Protein AF-J1GTR3-F1 (afdb_monomer_lite)

Sequence (765 aa):
MKLNNRDLVLRGLLGVLPPHLERYLRATLGNRCTPERLRLLLGGNGSGSASDLPDLADLSTQIRILTARGADGRYLVTLPRGLGSKLHEVRHVRNEAVHGGDFDADRTLAALVAVNEVLRLIGADSGRAEIRELIAAIDSGRGAGGDPLDAVGIEVECVPVISYAHAVAGAAPMVSVRLSLAKGPGPRDAGSNSPVLAADDQQRQTLAVGARVSQATPPGALEVTLTLIEDNGGRQIAEPWHLTWDTSHPVLSATCDMTLDRASLLQVDQPGAAHVRIDLRTADTADGATAVRRLPGLTVLPPRQWRLGGGGRWAGAALATFVQPDQAAIGALAAEALRLVRRDENAENADPDGSPGPDALAVAACAALRDRRVMIKAVSDPWQAGSHPIRTASGLLEACTGSVLDIAVLLAGVLERLGVVPVLLLAPKAVFLGYRRPQGDQGDQEDADGEPHVSAQDAADLIQRGVMGMIDPDLAVGASIAVLHELPDTVRSVALETLPDLTLAVPLDVARADGAEPQPMLDRDEHDVVIELAASTRPGSPDDASVLAPDAPDAPEADRSSAEDEPDSGPDSDSGSDAGSDSGSEPASAAAEALPAPPAVAEWKRNLLDLSRRNPLINRPMHDSIELMVEPDLLGRLESLINAGDLVVLRSMYDAVDDASADAGDQGALLTEQRTVCIDLPAEECARRLQTMAASARTTLVETGANNLYLTLGSLVWCIDGYWVRSPLILIPVNLEQEGDTYGIVLDEAEASTPNHSLLARFKV

Organism: NCBI:txid1125718

InterPro domains:
  IPR025103 Uncharacterized ATP-dependent helicase MG140, N-terminal domain [PF13195] (607-761)

Structure (mmCIF, N/CA/C/O backbone):
data_AF-J1GTR3-F1
#
_entry.id   AF-J1GTR3-F1
#
loop_
_atom_site.group_PDB
_atom_site.id
_atom_site.type_symbol
_atom_site.label_atom_id
_atom_site.label_alt_id
_atom_site.label_comp_id
_atom_site.label_asym_id
_atom_site.label_entity_id
_atom_site.label_seq_id
_atom_site.pdbx_PDB_ins_code
_atom_site.Cartn_x
_atom_site.Cartn_y
_atom_site.Cartn_z
_atom_site.occupancy
_atom_site.B_iso_or_equiv
_atom_site.auth_seq_id
_atom_site.auth_comp_id
_atom_site.auth_asym_id
_atom_site.auth_atom_id
_atom_site.pdbx_PDB_model_num
ATOM 1 N N . MET A 1 1 ? -14.394 3.241 18.356 1.00 36.38 1 MET A N 1
ATOM 2 C CA . MET A 1 1 ? -15.100 4.540 18.264 1.00 36.38 1 MET A CA 1
ATOM 3 C C . MET A 1 1 ? -15.277 5.137 19.663 1.00 36.38 1 MET A C 1
ATOM 5 O O . MET A 1 1 ? -15.736 4.425 20.551 1.00 36.38 1 MET A O 1
ATOM 9 N N . LYS A 1 2 ? -14.874 6.392 19.914 1.00 44.31 2 LYS A N 1
ATOM 10 C CA . LYS A 1 2 ? -15.247 7.112 21.151 1.00 44.31 2 LYS A CA 1
ATOM 11 C C . LYS A 1 2 ? -16.617 7.755 20.899 1.00 44.31 2 LYS A C 1
ATOM 13 O O . LYS A 1 2 ? -16.704 8.608 20.029 1.00 44.31 2 LYS A O 1
ATOM 18 N N . LEU A 1 3 ? -17.655 7.307 21.611 1.00 54.44 3 LEU A N 1
ATOM 19 C CA . LEU A 1 3 ? -19.010 7.876 21.543 1.00 54.44 3 LEU A CA 1
ATOM 20 C C . LEU A 1 3 ? -18.966 9.346 21.982 1.00 54.44 3 LEU A C 1
ATOM 22 O O . LEU A 1 3 ? -18.462 9.638 23.068 1.00 54.44 3 LEU A O 1
ATOM 26 N N . ASN A 1 4 ? -19.464 10.253 21.145 1.00 74.00 4 ASN A N 1
ATOM 27 C CA . ASN A 1 4 ? -19.663 11.654 21.498 1.00 74.00 4 ASN A CA 1
ATOM 28 C C . ASN A 1 4 ? -20.860 11.780 22.467 1.00 74.00 4 ASN A C 1
ATOM 30 O O . ASN A 1 4 ? -21.725 10.907 22.525 1.00 74.00 4 ASN A O 1
ATOM 34 N N . ASN A 1 5 ? -20.949 12.882 23.209 1.00 77.56 5 ASN A N 1
ATOM 35 C CA . ASN A 1 5 ? -22.066 13.208 24.101 1.00 77.56 5 ASN A CA 1
ATOM 36 C C . ASN A 1 5 ? -23.429 13.092 23.399 1.00 77.56 5 ASN A C 1
ATOM 38 O O . ASN A 1 5 ? -24.376 12.521 23.939 1.00 77.56 5 ASN A O 1
ATOM 42 N N . ARG A 1 6 ? -23.508 13.550 22.146 1.00 80.81 6 ARG A N 1
ATOM 43 C CA . ARG A 1 6 ? -24.700 13.390 21.304 1.00 80.81 6 ARG A CA 1
ATOM 44 C C . ARG A 1 6 ? -25.043 11.918 21.050 1.00 80.81 6 ARG A C 1
ATOM 46 O O . ARG A 1 6 ? -26.216 11.560 21.104 1.00 80.81 6 ARG A O 1
ATOM 53 N N . ASP A 1 7 ? -24.047 11.061 20.845 1.00 80.88 7 ASP A N 1
ATOM 54 C CA . ASP A 1 7 ? -24.253 9.627 20.605 1.00 80.88 7 ASP A CA 1
ATOM 55 C C . ASP A 1 7 ? -24.761 8.921 21.864 1.00 80.88 7 ASP A C 1
ATOM 57 O O . ASP A 1 7 ? -25.611 8.039 21.777 1.00 80.88 7 ASP A O 1
ATOM 61 N N . LEU A 1 8 ? -24.301 9.340 23.050 1.00 82.31 8 LEU A N 1
ATOM 62 C CA . LEU A 1 8 ? -24.824 8.847 24.329 1.00 82.31 8 LEU A CA 1
ATOM 63 C C . LEU A 1 8 ? -26.304 9.211 24.501 1.00 82.31 8 LEU A C 1
ATOM 65 O O . LEU A 1 8 ? -27.113 8.361 24.882 1.00 82.31 8 LEU A O 1
ATOM 69 N N . VAL A 1 9 ? -26.675 10.450 24.163 1.00 84.69 9 VAL A N 1
ATOM 70 C CA . VAL A 1 9 ? -28.070 10.915 24.191 1.00 84.69 9 VAL A CA 1
ATOM 71 C C . VAL A 1 9 ? -28.928 10.148 23.182 1.00 84.69 9 VAL A C 1
ATOM 73 O O . VAL A 1 9 ? -30.005 9.670 23.541 1.00 84.69 9 VAL A O 1
ATOM 76 N N . LEU A 1 10 ? -28.455 9.968 21.945 1.00 85.12 10 LEU A N 1
ATOM 77 C CA . LEU A 1 10 ? -29.167 9.205 20.916 1.00 85.12 10 LEU A CA 1
ATOM 78 C C . LEU A 1 10 ? -29.313 7.730 21.299 1.00 85.12 10 LEU A C 1
ATOM 80 O O . LEU A 1 10 ? -30.391 7.167 21.125 1.00 85.12 10 LEU A O 1
ATOM 84 N N . ARG A 1 11 ? -28.291 7.119 21.904 1.00 84.75 11 ARG A N 1
ATOM 85 C CA . ARG A 1 11 ? -28.352 5.736 22.394 1.00 84.75 11 ARG A CA 1
ATOM 86 C C . ARG A 1 11 ? -29.367 5.571 23.523 1.00 84.75 11 ARG A C 1
ATOM 88 O O . ARG A 1 11 ? -30.141 4.617 23.507 1.00 84.75 11 ARG A O 1
ATOM 95 N N . GLY A 1 12 ? -29.433 6.521 24.458 1.00 84.19 12 GLY A N 1
ATOM 96 C CA . GLY A 1 12 ? -30.456 6.524 25.506 1.00 84.19 12 GLY A CA 1
ATOM 97 C C . GLY A 1 12 ? -31.876 6.731 24.962 1.00 84.19 12 GLY A C 1
ATOM 98 O O . GLY A 1 12 ? -32.808 6.046 25.384 1.00 84.19 12 GLY A O 1
ATOM 99 N N . LEU A 1 13 ? -32.050 7.650 24.007 1.00 87.50 13 LEU A N 1
ATOM 100 C CA . LEU A 1 13 ? -33.361 8.024 23.469 1.00 87.50 13 LEU A CA 1
ATOM 101 C C . LEU A 1 13 ? -33.908 7.039 22.436 1.00 87.50 13 LEU A C 1
ATOM 103 O O . LEU A 1 13 ? -35.096 6.752 22.466 1.00 87.50 13 LEU A O 1
ATOM 107 N N . LEU A 1 14 ? -33.080 6.559 21.513 1.00 84.00 14 LEU A N 1
ATOM 108 C CA . LEU A 1 14 ? -33.510 5.747 20.370 1.00 84.00 14 LEU A CA 1
ATOM 109 C C . LEU A 1 14 ? -33.143 4.268 20.521 1.00 84.00 14 LEU A C 1
ATOM 111 O O . LEU A 1 14 ? -33.765 3.433 19.879 1.00 84.00 14 LEU A O 1
ATOM 115 N N . GLY A 1 15 ? -32.173 3.939 21.377 1.00 84.00 15 GLY A N 1
ATOM 116 C CA . GLY A 1 15 ? -31.795 2.554 21.664 1.00 84.00 15 GLY A CA 1
ATOM 117 C C . GLY A 1 15 ? -32.528 1.988 22.877 1.00 84.00 15 GLY A C 1
ATOM 118 O O . GLY A 1 15 ? -33.265 1.015 22.765 1.00 84.00 15 GLY A O 1
ATOM 119 N N . VAL A 1 16 ? -32.344 2.612 24.044 1.00 86.38 16 VAL A N 1
ATOM 120 C CA . VAL A 1 16 ? -32.786 2.033 25.329 1.00 86.38 16 VAL A CA 1
ATOM 121 C C . VAL A 1 16 ? -34.268 2.292 25.612 1.00 86.38 16 VAL A C 1
ATOM 123 O O . VAL A 1 16 ? -34.999 1.403 26.043 1.00 86.38 16 VAL A O 1
ATOM 126 N N . LEU A 1 17 ? -34.747 3.521 25.400 1.00 89.44 17 LEU A N 1
ATOM 127 C CA . LEU A 1 17 ? -36.114 3.897 25.768 1.00 89.44 17 LEU A CA 1
ATOM 128 C C . LEU A 1 17 ? -37.225 3.197 24.948 1.00 89.44 17 LEU A C 1
ATOM 130 O O . LEU A 1 17 ? -38.189 2.741 25.575 1.00 89.44 17 LEU A O 1
ATOM 134 N N . PRO A 1 18 ? -37.151 3.098 23.602 1.00 89.12 18 PRO A N 1
ATOM 135 C CA . PRO A 1 18 ? -38.292 2.662 22.791 1.00 89.12 18 PRO A CA 1
ATOM 136 C C . PRO A 1 18 ? -38.772 1.227 23.068 1.00 89.12 18 PRO A C 1
ATOM 138 O O . PRO A 1 18 ? -39.977 1.066 23.269 1.00 89.12 18 PRO A O 1
ATOM 141 N N . PRO A 1 19 ? -37.903 0.202 23.206 1.00 84.94 19 PRO A N 1
ATOM 142 C CA . PRO A 1 19 ? -38.345 -1.170 23.490 1.00 84.94 19 PRO A CA 1
ATOM 143 C C . PRO A 1 19 ? -39.121 -1.295 24.810 1.00 84.94 19 PRO A C 1
ATOM 145 O O . PRO A 1 19 ? -40.104 -2.035 24.928 1.00 84.94 19 PRO A O 1
ATOM 148 N N . HIS A 1 20 ? -38.704 -0.543 25.834 1.00 88.19 20 HIS A N 1
ATOM 149 C CA . HIS A 1 20 ? -39.363 -0.546 27.139 1.00 88.19 20 HIS A CA 1
ATOM 150 C C . HIS A 1 20 ? -40.696 0.200 27.119 1.00 88.19 20 HIS A C 1
ATOM 152 O O . HIS A 1 20 ? -41.674 -0.253 27.725 1.00 88.19 20 HIS A O 1
ATOM 158 N N . LEU A 1 21 ? -40.752 1.325 26.408 1.00 85.00 21 LEU A N 1
ATOM 159 C CA . LEU A 1 21 ? -41.969 2.114 26.273 1.00 85.00 21 LEU A CA 1
ATOM 160 C C . LEU A 1 21 ? -43.026 1.379 25.445 1.00 85.00 21 LEU A C 1
ATOM 162 O O . LEU A 1 21 ? -44.205 1.420 25.785 1.00 85.00 21 LEU A O 1
ATOM 166 N N . GLU A 1 22 ? -42.607 0.663 24.406 1.00 83.12 22 GLU A N 1
ATOM 167 C CA . GLU A 1 22 ? -43.454 -0.178 23.565 1.00 83.12 22 GLU A CA 1
ATOM 168 C C . GLU A 1 22 ? -44.091 -1.319 24.364 1.00 83.12 22 GLU A C 1
ATOM 170 O O . GLU A 1 22 ? -45.304 -1.537 24.301 1.00 83.12 22 GLU A O 1
ATOM 175 N N . ARG A 1 23 ? -43.301 -2.013 25.194 1.00 83.31 23 ARG A N 1
ATOM 176 C CA . ARG A 1 23 ? -43.808 -3.055 26.098 1.00 83.31 23 ARG A CA 1
ATOM 177 C C . ARG A 1 23 ? -44.822 -2.494 27.094 1.00 83.31 23 ARG A C 1
ATOM 179 O O . ARG A 1 23 ? -45.873 -3.100 27.308 1.00 83.31 23 ARG A O 1
ATOM 186 N N . TYR A 1 24 ? -44.536 -1.328 27.672 1.00 83.94 24 TYR A N 1
ATOM 187 C CA . TYR A 1 24 ? -45.456 -0.632 28.571 1.00 83.94 24 TYR A CA 1
ATOM 188 C C . TYR A 1 24 ? -46.744 -0.198 27.857 1.00 83.94 24 TYR A C 1
ATOM 190 O O . TYR A 1 24 ? -47.843 -0.380 28.387 1.00 83.94 24 TYR A O 1
ATOM 198 N N . LEU A 1 25 ? -46.626 0.327 26.637 1.00 82.06 25 LEU A N 1
ATOM 199 C CA . LEU A 1 25 ? -47.744 0.737 25.795 1.00 82.06 25 LEU A CA 1
ATOM 200 C C . LEU A 1 25 ? -48.650 -0.456 25.469 1.00 82.06 25 LEU A C 1
ATOM 202 O O . LEU A 1 25 ? -49.858 -0.387 25.677 1.00 82.06 25 LEU A O 1
ATOM 206 N N . ARG A 1 26 ? -48.084 -1.591 25.046 1.00 78.19 26 ARG A N 1
ATOM 207 C CA . ARG A 1 26 ? -48.854 -2.819 24.789 1.00 78.19 26 ARG A CA 1
ATOM 208 C C . ARG A 1 26 ? -49.563 -3.332 26.042 1.00 78.19 26 ARG A C 1
ATOM 210 O O . ARG A 1 26 ? -50.734 -3.700 25.973 1.00 78.19 26 ARG A O 1
ATOM 217 N N . ALA A 1 27 ? -48.896 -3.300 27.196 1.00 79.44 27 ALA A N 1
ATOM 218 C CA . ALA A 1 27 ? -49.487 -3.720 28.465 1.00 79.44 27 ALA A CA 1
ATOM 219 C C . ALA A 1 27 ? -50.622 -2.790 28.939 1.00 79.44 27 ALA A C 1
ATOM 221 O O . ALA A 1 27 ? -51.627 -3.262 29.470 1.00 79.44 27 ALA A O 1
ATOM 222 N N . THR A 1 28 ? -50.486 -1.476 28.737 1.00 75.12 28 THR A N 1
ATOM 223 C CA . THR A 1 28 ? -51.493 -0.481 29.148 1.00 75.12 28 THR A CA 1
ATOM 224 C C . THR A 1 28 ? -52.688 -0.407 28.205 1.00 75.12 28 THR A C 1
ATOM 226 O O . THR A 1 28 ? -53.813 -0.200 28.664 1.00 75.12 28 THR A O 1
ATOM 229 N N . LEU A 1 29 ? -52.476 -0.606 26.905 1.00 72.69 29 LEU A N 1
ATOM 230 C CA . LEU A 1 29 ? -53.555 -0.674 25.921 1.00 72.69 29 LEU A CA 1
ATOM 231 C C . LEU A 1 29 ? -54.315 -2.015 25.993 1.00 72.69 29 LEU A C 1
ATOM 233 O O . LEU A 1 29 ? -55.536 -2.039 25.798 1.00 72.69 29 LEU A O 1
ATOM 237 N N . GLY A 1 30 ? -53.628 -3.113 26.343 1.00 65.00 30 GLY A N 1
ATOM 238 C CA . GLY A 1 30 ? -54.199 -4.457 26.502 1.00 65.00 30 GLY A CA 1
ATOM 239 C C . GLY A 1 30 ? -55.024 -4.926 25.291 1.00 65.00 30 GLY A C 1
ATOM 240 O O . GLY A 1 30 ? -54.897 -4.401 24.188 1.00 65.00 30 GLY A O 1
ATOM 241 N N . ASN A 1 31 ? -55.965 -5.856 25.501 1.00 52.81 31 ASN A N 1
ATOM 242 C CA . ASN A 1 31 ? -56.900 -6.334 24.461 1.00 52.81 31 ASN A CA 1
ATOM 243 C C . ASN A 1 31 ? -57.977 -5.296 24.057 1.00 52.81 31 ASN A C 1
ATOM 245 O O . ASN A 1 31 ? -58.947 -5.641 23.386 1.00 52.81 31 ASN A O 1
ATOM 249 N N . ARG A 1 32 ? -57.874 -4.033 24.505 1.00 49.56 32 ARG A N 1
ATOM 250 C CA . ARG A 1 32 ? -58.897 -2.990 24.278 1.00 49.56 32 ARG A CA 1
ATOM 251 C C . ARG A 1 32 ? -58.572 -2.044 23.119 1.00 49.56 32 ARG A C 1
ATOM 253 O O . ARG A 1 32 ? -59.379 -1.160 22.821 1.00 49.56 32 ARG A O 1
ATOM 260 N N . CYS A 1 33 ? -57.422 -2.214 22.470 1.00 55.03 33 CYS A N 1
ATOM 261 C CA . CYS A 1 33 ? -57.003 -1.400 21.335 1.00 55.03 33 CYS A CA 1
ATOM 262 C C . CYS A 1 33 ? -57.264 -2.124 20.014 1.00 55.03 33 CYS A C 1
ATOM 264 O O . CYS A 1 33 ? -56.412 -2.846 19.508 1.00 55.03 33 CYS A O 1
ATOM 266 N N . THR A 1 34 ? -58.445 -1.906 19.432 1.00 59.41 34 THR A N 1
ATOM 267 C CA . THR A 1 34 ? -58.668 -2.237 18.022 1.00 59.41 34 THR A CA 1
ATOM 268 C C . THR A 1 34 ? -57.842 -1.292 17.130 1.00 59.41 34 THR A C 1
ATOM 270 O O . THR A 1 34 ? -57.658 -0.121 17.492 1.00 59.41 34 THR A O 1
ATOM 273 N N . PRO A 1 35 ? -57.363 -1.743 15.953 1.00 58.47 35 PRO A N 1
ATOM 274 C CA . PRO A 1 35 ? -56.611 -0.911 15.000 1.00 58.47 35 PRO A CA 1
ATOM 275 C C . PRO A 1 35 ? -57.330 0.401 14.642 1.00 58.47 35 PRO A C 1
ATOM 277 O O . PRO A 1 35 ? -56.712 1.447 14.462 1.00 58.47 35 PRO A O 1
ATOM 280 N N . GLU A 1 36 ? -58.662 0.370 14.621 1.00 57.69 36 GLU A N 1
ATOM 281 C CA . GLU A 1 36 ? -59.543 1.518 14.378 1.00 57.69 36 GLU A CA 1
ATOM 282 C C . GLU A 1 36 ? -59.436 2.597 15.467 1.00 57.69 36 GLU A C 1
ATOM 284 O O . GLU A 1 36 ? -59.454 3.793 15.175 1.00 57.69 36 GLU A O 1
ATOM 289 N N . ARG A 1 37 ? -59.263 2.194 16.731 1.00 60.84 37 ARG A N 1
ATOM 290 C CA . ARG A 1 37 ? -59.116 3.119 17.861 1.00 60.84 37 ARG A CA 1
ATOM 291 C C . ARG A 1 37 ? -57.736 3.776 17.878 1.00 60.84 37 ARG A C 1
ATOM 293 O O . ARG A 1 37 ? -57.639 4.954 18.206 1.00 60.84 37 ARG A O 1
ATOM 300 N N . LEU A 1 38 ? -56.691 3.052 17.468 1.00 62.75 38 LEU A N 1
ATOM 301 C CA . LEU A 1 38 ? -55.347 3.607 17.247 1.00 62.75 38 LEU A CA 1
ATOM 302 C C . LEU A 1 38 ? -55.333 4.614 16.085 1.00 62.75 38 LEU A C 1
ATOM 304 O O . LEU A 1 38 ? -54.735 5.680 16.213 1.00 62.75 38 LEU A O 1
ATOM 308 N N . ARG A 1 39 ? -56.064 4.339 14.998 1.00 60.56 39 ARG A N 1
ATOM 309 C CA . ARG A 1 39 ? -56.233 5.277 13.870 1.00 60.56 39 ARG A CA 1
ATOM 310 C C . ARG A 1 39 ? -56.942 6.574 14.277 1.00 60.56 39 ARG A C 1
ATOM 312 O O . ARG A 1 39 ? -56.500 7.655 13.895 1.00 60.56 39 ARG A O 1
ATOM 319 N N . LEU A 1 40 ? -57.984 6.483 15.109 1.00 60.25 40 LEU A N 1
ATOM 320 C CA . LEU A 1 40 ? -58.682 7.647 15.679 1.00 60.25 40 LEU A CA 1
ATOM 321 C C . LEU A 1 40 ? -57.789 8.490 16.609 1.00 60.25 40 LEU A C 1
ATOM 323 O O . LEU A 1 40 ? -57.888 9.714 16.604 1.00 60.25 40 LEU A O 1
ATOM 327 N N . LEU A 1 41 ? -56.898 7.855 17.379 1.00 59.06 41 LEU A N 1
ATOM 328 C CA . LEU A 1 41 ? -55.964 8.526 18.297 1.00 59.06 41 LEU A CA 1
ATOM 329 C C . LEU A 1 41 ? -54.841 9.296 17.583 1.00 59.06 41 LEU A C 1
ATOM 331 O O . LEU A 1 41 ? -54.336 10.279 18.122 1.00 59.06 41 LEU A O 1
ATOM 335 N N . LEU A 1 42 ? -54.443 8.856 16.386 1.00 60.59 42 LEU A N 1
ATOM 336 C CA . LEU A 1 42 ? -53.325 9.427 15.625 1.00 60.59 42 LEU A CA 1
ATOM 337 C C . LEU A 1 42 ? -53.750 10.521 14.629 1.00 60.59 42 LEU A C 1
ATOM 339 O O . LEU A 1 42 ? -52.883 11.104 13.976 1.00 60.59 42 LEU A O 1
ATOM 343 N N . GLY A 1 43 ? -55.049 10.848 14.561 1.00 53.69 43 GLY A N 1
ATOM 344 C CA . GLY A 1 43 ? -55.571 11.998 13.816 1.00 53.69 43 GLY A CA 1
ATOM 345 C C . GLY A 1 43 ? -55.512 11.846 12.294 1.00 53.69 43 GLY A C 1
ATOM 346 O O . GLY A 1 43 ? -55.025 12.740 11.606 1.00 53.69 43 GLY A O 1
ATOM 347 N N . GLY A 1 44 ? -56.003 10.729 11.752 1.00 43.34 44 GLY A N 1
ATOM 348 C CA . GLY A 1 44 ? -56.129 10.542 10.306 1.00 43.34 44 GLY A CA 1
ATOM 349 C C . GLY A 1 44 ? -57.252 11.385 9.689 1.00 43.34 44 GLY A C 1
ATOM 350 O O . GLY A 1 44 ? -58.351 10.883 9.506 1.00 43.34 44 GLY A O 1
ATOM 351 N N . ASN A 1 45 ? -56.961 12.638 9.330 1.00 40.09 45 ASN A N 1
ATOM 352 C CA . ASN A 1 45 ? -57.687 13.376 8.279 1.00 40.09 45 ASN A CA 1
ATOM 353 C C . ASN A 1 45 ? -56.825 13.555 7.007 1.00 40.09 45 ASN A C 1
ATOM 355 O O . ASN A 1 45 ? -57.139 14.379 6.153 1.00 40.09 45 ASN A O 1
ATOM 359 N N . GLY A 1 46 ? -55.732 12.796 6.872 1.00 39.00 46 GLY A N 1
ATOM 360 C CA . GLY A 1 46 ? -54.863 12.780 5.692 1.00 39.00 46 GLY A CA 1
ATOM 361 C C . GLY A 1 46 ? -54.992 11.464 4.925 1.00 39.00 46 GLY A C 1
ATOM 362 O O . GLY A 1 46 ? -55.025 10.394 5.523 1.00 39.00 46 GLY A O 1
ATOM 363 N N . SER A 1 47 ? -55.079 11.568 3.605 1.00 39.94 47 SER A N 1
ATOM 364 C CA . SER A 1 47 ? -55.429 10.561 2.595 1.00 39.94 47 SER A CA 1
ATOM 365 C C . SER A 1 47 ? -54.413 9.416 2.379 1.00 39.94 47 SER A C 1
ATOM 367 O O . SER A 1 47 ? -53.987 9.189 1.248 1.00 39.94 47 SER A O 1
ATOM 369 N N . GLY A 1 48 ? -54.006 8.698 3.429 1.00 37.75 48 GLY A N 1
ATOM 370 C CA . GLY A 1 48 ? -53.142 7.509 3.325 1.00 37.75 48 GLY A CA 1
ATOM 371 C C . GLY A 1 48 ? -53.933 6.194 3.315 1.00 37.75 48 GLY A C 1
ATOM 372 O O . GLY A 1 48 ? -54.837 6.015 4.130 1.00 37.75 48 GLY A O 1
ATOM 373 N N . SER A 1 49 ? -53.604 5.288 2.388 1.00 35.69 49 SER A N 1
ATOM 374 C CA . SER A 1 49 ? -54.245 3.976 2.186 1.00 35.69 49 SER A CA 1
ATOM 375 C C . SER A 1 49 ? -54.271 3.078 3.433 1.00 35.69 49 SER A C 1
ATOM 377 O O . SER A 1 49 ? -53.411 3.138 4.306 1.00 35.69 49 SER A O 1
ATOM 379 N N . ALA A 1 50 ? -55.271 2.196 3.485 1.00 39.72 50 ALA A N 1
ATOM 380 C CA . ALA A 1 50 ? -55.716 1.422 4.647 1.00 39.72 50 ALA A CA 1
ATOM 381 C C . ALA A 1 50 ? -54.765 0.323 5.193 1.00 39.72 50 ALA A C 1
ATOM 383 O O . ALA A 1 50 ? -55.197 -0.441 6.065 1.00 39.72 50 ALA A O 1
ATOM 384 N N . SER A 1 51 ? -53.506 0.244 4.744 1.00 40.75 51 SER A N 1
ATOM 385 C CA . SER A 1 51 ? -52.606 -0.893 5.020 1.00 40.75 51 SER A CA 1
ATOM 386 C C . SER A 1 51 ? -51.479 -0.630 6.029 1.00 40.75 51 SER A C 1
ATOM 388 O O . SER A 1 51 ? -51.013 -1.593 6.628 1.00 40.75 51 SER A O 1
ATOM 390 N N . ASP A 1 52 ? -51.095 0.620 6.311 1.00 47.91 52 ASP A N 1
ATOM 391 C CA . ASP A 1 52 ? -50.008 0.889 7.269 1.00 47.91 52 ASP A CA 1
ATOM 392 C C . ASP A 1 52 ? -50.526 0.955 8.710 1.00 47.91 52 ASP A C 1
ATOM 394 O O . ASP A 1 52 ? -51.221 1.889 9.131 1.00 47.91 52 ASP A O 1
ATOM 398 N N . LEU A 1 53 ? -50.205 -0.078 9.489 1.00 54.97 53 LEU A N 1
ATOM 399 C CA . LEU A 1 53 ? -50.268 -0.013 10.944 1.00 54.97 53 LEU A CA 1
ATOM 400 C C . LEU A 1 53 ? -49.143 0.916 11.435 1.00 54.97 53 LEU A C 1
ATOM 402 O O . LEU A 1 53 ? -48.019 0.809 10.956 1.00 54.97 53 LEU A O 1
ATOM 406 N N . PRO A 1 54 ? -49.418 1.832 12.379 1.00 62.53 54 PRO A N 1
ATOM 407 C CA . PRO A 1 54 ? -48.393 2.719 12.913 1.00 62.53 54 PRO A CA 1
ATOM 408 C C . PRO A 1 54 ? -47.288 1.898 13.583 1.00 62.53 54 PRO A C 1
ATOM 410 O O . PRO A 1 54 ? -47.591 1.063 14.438 1.00 62.53 54 PRO A O 1
ATOM 413 N N . ASP A 1 55 ? -46.032 2.159 13.212 1.00 69.81 55 ASP A N 1
ATOM 414 C CA . ASP A 1 55 ? -44.879 1.505 13.823 1.00 69.81 55 ASP A CA 1
ATOM 415 C C . ASP A 1 55 ? -44.836 1.823 15.324 1.00 69.81 55 ASP A C 1
ATOM 417 O O . ASP A 1 55 ? -44.649 2.966 15.753 1.00 69.81 55 ASP A O 1
ATOM 421 N N . LEU A 1 56 ? -45.076 0.793 16.134 1.00 69.62 56 LEU A N 1
ATOM 422 C CA . LEU A 1 56 ? -45.060 0.899 17.586 1.00 69.62 56 LEU A CA 1
ATOM 423 C C . LEU A 1 56 ? -43.635 0.905 18.143 1.00 69.62 56 LEU A C 1
ATOM 425 O O . LEU A 1 56 ? -43.507 1.184 19.332 1.00 69.62 56 LEU A O 1
ATOM 429 N N . ALA A 1 57 ? -42.604 0.651 17.329 1.00 71.94 57 ALA A N 1
ATOM 430 C CA . ALA A 1 57 ? -41.196 0.786 17.694 1.00 71.94 57 ALA A CA 1
ATOM 431 C C . ALA A 1 57 ?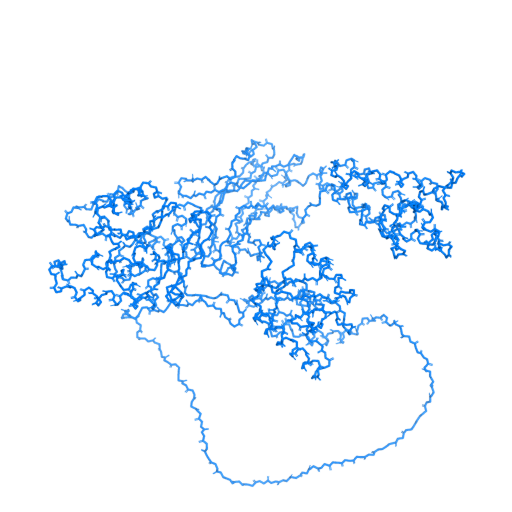 -40.694 2.243 17.593 1.00 71.94 57 ALA A C 1
ATOM 433 O O . ALA A 1 57 ? -39.737 2.615 18.274 1.00 71.94 57 ALA A O 1
ATOM 434 N N . ASP A 1 58 ? -41.370 3.113 16.828 1.00 80.94 58 ASP A N 1
ATOM 435 C CA . ASP A 1 58 ? -41.022 4.536 16.740 1.00 80.94 58 ASP A CA 1
ATOM 436 C C . ASP A 1 58 ? -41.402 5.305 18.018 1.00 80.94 58 ASP A C 1
ATOM 438 O O . ASP A 1 58 ? -42.576 5.478 18.375 1.00 80.94 58 ASP A O 1
ATOM 442 N N . LEU A 1 59 ? -40.390 5.886 18.668 1.00 83.19 59 LEU A N 1
ATOM 443 C CA . LEU A 1 59 ? -40.549 6.694 19.875 1.00 83.19 59 LEU A CA 1
ATOM 444 C C . LEU A 1 59 ? -41.527 7.872 19.686 1.00 83.19 59 LEU A C 1
ATOM 446 O O . LEU A 1 59 ? -42.216 8.263 20.631 1.00 83.19 59 LEU A O 1
ATOM 450 N N . SER A 1 60 ? -41.614 8.473 18.491 1.00 82.88 60 SER A N 1
ATOM 451 C CA . SER A 1 60 ? -42.550 9.588 18.236 1.00 82.88 60 SER A CA 1
ATOM 452 C C . SER A 1 60 ? -43.995 9.145 18.306 1.00 82.88 60 SER A C 1
ATOM 454 O O . SER A 1 60 ? -44.830 9.817 18.923 1.00 82.88 60 SER A O 1
ATOM 456 N N . THR A 1 61 ? -44.272 8.003 17.700 1.00 80.56 61 THR A N 1
ATOM 457 C CA . THR A 1 61 ? -45.573 7.358 17.691 1.00 80.56 61 THR A CA 1
ATOM 458 C C . THR A 1 61 ? -45.949 6.903 19.095 1.00 80.56 61 THR A C 1
ATOM 460 O O . THR A 1 61 ? -47.038 7.241 19.566 1.00 80.56 61 THR A O 1
ATOM 463 N N . GLN A 1 62 ? -45.024 6.282 19.827 1.00 83.00 62 GLN A N 1
ATOM 464 C CA . GLN A 1 62 ? -45.232 5.878 21.219 1.00 83.00 62 GLN A CA 1
ATOM 465 C C . GLN A 1 62 ? -45.570 7.066 22.145 1.00 83.00 62 GLN A C 1
ATOM 467 O O . GLN A 1 62 ? -46.579 7.035 22.859 1.00 83.00 62 GLN A O 1
ATOM 472 N N . ILE A 1 63 ? -44.780 8.152 22.107 1.00 83.38 63 ILE A N 1
ATOM 473 C CA . ILE A 1 63 ? -45.026 9.359 22.920 1.00 83.38 63 ILE A CA 1
ATOM 474 C C . ILE A 1 63 ? -46.372 9.990 22.551 1.00 83.38 63 ILE A C 1
ATOM 476 O O . ILE A 1 63 ? -47.122 10.408 23.438 1.00 83.38 63 ILE A O 1
ATOM 480 N N . ARG A 1 64 ? -46.707 10.054 21.257 1.00 80.12 64 ARG A N 1
ATOM 481 C CA . ARG A 1 64 ? -47.970 10.626 20.771 1.00 80.12 64 ARG A CA 1
ATOM 482 C C . ARG A 1 64 ? -49.183 9.851 21.286 1.00 80.12 64 ARG A C 1
ATOM 484 O O . ARG A 1 64 ? -50.143 10.485 21.712 1.00 80.12 64 ARG A O 1
ATOM 491 N N . ILE A 1 65 ? -49.130 8.519 21.309 1.00 78.00 65 ILE A N 1
ATOM 492 C CA . ILE A 1 65 ? -50.232 7.686 21.817 1.00 78.00 65 ILE A CA 1
ATOM 493 C C . ILE A 1 65 ? -50.399 7.867 23.330 1.00 78.00 65 ILE A C 1
ATOM 495 O O . ILE A 1 65 ? -51.512 8.097 23.801 1.00 78.00 65 ILE A O 1
ATOM 499 N N . LEU A 1 66 ? -49.304 7.820 24.096 1.00 79.50 66 LEU A N 1
ATOM 500 C CA . LEU A 1 66 ? -49.361 7.953 25.557 1.00 79.50 66 LEU A CA 1
ATOM 501 C C . LEU A 1 66 ? -49.806 9.350 26.003 1.00 79.50 66 LEU A C 1
ATOM 503 O O . LEU A 1 66 ? -50.490 9.481 27.013 1.00 79.50 66 LEU A O 1
ATOM 507 N N . THR A 1 67 ? -49.451 10.394 25.254 1.00 79.81 67 THR A N 1
ATOM 508 C CA . THR A 1 67 ? -49.800 11.786 25.588 1.00 79.81 67 THR A CA 1
ATOM 509 C C . THR A 1 67 ? -51.101 12.276 24.944 1.00 79.81 67 THR A C 1
ATOM 511 O O . THR A 1 67 ? -51.492 13.422 25.176 1.00 79.81 67 THR A O 1
ATOM 514 N N . ALA A 1 68 ? -51.810 11.425 24.193 1.00 77.31 68 ALA A N 1
ATOM 515 C CA . ALA A 1 68 ? -53.084 11.771 23.570 1.00 77.31 68 ALA A CA 1
ATOM 516 C C . ALA A 1 68 ? -54.150 12.118 24.625 1.00 77.31 68 ALA A C 1
ATOM 518 O O . ALA A 1 68 ? -54.298 11.426 25.639 1.00 77.31 68 ALA A O 1
ATOM 519 N N . ARG A 1 69 ? -54.904 13.199 24.390 1.00 76.38 69 ARG A N 1
ATOM 520 C CA . ARG A 1 69 ? -55.924 13.714 25.317 1.00 76.38 69 ARG A CA 1
ATOM 521 C C . ARG A 1 69 ? -57.318 13.678 24.706 1.00 76.38 69 ARG A C 1
ATOM 523 O O . ARG A 1 69 ? -57.482 13.941 23.518 1.00 76.38 69 ARG A O 1
ATOM 530 N N . GLY A 1 70 ? -58.311 13.361 25.533 1.00 69.75 70 GLY A N 1
ATOM 531 C CA . GLY A 1 70 ? -59.722 13.434 25.169 1.00 69.75 70 GLY A CA 1
ATOM 532 C C . GLY A 1 70 ? -60.240 14.873 25.140 1.00 69.75 70 GLY A C 1
ATOM 533 O O . GLY A 1 70 ? -59.553 15.811 25.547 1.00 69.75 70 GLY A O 1
ATOM 534 N N . ALA A 1 71 ? -61.487 15.049 24.695 1.00 66.38 71 ALA A N 1
ATOM 535 C CA . ALA A 1 71 ? -62.167 16.350 24.680 1.00 66.38 71 ALA A CA 1
ATOM 536 C C . ALA A 1 71 ? -62.332 16.974 26.085 1.00 66.38 71 ALA A C 1
ATOM 538 O O . ALA A 1 71 ? -62.554 18.173 26.217 1.00 66.38 71 ALA A O 1
ATOM 539 N N . ASP A 1 72 ? -62.193 16.165 27.135 1.00 64.81 72 ASP A N 1
ATOM 540 C CA . ASP A 1 72 ? -62.200 16.544 28.549 1.00 64.81 72 ASP A CA 1
ATOM 541 C C . ASP A 1 72 ? -60.812 16.959 29.084 1.00 64.81 72 ASP A C 1
ATOM 543 O O . ASP A 1 72 ? -60.662 17.247 30.273 1.00 64.81 72 ASP A O 1
ATOM 547 N N . GLY A 1 73 ? -59.784 16.977 28.226 1.00 65.50 73 GLY A N 1
ATOM 548 C CA . GLY A 1 73 ? -58.416 17.376 28.561 1.00 65.50 73 GLY A CA 1
ATOM 549 C C . GLY A 1 73 ? -57.619 16.336 29.355 1.00 65.50 73 GLY A C 1
ATOM 550 O O . GLY A 1 73 ? -56.473 16.608 29.724 1.00 65.50 73 GLY A O 1
ATOM 551 N N . ARG A 1 74 ? -58.180 15.148 29.616 1.00 72.75 74 ARG A N 1
ATOM 552 C CA . ARG A 1 74 ? -57.495 14.055 30.326 1.00 72.75 74 ARG A CA 1
ATOM 553 C C . ARG A 1 74 ? -56.772 13.137 29.344 1.00 72.75 74 ARG A C 1
ATOM 555 O O . ARG A 1 74 ? -57.178 13.015 28.192 1.00 72.75 74 ARG A O 1
ATOM 562 N N . TYR A 1 75 ? -55.699 12.488 29.801 1.00 75.44 75 TYR A N 1
ATOM 563 C CA . TYR A 1 75 ? -54.999 11.479 29.002 1.00 75.44 75 TYR A CA 1
ATOM 564 C C . TYR A 1 75 ? -55.918 10.291 28.706 1.00 75.44 75 TYR A C 1
ATOM 566 O O . TYR A 1 75 ? -56.641 9.823 29.586 1.00 75.44 75 TYR A O 1
ATOM 574 N N . LEU A 1 76 ? -55.876 9.811 27.463 1.00 67.44 76 LEU A N 1
ATOM 575 C CA . LEU A 1 76 ? -56.702 8.697 26.988 1.00 67.44 76 LEU A CA 1
ATOM 576 C C . LEU A 1 76 ? -56.220 7.343 27.527 1.00 67.44 76 LEU A C 1
ATOM 578 O O . LEU A 1 76 ? -57.008 6.403 27.621 1.00 67.44 76 LEU A O 1
ATOM 582 N N . VAL A 1 77 ? -54.950 7.269 27.930 1.00 71.00 77 VAL A N 1
ATOM 583 C CA . VAL A 1 77 ? -54.358 6.155 28.675 1.00 71.00 77 VAL A CA 1
ATOM 584 C C . VAL A 1 77 ? -54.175 6.585 30.131 1.00 71.00 77 VAL A C 1
ATOM 586 O O . VAL A 1 77 ? -53.736 7.701 30.412 1.00 71.00 77 VAL A O 1
ATOM 589 N N . THR A 1 78 ? -54.504 5.713 31.084 1.00 74.06 78 THR A N 1
ATOM 590 C CA . THR A 1 78 ? -54.217 5.949 32.506 1.00 74.06 78 THR A CA 1
ATOM 591 C C . THR A 1 78 ? -52.712 5.907 32.751 1.00 74.06 78 THR A C 1
ATOM 593 O O . THR A 1 78 ? -52.127 4.830 32.826 1.00 74.06 78 THR A O 1
ATOM 596 N N . LEU A 1 79 ? -52.096 7.083 32.885 1.00 79.00 79 LEU A N 1
ATOM 597 C CA . LEU A 1 79 ? -50.665 7.226 33.147 1.00 79.00 79 LEU A CA 1
ATOM 598 C C . LEU A 1 79 ? -50.365 7.409 34.649 1.00 79.00 79 LEU A C 1
ATOM 600 O O . LEU A 1 79 ? -51.110 8.104 35.350 1.00 79.00 79 LEU A O 1
ATOM 604 N N . PRO A 1 80 ? -49.227 6.887 35.135 1.00 82.31 80 PRO A N 1
ATOM 605 C CA . PRO A 1 80 ? -48.611 7.287 36.391 1.00 82.31 80 PRO A CA 1
ATOM 606 C C . PRO A 1 80 ? -48.437 8.807 36.492 1.00 82.31 80 PRO A C 1
ATOM 608 O O . PRO A 1 80 ? -48.159 9.500 35.506 1.00 82.31 80 PRO A O 1
ATOM 611 N N . ARG A 1 81 ? -48.578 9.342 37.710 1.00 79.88 81 ARG A N 1
ATOM 612 C CA . ARG A 1 81 ? -48.383 10.776 37.972 1.00 79.88 81 ARG A CA 1
ATOM 613 C C . ARG A 1 81 ? -46.971 11.194 37.545 1.00 79.88 81 ARG A C 1
ATOM 615 O O . ARG A 1 81 ? -46.000 10.571 37.952 1.00 79.88 81 ARG A O 1
ATOM 622 N N . GLY A 1 82 ? -46.870 12.252 36.739 1.00 80.12 82 GLY A N 1
ATOM 623 C CA . GLY A 1 82 ? -45.595 12.798 36.251 1.00 80.12 82 GLY A CA 1
ATOM 624 C C . GLY A 1 82 ? -45.109 12.238 34.908 1.00 80.12 82 GLY A C 1
ATOM 625 O O . GLY A 1 82 ? -44.347 12.924 34.227 1.00 80.12 82 GLY A O 1
ATOM 626 N N . LEU A 1 83 ? -45.611 11.078 34.458 1.00 85.19 83 LEU A N 1
ATOM 627 C CA . LEU A 1 83 ? -45.128 10.427 33.230 1.00 85.19 83 LEU A CA 1
ATOM 628 C C . LEU A 1 83 ? -45.366 11.287 31.982 1.00 85.19 83 LEU A C 1
ATOM 630 O O . LEU A 1 83 ? -44.450 11.497 31.197 1.00 85.19 83 LEU A O 1
ATOM 634 N N . GLY A 1 84 ? -46.558 11.873 31.835 1.00 81.38 84 GLY A N 1
ATOM 635 C CA . GLY A 1 84 ? -46.863 12.736 30.686 1.00 81.38 84 GLY A CA 1
ATOM 636 C C . GLY A 1 84 ? -45.946 13.964 30.573 1.00 81.38 84 GLY A C 1
ATOM 637 O O . GLY A 1 84 ? -45.565 14.342 29.471 1.00 81.38 84 GLY A O 1
ATOM 638 N N . SER A 1 85 ? -45.539 14.558 31.701 1.00 84.06 85 SER A N 1
ATOM 639 C CA . SER A 1 85 ? -44.615 15.703 31.699 1.00 84.06 85 SER A CA 1
ATOM 640 C C . SER A 1 85 ? -43.216 15.291 31.246 1.00 84.06 85 SER A C 1
ATOM 642 O O . SER A 1 85 ? -42.604 15.983 30.438 1.00 84.06 85 SER A O 1
ATOM 644 N N . LYS A 1 86 ? -42.727 14.144 31.728 1.00 86.88 86 LYS A N 1
ATOM 645 C CA . LYS A 1 86 ? -41.406 13.626 31.361 1.00 86.88 86 LYS A CA 1
ATOM 646 C C . LYS A 1 86 ? -41.348 13.134 29.913 1.00 86.88 86 LYS A C 1
ATOM 648 O O . LYS A 1 86 ? -40.351 13.361 29.241 1.00 86.88 86 LYS A O 1
ATOM 653 N N . LEU A 1 87 ? -42.438 12.577 29.382 1.00 88.12 87 LEU A N 1
ATOM 654 C CA . LEU A 1 87 ? -42.544 12.240 27.955 1.00 88.12 87 LEU A CA 1
ATOM 655 C C . LEU A 1 87 ? -42.488 13.483 27.048 1.00 88.12 87 LEU A C 1
ATOM 657 O O . LEU A 1 87 ? -41.924 13.419 25.956 1.00 88.12 87 LEU A O 1
ATOM 661 N N . HIS A 1 88 ? -43.028 14.625 27.488 1.00 83.62 88 HIS A N 1
ATOM 662 C CA . HIS A 1 88 ? -42.886 15.890 26.757 1.00 83.62 88 HIS A CA 1
ATOM 663 C C . HIS A 1 88 ? -41.445 16.419 26.764 1.00 83.62 88 HIS A C 1
ATOM 665 O O . HIS A 1 88 ? -40.974 16.896 25.734 1.00 83.62 88 HIS A O 1
ATOM 671 N N . GLU A 1 89 ? -40.743 16.296 27.889 1.00 86.81 89 GLU A N 1
ATOM 672 C CA . GLU A 1 89 ? -39.326 16.654 28.020 1.00 86.81 89 GLU A CA 1
ATOM 673 C C . GLU A 1 89 ? -38.447 15.785 27.105 1.00 86.81 89 GLU A C 1
ATOM 675 O O . GLU A 1 89 ? -37.698 16.312 26.286 1.00 86.81 89 GLU A O 1
ATOM 680 N N . VAL A 1 90 ? -38.643 14.462 27.128 1.00 89.31 90 VAL A N 1
ATOM 681 C CA . VAL A 1 90 ? -37.970 13.509 26.226 1.00 89.31 90 VAL A CA 1
ATOM 682 C C . VAL A 1 90 ? -38.238 13.831 24.752 1.00 89.31 90 VAL A C 1
ATOM 684 O O . VAL A 1 90 ? -37.319 13.790 23.936 1.00 89.31 90 VAL A O 1
ATOM 687 N N . ARG A 1 91 ? -39.473 14.207 24.389 1.00 88.19 91 ARG A N 1
ATOM 688 C CA . ARG A 1 91 ? -39.806 14.624 23.016 1.00 88.19 91 ARG A CA 1
ATOM 689 C C . ARG A 1 91 ? -39.018 15.861 22.582 1.00 88.19 91 ARG A C 1
ATOM 691 O O . ARG A 1 91 ? -38.567 15.905 21.439 1.00 88.19 91 ARG A O 1
ATOM 698 N N . HIS A 1 92 ? -38.874 16.854 23.461 1.00 85.25 92 HIS A N 1
ATOM 699 C CA . HIS A 1 92 ? -38.112 18.068 23.167 1.00 85.25 92 HIS A CA 1
ATOM 700 C C . HIS A 1 92 ? -36.633 17.744 22.943 1.00 85.25 92 HIS A C 1
ATOM 702 O O . HIS A 1 92 ? -36.076 18.108 21.910 1.00 85.25 92 HIS A O 1
ATOM 708 N N . VAL A 1 93 ? -36.024 17.009 23.876 1.00 86.25 93 VAL A N 1
ATOM 709 C CA . VAL A 1 93 ? -34.606 16.623 23.817 1.00 86.25 93 VAL A CA 1
ATOM 710 C C . VAL A 1 93 ? -34.313 15.778 22.577 1.00 86.25 93 VAL A C 1
ATOM 712 O O . VAL A 1 93 ? -33.327 16.008 21.886 1.00 86.25 93 VAL A O 1
ATOM 715 N N . ARG A 1 94 ? -35.193 14.834 22.235 1.00 87.56 94 ARG A N 1
ATOM 716 C CA . ARG A 1 94 ? -35.049 14.016 21.028 1.00 87.56 94 ARG A CA 1
ATOM 717 C C . ARG A 1 94 ? -35.142 14.837 19.750 1.00 87.56 94 ARG A C 1
ATOM 719 O O . ARG A 1 94 ? -34.342 14.628 18.847 1.00 87.56 94 ARG A O 1
ATOM 726 N N . ASN A 1 95 ? -36.114 15.743 19.650 1.00 84.69 95 ASN A N 1
ATOM 727 C CA . ASN A 1 95 ? -36.215 16.609 18.477 1.00 84.69 95 ASN A CA 1
ATOM 728 C C . ASN A 1 95 ? -34.929 17.422 18.306 1.00 84.69 95 ASN A C 1
ATOM 730 O O . ASN A 1 95 ? -34.403 17.490 17.205 1.00 84.69 95 ASN A O 1
ATOM 734 N N . GLU A 1 96 ? -34.381 17.954 19.391 1.00 81.06 96 GLU A N 1
ATOM 735 C CA . GLU A 1 96 ? -33.106 18.661 19.353 1.00 81.06 96 GLU A CA 1
ATOM 736 C C . GLU A 1 96 ? -31.928 17.756 18.939 1.00 81.06 96 GLU A C 1
ATOM 738 O O . GLU A 1 96 ? -31.160 18.120 18.051 1.00 81.06 96 GLU A O 1
ATOM 743 N N . ALA A 1 97 ? -31.820 16.544 19.495 1.00 82.75 97 ALA A N 1
ATOM 744 C CA . ALA A 1 97 ? -30.748 15.595 19.174 1.00 82.75 97 ALA A CA 1
ATOM 745 C C . ALA A 1 97 ? -30.775 15.095 17.719 1.00 82.75 97 ALA A C 1
ATOM 747 O O . ALA A 1 97 ? -29.721 14.935 17.094 1.00 82.75 97 ALA A O 1
ATOM 748 N N . VAL A 1 98 ? -31.968 14.874 17.162 1.00 79.56 98 VAL A N 1
ATOM 749 C CA . VAL A 1 98 ? -32.148 14.437 15.768 1.00 79.56 98 VAL A CA 1
ATOM 750 C C . VAL A 1 98 ? -31.834 15.571 14.785 1.00 79.56 98 VAL A C 1
ATOM 752 O O . VAL A 1 98 ? -31.226 15.316 13.753 1.00 79.56 98 VAL A O 1
ATOM 755 N N . HIS A 1 99 ? -32.145 16.827 15.125 1.00 77.38 99 HIS A N 1
ATOM 756 C CA . HIS A 1 99 ? -31.907 17.991 14.255 1.00 77.38 99 HIS A CA 1
ATOM 757 C C . HIS A 1 99 ? -30.516 1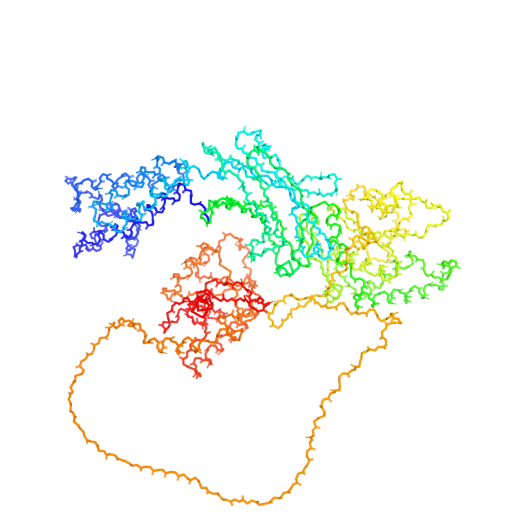8.630 14.432 1.00 77.38 99 HIS A C 1
ATOM 759 O O . HIS A 1 99 ? -30.302 19.756 13.993 1.00 77.38 99 HIS A O 1
ATOM 765 N N . GLY A 1 100 ? -29.565 17.930 15.058 1.00 70.00 100 GLY A N 1
ATOM 766 C CA . GLY A 1 100 ? -28.175 18.390 15.129 1.00 70.00 100 GLY A CA 1
ATOM 767 C C . GLY A 1 100 ? -27.844 19.350 16.269 1.00 70.00 100 GLY A C 1
ATOM 768 O O . GLY A 1 100 ? -26.851 20.055 16.162 1.00 70.00 100 GLY A O 1
ATOM 769 N N . GLY A 1 101 ? -28.639 19.397 17.341 1.00 73.81 101 GLY A N 1
ATOM 770 C CA . GLY A 1 101 ? -28.331 20.239 18.499 1.00 73.81 101 GLY A CA 1
ATOM 771 C C . GLY A 1 101 ? -27.040 19.833 19.221 1.00 73.81 101 GLY A C 1
ATOM 772 O O . GLY A 1 101 ? -26.722 18.645 19.321 1.00 73.81 101 GLY A O 1
ATOM 773 N N . ASP A 1 102 ? -26.323 20.823 19.757 1.00 71.12 102 ASP A N 1
ATOM 774 C CA . ASP A 1 102 ? -25.090 20.625 20.524 1.00 71.12 102 ASP A CA 1
ATOM 775 C C . ASP A 1 102 ? -25.383 20.203 21.976 1.00 71.12 102 ASP A C 1
ATOM 777 O O . ASP A 1 102 ? -26.142 20.864 22.695 1.00 71.12 102 ASP A O 1
ATOM 781 N N . PHE A 1 103 ? -24.750 19.117 22.432 1.00 78.12 103 PHE A N 1
ATOM 782 C CA . PHE A 1 103 ? -24.893 18.580 23.791 1.00 78.12 103 PHE A CA 1
ATOM 783 C C . PHE A 1 103 ? -23.564 18.643 24.555 1.00 78.12 103 PHE A C 1
ATOM 785 O O . PHE A 1 103 ? -22.646 17.856 24.311 1.00 78.12 103 PHE A O 1
ATOM 792 N N . ASP A 1 104 ? -23.474 19.557 25.523 1.00 78.06 104 ASP A N 1
ATOM 793 C CA . ASP A 1 104 ? -22.434 19.523 26.555 1.00 78.06 104 ASP A CA 1
ATOM 794 C C . ASP A 1 104 ? -22.731 18.433 27.612 1.00 78.06 104 ASP A C 1
ATOM 796 O O . ASP A 1 104 ? -23.751 17.736 27.546 1.00 78.06 104 ASP A O 1
ATOM 800 N N . ALA A 1 105 ? -21.824 18.238 28.574 1.00 74.81 105 ALA A N 1
ATOM 801 C CA . ALA A 1 105 ? -21.957 17.195 29.595 1.00 74.81 105 ALA A CA 1
ATOM 802 C C . ALA A 1 105 ? -23.201 17.384 30.485 1.00 74.81 105 ALA A C 1
ATOM 804 O O . ALA A 1 105 ? -23.905 16.413 30.765 1.00 74.81 105 ALA A O 1
ATOM 805 N N . ASP A 1 106 ? -23.527 18.624 30.857 1.00 74.94 106 ASP A N 1
ATOM 806 C CA . ASP A 1 106 ? -24.669 18.940 31.721 1.00 74.94 106 ASP A CA 1
ATOM 807 C C . ASP A 1 106 ? -25.999 18.691 30.997 1.00 74.94 106 ASP A C 1
ATOM 809 O O . ASP A 1 106 ? -26.934 18.109 31.556 1.00 74.94 106 ASP A O 1
ATOM 813 N N . ARG A 1 107 ? -26.077 19.060 29.714 1.00 81.38 107 ARG A N 1
ATOM 814 C CA . ARG A 1 107 ? -27.232 18.794 28.848 1.00 81.38 107 ARG A CA 1
ATOM 815 C C . ARG A 1 107 ? -27.394 17.305 28.557 1.00 81.38 107 ARG A C 1
ATOM 817 O O . ARG A 1 107 ? -28.523 16.814 28.525 1.00 81.38 107 ARG A O 1
ATOM 824 N N . THR A 1 108 ? -26.290 16.582 28.381 1.00 84.31 108 THR A N 1
ATOM 825 C CA . THR A 1 108 ? -26.273 15.120 28.190 1.00 84.31 108 THR A CA 1
ATOM 826 C C . THR A 1 108 ? -26.780 14.408 29.440 1.00 84.31 108 THR A C 1
ATOM 828 O O . THR A 1 108 ? -27.660 13.549 29.355 1.00 84.31 108 THR A O 1
ATOM 831 N N . LEU A 1 109 ? -26.297 14.813 30.617 1.00 83.50 109 LEU A N 1
ATOM 832 C CA . LEU A 1 109 ? -26.759 14.284 31.893 1.00 83.50 109 LEU A CA 1
ATOM 833 C C . LEU A 1 109 ? -28.250 14.575 32.101 1.00 83.50 109 LEU A C 1
ATOM 835 O O . LEU A 1 109 ? -29.011 13.663 32.418 1.00 83.50 109 LEU A O 1
ATOM 839 N N . ALA A 1 110 ? -28.698 15.810 31.857 1.00 85.75 110 ALA A N 1
ATOM 840 C CA . ALA A 1 110 ? -30.109 16.180 31.968 1.00 85.75 110 ALA A CA 1
ATOM 841 C C . ALA A 1 110 ? -31.007 15.338 31.042 1.00 85.75 110 ALA A C 1
ATOM 843 O O . ALA A 1 110 ? -32.058 14.851 31.469 1.00 85.75 110 ALA A O 1
ATOM 844 N N . ALA A 1 111 ? -30.567 15.102 29.802 1.00 89.25 111 ALA A N 1
ATOM 845 C CA . ALA A 1 111 ? -31.256 14.251 28.837 1.00 89.25 111 ALA A CA 1
ATOM 846 C C . ALA A 1 111 ? -31.391 12.801 29.330 1.00 89.25 111 ALA A C 1
ATOM 848 O O . ALA A 1 111 ? -32.496 12.252 29.351 1.00 89.25 111 ALA A O 1
ATOM 849 N N . LEU A 1 112 ? -30.295 12.183 29.777 1.00 90.00 112 LEU A N 1
ATOM 850 C CA . LEU A 1 112 ? -30.312 10.804 30.271 1.00 90.00 112 LEU A CA 1
ATOM 851 C C . LEU A 1 112 ? -31.077 10.662 31.591 1.00 90.00 112 LEU A C 1
ATOM 853 O O . LEU A 1 112 ? -31.772 9.667 31.792 1.00 90.00 112 LEU A O 1
ATOM 857 N N . VAL A 1 113 ? -31.033 11.665 32.470 1.00 90.75 113 VAL A N 1
ATOM 858 C CA . VAL A 1 113 ? -31.846 11.701 33.695 1.00 90.75 113 VAL A CA 1
ATOM 859 C C . VAL A 1 113 ? -33.338 11.760 33.359 1.00 90.75 113 VAL A C 1
ATOM 861 O O . VAL A 1 113 ? -34.130 11.063 33.998 1.00 90.75 113 VAL A O 1
ATOM 864 N N . ALA A 1 114 ? -33.739 12.521 32.336 1.00 90.25 114 ALA A N 1
ATOM 865 C CA . ALA A 1 114 ? -35.125 12.541 31.871 1.00 90.25 114 ALA A CA 1
ATOM 866 C C . ALA A 1 114 ? -35.576 11.161 31.357 1.00 90.25 114 ALA A C 1
ATOM 868 O O . ALA A 1 114 ? -36.668 10.709 31.708 1.00 90.25 114 ALA A O 1
ATOM 869 N N . VAL A 1 115 ? -34.721 10.460 30.602 1.00 92.31 115 VAL A N 1
ATOM 870 C CA . VAL A 1 115 ? -34.980 9.085 30.132 1.00 92.31 115 VAL A CA 1
ATOM 871 C C . VAL A 1 115 ? -35.063 8.097 31.302 1.00 92.31 115 VAL A C 1
ATOM 873 O O . VAL A 1 115 ? -36.015 7.320 31.390 1.00 92.31 115 VAL A O 1
ATOM 876 N N . ASN A 1 116 ? -34.121 8.160 32.245 1.00 90.81 116 ASN A N 1
ATOM 877 C CA . ASN A 1 116 ? -34.102 7.317 33.443 1.00 90.81 116 ASN A CA 1
ATOM 878 C C . ASN A 1 116 ? -35.372 7.491 34.290 1.00 90.81 116 ASN A C 1
ATOM 880 O O . ASN A 1 116 ? -35.903 6.520 34.831 1.00 90.81 116 ASN A O 1
ATOM 884 N N . GLU A 1 117 ? -35.889 8.717 34.386 1.00 90.88 117 GLU A N 1
ATOM 885 C CA . GLU A 1 117 ? -37.114 9.004 35.130 1.00 90.88 117 GLU A CA 1
ATOM 886 C C . GLU A 1 117 ? -38.361 8.443 34.434 1.00 90.88 117 GLU A C 1
ATOM 888 O O . GLU A 1 117 ? -39.247 7.909 35.105 1.00 90.88 117 GLU A O 1
ATOM 893 N N . VAL A 1 118 ? -38.423 8.476 33.097 1.00 91.56 118 VAL A N 1
ATOM 894 C CA . VAL A 1 118 ? -39.488 7.790 32.344 1.00 91.56 118 VAL A CA 1
ATOM 895 C C . VAL A 1 118 ? -39.450 6.287 32.619 1.00 91.56 118 VAL A C 1
ATOM 897 O O . VAL A 1 118 ? -40.479 5.715 32.980 1.00 91.56 118 VAL A O 1
ATOM 900 N N . LEU A 1 119 ? -38.270 5.662 32.537 1.00 89.38 119 LEU A N 1
ATOM 901 C CA . LEU A 1 119 ? -38.085 4.231 32.806 1.00 89.38 119 LEU A CA 1
ATOM 902 C C . LEU A 1 119 ? -38.454 3.857 34.253 1.00 89.38 119 LEU A C 1
ATOM 904 O O . LEU A 1 119 ? -39.070 2.817 34.490 1.00 89.38 119 LEU A O 1
ATOM 908 N N . ARG A 1 120 ? -38.160 4.734 35.223 1.00 91.12 120 ARG A N 1
ATOM 909 C CA . ARG A 1 120 ? -38.579 4.585 36.627 1.00 91.12 120 ARG A CA 1
ATOM 910 C C . ARG A 1 120 ? -40.095 4.607 36.786 1.00 91.12 120 ARG A C 1
ATOM 912 O O . ARG A 1 120 ? -40.635 3.803 37.541 1.00 91.12 120 ARG A O 1
ATOM 919 N N . LEU A 1 121 ? -40.786 5.508 36.089 1.00 89.12 121 LEU A N 1
ATOM 920 C CA . LEU A 1 121 ? -42.241 5.650 36.179 1.00 89.12 121 LEU A CA 1
ATOM 921 C C . LEU A 1 121 ? -43.005 4.486 35.531 1.00 89.12 121 LEU A C 1
ATOM 923 O O . LEU A 1 121 ? -44.124 4.204 35.959 1.00 89.12 121 LEU A O 1
ATOM 927 N N . ILE A 1 122 ? -42.413 3.802 34.545 1.00 87.19 122 ILE A N 1
ATOM 928 C CA . ILE A 1 122 ? -42.997 2.604 33.913 1.00 87.19 122 ILE A CA 1
ATOM 929 C C . ILE A 1 122 ? -42.533 1.278 34.544 1.00 87.19 122 ILE A C 1
ATOM 931 O O . ILE A 1 122 ? -43.014 0.223 34.138 1.00 87.19 122 ILE A O 1
ATOM 935 N N . GLY A 1 123 ? -41.629 1.315 35.532 1.00 85.50 123 GLY A N 1
ATOM 936 C CA . GLY A 1 123 ? -41.121 0.124 36.229 1.00 85.50 123 GLY A CA 1
ATOM 937 C C . GLY A 1 123 ? -40.126 -0.721 35.420 1.00 85.50 123 GLY A C 1
ATOM 938 O O . GLY A 1 123 ? -40.044 -1.928 35.625 1.00 85.50 123 GLY A O 1
ATOM 939 N N . ALA A 1 124 ? -39.391 -0.117 34.482 1.00 87.69 124 ALA A N 1
ATOM 940 C CA . ALA A 1 124 ? -38.434 -0.810 33.616 1.00 87.69 124 ALA A CA 1
ATOM 941 C C . ALA A 1 124 ? -37.017 -0.807 34.219 1.00 87.69 124 ALA A C 1
ATOM 943 O O . ALA A 1 124 ? -36.156 -0.028 33.811 1.00 87.69 124 ALA A O 1
ATOM 944 N N . ASP A 1 125 ? -36.762 -1.667 35.209 1.00 76.31 125 ASP A N 1
ATOM 945 C CA . ASP A 1 125 ? -35.484 -1.670 35.941 1.00 76.31 125 ASP A CA 1
ATOM 946 C C . ASP A 1 125 ? -34.267 -2.091 35.099 1.00 76.31 125 ASP A C 1
ATOM 948 O O . ASP A 1 125 ? -33.164 -1.612 35.374 1.00 76.31 125 ASP A O 1
ATOM 952 N N . SER A 1 126 ? -34.464 -2.900 34.050 1.00 74.75 126 SER A N 1
ATOM 953 C CA . SER A 1 126 ? -33.403 -3.278 33.102 1.00 74.75 126 SER A CA 1
ATOM 954 C C . SER A 1 126 ? -32.904 -2.069 32.305 1.00 74.75 126 SER A C 1
ATOM 956 O O . SER A 1 126 ? -31.726 -1.738 32.377 1.00 74.75 126 SER A O 1
ATOM 958 N N . GLY A 1 127 ? -33.807 -1.305 31.681 1.00 75.50 127 GLY A N 1
ATOM 959 C CA . GLY A 1 127 ? -33.435 -0.089 30.953 1.00 75.50 127 GLY A CA 1
ATOM 960 C C . GLY A 1 127 ? -32.824 0.971 31.868 1.00 75.50 127 GLY A C 1
ATOM 961 O O . GLY A 1 127 ? -31.942 1.722 31.467 1.00 75.50 127 GLY A O 1
ATOM 962 N N . ARG A 1 128 ? -33.238 1.029 33.142 1.00 84.94 128 ARG A N 1
ATOM 963 C CA . ARG A 1 128 ? -32.607 1.923 34.128 1.00 84.94 128 ARG A CA 1
ATOM 964 C C . ARG A 1 128 ? -31.168 1.535 34.439 1.00 84.94 128 ARG A C 1
ATOM 966 O O . ARG A 1 128 ? -30.417 2.409 34.861 1.00 84.94 128 ARG A O 1
ATOM 973 N N . ALA A 1 129 ? -30.803 0.257 34.341 1.00 72.62 129 ALA A N 1
ATOM 974 C CA . ALA A 1 129 ? -29.419 -0.177 34.506 1.00 72.62 129 ALA A CA 1
ATOM 975 C C . ALA A 1 129 ? -28.573 0.307 33.326 1.00 72.62 129 ALA A C 1
ATOM 977 O O . ALA A 1 129 ? -27.565 0.966 33.551 1.00 72.62 129 ALA A O 1
ATOM 978 N N . GLU A 1 130 ? -29.071 0.139 32.102 1.00 76.38 130 GLU A N 1
ATOM 979 C CA . GLU A 1 130 ? -28.410 0.611 30.880 1.00 76.38 130 GLU A CA 1
ATOM 980 C C . GLU A 1 130 ? -28.249 2.142 30.854 1.00 76.38 130 GLU A C 1
ATOM 982 O O . GLU A 1 130 ? -27.174 2.655 30.557 1.00 76.38 130 GLU A O 1
ATOM 987 N N . ILE A 1 131 ? -29.270 2.912 31.255 1.00 84.75 131 ILE A N 1
ATOM 988 C CA . ILE A 1 131 ? -29.126 4.375 31.372 1.00 84.75 131 ILE A CA 1
ATOM 989 C C . ILE A 1 131 ? -28.158 4.765 32.497 1.00 84.75 131 ILE A C 1
ATOM 991 O O . ILE A 1 131 ? -27.430 5.745 32.357 1.00 84.75 131 ILE A O 1
ATOM 995 N N . ARG A 1 132 ? -28.106 4.014 33.606 1.00 79.50 132 ARG A N 1
ATOM 996 C CA . ARG A 1 132 ? -27.112 4.245 34.667 1.00 79.50 132 ARG A CA 1
ATOM 997 C C . ARG A 1 132 ? -25.694 3.961 34.191 1.00 79.50 132 ARG A C 1
ATOM 999 O O . ARG A 1 132 ? -24.798 4.664 34.628 1.00 79.50 132 ARG A O 1
ATOM 1006 N N . GLU A 1 133 ? -25.493 3.009 33.288 1.00 74.31 133 GLU A N 1
ATOM 1007 C CA . GLU A 1 133 ? -24.200 2.786 32.635 1.00 74.31 133 GLU A CA 1
ATOM 1008 C C . GLU A 1 133 ? -23.836 3.934 31.687 1.00 74.31 133 GLU A C 1
ATOM 1010 O O . GLU A 1 133 ? -22.694 4.383 31.692 1.00 74.31 133 GLU A O 1
ATOM 1015 N N . LEU A 1 134 ? -24.801 4.482 30.938 1.00 78.62 134 LEU A N 1
ATOM 1016 C CA . LEU A 1 134 ? -24.571 5.670 30.105 1.00 78.62 134 LEU A CA 1
ATOM 1017 C C . LEU A 1 134 ? -24.274 6.924 30.944 1.00 78.62 134 LEU A C 1
ATOM 1019 O O . LEU A 1 134 ? -23.415 7.713 30.568 1.00 78.62 134 LEU A O 1
ATOM 1023 N N . ILE A 1 135 ? -24.936 7.098 32.091 1.00 79.31 135 ILE A N 1
ATOM 1024 C CA . ILE A 1 135 ? -24.646 8.179 33.048 1.00 79.31 135 ILE A CA 1
ATOM 1025 C C . ILE A 1 135 ? -23.299 7.938 33.735 1.00 79.31 135 ILE A C 1
ATOM 1027 O O . ILE A 1 135 ? -22.497 8.856 33.842 1.00 79.31 135 ILE A O 1
ATOM 1031 N N . ALA A 1 136 ? -22.984 6.700 34.115 1.00 67.19 136 ALA A N 1
ATOM 1032 C CA . ALA A 1 136 ? -21.669 6.349 34.634 1.00 67.19 136 ALA A CA 1
ATOM 1033 C C . ALA A 1 136 ? -20.575 6.581 33.584 1.00 67.19 136 ALA A C 1
ATOM 1035 O O . ALA A 1 136 ? -19.468 6.950 33.949 1.00 67.19 136 ALA A O 1
ATOM 1036 N N . ALA A 1 137 ? -20.860 6.448 32.285 1.00 63.72 137 ALA A N 1
ATOM 1037 C CA . ALA A 1 137 ? -19.934 6.825 31.216 1.00 63.72 137 ALA A CA 1
ATOM 1038 C C . ALA A 1 137 ? -19.692 8.350 31.134 1.00 63.72 137 ALA A C 1
ATOM 1040 O O . ALA A 1 137 ? -18.646 8.761 30.629 1.00 63.72 137 ALA A O 1
ATOM 1041 N N . ILE A 1 138 ? -20.614 9.168 31.663 1.00 64.00 138 ILE A N 1
ATOM 1042 C CA . ILE A 1 138 ? -20.452 10.619 31.865 1.00 64.00 138 ILE A CA 1
ATOM 1043 C C . ILE A 1 138 ? -19.648 10.886 33.154 1.00 64.00 138 ILE A C 1
ATOM 1045 O O . ILE A 1 138 ? -18.658 11.611 33.104 1.00 64.00 138 ILE A O 1
ATOM 1049 N N . ASP A 1 139 ? -20.010 10.247 34.276 1.00 47.47 139 ASP A N 1
ATOM 1050 C CA . ASP A 1 139 ? -19.411 10.466 35.610 1.00 47.47 139 ASP A CA 1
ATOM 1051 C C . ASP A 1 139 ? -18.014 9.826 35.795 1.00 47.47 139 ASP A C 1
ATOM 1053 O O . ASP A 1 139 ? -17.215 10.291 36.604 1.00 47.47 139 ASP A O 1
ATOM 1057 N N . SER A 1 140 ? -17.681 8.773 35.038 1.00 42.16 140 SER A N 1
ATOM 1058 C CA . SER A 1 140 ? -16.373 8.081 35.063 1.00 42.16 140 SER A CA 1
ATOM 1059 C C . SER A 1 140 ? -15.251 8.831 34.348 1.00 42.16 140 SER A C 1
ATOM 1061 O O . SER A 1 140 ? -14.133 8.327 34.260 1.00 42.16 140 SER A O 1
ATOM 1063 N N . GLY A 1 141 ? -15.501 10.031 33.827 1.00 44.81 141 GLY A N 1
ATOM 1064 C CA . GLY A 1 141 ? -14.402 10.861 33.364 1.00 44.81 141 GLY A CA 1
ATOM 1065 C C . GLY A 1 141 ? -13.722 10.381 32.077 1.00 44.81 141 GLY A C 1
ATOM 1066 O O . GLY A 1 141 ? -12.558 10.707 31.862 1.00 44.81 141 GLY A O 1
ATOM 1067 N N . ARG A 1 142 ? -14.465 9.791 31.121 1.00 47.44 142 ARG A N 1
ATOM 1068 C CA . ARG A 1 142 ? -14.157 10.048 29.691 1.00 47.44 142 ARG A CA 1
ATOM 1069 C C . ARG A 1 142 ? -14.269 11.547 29.331 1.00 47.44 142 ARG A C 1
ATOM 1071 O O . ARG A 1 142 ? -13.864 11.932 28.235 1.00 47.44 142 ARG A O 1
ATOM 1078 N N . GLY A 1 143 ? -14.700 12.396 30.273 1.00 40.16 143 GLY A N 1
ATOM 1079 C CA . GLY A 1 143 ? -14.272 13.788 30.417 1.00 40.16 143 GLY A CA 1
ATOM 1080 C C . GLY A 1 143 ? -14.202 14.233 31.891 1.00 40.16 143 GLY A C 1
ATOM 1081 O O . GLY A 1 143 ? -15.190 14.142 32.603 1.00 40.16 143 GLY A O 1
ATOM 1082 N N . ALA A 1 144 ? -13.035 14.753 32.298 1.00 36.78 144 ALA A N 1
ATOM 1083 C CA . ALA A 1 144 ? -12.734 15.519 33.524 1.00 36.78 144 ALA A CA 1
ATOM 1084 C C . ALA A 1 144 ? -12.624 14.787 34.884 1.00 36.78 144 ALA A C 1
ATOM 1086 O O . ALA A 1 144 ? -13.028 15.296 35.924 1.00 36.78 144 ALA A O 1
ATOM 1087 N N . GLY A 1 145 ? -11.901 13.670 34.872 1.00 39.62 145 GLY A N 1
ATOM 1088 C CA . GLY A 1 145 ? -10.992 13.234 35.938 1.00 39.62 145 GLY A CA 1
ATOM 1089 C C . GLY A 1 145 ? -9.818 12.546 35.248 1.00 39.62 145 GLY A C 1
ATOM 1090 O O . GLY A 1 145 ? -9.748 11.327 35.254 1.00 39.62 145 GLY A O 1
ATOM 1091 N N . GLY A 1 146 ? -9.037 13.324 34.485 1.00 46.84 146 GLY A N 1
ATOM 1092 C CA . GLY A 1 146 ? -8.190 12.812 33.403 1.00 46.84 146 GLY A CA 1
ATOM 1093 C C . GLY A 1 146 ? -7.251 11.699 33.850 1.00 46.84 146 GLY A C 1
ATOM 1094 O O . GLY A 1 146 ? -6.627 11.812 34.907 1.00 46.84 146 GLY A O 1
ATOM 1095 N N . ASP A 1 147 ? -7.125 10.667 33.010 1.00 54.03 147 ASP A N 1
ATOM 1096 C CA . ASP A 1 147 ? -5.994 9.750 33.097 1.00 54.03 147 ASP A CA 1
ATOM 1097 C C . ASP A 1 147 ? -4.727 10.624 33.202 1.00 54.03 147 ASP A C 1
ATOM 1099 O O . ASP A 1 147 ? -4.591 11.574 32.418 1.00 54.03 147 ASP A O 1
ATOM 1103 N N . PRO A 1 148 ? -3.824 10.411 34.175 1.00 59.28 148 PRO A N 1
ATOM 1104 C CA . PRO A 1 148 ? -2.536 11.105 34.212 1.00 59.28 148 PRO A CA 1
ATOM 1105 C C . PRO A 1 148 ? -1.842 11.154 32.837 1.00 59.28 148 PRO A C 1
ATOM 1107 O O . PRO A 1 148 ? -1.167 12.132 32.511 1.00 59.28 148 PRO A O 1
ATOM 1110 N N . LEU A 1 149 ? -2.056 10.131 32.004 1.00 66.25 149 LEU A N 1
ATOM 1111 C CA . LEU A 1 149 ? -1.509 10.008 30.654 1.00 66.25 149 LEU A CA 1
ATOM 1112 C C . LEU A 1 149 ? -2.221 10.888 29.602 1.00 66.25 149 LEU A C 1
ATOM 1114 O O . LEU A 1 149 ? -1.708 11.073 28.500 1.00 66.25 149 LEU A O 1
ATOM 1118 N N . ASP A 1 150 ? -3.375 11.488 29.911 1.00 64.50 150 ASP A N 1
ATOM 1119 C CA . ASP A 1 150 ? -4.037 12.494 29.061 1.00 64.50 150 ASP A CA 1
ATOM 1120 C C . ASP A 1 150 ? -3.327 13.860 29.101 1.00 64.50 150 ASP A C 1
ATOM 1122 O O . ASP A 1 150 ? -3.505 14.674 28.190 1.00 64.50 150 ASP A O 1
ATOM 1126 N N . ALA A 1 151 ? -2.491 14.101 30.120 1.00 66.31 151 ALA A N 1
ATOM 1127 C CA . ALA A 1 151 ? -1.635 15.286 30.221 1.00 66.31 151 ALA A CA 1
ATOM 1128 C C . ALA A 1 151 ? -0.428 15.247 29.265 1.00 66.31 151 ALA A C 1
ATOM 1130 O O . ALA A 1 151 ? 0.302 16.239 29.168 1.00 66.31 151 ALA A O 1
ATOM 1131 N N . VAL A 1 152 ? -0.199 14.108 28.601 1.00 76.56 152 VAL A N 1
ATOM 1132 C CA . VAL A 1 152 ? 0.903 13.890 27.663 1.00 76.56 152 VAL A CA 1
ATOM 1133 C C . VAL A 1 152 ? 0.462 14.298 26.258 1.00 76.56 152 VAL A C 1
ATOM 1135 O O . VAL A 1 152 ? -0.394 13.659 25.646 1.00 76.56 152 VAL A O 1
ATOM 1138 N N . GLY A 1 153 ? 1.053 15.373 25.745 1.00 78.25 153 GLY A N 1
ATOM 1139 C CA . GLY A 1 153 ? 1.003 15.739 24.336 1.00 78.25 153 GLY A CA 1
ATOM 1140 C C . GLY A 1 153 ? 2.052 14.955 23.560 1.00 78.25 153 GLY A C 1
ATOM 1141 O O . GLY A 1 153 ? 3.181 14.804 24.032 1.00 78.25 153 GLY A O 1
ATOM 1142 N N . ILE A 1 154 ? 1.675 14.466 22.384 1.00 82.62 154 ILE A N 1
ATOM 1143 C CA . ILE A 1 154 ? 2.534 13.640 21.539 1.00 82.62 154 ILE A CA 1
ATOM 1144 C C . ILE A 1 154 ? 2.609 14.250 20.150 1.00 82.62 154 ILE A C 1
ATOM 1146 O O . ILE A 1 154 ? 1.586 14.564 19.551 1.00 82.62 154 ILE A O 1
ATOM 1150 N N . GLU A 1 155 ? 3.819 14.385 19.642 1.00 85.06 155 GLU A N 1
ATOM 1151 C CA . GLU A 1 155 ? 4.136 14.810 18.288 1.00 85.06 155 GLU A CA 1
ATOM 1152 C C . GLU A 1 155 ? 5.053 13.738 17.687 1.00 85.06 155 GLU A C 1
ATOM 1154 O O . GLU A 1 155 ? 6.027 13.328 18.316 1.00 85.06 155 GLU A O 1
ATOM 1159 N N . VAL A 1 156 ? 4.699 13.226 16.514 1.00 86.56 156 VAL A N 1
ATOM 1160 C CA . VAL A 1 156 ? 5.456 12.214 15.775 1.00 86.56 156 VAL A CA 1
ATOM 1161 C C . VAL A 1 156 ? 5.739 12.760 14.391 1.00 86.56 156 VAL A C 1
ATOM 1163 O O . VAL A 1 156 ? 4.810 13.128 13.686 1.00 86.56 156 VAL A O 1
ATOM 1166 N N . GLU A 1 157 ? 6.991 12.773 13.972 1.00 88.44 157 GLU A N 1
ATOM 1167 C CA . GLU A 1 157 ? 7.367 13.038 12.588 1.00 88.44 157 GLU A CA 1
ATOM 1168 C C . GLU A 1 157 ? 7.774 11.720 11.938 1.00 88.44 157 GLU A C 1
ATOM 1170 O O . GLU A 1 157 ? 8.648 11.016 12.444 1.00 88.44 157 GLU A O 1
ATOM 1175 N N . CYS A 1 158 ? 7.122 11.370 10.833 1.00 88.50 158 CYS A N 1
ATOM 1176 C CA . CYS A 1 158 ? 7.368 10.131 10.100 1.00 88.50 158 CYS A CA 1
ATOM 1177 C C . CYS A 1 158 ? 7.191 10.372 8.595 1.00 88.50 158 CYS A C 1
ATOM 1179 O O . CYS A 1 158 ? 6.524 11.325 8.184 1.00 88.50 158 CYS A O 1
ATOM 1181 N N . VAL A 1 159 ? 7.793 9.527 7.760 1.00 90.31 159 VAL A N 1
ATOM 1182 C CA . VAL A 1 159 ? 7.569 9.554 6.309 1.00 90.31 159 VAL A CA 1
ATOM 1183 C C . VAL A 1 159 ? 6.102 9.221 5.987 1.00 90.31 159 VAL A C 1
ATOM 1185 O O . VAL A 1 159 ? 5.548 8.291 6.566 1.00 90.31 159 VAL A O 1
ATOM 1188 N N . PRO A 1 160 ? 5.447 9.943 5.062 1.00 89.25 160 PRO A N 1
ATOM 1189 C CA . PRO A 1 160 ? 4.014 9.797 4.803 1.00 89.25 160 PRO A CA 1
ATOM 1190 C C . PRO A 1 160 ? 3.649 8.525 4.024 1.00 89.25 160 PRO A C 1
ATOM 1192 O O . PRO A 1 160 ? 2.477 8.155 3.982 1.00 89.25 160 PRO A O 1
ATOM 1195 N N . VAL A 1 161 ? 4.617 7.873 3.369 1.00 92.94 161 VAL A N 1
ATOM 1196 C CA . VAL A 1 161 ? 4.391 6.699 2.514 1.00 92.94 161 VAL A CA 1
ATOM 1197 C C . VAL A 1 161 ? 5.386 5.600 2.862 1.00 92.94 161 VAL A C 1
ATOM 1199 O O . VAL A 1 161 ? 6.594 5.822 2.825 1.00 92.94 161 VAL A O 1
ATOM 1202 N N . ILE A 1 162 ? 4.875 4.405 3.150 1.00 95.06 162 ILE A N 1
ATOM 1203 C CA . ILE A 1 162 ? 5.655 3.195 3.425 1.00 95.06 162 ILE A CA 1
ATOM 1204 C C . ILE A 1 162 ? 5.178 2.095 2.476 1.00 95.06 162 ILE A C 1
ATOM 1206 O O . ILE A 1 162 ? 4.007 2.029 2.109 1.00 95.06 162 ILE A O 1
ATOM 1210 N N . SER A 1 163 ? 6.076 1.228 2.027 1.00 95.44 163 SER A N 1
ATOM 1211 C CA . SER A 1 163 ? 5.702 0.108 1.165 1.00 95.44 163 SER A CA 1
ATOM 1212 C C . SER A 1 163 ? 6.702 -1.025 1.276 1.00 95.44 163 SER A C 1
ATOM 1214 O O . SER A 1 163 ? 7.828 -0.830 1.736 1.00 95.44 163 SER A O 1
ATOM 1216 N N . TYR A 1 164 ? 6.311 -2.193 0.779 1.00 95.69 164 TYR A N 1
ATOM 1217 C CA . TYR A 1 164 ? 7.213 -3.328 0.614 1.00 95.69 164 TYR A CA 1
ATOM 1218 C C . TYR A 1 164 ? 8.476 -2.970 -0.189 1.00 95.69 164 TYR A C 1
ATOM 1220 O O . TYR A 1 164 ? 9.562 -3.405 0.172 1.00 95.69 164 TYR A O 1
ATOM 1228 N N . ALA A 1 165 ? 8.374 -2.110 -1.209 1.00 95.56 165 ALA A N 1
ATOM 1229 C CA . ALA A 1 165 ? 9.533 -1.654 -1.981 1.00 95.56 165 ALA A CA 1
ATOM 1230 C C . ALA A 1 165 ? 10.579 -0.922 -1.116 1.00 95.56 165 ALA A C 1
ATOM 1232 O O . ALA A 1 165 ? 11.774 -1.102 -1.326 1.00 95.56 165 ALA A O 1
ATOM 1233 N N . HIS A 1 166 ? 10.152 -0.151 -0.107 1.00 95.62 166 HIS A N 1
ATOM 1234 C CA . HIS A 1 166 ? 11.077 0.476 0.848 1.00 95.62 166 HIS A CA 1
ATOM 1235 C C . HIS A 1 166 ? 11.774 -0.577 1.723 1.00 95.62 166 HIS A C 1
ATOM 1237 O O . HIS A 1 166 ? 12.974 -0.480 1.957 1.00 95.62 166 HIS A O 1
ATOM 1243 N N . ALA A 1 167 ? 11.046 -1.614 2.153 1.00 95.06 167 ALA A N 1
ATOM 1244 C CA . ALA A 1 167 ? 11.616 -2.712 2.935 1.00 95.06 167 ALA A CA 1
ATOM 1245 C C . ALA A 1 167 ? 12.612 -3.556 2.119 1.00 95.06 167 ALA A C 1
ATOM 1247 O O . ALA A 1 167 ? 13.644 -3.969 2.642 1.00 95.06 167 ALA A O 1
ATOM 1248 N N . VAL A 1 168 ? 12.334 -3.791 0.830 1.00 94.50 168 VAL A N 1
ATOM 1249 C CA . VAL A 1 168 ? 13.283 -4.434 -0.096 1.00 94.50 168 VAL A CA 1
ATOM 1250 C C . VAL A 1 168 ? 14.532 -3.583 -0.272 1.00 94.50 168 VAL A C 1
ATOM 1252 O O . VAL A 1 168 ? 15.625 -4.137 -0.296 1.00 94.50 168 VAL A O 1
ATOM 1255 N N . ALA A 1 169 ? 14.377 -2.258 -0.334 1.00 93.19 169 ALA A N 1
ATOM 1256 C CA . ALA A 1 169 ? 15.498 -1.340 -0.475 1.00 93.19 169 ALA A CA 1
ATOM 1257 C C . ALA A 1 169 ? 16.380 -1.215 0.780 1.00 93.19 169 ALA A C 1
ATOM 1259 O O . ALA A 1 169 ? 17.267 -0.370 0.810 1.00 93.19 169 ALA A O 1
ATOM 1260 N N . GLY A 1 170 ? 16.089 -1.970 1.847 1.00 90.69 170 GLY A N 1
ATOM 1261 C CA . GLY A 1 170 ? 16.771 -1.836 3.134 1.00 90.69 170 GLY A CA 1
ATOM 1262 C C . GLY A 1 170 ? 16.519 -0.492 3.825 1.00 90.69 170 GLY A C 1
ATOM 1263 O O . GLY A 1 170 ? 17.214 -0.154 4.780 1.00 90.69 170 GLY A O 1
ATOM 1264 N N . ALA A 1 171 ? 15.534 0.284 3.363 1.00 89.44 171 ALA A N 1
ATOM 1265 C CA . ALA A 1 171 ? 15.270 1.614 3.878 1.00 89.44 171 ALA A CA 1
ATOM 1266 C C . ALA A 1 171 ? 14.560 1.537 5.238 1.00 89.44 171 ALA A C 1
ATOM 1268 O O . ALA A 1 171 ? 13.568 0.824 5.406 1.00 89.44 171 ALA A O 1
ATOM 1269 N N . ALA A 1 172 ? 15.037 2.325 6.198 1.00 90.31 172 ALA A N 1
ATOM 1270 C CA . ALA A 1 172 ? 14.435 2.454 7.519 1.00 90.31 172 ALA A CA 1
ATOM 1271 C C . ALA A 1 172 ? 13.811 3.853 7.660 1.00 90.31 172 ALA A C 1
ATOM 1273 O O . ALA A 1 172 ? 14.528 4.848 7.508 1.00 90.31 172 ALA A O 1
ATOM 1274 N N . PRO A 1 173 ? 12.489 3.988 7.898 1.00 89.19 173 PRO A N 1
ATOM 1275 C CA . PRO A 1 173 ? 11.909 5.297 8.146 1.00 89.19 173 PRO A CA 1
ATOM 1276 C C . PRO A 1 173 ? 12.453 5.861 9.456 1.00 89.19 173 PRO A C 1
ATOM 1278 O O . PRO A 1 173 ? 12.280 5.270 10.525 1.00 89.19 173 PRO A O 1
ATOM 1281 N N . MET A 1 174 ? 13.054 7.042 9.379 1.00 88.88 174 MET A N 1
ATOM 1282 C CA . MET A 1 174 ? 13.423 7.796 10.566 1.00 88.88 174 MET A CA 1
ATOM 1283 C C . MET A 1 174 ? 12.160 8.386 11.194 1.00 88.88 174 MET A C 1
ATOM 1285 O O . MET A 1 174 ? 11.452 9.195 10.582 1.00 88.88 174 MET A O 1
ATOM 1289 N N . VAL A 1 175 ? 11.877 7.977 12.426 1.00 90.12 175 VAL A N 1
ATOM 1290 C CA . VAL A 1 175 ? 10.734 8.431 13.212 1.00 90.12 175 VAL A CA 1
ATOM 1291 C C . VAL A 1 175 ? 11.231 9.269 14.376 1.00 90.12 175 VAL A C 1
ATOM 1293 O O . VAL A 1 175 ? 11.969 8.789 15.237 1.00 90.12 175 VAL A O 1
ATOM 1296 N N . SER A 1 176 ? 10.798 10.527 14.427 1.00 89.44 176 SER A N 1
ATOM 1297 C CA . SER A 1 176 ? 11.050 11.409 15.566 1.00 89.44 176 SER A CA 1
ATOM 1298 C C . SER A 1 176 ? 9.804 11.493 16.428 1.00 89.44 176 SER A C 1
ATOM 1300 O O . SER A 1 176 ? 8.725 11.806 15.938 1.00 89.44 176 SER A O 1
ATOM 1302 N N . VAL A 1 177 ? 9.946 11.247 17.725 1.00 90.44 177 VAL A N 1
ATOM 1303 C CA . VAL A 1 177 ? 8.891 11.439 18.715 1.00 90.44 177 VAL A CA 1
ATOM 1304 C C . VAL A 1 177 ? 9.258 12.582 19.640 1.00 90.44 177 VAL A C 1
ATOM 1306 O O . VAL A 1 177 ? 10.376 12.666 20.151 1.00 90.44 177 VAL A O 1
ATOM 1309 N N . ARG A 1 178 ? 8.279 13.437 19.915 1.00 87.69 178 ARG A N 1
ATOM 1310 C CA . ARG A 1 178 ? 8.336 14.443 20.961 1.00 87.69 178 ARG A CA 1
ATOM 1311 C C . ARG A 1 178 ? 7.146 14.280 21.897 1.00 87.69 178 ARG A C 1
ATOM 1313 O O . ARG A 1 178 ? 5.992 14.430 21.504 1.00 87.69 178 ARG A O 1
ATOM 1320 N N . LEU A 1 179 ? 7.440 13.986 23.157 1.00 86.75 179 LEU A N 1
ATOM 1321 C CA . LEU A 1 179 ? 6.469 13.889 24.243 1.00 86.75 179 LEU A CA 1
ATOM 1322 C C . LEU A 1 179 ? 6.579 15.140 25.110 1.00 86.75 179 LEU A C 1
ATOM 1324 O O . LEU A 1 179 ? 7.683 15.610 25.389 1.00 86.75 179 LEU A O 1
ATOM 1328 N N . SER A 1 180 ? 5.450 15.698 25.535 1.00 83.44 180 SER A N 1
ATOM 1329 C CA . SER A 1 180 ? 5.414 16.918 26.346 1.00 83.44 180 SER A CA 1
ATOM 1330 C C . SER A 1 180 ? 4.313 16.864 27.399 1.00 83.44 180 SER A C 1
ATOM 1332 O O . SER A 1 180 ? 3.234 16.337 27.149 1.00 83.44 180 SER A O 1
ATOM 1334 N N . LEU A 1 181 ? 4.564 17.416 28.586 1.00 77.62 181 LEU A N 1
ATOM 1335 C CA . LEU A 1 181 ? 3.530 17.591 29.612 1.00 77.62 181 LEU A CA 1
ATOM 1336 C C . LEU A 1 181 ? 2.785 18.920 29.412 1.00 77.62 181 LEU A C 1
ATOM 1338 O O . LEU A 1 181 ? 3.402 19.933 29.089 1.00 77.62 181 LEU A O 1
ATOM 1342 N N . ALA A 1 182 ? 1.480 18.949 29.706 1.00 59.12 182 ALA A N 1
ATOM 1343 C CA . ALA A 1 182 ? 0.584 20.110 29.547 1.00 59.12 182 ALA A CA 1
ATOM 1344 C C . ALA A 1 182 ? 1.037 21.434 30.220 1.00 59.12 182 ALA A C 1
ATOM 1346 O O . ALA A 1 182 ? 0.462 22.487 29.953 1.00 59.12 182 ALA A O 1
ATOM 1347 N N . LYS A 1 183 ? 2.051 21.406 31.100 1.00 48.59 183 LYS A N 1
ATOM 1348 C CA . LYS A 1 183 ? 2.654 22.586 31.757 1.00 48.59 183 LYS A CA 1
ATOM 1349 C C . LYS A 1 183 ? 3.909 23.140 31.053 1.00 48.59 183 LYS A C 1
ATOM 1351 O O . LYS A 1 183 ? 4.457 24.136 31.523 1.00 48.59 183 LYS A O 1
ATOM 1356 N N . GLY A 1 184 ? 4.387 22.500 29.984 1.00 43.91 184 GLY A N 1
ATOM 1357 C CA . GLY A 1 184 ? 5.512 22.957 29.157 1.00 43.91 184 GLY A CA 1
ATOM 1358 C C . GLY A 1 184 ? 5.079 23.875 28.002 1.00 43.91 184 GLY A C 1
ATOM 1359 O O . GLY A 1 184 ? 3.880 24.076 27.807 1.00 43.91 184 GLY A O 1
ATOM 1360 N N . PRO A 1 185 ? 6.024 24.449 27.224 1.00 38.12 185 PRO A N 1
ATOM 1361 C CA . PRO A 1 185 ? 5.673 25.111 25.968 1.00 38.12 185 PRO A CA 1
ATOM 1362 C C . PRO A 1 185 ? 4.907 24.097 25.114 1.00 38.12 185 PRO A C 1
ATOM 1364 O O . PRO A 1 185 ? 5.420 23.004 24.869 1.00 38.12 185 PRO A O 1
ATOM 1367 N N . GLY A 1 186 ? 3.662 24.430 24.761 1.00 41.72 186 GLY A N 1
ATOM 1368 C CA . GLY A 1 186 ? 2.744 23.505 24.100 1.00 41.72 186 GLY A CA 1
ATOM 1369 C C . GLY A 1 186 ? 3.331 22.900 22.818 1.00 41.72 186 GLY A C 1
ATOM 1370 O O . GLY A 1 186 ? 4.302 23.443 22.271 1.00 41.72 186 GLY A O 1
ATOM 1371 N N . PRO A 1 187 ? 2.760 21.784 22.322 1.00 44.66 187 PRO A N 1
ATOM 1372 C CA . PRO A 1 187 ? 3.048 21.332 20.964 1.00 44.66 187 PRO A CA 1
ATOM 1373 C C . PRO A 1 187 ? 2.888 22.529 20.022 1.00 44.66 187 PRO A C 1
ATOM 1375 O O . PRO A 1 187 ? 2.021 23.379 20.253 1.00 44.66 187 PRO A O 1
ATOM 1378 N N . ARG A 1 188 ? 3.767 22.646 19.018 1.00 44.50 188 ARG A N 1
ATOM 1379 C CA . ARG A 1 188 ? 3.620 23.697 18.003 1.00 44.50 188 ARG A CA 1
ATOM 1380 C C . ARG A 1 188 ? 2.179 23.619 17.491 1.00 44.50 188 ARG A C 1
ATOM 1382 O O . ARG A 1 188 ? 1.686 22.505 17.302 1.00 44.50 188 ARG A O 1
ATOM 1389 N N . ASP A 1 189 ? 1.500 24.768 17.354 1.00 39.50 189 ASP A N 1
ATOM 1390 C CA . ASP A 1 189 ? 0.187 24.837 16.692 1.00 39.50 189 ASP A CA 1
ATOM 1391 C C . ASP A 1 189 ? 0.226 23.894 15.497 1.00 39.50 189 ASP A C 1
ATOM 1393 O O . ASP A 1 189 ? 1.244 23.920 14.804 1.00 39.50 189 ASP A O 1
ATOM 1397 N N . ALA A 1 190 ? -0.807 23.055 15.320 1.00 38.94 190 ALA A N 1
ATOM 1398 C CA . ALA A 1 190 ? -0.933 22.078 14.237 1.00 38.94 190 ALA A CA 1
ATOM 1399 C C . ALA A 1 190 ? -0.728 22.784 12.888 1.00 38.94 190 ALA A C 1
ATOM 1401 O O . ALA A 1 190 ? -1.656 23.266 12.239 1.00 38.94 190 ALA A O 1
ATOM 1402 N N . GLY A 1 191 ? 0.536 22.963 12.547 1.00 36.75 191 GLY A N 1
ATOM 1403 C CA . GLY A 1 191 ? 1.003 23.871 11.535 1.00 36.75 191 GLY A CA 1
ATOM 1404 C C . GLY A 1 191 ? 1.151 23.025 10.312 1.00 36.75 191 GLY A C 1
ATOM 1405 O O . GLY A 1 191 ? 2.072 22.232 10.264 1.00 36.75 191 GLY A O 1
ATOM 1406 N N . SER A 1 192 ? 0.226 23.199 9.367 1.00 42.81 192 SER A N 1
ATOM 1407 C CA . SER A 1 192 ? 0.225 22.542 8.064 1.00 42.81 192 SER A CA 1
ATOM 1408 C C . SER A 1 192 ? 0.411 21.019 8.145 1.00 42.81 192 SER A C 1
ATOM 1410 O O . SER A 1 192 ? 1.523 20.522 8.248 1.00 42.81 192 SER A O 1
ATOM 1412 N N . ASN A 1 193 ? -0.661 20.247 7.938 1.00 51.12 193 ASN A N 1
ATOM 1413 C CA . ASN A 1 193 ? -0.579 18.793 7.692 1.00 51.12 193 ASN A CA 1
ATOM 1414 C C . ASN A 1 193 ? 0.235 18.423 6.423 1.00 51.12 193 ASN A C 1
ATOM 1416 O O . ASN A 1 193 ? 0.166 17.287 5.959 1.00 51.12 193 ASN A O 1
ATOM 1420 N N . SER A 1 194 ? 0.960 19.371 5.823 1.00 55.59 194 SER A N 1
ATOM 1421 C CA . SER A 1 194 ? 1.788 19.152 4.645 1.00 55.59 194 SER A CA 1
ATOM 1422 C C . SER A 1 194 ? 3.148 18.602 5.075 1.00 55.59 194 SER A C 1
ATOM 1424 O O . SER A 1 194 ? 3.773 19.182 5.965 1.00 55.59 194 SER A O 1
ATOM 1426 N N . PRO A 1 195 ? 3.644 17.532 4.440 1.00 64.56 195 PRO A N 1
ATOM 1427 C CA . PRO A 1 195 ? 4.940 16.980 4.789 1.00 64.56 195 PRO A CA 1
ATOM 1428 C C . PRO A 1 195 ? 6.069 17.968 4.436 1.00 64.56 195 PRO A C 1
ATOM 1430 O O . PRO A 1 195 ? 6.050 18.581 3.366 1.00 64.56 195 PRO A O 1
ATOM 1433 N N . VAL A 1 196 ? 7.050 18.119 5.326 1.00 72.06 196 VAL A N 1
ATOM 1434 C CA . VAL A 1 196 ? 8.176 19.063 5.228 1.00 72.06 196 VAL A CA 1
ATOM 1435 C C . VAL A 1 196 ? 9.458 18.302 4.901 1.00 72.06 196 VAL A C 1
ATOM 1437 O O . VAL A 1 196 ? 9.706 17.242 5.470 1.00 72.06 196 VAL A O 1
ATOM 1440 N N . LEU A 1 197 ? 10.273 18.833 3.987 1.00 67.31 197 LEU A N 1
ATOM 1441 C CA . LEU A 1 197 ? 11.583 18.267 3.662 1.00 67.31 197 LEU A CA 1
ATOM 1442 C C . LEU A 1 197 ? 12.567 18.514 4.820 1.00 67.31 197 LEU A C 1
ATOM 1444 O O . LEU A 1 197 ? 12.780 19.661 5.217 1.00 67.31 197 LEU A O 1
ATOM 1448 N N . ALA A 1 198 ? 13.133 17.444 5.371 1.00 67.38 198 ALA A N 1
ATOM 1449 C CA . ALA A 1 198 ? 14.160 17.481 6.403 1.00 67.38 198 ALA A CA 1
ATOM 1450 C C . ALA A 1 198 ? 15.568 17.609 5.790 1.00 67.38 198 ALA A C 1
ATOM 1452 O O . ALA A 1 198 ? 15.748 17.527 4.577 1.00 67.38 198 ALA A O 1
ATOM 1453 N N . ALA A 1 199 ? 16.575 17.838 6.640 1.00 62.94 199 ALA A N 1
ATOM 1454 C CA . ALA A 1 199 ? 17.965 18.057 6.220 1.00 62.94 199 ALA A CA 1
ATOM 1455 C C . ALA A 1 199 ? 18.639 16.822 5.586 1.00 62.94 199 ALA A C 1
ATOM 1457 O O . ALA A 1 199 ? 19.709 16.949 5.006 1.00 62.94 199 ALA A O 1
ATOM 1458 N N . ASP A 1 200 ? 18.023 15.648 5.711 1.00 63.12 200 ASP A N 1
ATOM 1459 C CA . ASP A 1 200 ? 18.450 14.372 5.129 1.00 63.12 200 ASP A CA 1
ATOM 1460 C C . ASP A 1 200 ? 17.669 14.014 3.848 1.00 63.12 200 ASP A C 1
ATOM 1462 O O . ASP A 1 200 ? 17.596 12.849 3.457 1.00 63.12 200 ASP A O 1
ATOM 1466 N N . ASP A 1 201 ? 17.058 15.015 3.205 1.00 69.06 201 ASP A N 1
ATOM 1467 C CA . ASP A 1 201 ? 16.208 14.898 2.012 1.00 69.06 201 ASP A CA 1
ATOM 1468 C C . ASP A 1 201 ? 14.969 13.998 2.175 1.00 69.06 201 ASP A C 1
ATOM 1470 O O . ASP A 1 201 ? 14.307 13.665 1.183 1.00 69.06 201 ASP A O 1
ATOM 1474 N N . GLN A 1 202 ? 14.601 13.620 3.406 1.00 75.88 202 GLN A N 1
ATOM 1475 C CA . GLN A 1 202 ? 13.338 12.936 3.667 1.00 75.88 202 GLN A CA 1
ATOM 1476 C C . GLN A 1 202 ? 12.215 13.936 3.930 1.00 75.88 202 GLN A C 1
ATOM 1478 O O . GLN A 1 202 ? 12.318 14.837 4.758 1.00 75.88 202 GLN A O 1
ATOM 1483 N N . GLN A 1 203 ? 11.087 13.754 3.254 1.00 79.88 203 GLN A N 1
ATOM 1484 C CA . GLN A 1 203 ? 9.879 14.530 3.500 1.00 79.88 203 GLN A CA 1
ATOM 1485 C C . GLN A 1 203 ? 9.069 13.867 4.619 1.00 79.88 203 GLN A C 1
ATOM 1487 O O . GLN A 1 203 ? 8.561 12.760 4.447 1.00 79.88 203 GLN A O 1
ATOM 1492 N N . ARG A 1 204 ? 8.931 14.529 5.767 1.00 81.44 204 ARG A N 1
ATOM 1493 C CA . ARG A 1 204 ? 8.241 13.983 6.945 1.00 81.44 204 ARG A CA 1
ATOM 1494 C C . ARG A 1 204 ? 6.971 14.749 7.247 1.00 81.44 204 ARG A C 1
ATOM 1496 O O . ARG A 1 204 ? 6.909 15.965 7.092 1.00 81.44 204 ARG A O 1
ATOM 1503 N N . GLN A 1 205 ? 5.953 14.031 7.689 1.00 81.25 205 GLN A N 1
ATOM 1504 C CA . GLN A 1 205 ? 4.696 14.596 8.139 1.00 81.25 205 GLN A CA 1
ATOM 1505 C C . GLN A 1 205 ? 4.646 14.580 9.662 1.00 81.25 205 GLN A C 1
ATOM 1507 O O . GLN A 1 205 ? 4.867 13.543 10.289 1.00 81.25 205 GLN A O 1
ATOM 1512 N N . THR A 1 206 ? 4.330 15.733 10.246 1.00 80.94 206 THR A N 1
ATOM 1513 C CA . THR A 1 206 ? 4.101 15.864 11.683 1.00 80.94 206 THR A CA 1
ATOM 1514 C C . THR A 1 206 ? 2.674 15.432 12.011 1.00 80.94 206 THR A C 1
ATOM 1516 O O . THR A 1 206 ? 1.698 16.031 11.562 1.00 80.94 206 THR A O 1
ATOM 1519 N N . LEU A 1 207 ? 2.551 14.385 12.815 1.00 77.94 207 LEU A N 1
ATOM 1520 C CA . LEU A 1 207 ? 1.312 13.864 13.364 1.00 77.94 207 LEU A CA 1
ATOM 1521 C C . LEU A 1 207 ? 1.271 14.223 14.847 1.00 77.94 207 LEU A C 1
ATOM 1523 O O . LEU A 1 207 ? 2.145 13.819 15.610 1.00 77.94 207 LEU A O 1
ATOM 1527 N N . ALA A 1 208 ? 0.265 14.978 15.280 1.00 74.25 208 ALA A N 1
ATOM 1528 C CA . ALA A 1 208 ? 0.212 15.471 16.652 1.00 74.25 208 ALA A CA 1
ATOM 1529 C C . ALA A 1 208 ? -1.118 15.162 17.343 1.00 74.25 208 ALA A C 1
ATOM 1531 O O . ALA A 1 208 ? -2.199 15.254 16.764 1.00 74.25 208 ALA A O 1
ATOM 1532 N N . VAL A 1 209 ? -1.026 14.852 18.633 1.00 68.50 209 VAL A N 1
ATOM 1533 C CA . VAL A 1 209 ? -2.138 14.796 19.578 1.00 68.50 209 VAL A CA 1
ATOM 1534 C C . VAL A 1 209 ? -1.812 15.761 20.711 1.00 68.50 209 VAL A C 1
ATOM 1536 O O . VAL A 1 209 ? -0.892 15.534 21.497 1.00 68.50 209 VAL A O 1
ATOM 1539 N N . GLY A 1 210 ? -2.570 16.855 20.792 1.00 56.75 210 GLY A N 1
ATOM 1540 C CA . GLY A 1 210 ? -2.393 17.860 21.838 1.00 56.75 210 GLY A CA 1
ATOM 1541 C C . GLY A 1 210 ? -2.636 17.296 23.240 1.00 56.75 210 GLY A C 1
ATOM 1542 O O . GLY A 1 210 ? -3.536 16.474 23.442 1.00 56.75 210 GLY A O 1
ATOM 1543 N N . ALA A 1 211 ? -1.853 17.771 24.212 1.00 56.78 211 ALA A N 1
ATOM 1544 C CA . ALA A 1 211 ? -2.078 17.475 25.623 1.00 56.78 211 ALA A CA 1
ATOM 1545 C C . ALA A 1 211 ? -3.469 17.980 26.038 1.00 56.78 211 ALA A C 1
ATOM 1547 O O . ALA A 1 211 ? -3.827 19.129 25.760 1.00 56.78 211 ALA A O 1
ATOM 1548 N N . ARG A 1 212 ? -4.265 17.145 26.711 1.00 50.56 212 ARG A N 1
ATOM 1549 C CA . ARG A 1 212 ? -5.548 17.581 27.276 1.00 50.56 212 ARG A CA 1
ATOM 1550 C C . ARG A 1 212 ? -5.292 18.199 28.647 1.00 50.56 212 ARG A C 1
ATOM 1552 O O . ARG A 1 212 ? -4.404 17.760 29.375 1.00 50.56 212 ARG A O 1
ATOM 1559 N N . VAL A 1 213 ? -6.063 19.227 29.010 1.00 43.66 213 VAL A N 1
ATOM 1560 C CA . VAL A 1 213 ? -5.956 19.871 30.329 1.00 43.66 213 VAL A CA 1
ATOM 1561 C C . VAL A 1 213 ? -6.334 18.848 31.402 1.00 43.66 213 VAL A C 1
ATOM 1563 O O . VAL A 1 213 ? -7.512 18.601 31.646 1.00 43.66 213 VAL A O 1
ATOM 1566 N N . SER A 1 214 ? -5.330 18.242 32.030 1.00 43.47 214 SER A N 1
ATOM 1567 C CA . SER A 1 214 ? -5.490 17.374 33.194 1.00 43.47 214 SER A CA 1
ATOM 1568 C C . SER A 1 214 ? -4.892 18.061 34.419 1.00 43.47 214 SER A C 1
ATOM 1570 O O . SER A 1 214 ? -3.825 18.672 34.343 1.00 43.47 214 SER A O 1
ATOM 1572 N N . GLN A 1 215 ? -5.592 17.995 35.555 1.00 40.91 215 GLN A N 1
ATOM 1573 C CA . GLN A 1 215 ? -5.089 18.507 36.838 1.00 40.91 215 GLN A CA 1
ATOM 1574 C C . GLN A 1 215 ? -4.089 17.544 37.505 1.00 40.91 215 GLN A C 1
ATOM 1576 O O . GLN A 1 215 ? -3.446 17.926 38.483 1.00 40.91 215 GLN A O 1
ATOM 1581 N N . ALA A 1 216 ? -3.942 16.321 36.981 1.00 45.78 216 ALA A N 1
ATOM 1582 C CA . ALA A 1 216 ? -3.038 15.298 37.490 1.00 45.78 216 ALA A CA 1
ATOM 1583 C C . ALA A 1 216 ? -1.756 15.223 36.644 1.00 45.78 216 ALA A C 1
ATOM 1585 O O . ALA A 1 216 ? -1.812 15.052 35.427 1.00 45.78 216 ALA A O 1
ATOM 1586 N N . THR A 1 217 ? -0.598 15.341 37.295 1.00 52.94 217 THR A N 1
ATOM 1587 C CA . THR A 1 217 ? 0.704 15.043 36.681 1.00 52.94 217 THR A CA 1
ATOM 1588 C C . THR A 1 217 ? 0.863 13.523 36.592 1.00 52.94 217 THR A C 1
ATOM 1590 O O . THR A 1 217 ? 0.590 12.858 37.597 1.00 52.94 217 THR A O 1
ATOM 1593 N N . PRO A 1 218 ? 1.308 12.952 35.459 1.00 57.41 218 PRO A N 1
ATOM 1594 C CA . PRO A 1 218 ? 1.613 11.531 35.407 1.00 57.41 218 PRO A CA 1
ATOM 1595 C C . PRO A 1 218 ? 2.719 11.188 36.411 1.00 57.41 218 PRO A C 1
ATOM 1597 O O . PRO A 1 218 ? 3.743 11.873 36.433 1.00 57.41 218 PRO A O 1
ATOM 1600 N N . PRO A 1 219 ? 2.510 10.193 37.292 1.00 54.38 219 PRO A N 1
ATOM 1601 C CA . PRO A 1 219 ? 3.506 9.833 38.283 1.00 54.38 219 PRO A CA 1
ATOM 1602 C C . PRO A 1 219 ? 4.558 8.902 37.661 1.00 54.38 219 PRO A C 1
ATOM 1604 O O . PRO A 1 219 ? 4.232 7.809 37.207 1.00 54.38 219 PRO A O 1
ATOM 1607 N N . GLY A 1 220 ? 5.825 9.322 37.689 1.00 70.56 220 GLY A N 1
ATOM 1608 C CA . GLY A 1 220 ? 6.981 8.436 37.507 1.00 70.56 220 GLY A CA 1
ATOM 1609 C C . GLY A 1 220 ? 7.409 8.176 36.059 1.00 70.56 220 GLY A C 1
ATOM 1610 O O . GLY A 1 220 ? 7.095 8.940 35.146 1.00 70.56 220 GLY A O 1
ATOM 1611 N N . ALA A 1 221 ? 8.189 7.112 35.862 1.00 81.81 221 ALA A N 1
ATOM 1612 C CA . ALA A 1 221 ? 8.675 6.710 34.547 1.00 81.81 221 ALA A CA 1
ATOM 1613 C C . ALA A 1 221 ? 7.548 6.068 33.717 1.00 81.81 221 ALA A C 1
ATOM 1615 O O . ALA A 1 221 ? 6.800 5.215 34.202 1.00 81.81 221 ALA A O 1
ATOM 1616 N N . LEU A 1 222 ? 7.441 6.476 32.455 1.00 85.81 222 LEU A N 1
ATOM 1617 C CA . LEU A 1 222 ? 6.531 5.903 31.469 1.00 85.81 222 LEU A CA 1
ATOM 1618 C C . LEU A 1 222 ? 7.321 5.034 30.501 1.00 85.81 222 LEU A C 1
ATOM 1620 O O . LEU A 1 222 ? 8.336 5.468 29.963 1.00 85.81 222 LEU A O 1
ATOM 1624 N N . GLU A 1 223 ? 6.835 3.834 30.225 1.00 88.31 223 GLU A N 1
ATOM 1625 C CA . GLU A 1 223 ? 7.294 3.082 29.066 1.00 88.31 223 GLU A CA 1
ATOM 1626 C C . GLU A 1 223 ? 6.371 3.419 27.892 1.00 88.31 223 GLU A C 1
ATOM 1628 O O . GLU A 1 223 ? 5.145 3.469 28.021 1.00 88.31 223 GLU A O 1
ATOM 1633 N N . VAL A 1 224 ? 6.971 3.670 26.741 1.00 90.25 224 VAL A N 1
ATOM 1634 C CA . VAL A 1 224 ? 6.299 4.122 25.530 1.00 90.25 224 VAL A CA 1
ATOM 1635 C C . VAL A 1 224 ? 6.669 3.153 24.423 1.00 90.25 224 VAL A C 1
ATOM 1637 O O . VAL A 1 224 ? 7.846 2.890 24.188 1.00 90.25 224 VAL A O 1
ATOM 1640 N N . THR A 1 225 ? 5.661 2.597 23.763 1.00 91.75 225 THR A N 1
ATOM 1641 C CA . THR A 1 225 ? 5.851 1.713 22.612 1.00 91.75 225 THR A CA 1
ATOM 1642 C C . THR A 1 225 ? 5.200 2.337 21.394 1.00 91.75 225 THR A C 1
ATOM 1644 O O . THR A 1 225 ? 4.000 2.600 21.406 1.00 91.75 225 THR A O 1
ATOM 1647 N N . LEU A 1 226 ? 5.986 2.573 20.349 1.00 93.44 226 LEU A N 1
ATOM 1648 C CA . LEU A 1 226 ? 5.507 3.022 19.051 1.00 93.44 226 LEU A CA 1
ATOM 1649 C C . LEU A 1 226 ? 5.415 1.843 18.090 1.00 93.44 226 LEU A C 1
ATOM 1651 O O . LEU A 1 226 ? 6.359 1.077 17.936 1.00 93.44 226 LEU A O 1
ATOM 1655 N N . THR A 1 227 ? 4.274 1.723 17.421 1.00 89.88 227 THR A N 1
ATOM 1656 C CA . THR A 1 227 ? 4.015 0.710 16.396 1.00 89.88 227 THR A CA 1
ATOM 1657 C C . THR A 1 227 ? 3.377 1.365 15.180 1.00 89.88 227 THR A C 1
ATOM 1659 O O . THR A 1 227 ? 2.487 2.202 15.322 1.00 89.88 227 THR A O 1
ATOM 1662 N N . LEU A 1 228 ? 3.833 0.998 13.985 1.00 90.44 228 LEU A N 1
ATOM 1663 C CA . LEU A 1 228 ? 3.210 1.408 12.727 1.00 90.44 228 LEU A CA 1
ATOM 1664 C C . LEU A 1 228 ? 2.225 0.319 12.305 1.00 90.44 228 LEU A C 1
ATOM 1666 O O . LEU A 1 228 ? 2.618 -0.846 12.214 1.00 90.44 228 LEU A O 1
ATOM 1670 N N . ILE A 1 229 ? 0.959 0.685 12.090 1.00 83.94 229 ILE A N 1
ATOM 1671 C CA . ILE A 1 229 ? -0.123 -0.267 11.810 1.00 83.94 229 ILE A CA 1
ATOM 1672 C C . ILE A 1 229 ? -0.854 0.127 10.530 1.00 83.94 229 ILE A C 1
ATOM 1674 O O . ILE A 1 229 ? -1.301 1.265 10.392 1.00 83.94 229 ILE A O 1
ATOM 1678 N N . GLU A 1 230 ? -0.991 -0.831 9.620 1.00 88.81 230 GLU A N 1
ATOM 1679 C CA . GLU A 1 230 ? -1.814 -0.735 8.414 1.00 88.81 230 GLU A CA 1
ATOM 1680 C C . GLU A 1 230 ? -3.295 -0.961 8.764 1.00 88.81 230 GLU A C 1
ATOM 1682 O O . GLU A 1 230 ? -3.634 -1.921 9.453 1.00 88.81 230 GLU A O 1
ATOM 1687 N N . ASP A 1 231 ? -4.182 -0.050 8.345 1.00 74.94 231 ASP A N 1
ATOM 1688 C CA . ASP A 1 231 ? -5.567 0.000 8.840 1.00 74.94 231 ASP A CA 1
ATOM 1689 C C . ASP A 1 231 ? -6.466 -1.098 8.263 1.00 74.94 231 ASP A C 1
ATOM 1691 O O . ASP A 1 231 ? -7.365 -1.570 8.960 1.00 74.94 231 ASP A O 1
ATOM 1695 N N . ASN A 1 232 ? -6.226 -1.514 7.016 1.00 69.88 232 ASN A N 1
ATOM 1696 C CA . ASN A 1 232 ? -7.089 -2.474 6.324 1.00 69.88 232 ASN A CA 1
ATOM 1697 C C . ASN A 1 232 ? -6.837 -3.910 6.813 1.00 69.88 232 ASN A C 1
ATOM 1699 O O . ASN A 1 232 ? -7.780 -4.627 7.143 1.00 69.88 232 ASN A O 1
ATOM 1703 N N . GLY A 1 233 ? -5.571 -4.326 6.895 1.00 62.44 233 GLY A N 1
ATOM 1704 C CA . GLY A 1 233 ? -5.168 -5.643 7.392 1.00 62.44 233 GLY A CA 1
ATOM 1705 C C . GLY A 1 233 ? -4.833 -5.705 8.885 1.00 62.44 233 GLY A C 1
ATOM 1706 O O . GLY A 1 233 ? -4.646 -6.800 9.416 1.00 62.44 233 GLY A O 1
ATOM 1707 N N . GLY A 1 234 ? -4.736 -4.568 9.586 1.00 72.69 234 GLY A N 1
ATOM 1708 C CA . GLY A 1 234 ? -4.345 -4.509 11.001 1.00 72.69 234 GLY A CA 1
ATOM 1709 C C . GLY A 1 234 ? -2.898 -4.946 11.261 1.00 72.69 234 GLY A C 1
ATOM 1710 O O . GLY A 1 234 ? -2.554 -5.292 12.395 1.00 72.69 234 GLY A O 1
ATOM 1711 N N . ARG A 1 235 ? -2.060 -4.982 10.220 1.00 81.69 235 ARG A N 1
ATOM 1712 C CA . ARG A 1 235 ? -0.706 -5.540 10.272 1.00 81.69 235 ARG A CA 1
ATOM 1713 C C . ARG A 1 235 ? 0.275 -4.535 10.851 1.00 81.69 235 ARG A C 1
ATOM 1715 O O . ARG A 1 235 ? 0.199 -3.338 10.577 1.00 81.69 235 ARG A O 1
ATOM 1722 N N . GLN A 1 236 ? 1.235 -5.035 11.619 1.00 90.50 236 GLN A N 1
ATOM 1723 C CA . GLN A 1 236 ? 2.373 -4.244 12.057 1.00 90.50 236 GLN A CA 1
ATOM 1724 C C . GLN A 1 236 ? 3.402 -4.195 10.923 1.00 90.50 236 GLN A C 1
ATOM 1726 O O . GLN A 1 236 ? 3.904 -5.229 10.507 1.00 90.50 236 GLN A O 1
ATOM 1731 N N . ILE A 1 237 ? 3.715 -3.003 10.420 1.00 91.06 237 ILE A N 1
ATOM 1732 C CA . ILE A 1 237 ? 4.547 -2.842 9.211 1.00 91.06 237 ILE A CA 1
ATOM 1733 C C . ILE A 1 237 ? 6.019 -2.514 9.502 1.00 91.06 237 ILE A C 1
ATOM 1735 O O . ILE A 1 237 ? 6.819 -2.391 8.578 1.00 91.06 237 ILE A O 1
ATOM 1739 N N . ALA A 1 238 ? 6.380 -2.343 10.773 1.00 93.06 238 ALA A N 1
ATOM 1740 C CA . ALA A 1 238 ? 7.741 -2.075 11.237 1.00 93.06 238 ALA A CA 1
ATOM 1741 C C . ALA A 1 238 ? 7.946 -2.635 12.649 1.00 93.06 238 ALA A C 1
ATOM 1743 O O . ALA A 1 238 ? 6.975 -2.794 13.393 1.00 93.06 238 ALA A O 1
ATOM 1744 N N . GLU A 1 239 ? 9.186 -2.917 13.041 1.00 92.00 239 GLU A N 1
ATOM 1745 C CA . GLU A 1 239 ? 9.515 -3.357 14.400 1.00 92.00 239 GLU A CA 1
ATOM 1746 C C . GLU A 1 239 ? 9.071 -2.316 15.446 1.00 92.00 239 GLU A C 1
ATOM 1748 O O . GLU A 1 239 ? 9.214 -1.114 15.207 1.00 92.00 239 GLU A O 1
ATOM 1753 N N . PRO A 1 240 ? 8.519 -2.723 16.608 1.00 92.44 240 PRO A N 1
ATOM 1754 C CA . PRO A 1 240 ? 8.060 -1.776 17.613 1.00 92.44 240 PRO A CA 1
ATOM 1755 C C . PRO A 1 240 ? 9.241 -1.028 18.219 1.00 92.44 240 PRO A C 1
ATOM 1757 O O . PRO A 1 240 ? 10.225 -1.631 18.649 1.00 92.44 240 PRO A O 1
ATOM 1760 N N . TRP A 1 241 ? 9.114 0.288 18.339 1.00 93.62 241 TRP A N 1
ATOM 1761 C CA . TRP A 1 241 ? 10.113 1.089 19.023 1.00 93.62 241 TRP A CA 1
ATOM 1762 C C . TRP A 1 241 ? 9.722 1.284 20.487 1.00 93.62 241 TRP A C 1
ATOM 1764 O O . TRP A 1 241 ? 8.722 1.932 20.803 1.00 93.62 241 TRP A O 1
ATOM 1774 N N . HIS A 1 242 ? 10.522 0.712 21.385 1.00 92.50 242 HIS A N 1
ATOM 1775 C CA . HIS A 1 242 ? 10.352 0.835 22.828 1.00 92.50 242 HIS A CA 1
ATOM 1776 C C . HIS A 1 242 ? 11.285 1.905 23.398 1.00 92.50 242 HIS A C 1
ATOM 1778 O O . HIS A 1 242 ? 12.494 1.875 23.173 1.00 92.50 242 HIS A O 1
ATOM 1784 N N . LEU A 1 243 ? 10.732 2.824 24.184 1.00 92.25 243 LEU A N 1
ATOM 1785 C CA . LEU A 1 243 ? 11.489 3.856 24.882 1.00 92.25 243 LEU A CA 1
ATOM 1786 C C . LEU A 1 243 ? 10.915 4.107 26.276 1.00 92.25 243 LEU A C 1
ATOM 1788 O O . LEU A 1 243 ? 9.742 3.860 26.545 1.00 92.25 243 LEU A O 1
ATOM 1792 N N . THR A 1 244 ? 11.755 4.599 27.179 1.00 89.19 244 THR A N 1
ATOM 1793 C CA . THR A 1 244 ? 11.361 4.949 28.547 1.00 89.19 244 THR A CA 1
ATOM 1794 C C . THR A 1 244 ? 11.511 6.447 28.750 1.00 89.19 244 THR A C 1
ATOM 1796 O O . THR A 1 244 ? 12.567 7.007 28.458 1.00 89.19 244 THR A O 1
ATOM 1799 N N . TRP A 1 245 ? 10.479 7.094 29.278 1.00 87.69 245 TRP A N 1
ATOM 1800 C CA . TRP A 1 245 ? 10.470 8.519 29.571 1.00 87.69 245 TRP A CA 1
ATOM 1801 C C . TRP A 1 245 ? 10.348 8.767 31.073 1.00 87.69 245 TRP A C 1
ATOM 1803 O O . TRP A 1 245 ? 9.354 8.395 31.691 1.00 87.69 245 TRP A O 1
ATOM 1813 N N . ASP A 1 246 ? 11.332 9.450 31.656 1.00 85.56 246 ASP A N 1
ATOM 1814 C CA . ASP A 1 246 ? 11.201 10.016 32.997 1.00 85.56 246 ASP A CA 1
ATOM 1815 C C . ASP A 1 246 ? 10.441 11.354 32.940 1.00 85.56 246 ASP A C 1
ATOM 1817 O O . ASP A 1 246 ? 10.955 12.363 32.447 1.00 85.56 246 ASP A O 1
ATOM 1821 N N . THR A 1 247 ? 9.216 11.359 33.472 1.00 79.06 247 THR A N 1
ATOM 1822 C CA . THR A 1 247 ? 8.334 12.537 33.522 1.00 79.06 247 THR A CA 1
ATOM 1823 C C . THR A 1 247 ? 8.836 13.645 34.451 1.00 79.06 247 THR A C 1
ATOM 1825 O O . THR A 1 247 ? 8.273 14.744 34.443 1.00 79.06 247 THR A O 1
ATOM 1828 N N . SER A 1 248 ? 9.920 13.413 35.208 1.00 78.12 248 SER A N 1
ATOM 1829 C CA . SER A 1 248 ? 10.654 14.481 35.899 1.00 78.12 248 SER A CA 1
ATOM 1830 C C . SER A 1 248 ? 11.171 15.547 34.920 1.00 78.12 248 SER A C 1
ATOM 1832 O O . SER A 1 248 ? 11.255 16.732 35.264 1.00 78.12 248 SER A O 1
ATOM 1834 N N . HIS A 1 249 ? 11.433 15.147 33.671 1.00 80.69 249 HIS A N 1
ATOM 1835 C CA . HIS A 1 249 ? 11.733 16.038 32.563 1.00 80.69 249 HIS A CA 1
ATOM 1836 C C . HIS A 1 249 ? 10.457 16.339 31.758 1.00 80.69 249 HIS A C 1
ATOM 1838 O O . HIS A 1 249 ? 9.808 15.421 31.255 1.00 80.69 249 HIS A O 1
ATOM 1844 N N . PRO A 1 250 ? 10.091 17.623 31.570 1.00 78.50 250 PRO A N 1
ATOM 1845 C CA . PRO A 1 250 ? 8.796 18.002 30.996 1.00 78.50 250 PRO A CA 1
ATOM 1846 C C . PRO A 1 250 ? 8.652 17.702 29.498 1.00 78.50 250 PRO A C 1
ATOM 1848 O O . PRO A 1 250 ? 7.539 17.778 28.975 1.00 78.50 250 PRO A O 1
ATOM 1851 N N . VAL A 1 251 ? 9.759 17.416 28.808 1.00 83.62 251 VAL A N 1
ATOM 1852 C CA . VAL A 1 251 ? 9.805 17.106 27.378 1.00 83.62 251 VAL A CA 1
ATOM 1853 C C . VAL A 1 251 ? 10.804 15.978 27.148 1.00 83.62 251 VAL A C 1
ATOM 1855 O O . VAL A 1 251 ? 11.911 16.026 27.684 1.00 83.62 251 VAL A O 1
ATOM 1858 N N . LEU A 1 252 ? 10.430 15.014 26.310 1.00 86.25 252 LEU A N 1
ATOM 1859 C CA . LEU A 1 252 ? 11.339 14.042 25.710 1.00 86.25 252 LEU A CA 1
ATOM 1860 C C . LEU A 1 252 ? 11.296 14.208 24.197 1.00 86.25 252 LEU A C 1
ATOM 1862 O O . LEU A 1 252 ? 10.214 14.227 23.620 1.00 86.25 252 LEU A O 1
ATOM 1866 N N . SER A 1 253 ? 12.464 14.287 23.574 1.00 89.12 253 SER A N 1
ATOM 1867 C CA . SER A 1 253 ? 12.621 14.168 22.128 1.00 89.12 253 SER A CA 1
ATOM 1868 C C . SER A 1 253 ? 13.540 12.991 21.854 1.00 89.12 253 SER A C 1
ATOM 1870 O O . SER A 1 253 ? 14.621 12.913 22.436 1.00 89.12 253 SER A O 1
ATOM 1872 N N . ALA A 1 254 ? 13.108 12.085 20.991 1.00 89.44 254 ALA A N 1
ATOM 1873 C CA . ALA A 1 254 ? 13.900 10.949 20.557 1.00 89.44 254 ALA A CA 1
ATOM 1874 C C . ALA A 1 254 ? 13.688 10.733 19.060 1.00 89.44 254 ALA A C 1
ATOM 1876 O O . ALA A 1 254 ? 12.611 11.021 18.542 1.00 89.44 254 ALA A O 1
ATOM 1877 N N . THR A 1 255 ? 14.694 10.185 18.390 1.00 91.81 255 THR A N 1
ATOM 1878 C CA . THR A 1 255 ? 14.634 9.825 16.973 1.00 91.81 255 THR A CA 1
ATOM 1879 C C . THR A 1 255 ? 15.189 8.417 16.810 1.00 91.81 255 THR A C 1
ATOM 1881 O O . THR A 1 255 ? 16.179 8.079 17.461 1.00 91.81 255 THR A O 1
ATOM 1884 N N . CYS A 1 256 ? 14.540 7.599 15.988 1.00 91.31 256 CYS A N 1
ATOM 1885 C CA . CYS A 1 256 ? 14.965 6.236 15.690 1.00 91.31 256 CYS A CA 1
ATOM 1886 C C . CYS A 1 256 ? 14.653 5.892 14.240 1.00 91.31 256 CYS A C 1
ATOM 1888 O O . CYS A 1 256 ? 13.555 6.172 13.762 1.00 91.31 256 CYS A O 1
ATOM 1890 N N . ASP A 1 257 ? 15.587 5.219 13.583 1.00 91.62 257 ASP A N 1
ATOM 1891 C CA . ASP A 1 257 ? 15.327 4.538 12.322 1.00 91.62 257 ASP A CA 1
ATOM 1892 C C . ASP A 1 257 ? 14.626 3.216 12.643 1.00 91.62 257 ASP A C 1
ATOM 1894 O O . ASP A 1 257 ? 15.151 2.394 13.394 1.00 91.62 257 ASP A O 1
ATOM 1898 N N . MET A 1 258 ? 13.395 3.039 12.165 1.00 92.44 258 MET A N 1
ATOM 1899 C CA . MET A 1 258 ? 12.621 1.826 12.441 1.00 92.44 258 MET A CA 1
ATOM 1900 C C . MET A 1 258 ? 12.855 0.790 11.342 1.00 92.44 258 MET A C 1
ATOM 1902 O O . MET A 1 258 ? 12.748 1.109 10.166 1.00 92.44 258 MET A O 1
ATOM 1906 N N . THR A 1 259 ? 13.119 -0.467 11.690 1.00 94.25 259 THR A N 1
ATOM 1907 C CA . THR A 1 259 ? 13.226 -1.544 10.692 1.00 94.25 259 THR A CA 1
ATOM 1908 C C . THR A 1 259 ? 11.842 -1.883 10.140 1.00 94.25 259 THR A C 1
ATOM 1910 O O . THR A 1 259 ? 10.929 -2.191 10.909 1.00 94.25 259 THR A O 1
ATOM 1913 N N . LEU A 1 260 ? 11.661 -1.846 8.818 1.00 95.62 260 LEU A N 1
ATOM 1914 C CA . LEU A 1 260 ? 10.404 -2.257 8.184 1.00 95.62 260 LEU A CA 1
ATOM 1915 C C . LEU A 1 260 ? 10.235 -3.783 8.214 1.00 95.62 260 LEU A C 1
ATOM 1917 O O . LEU A 1 260 ? 11.166 -4.528 7.910 1.00 95.62 260 LEU A O 1
ATOM 1921 N N . ASP A 1 261 ? 9.024 -4.253 8.515 1.00 93.81 261 ASP A N 1
ATOM 1922 C CA . ASP A 1 261 ? 8.683 -5.675 8.452 1.00 93.81 261 ASP A CA 1
ATOM 1923 C C . ASP A 1 261 ? 8.306 -6.049 7.013 1.00 93.81 261 ASP A C 1
ATOM 1925 O O . ASP A 1 261 ? 7.172 -5.863 6.554 1.00 93.81 261 ASP A O 1
ATOM 1929 N N . ARG A 1 262 ? 9.293 -6.594 6.299 1.00 93.75 262 ARG A N 1
ATOM 1930 C CA . ARG A 1 262 ? 9.164 -7.038 4.909 1.00 93.75 262 ARG A CA 1
ATOM 1931 C C . ARG A 1 262 ? 8.070 -8.092 4.725 1.00 93.75 262 ARG A C 1
ATOM 1933 O O . ARG A 1 262 ? 7.363 -8.036 3.723 1.00 93.75 262 ARG A O 1
ATOM 1940 N N . ALA A 1 263 ? 7.895 -9.012 5.675 1.00 90.62 263 ALA A N 1
ATOM 1941 C CA . ALA A 1 263 ? 6.907 -10.082 5.563 1.00 90.62 263 ALA A CA 1
ATOM 1942 C C . ALA A 1 263 ? 5.479 -9.546 5.720 1.00 90.62 263 ALA A C 1
ATOM 1944 O O . ALA A 1 263 ? 4.589 -9.938 4.966 1.00 90.62 263 ALA A O 1
ATOM 1945 N N . SER A 1 264 ? 5.263 -8.613 6.650 1.00 90.69 264 SER A N 1
ATOM 1946 C CA . SER A 1 264 ? 3.958 -7.969 6.832 1.00 90.69 264 SER A CA 1
ATOM 1947 C C . SER A 1 264 ? 3.591 -7.062 5.655 1.00 90.69 264 SER A C 1
ATOM 1949 O O . SER A 1 264 ? 2.455 -7.106 5.183 1.00 90.69 264 SER A O 1
ATOM 1951 N N . LEU A 1 265 ? 4.551 -6.286 5.139 1.00 93.75 265 LEU A N 1
ATOM 1952 C CA . LEU A 1 265 ? 4.351 -5.417 3.973 1.00 93.75 265 LEU A CA 1
ATOM 1953 C C . LEU A 1 265 ? 4.112 -6.196 2.671 1.00 93.75 265 LEU A C 1
ATOM 1955 O O . LEU A 1 265 ? 3.417 -5.700 1.786 1.00 93.75 265 LEU A O 1
ATOM 1959 N N . LEU A 1 266 ? 4.656 -7.412 2.555 1.00 93.62 266 LEU A N 1
ATOM 1960 C CA . LEU A 1 266 ? 4.436 -8.295 1.406 1.00 93.62 266 LEU A CA 1
ATOM 1961 C C . LEU A 1 266 ? 2.959 -8.694 1.244 1.00 93.62 266 LEU A C 1
ATOM 1963 O O . LEU A 1 266 ? 2.510 -8.908 0.123 1.00 93.62 266 LEU A O 1
ATOM 1967 N N . GLN A 1 267 ? 2.208 -8.752 2.350 1.00 90.06 267 GLN A N 1
ATOM 1968 C CA . GLN A 1 267 ? 0.795 -9.156 2.380 1.00 90.06 267 GLN A CA 1
ATOM 1969 C C . GLN A 1 267 ? -0.190 -7.986 2.253 1.00 90.06 267 GLN A C 1
ATOM 1971 O O . GLN A 1 267 ? -1.377 -8.146 2.540 1.00 90.06 267 GLN A O 1
ATOM 1976 N N . VAL A 1 268 ? 0.289 -6.787 1.922 1.00 88.31 268 VAL A N 1
ATOM 1977 C CA . VAL A 1 268 ? -0.594 -5.651 1.651 1.00 88.31 268 VAL A CA 1
ATOM 1978 C C . VAL A 1 268 ? -1.127 -5.804 0.232 1.00 88.31 268 VAL A C 1
ATOM 1980 O O . VAL A 1 268 ? -0.354 -5.759 -0.724 1.00 88.31 268 VAL A O 1
ATOM 1983 N N . ASP A 1 269 ? -2.443 -5.953 0.096 1.00 81.88 269 ASP A N 1
ATOM 1984 C CA . ASP A 1 269 ? -3.088 -6.202 -1.199 1.00 81.88 269 ASP A CA 1
ATOM 1985 C C . ASP A 1 269 ? -3.475 -4.911 -1.932 1.00 81.88 269 ASP A C 1
ATOM 1987 O O . ASP A 1 269 ? -3.391 -4.829 -3.160 1.00 81.88 269 ASP A O 1
ATOM 1991 N N . GLN A 1 270 ? -3.879 -3.877 -1.188 1.00 83.00 270 GLN A N 1
ATOM 1992 C CA . GLN A 1 270 ? -4.354 -2.609 -1.741 1.00 83.00 270 GLN A CA 1
ATOM 1993 C C . GLN A 1 270 ? -3.730 -1.405 -1.025 1.00 83.00 270 GLN A C 1
ATOM 1995 O O . GLN A 1 270 ? -3.385 -1.500 0.153 1.00 83.00 270 GLN A O 1
ATOM 2000 N N . PRO A 1 271 ? -3.604 -0.249 -1.704 1.00 86.81 271 PRO A N 1
ATOM 2001 C CA . PRO A 1 271 ? -3.213 0.996 -1.055 1.00 86.81 271 PRO A CA 1
ATOM 2002 C C . PRO A 1 271 ? -4.179 1.342 0.070 1.00 86.81 271 PRO A C 1
ATOM 2004 O O . PRO A 1 271 ? -5.389 1.393 -0.142 1.00 86.81 271 PRO A O 1
ATOM 2007 N N . GLY A 1 272 ? -3.639 1.607 1.253 1.00 84.62 272 GLY A N 1
ATOM 2008 C CA . GLY A 1 272 ? -4.439 1.809 2.452 1.00 84.62 272 GLY A CA 1
ATOM 2009 C C . GLY A 1 272 ? -3.897 2.908 3.349 1.00 84.62 272 GLY A C 1
ATOM 2010 O O . GLY A 1 272 ? -2.748 3.344 3.224 1.00 84.62 272 GLY A O 1
ATOM 2011 N N . ALA A 1 273 ? -4.749 3.352 4.268 1.00 87.62 273 ALA A N 1
ATOM 2012 C CA . ALA A 1 273 ? -4.329 4.203 5.366 1.00 87.62 273 ALA A CA 1
ATOM 2013 C C . ALA A 1 273 ? -3.522 3.390 6.389 1.00 87.62 273 ALA A C 1
ATOM 2015 O O . ALA A 1 273 ? -3.698 2.180 6.550 1.00 87.62 273 ALA A O 1
ATOM 2016 N N . ALA A 1 274 ? -2.619 4.073 7.075 1.00 87.25 274 ALA A N 1
ATOM 2017 C CA . ALA A 1 274 ? -1.922 3.557 8.233 1.00 87.25 274 ALA A CA 1
ATOM 2018 C C . ALA A 1 274 ? -1.820 4.634 9.310 1.00 87.25 274 ALA A C 1
ATOM 2020 O O . ALA A 1 274 ? -1.897 5.845 9.054 1.00 87.25 274 ALA A O 1
ATOM 2021 N N . HIS A 1 275 ? -1.612 4.178 10.538 1.00 87.00 275 HIS A N 1
ATOM 2022 C CA . HIS A 1 275 ? -1.471 5.048 11.690 1.00 87.00 275 HIS A CA 1
ATOM 2023 C C . HIS A 1 275 ? -0.294 4.642 12.567 1.00 87.00 275 HIS A C 1
ATOM 2025 O O . HIS A 1 275 ? 0.111 3.480 12.638 1.00 87.00 275 HIS A O 1
ATOM 2031 N N . VAL A 1 276 ? 0.222 5.624 13.302 1.00 89.12 276 VAL A N 1
ATOM 2032 C CA . VAL A 1 276 ? 1.140 5.378 14.411 1.00 89.12 276 VAL A CA 1
ATOM 2033 C C . VAL A 1 276 ? 0.300 5.068 15.647 1.00 89.12 276 VAL A C 1
ATOM 2035 O O . VAL A 1 276 ? -0.488 5.907 16.098 1.00 89.12 276 VAL A O 1
ATOM 2038 N N . ARG A 1 277 ? 0.446 3.868 16.206 1.00 87.88 277 ARG A N 1
ATOM 2039 C CA . ARG A 1 277 ? -0.095 3.500 17.516 1.00 87.88 277 ARG A CA 1
ATOM 2040 C C . ARG A 1 277 ? 0.981 3.693 18.577 1.00 87.88 277 ARG A C 1
ATOM 2042 O O . ARG A 1 277 ? 2.061 3.116 18.482 1.00 87.88 277 ARG A O 1
ATOM 2049 N N . ILE A 1 278 ? 0.657 4.479 19.597 1.00 86.75 278 ILE A N 1
ATOM 2050 C CA . ILE A 1 278 ? 1.519 4.741 20.747 1.00 86.75 278 ILE A CA 1
ATOM 2051 C C . ILE A 1 278 ? 0.844 4.195 21.993 1.00 86.75 278 ILE A C 1
ATOM 2053 O O . ILE A 1 278 ? -0.217 4.685 22.387 1.00 86.75 278 ILE A O 1
ATOM 2057 N N . ASP A 1 279 ? 1.478 3.209 22.609 1.00 86.38 279 ASP A N 1
ATOM 2058 C CA . ASP A 1 279 ? 1.051 2.616 23.867 1.00 86.38 279 ASP A CA 1
ATOM 2059 C C . ASP A 1 279 ? 1.892 3.215 25.001 1.00 86.38 279 ASP A C 1
ATOM 2061 O O . ASP A 1 279 ? 3.110 3.039 25.052 1.00 86.38 279 ASP A O 1
ATOM 2065 N N . LEU A 1 280 ? 1.240 3.958 25.894 1.00 86.62 280 LEU A N 1
ATOM 2066 C CA . LEU A 1 280 ? 1.823 4.517 27.111 1.00 86.62 280 LEU A CA 1
ATOM 2067 C C . LEU A 1 280 ? 1.454 3.618 28.288 1.00 86.62 280 LEU A C 1
ATOM 2069 O O . LEU A 1 280 ? 0.273 3.327 28.482 1.00 86.62 280 LEU A O 1
ATOM 2073 N N . ARG A 1 281 ? 2.436 3.220 29.094 1.00 84.88 281 ARG A N 1
ATOM 2074 C CA . ARG A 1 281 ? 2.225 2.434 30.318 1.00 84.88 281 ARG A CA 1
ATOM 2075 C C . ARG A 1 281 ? 3.059 2.999 31.465 1.00 84.88 281 ARG A C 1
ATOM 2077 O O . ARG A 1 281 ? 4.218 3.364 31.275 1.00 84.88 281 ARG A O 1
ATOM 2084 N N . THR A 1 282 ? 2.475 3.101 32.655 1.00 80.81 282 THR A N 1
ATOM 2085 C CA . THR A 1 282 ? 3.213 3.502 33.865 1.00 80.81 282 THR A CA 1
ATOM 2086 C C . THR A 1 282 ? 4.088 2.349 34.354 1.00 80.81 282 THR A C 1
ATOM 2088 O O . THR A 1 282 ? 3.568 1.254 34.555 1.00 80.81 282 THR A O 1
ATOM 2091 N N . ALA A 1 283 ? 5.380 2.587 34.594 1.00 67.81 283 ALA A N 1
ATOM 2092 C CA . ALA A 1 283 ? 6.337 1.526 34.934 1.00 67.81 283 ALA A CA 1
ATOM 2093 C C . ALA A 1 283 ? 6.122 0.882 36.326 1.00 67.81 283 ALA A C 1
ATOM 2095 O O . ALA A 1 283 ? 6.589 -0.227 36.568 1.00 67.81 283 ALA A O 1
ATOM 2096 N N . ASP A 1 284 ? 5.418 1.557 37.244 1.00 57.84 284 ASP A N 1
ATOM 2097 C CA . ASP A 1 284 ? 5.465 1.250 38.686 1.00 57.84 284 ASP A CA 1
ATOM 2098 C C . ASP A 1 284 ? 4.374 0.298 39.229 1.00 57.84 284 ASP A C 1
ATOM 2100 O O . ASP A 1 284 ? 4.306 0.074 40.435 1.00 57.84 284 ASP A O 1
ATOM 2104 N N . THR A 1 285 ? 3.505 -0.303 38.404 1.00 48.75 285 THR A N 1
ATOM 2105 C CA . THR A 1 285 ? 2.511 -1.291 38.893 1.00 48.75 285 THR A CA 1
ATOM 2106 C C . THR A 1 285 ? 2.093 -2.298 37.818 1.00 48.75 285 THR A C 1
ATOM 2108 O O . THR A 1 285 ? 1.847 -1.930 36.676 1.00 48.75 285 THR A O 1
ATOM 2111 N N . ALA A 1 286 ? 1.928 -3.572 38.201 1.00 48.56 286 ALA A N 1
ATOM 2112 C CA . ALA A 1 286 ? 1.406 -4.645 37.335 1.00 48.56 286 ALA A CA 1
ATOM 2113 C C . ALA A 1 286 ? -0.053 -4.422 36.868 1.00 48.56 286 ALA A C 1
ATOM 2115 O O . ALA A 1 286 ? -0.528 -5.131 35.988 1.00 48.56 286 ALA A O 1
ATOM 2116 N N . ASP A 1 287 ? -0.724 -3.425 37.453 1.00 50.97 287 ASP A N 1
ATOM 2117 C CA . ASP A 1 287 ? -2.084 -2.949 37.158 1.00 50.97 287 ASP A CA 1
ATOM 2118 C C . ASP A 1 287 ? -2.056 -1.452 36.751 1.00 50.97 287 ASP A C 1
ATOM 2120 O O . ASP A 1 287 ? -2.986 -0.685 37.000 1.00 50.97 287 ASP A O 1
ATOM 2124 N N . GLY A 1 288 ? -0.911 -1.002 36.218 1.00 60.38 288 GLY A N 1
ATOM 2125 C CA . GLY A 1 288 ? -0.624 0.393 35.898 1.00 60.38 288 GLY A CA 1
ATOM 2126 C C . GLY A 1 288 ? -1.529 0.966 34.807 1.00 60.38 288 GLY A C 1
ATOM 2127 O O . GLY A 1 288 ? -2.005 0.253 33.921 1.00 60.38 288 GLY A O 1
ATOM 2128 N N . ALA A 1 289 ? -1.755 2.281 34.855 1.00 65.00 289 ALA A N 1
ATOM 2129 C CA . ALA A 1 289 ? -2.553 2.977 33.852 1.00 65.00 289 ALA A CA 1
ATOM 2130 C C . ALA A 1 289 ? -1.930 2.789 32.459 1.00 65.00 289 ALA A C 1
ATOM 2132 O O . ALA A 1 289 ? -0.723 2.985 32.273 1.00 65.00 289 ALA A O 1
ATOM 2133 N N . THR A 1 290 ? -2.758 2.404 31.485 1.00 77.94 290 THR A N 1
ATOM 2134 C CA . THR A 1 290 ? -2.359 2.262 30.083 1.00 77.94 290 THR A CA 1
ATOM 2135 C C . THR A 1 290 ? -3.201 3.165 29.198 1.00 77.94 290 THR A C 1
ATOM 2137 O O . THR A 1 290 ? -4.425 3.228 29.317 1.00 77.94 290 THR A O 1
ATOM 2140 N N . ALA A 1 291 ? -2.540 3.860 28.278 1.00 77.12 291 ALA A N 1
ATOM 2141 C CA . ALA A 1 291 ? -3.186 4.752 27.335 1.00 77.12 291 ALA A CA 1
ATOM 2142 C C . ALA A 1 291 ? -2.683 4.477 25.921 1.00 77.12 291 ALA A C 1
ATOM 2144 O O . ALA A 1 291 ? -1.502 4.623 25.626 1.00 77.12 291 ALA A O 1
ATOM 2145 N N . VAL A 1 292 ? -3.612 4.142 25.028 1.00 79.50 292 VAL A N 1
ATOM 2146 C CA . VAL A 1 292 ? -3.332 3.971 23.600 1.00 79.50 292 VAL A CA 1
ATOM 2147 C C . VAL A 1 292 ? -3.690 5.256 22.855 1.00 79.50 292 VAL A C 1
ATOM 2149 O O . VAL A 1 292 ? -4.767 5.836 23.060 1.00 79.50 292 VAL A O 1
ATOM 2152 N N . ARG A 1 293 ? -2.800 5.715 21.975 1.00 79.19 293 ARG A N 1
ATOM 2153 C CA . ARG A 1 293 ? -3.014 6.846 21.061 1.00 79.19 293 ARG A CA 1
ATOM 2154 C C . ARG A 1 293 ? -2.824 6.380 19.629 1.00 79.19 293 ARG A C 1
ATOM 2156 O O . ARG A 1 293 ? -1.910 5.621 19.344 1.00 79.19 293 ARG A O 1
ATOM 2163 N N . ARG A 1 294 ? -3.702 6.834 18.737 1.00 81.44 294 ARG A N 1
ATOM 2164 C CA . ARG A 1 294 ? -3.623 6.561 17.300 1.00 81.44 294 ARG A CA 1
ATOM 2165 C C . ARG A 1 294 ? -3.451 7.882 16.575 1.00 81.44 294 ARG A C 1
ATOM 2167 O O . ARG A 1 294 ? -4.256 8.788 16.791 1.00 81.44 294 ARG A O 1
ATOM 2174 N N . LEU A 1 295 ? -2.419 7.972 15.752 1.00 79.44 295 LEU A N 1
ATOM 2175 C CA . LEU A 1 295 ? -2.121 9.133 14.932 1.00 79.44 295 LEU A CA 1
ATOM 2176 C C . LEU A 1 295 ? -2.245 8.721 13.458 1.00 79.44 295 LEU A C 1
ATOM 2178 O O . LEU A 1 295 ? -1.315 8.107 12.932 1.00 79.44 295 LEU A O 1
ATOM 2182 N N . PRO A 1 296 ? -3.405 8.964 12.819 1.00 80.12 296 PRO A N 1
ATOM 2183 C CA . PRO A 1 296 ? -3.600 8.658 11.405 1.00 80.12 296 PRO A CA 1
ATOM 2184 C C . PRO A 1 296 ? -2.845 9.661 10.530 1.00 80.12 296 PRO A C 1
ATOM 2186 O O . PRO A 1 296 ? -2.595 10.787 10.957 1.00 80.12 296 PRO A O 1
ATOM 2189 N N . GLY A 1 297 ? -2.544 9.274 9.292 1.00 78.88 297 GLY A N 1
ATOM 2190 C CA . GLY A 1 297 ? -1.925 10.167 8.304 1.00 78.88 297 GLY A CA 1
ATOM 2191 C C . GLY A 1 297 ? -0.866 9.508 7.428 1.00 78.88 297 GLY A C 1
ATOM 2192 O O . GLY A 1 297 ? -0.334 10.167 6.543 1.00 78.88 297 GLY A O 1
ATOM 2193 N N . LEU A 1 298 ? -0.570 8.226 7.646 1.00 88.94 298 LEU A N 1
ATOM 2194 C CA . LEU A 1 298 ? 0.369 7.471 6.827 1.00 88.94 298 LEU A CA 1
ATOM 2195 C C . LEU A 1 298 ? -0.377 6.731 5.711 1.00 88.94 298 LEU A C 1
ATOM 2197 O O . LEU A 1 298 ? -1.555 6.401 5.841 1.00 88.94 298 LEU A O 1
ATOM 2201 N N . THR A 1 299 ? 0.321 6.457 4.615 1.00 91.38 299 THR A N 1
ATOM 2202 C CA . THR A 1 299 ? -0.153 5.611 3.515 1.00 91.38 299 THR A CA 1
ATOM 2203 C C . THR A 1 299 ? 0.742 4.386 3.397 1.00 91.38 299 THR A C 1
ATOM 2205 O O . THR A 1 299 ? 1.967 4.518 3.388 1.00 91.38 299 THR A O 1
ATOM 2208 N N . VAL A 1 300 ? 0.143 3.207 3.245 1.00 93.81 300 VAL A N 1
ATOM 2209 C CA . VAL A 1 300 ? 0.862 1.963 2.944 1.00 93.81 300 VAL A CA 1
ATOM 2210 C C . VAL A 1 300 ? 0.519 1.505 1.533 1.00 93.81 300 VAL A C 1
ATOM 2212 O O . VAL A 1 300 ? -0.642 1.565 1.127 1.00 93.81 300 VAL A O 1
ATOM 2215 N N . LEU A 1 301 ? 1.531 1.085 0.770 1.00 94.12 301 LEU A N 1
ATOM 2216 C CA . LEU A 1 301 ? 1.362 0.599 -0.601 1.00 94.12 301 LEU A CA 1
ATOM 2217 C C . LEU A 1 301 ? 1.687 -0.897 -0.725 1.00 94.12 301 LEU A C 1
ATOM 2219 O O . LEU A 1 301 ? 2.639 -1.361 -0.087 1.00 94.12 301 LEU A O 1
ATOM 2223 N N . PRO A 1 302 ? 0.961 -1.622 -1.597 1.00 92.38 302 PRO A N 1
ATOM 2224 C CA . PRO A 1 302 ? 1.230 -3.024 -1.895 1.00 92.38 302 PRO A CA 1
ATOM 2225 C C . PRO A 1 302 ? 2.551 -3.206 -2.676 1.00 92.38 302 PRO A C 1
ATOM 2227 O O . PRO A 1 302 ? 3.061 -2.240 -3.257 1.00 92.38 302 PRO A O 1
ATOM 2230 N N . PRO A 1 303 ? 3.100 -4.437 -2.763 1.00 92.12 303 PRO A N 1
ATOM 2231 C CA . PRO A 1 303 ? 4.422 -4.718 -3.341 1.00 92.12 303 PRO A CA 1
ATOM 2232 C C . PRO A 1 303 ? 4.710 -4.140 -4.722 1.00 92.12 303 PRO A C 1
ATOM 2234 O O . PRO A 1 303 ? 5.809 -3.657 -4.983 1.00 92.12 303 PRO A O 1
ATOM 2237 N N . ARG A 1 304 ? 3.716 -4.160 -5.610 1.00 91.12 304 ARG A N 1
ATOM 2238 C CA . ARG A 1 304 ? 3.864 -3.717 -7.001 1.00 91.12 304 ARG A CA 1
ATOM 2239 C C . ARG A 1 304 ? 3.339 -2.308 -7.249 1.00 91.12 304 ARG A C 1
ATOM 2241 O O . ARG A 1 304 ? 2.924 -1.999 -8.361 1.00 91.12 304 ARG A O 1
ATOM 2248 N N . GLN A 1 305 ? 3.336 -1.458 -6.224 1.00 92.38 305 GLN A N 1
ATOM 2249 C CA . GLN A 1 305 ? 2.924 -0.066 -6.349 1.00 92.38 305 GLN A CA 1
ATOM 2250 C C . GLN A 1 305 ? 3.950 0.909 -5.794 1.00 92.38 305 GLN A C 1
ATOM 2252 O O . GLN A 1 305 ? 4.601 0.672 -4.777 1.00 92.38 305 GLN A O 1
ATOM 2257 N N . TRP A 1 306 ? 4.029 2.054 -6.459 1.00 93.50 306 TRP A N 1
ATOM 2258 C CA . TRP A 1 306 ? 4.934 3.129 -6.106 1.00 93.50 306 TRP A CA 1
ATOM 2259 C C . TRP A 1 306 ? 4.220 4.483 -6.117 1.00 93.50 306 TRP A C 1
ATOM 2261 O O . TRP A 1 306 ? 3.283 4.707 -6.883 1.00 93.50 306 TRP A O 1
ATOM 2271 N N . ARG A 1 307 ? 4.667 5.396 -5.254 1.00 90.62 307 ARG A N 1
ATOM 2272 C CA . ARG A 1 307 ? 4.210 6.787 -5.183 1.00 90.62 307 ARG A CA 1
ATOM 2273 C C . ARG A 1 307 ? 5.391 7.665 -4.795 1.00 90.62 307 ARG A C 1
ATOM 2275 O O . ARG A 1 307 ? 6.183 7.285 -3.936 1.00 90.62 307 ARG A O 1
ATOM 2282 N N . LEU A 1 308 ? 5.437 8.875 -5.341 1.00 87.94 308 LEU A N 1
ATOM 2283 C CA . LEU A 1 308 ? 6.320 9.916 -4.830 1.00 87.94 308 LEU A CA 1
ATOM 2284 C C . LEU A 1 308 ? 5.798 10.449 -3.494 1.00 87.94 308 LEU A C 1
ATOM 2286 O O . LEU A 1 308 ? 4.867 11.249 -3.449 1.00 87.94 308 LEU A O 1
ATOM 2290 N N . GLY A 1 309 ? 6.398 10.000 -2.400 1.00 85.19 309 GLY A N 1
ATOM 2291 C CA . GLY A 1 309 ? 6.151 10.518 -1.060 1.00 85.19 309 GLY A CA 1
ATOM 2292 C C . GLY A 1 309 ? 7.330 10.183 -0.159 1.00 85.19 309 GLY A C 1
ATOM 2293 O O . GLY A 1 309 ? 7.983 9.171 -0.370 1.00 85.19 309 GLY A O 1
ATOM 2294 N N . GLY A 1 310 ? 7.631 11.038 0.817 1.00 81.31 310 GLY A N 1
ATOM 2295 C CA . GLY A 1 310 ? 8.783 10.827 1.701 1.00 81.31 310 GLY A CA 1
ATOM 2296 C C . GLY A 1 310 ? 10.100 11.436 1.223 1.00 81.31 310 GLY A C 1
ATOM 2297 O O . GLY A 1 310 ? 11.107 11.262 1.896 1.00 81.31 310 GLY A O 1
ATOM 2298 N N . GLY A 1 311 ? 10.105 12.210 0.133 1.00 84.81 311 GLY A N 1
ATOM 2299 C CA . GLY A 1 311 ? 11.307 12.863 -0.402 1.00 84.81 311 GLY A CA 1
ATOM 2300 C C . GLY A 1 311 ? 12.056 12.009 -1.428 1.00 84.81 311 GLY A C 1
ATOM 2301 O O . GLY A 1 311 ? 11.720 10.844 -1.652 1.00 84.81 311 GLY A O 1
ATOM 2302 N N . GLY A 1 312 ? 13.046 12.607 -2.096 1.00 84.06 312 GLY A N 1
ATOM 2303 C CA . GLY A 1 312 ? 13.693 12.000 -3.261 1.00 84.06 312 GLY A CA 1
ATOM 2304 C C . GLY A 1 312 ? 14.532 10.767 -2.930 1.00 84.06 312 GLY A C 1
ATOM 2305 O O . GLY A 1 312 ? 14.420 9.761 -3.623 1.00 84.06 312 GLY A O 1
ATOM 2306 N N . ARG A 1 313 ? 15.294 10.799 -1.829 1.00 84.38 313 ARG A N 1
ATOM 2307 C CA . ARG A 1 313 ? 16.093 9.645 -1.378 1.00 84.38 313 ARG A CA 1
ATOM 2308 C C . ARG A 1 313 ? 15.212 8.458 -0.983 1.00 84.38 313 ARG A C 1
ATOM 2310 O O . ARG A 1 313 ? 15.476 7.333 -1.387 1.00 84.38 313 ARG A O 1
ATOM 2317 N N . TRP A 1 314 ? 14.122 8.724 -0.263 1.00 90.81 314 TRP A N 1
ATOM 2318 C CA . TRP A 1 314 ? 13.175 7.702 0.193 1.00 90.81 314 TRP A CA 1
ATOM 2319 C C . TRP A 1 314 ? 12.399 7.068 -0.970 1.00 90.81 314 TRP A C 1
ATOM 2321 O O . TRP A 1 314 ? 12.467 5.860 -1.195 1.00 90.81 314 TRP A O 1
ATOM 2331 N N . ALA A 1 315 ? 11.706 7.896 -1.758 1.00 91.62 315 ALA A N 1
ATOM 2332 C CA . ALA A 1 315 ? 10.901 7.420 -2.877 1.00 91.62 315 ALA A CA 1
ATOM 2333 C C . ALA A 1 315 ? 11.770 6.860 -4.015 1.00 91.62 315 ALA A C 1
ATOM 2335 O O . ALA A 1 315 ? 11.368 5.904 -4.679 1.00 91.62 315 ALA A O 1
ATOM 2336 N N . GLY A 1 316 ? 12.955 7.438 -4.236 1.00 92.69 316 GLY A N 1
ATOM 2337 C CA . GLY A 1 316 ? 13.918 6.999 -5.242 1.00 92.69 316 GLY A CA 1
ATOM 2338 C C . GLY A 1 316 ? 14.499 5.622 -4.938 1.00 92.69 316 GLY A C 1
ATOM 2339 O O . GLY A 1 316 ? 14.497 4.771 -5.826 1.00 92.69 316 GLY A O 1
ATOM 2340 N N . ALA A 1 317 ? 14.893 5.359 -3.686 1.00 93.12 317 ALA A N 1
ATOM 2341 C CA . ALA A 1 317 ? 15.356 4.036 -3.264 1.00 93.12 317 ALA A CA 1
ATOM 2342 C C . ALA A 1 317 ? 14.287 2.961 -3.516 1.00 93.12 317 ALA A C 1
ATOM 2344 O O . ALA A 1 317 ? 14.567 1.941 -4.143 1.00 93.12 317 ALA A O 1
ATOM 2345 N N . ALA A 1 318 ? 13.028 3.222 -3.141 1.00 95.44 318 ALA A N 1
ATOM 2346 C CA . ALA A 1 318 ? 11.930 2.309 -3.452 1.00 95.44 318 ALA A CA 1
ATOM 2347 C C . ALA A 1 318 ? 11.722 2.125 -4.962 1.00 95.44 318 ALA A C 1
ATOM 2349 O O . ALA A 1 318 ? 11.513 0.994 -5.403 1.00 95.44 318 ALA A O 1
ATOM 2350 N N . LEU A 1 319 ? 11.797 3.199 -5.761 1.00 95.62 319 LEU A N 1
ATOM 2351 C CA . LEU A 1 319 ? 11.636 3.125 -7.217 1.00 95.62 319 LEU A CA 1
ATOM 2352 C C . LEU A 1 319 ? 12.720 2.253 -7.868 1.00 95.62 319 LEU A C 1
ATOM 2354 O O . LEU A 1 319 ? 12.418 1.459 -8.759 1.00 95.62 319 LEU A O 1
ATOM 2358 N N . ALA A 1 320 ? 13.966 2.358 -7.400 1.00 96.25 320 ALA A N 1
ATOM 2359 C CA . ALA A 1 320 ? 15.090 1.587 -7.923 1.00 96.25 320 ALA A CA 1
ATOM 2360 C C . ALA A 1 320 ? 14.877 0.068 -7.796 1.00 96.25 320 ALA A C 1
ATOM 2362 O O . ALA A 1 320 ? 15.284 -0.686 -8.682 1.00 96.25 320 ALA A O 1
ATOM 2363 N N . THR A 1 321 ? 14.180 -0.397 -6.753 1.00 96.38 321 THR A N 1
ATOM 2364 C CA . THR A 1 321 ? 13.888 -1.833 -6.562 1.00 96.38 321 THR A CA 1
ATOM 2365 C C . THR A 1 321 ? 12.998 -2.425 -7.662 1.00 96.38 321 THR A C 1
ATOM 2367 O O . THR A 1 321 ? 13.029 -3.631 -7.909 1.00 96.38 321 THR A O 1
ATOM 2370 N N . PHE A 1 322 ? 12.207 -1.601 -8.359 1.00 96.31 322 PHE A N 1
ATOM 2371 C CA . PHE A 1 322 ? 11.372 -2.065 -9.470 1.00 96.31 322 PHE A CA 1
ATOM 2372 C C . PHE A 1 322 ? 12.182 -2.348 -10.737 1.00 96.31 322 PHE A C 1
ATOM 2374 O O . PHE A 1 322 ? 11.717 -3.088 -11.603 1.00 96.31 322 PHE A O 1
ATOM 2381 N N . VAL A 1 323 ? 13.396 -1.802 -10.850 1.00 96.75 323 VAL A N 1
ATOM 2382 C CA . VAL A 1 323 ? 14.299 -2.129 -11.952 1.00 96.75 323 VAL A CA 1
ATOM 2383 C C . VAL A 1 323 ? 14.913 -3.501 -11.677 1.00 96.75 323 VAL A C 1
ATOM 2385 O O . VAL A 1 323 ? 15.701 -3.659 -10.748 1.00 96.75 323 VAL A O 1
ATOM 2388 N N . GLN A 1 324 ? 14.513 -4.503 -12.463 1.00 94.38 324 GLN A N 1
ATOM 2389 C CA . GLN A 1 324 ? 14.829 -5.917 -12.229 1.00 94.38 324 GLN A CA 1
ATOM 2390 C C . GLN A 1 324 ? 15.645 -6.511 -13.397 1.00 94.38 324 GLN A C 1
ATOM 2392 O O . GLN A 1 324 ? 15.085 -7.235 -14.229 1.00 94.38 324 GLN A O 1
ATOM 2397 N N . PRO A 1 325 ? 16.962 -6.227 -13.486 1.00 94.31 325 PRO A N 1
ATOM 2398 C CA . PRO A 1 325 ? 17.795 -6.600 -14.635 1.00 94.31 325 PRO A CA 1
ATOM 2399 C C . PRO A 1 325 ? 17.912 -8.117 -14.842 1.00 94.31 325 PRO A C 1
ATOM 2401 O O . PRO A 1 325 ? 18.062 -8.584 -15.973 1.00 94.31 325 PRO A O 1
ATOM 2404 N N . ASP A 1 326 ? 17.796 -8.916 -13.780 1.00 90.44 326 ASP A N 1
ATOM 2405 C CA . ASP A 1 326 ? 17.997 -10.367 -13.847 1.00 90.44 326 ASP A CA 1
ATOM 2406 C C . ASP A 1 326 ? 16.792 -11.146 -14.402 1.00 90.44 326 ASP A C 1
ATOM 2408 O O . ASP A 1 326 ? 16.914 -12.336 -14.699 1.00 90.44 326 ASP A O 1
ATOM 2412 N N . GLN A 1 327 ? 15.651 -10.494 -14.657 1.00 90.38 327 GLN A N 1
ATOM 2413 C CA . GLN A 1 327 ? 14.485 -11.161 -15.247 1.00 90.38 327 GLN A CA 1
ATOM 2414 C C . GLN A 1 327 ? 14.786 -11.778 -16.618 1.00 90.38 327 GLN A C 1
ATOM 2416 O O . GLN A 1 327 ? 15.465 -11.187 -17.461 1.00 90.38 327 GLN A O 1
ATOM 2421 N N . ALA A 1 328 ? 14.205 -12.952 -16.882 1.00 90.50 328 ALA A N 1
ATOM 2422 C CA . ALA A 1 328 ? 14.362 -13.651 -18.158 1.00 90.50 328 ALA A CA 1
ATOM 2423 C C . ALA A 1 328 ? 13.902 -12.797 -19.355 1.00 90.50 328 ALA A C 1
ATOM 2425 O O . ALA A 1 328 ? 14.582 -12.752 -20.380 1.00 90.50 328 ALA A O 1
ATOM 2426 N N . ALA A 1 329 ? 12.794 -12.062 -19.201 1.00 91.56 329 ALA A N 1
ATOM 2427 C CA . ALA A 1 329 ? 12.279 -11.132 -20.205 1.00 91.56 329 ALA A CA 1
ATOM 2428 C C . ALA A 1 329 ? 13.277 -10.005 -20.540 1.00 91.56 329 ALA A C 1
ATOM 2430 O O . ALA A 1 329 ? 13.516 -9.722 -21.716 1.00 91.56 329 ALA A O 1
ATOM 2431 N N . ILE A 1 330 ? 13.917 -9.416 -19.523 1.00 95.19 330 ILE A N 1
ATOM 2432 C CA . ILE A 1 330 ? 14.963 -8.397 -19.700 1.00 95.19 330 ILE A CA 1
ATOM 2433 C C . ILE A 1 330 ? 16.193 -9.000 -20.384 1.00 95.19 330 ILE A C 1
ATOM 2435 O O . ILE A 1 330 ? 16.748 -8.399 -21.301 1.00 95.19 330 ILE A O 1
ATOM 2439 N N . GLY A 1 331 ? 16.584 -10.220 -20.009 1.00 93.38 331 GLY A N 1
ATOM 2440 C CA . GLY A 1 331 ? 17.670 -10.947 -20.667 1.00 93.38 331 GLY A CA 1
ATOM 2441 C C . GLY A 1 331 ? 17.429 -11.201 -22.149 1.00 93.38 331 GLY A C 1
ATOM 2442 O O . GLY A 1 331 ? 18.336 -11.000 -22.957 1.00 93.38 331 GLY A O 1
ATOM 2443 N N . ALA A 1 332 ? 16.207 -11.583 -22.520 1.00 93.75 332 ALA A N 1
ATOM 2444 C CA . ALA A 1 332 ? 15.828 -11.771 -23.915 1.00 93.75 332 ALA A CA 1
ATOM 2445 C C . ALA A 1 332 ? 15.886 -10.456 -24.711 1.00 93.75 332 ALA A C 1
ATOM 2447 O O . ALA A 1 332 ? 16.360 -10.453 -25.847 1.00 93.75 332 ALA A O 1
ATOM 2448 N N . LEU A 1 333 ? 15.448 -9.338 -24.120 1.00 94.88 333 LEU A N 1
ATOM 2449 C CA . LEU A 1 333 ? 15.536 -8.015 -24.746 1.00 94.88 333 LEU A CA 1
ATOM 2450 C C . LEU A 1 333 ? 16.982 -7.526 -24.883 1.00 94.88 333 LEU A C 1
ATOM 2452 O O . LEU A 1 333 ? 17.353 -7.050 -25.951 1.00 94.88 333 LEU A O 1
ATOM 2456 N N . ALA A 1 334 ? 17.813 -7.691 -23.853 1.00 95.38 334 ALA A N 1
ATOM 2457 C CA . ALA A 1 334 ? 19.226 -7.316 -23.895 1.00 95.38 334 ALA A CA 1
ATOM 2458 C C . ALA A 1 334 ? 20.003 -8.125 -24.952 1.00 95.38 334 ALA A C 1
ATOM 2460 O O . ALA A 1 334 ? 20.781 -7.567 -25.725 1.00 95.38 334 ALA A O 1
ATOM 2461 N N . ALA A 1 335 ? 19.754 -9.437 -25.043 1.00 93.94 335 ALA A N 1
ATOM 2462 C CA . ALA A 1 335 ? 20.355 -10.286 -26.073 1.00 93.94 335 ALA A CA 1
ATOM 2463 C C . ALA A 1 335 ? 19.927 -9.869 -27.491 1.00 93.94 335 ALA A C 1
ATOM 2465 O O . ALA A 1 335 ? 20.743 -9.871 -28.416 1.00 93.94 335 ALA A O 1
ATOM 2466 N N . GLU A 1 336 ? 18.660 -9.488 -27.659 1.00 92.88 336 GLU A N 1
ATOM 2467 C CA . GLU A 1 336 ? 18.136 -8.980 -28.924 1.00 92.88 336 GLU A CA 1
ATOM 2468 C C . GLU A 1 336 ? 18.743 -7.617 -29.290 1.00 92.88 336 GLU A C 1
ATOM 2470 O O . GLU A 1 336 ? 19.197 -7.443 -30.419 1.00 92.88 336 GLU A O 1
ATOM 2475 N N . ALA A 1 337 ? 18.861 -6.692 -28.334 1.00 92.69 337 ALA A N 1
ATOM 2476 C CA . ALA A 1 337 ? 19.526 -5.406 -28.533 1.00 92.69 337 ALA A CA 1
ATOM 2477 C C . ALA A 1 337 ? 20.977 -5.591 -29.012 1.00 92.69 337 ALA A C 1
ATOM 2479 O O . ALA A 1 337 ? 21.365 -5.034 -30.036 1.00 92.69 337 ALA A O 1
ATOM 2480 N N . LEU A 1 338 ? 21.756 -6.470 -28.370 1.00 90.56 338 LEU A N 1
ATOM 2481 C CA . LEU A 1 338 ? 23.121 -6.796 -28.812 1.00 90.56 338 LEU A CA 1
ATOM 2482 C C . LEU A 1 338 ? 23.163 -7.378 -30.235 1.00 90.56 338 LEU A C 1
ATOM 2484 O O . LEU A 1 338 ? 24.095 -7.115 -30.996 1.00 90.56 338 LEU A O 1
ATOM 2488 N N . ARG A 1 339 ? 22.155 -8.169 -30.624 1.00 88.88 339 ARG A N 1
ATOM 2489 C CA . ARG A 1 339 ? 22.024 -8.707 -31.987 1.00 88.88 339 ARG A CA 1
ATOM 2490 C C . ARG A 1 339 ? 21.739 -7.601 -33.007 1.00 88.88 339 ARG A C 1
ATOM 2492 O O . ARG A 1 339 ? 22.191 -7.715 -34.146 1.00 88.88 339 ARG A O 1
ATOM 2499 N N . LEU A 1 340 ? 20.975 -6.576 -32.631 1.00 87.19 340 LEU A N 1
ATOM 2500 C CA . LEU A 1 340 ? 20.692 -5.414 -33.475 1.00 87.19 340 LEU A CA 1
ATOM 2501 C C . LEU A 1 340 ? 21.937 -4.539 -33.649 1.00 87.19 340 LEU A C 1
ATOM 2503 O O . LEU A 1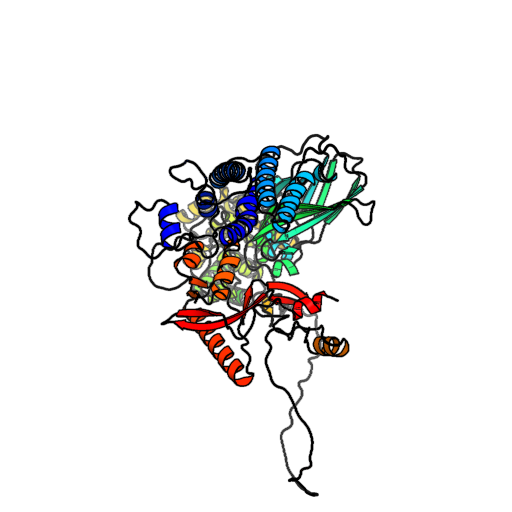 340 ? 22.277 -4.244 -34.792 1.00 87.19 340 LEU A O 1
ATOM 2507 N N . VAL A 1 341 ? 22.672 -4.240 -32.570 1.00 85.50 341 VAL A N 1
ATOM 2508 C CA . VAL A 1 341 ? 23.908 -3.439 -32.660 1.00 85.50 341 VAL A CA 1
ATOM 2509 C C . VAL A 1 341 ? 24.943 -4.098 -33.573 1.00 85.50 341 VAL A C 1
ATOM 2511 O O . VAL A 1 341 ? 25.433 -3.463 -34.498 1.00 85.50 341 VAL A O 1
ATOM 2514 N N . ARG A 1 342 ? 25.194 -5.407 -33.427 1.00 78.31 342 ARG A N 1
ATOM 2515 C CA . ARG A 1 342 ? 26.153 -6.138 -34.286 1.00 78.31 342 ARG A CA 1
ATOM 2516 C C . ARG A 1 342 ? 25.797 -6.141 -35.774 1.00 78.31 342 ARG A C 1
ATOM 2518 O O . ARG A 1 342 ? 26.662 -6.376 -36.613 1.00 78.31 342 ARG A O 1
ATOM 2525 N N . ARG A 1 343 ? 24.517 -5.973 -36.129 1.00 67.62 343 ARG A N 1
ATOM 2526 C CA . ARG A 1 343 ? 24.127 -5.833 -37.543 1.00 67.62 343 ARG A CA 1
ATOM 2527 C C . ARG A 1 343 ? 24.469 -4.457 -38.089 1.00 67.62 343 ARG A C 1
ATOM 2529 O O . ARG A 1 343 ? 24.790 -4.366 -39.275 1.00 67.62 343 ARG A O 1
ATOM 2536 N N . ASP A 1 344 ? 24.391 -3.451 -37.229 1.00 64.12 344 ASP A N 1
ATOM 2537 C CA . ASP A 1 344 ? 24.609 -2.048 -37.549 1.00 64.12 344 ASP A CA 1
ATOM 2538 C C . ASP A 1 344 ? 26.095 -1.660 -37.502 1.00 64.12 344 ASP A C 1
ATOM 2540 O O . ASP A 1 344 ? 26.523 -0.850 -38.307 1.00 64.12 344 ASP A O 1
ATOM 2544 N N . GLU A 1 345 ? 26.927 -2.335 -36.694 1.00 55.34 345 GLU A N 1
ATOM 2545 C CA . GLU A 1 345 ? 28.401 -2.174 -36.621 1.00 55.34 345 GLU A CA 1
ATOM 2546 C C . GLU A 1 345 ? 29.152 -2.411 -37.949 1.00 55.34 345 GLU A C 1
ATOM 2548 O O . GLU A 1 345 ? 30.342 -2.120 -38.061 1.00 55.34 345 GLU A O 1
ATOM 2553 N N . ASN A 1 346 ? 28.466 -2.859 -39.006 1.00 51.28 346 ASN A N 1
ATOM 2554 C CA . ASN A 1 346 ? 28.976 -2.724 -40.375 1.00 51.28 346 ASN A CA 1
ATOM 2555 C C . ASN A 1 346 ? 29.001 -1.251 -40.870 1.00 51.28 346 ASN A C 1
ATOM 2557 O O . ASN A 1 346 ? 29.421 -1.007 -42.002 1.00 51.28 346 ASN A O 1
ATOM 2561 N N . ALA A 1 347 ? 28.580 -0.282 -40.044 1.00 47.91 347 ALA A N 1
ATOM 2562 C CA . ALA A 1 347 ? 28.590 1.162 -40.262 1.00 47.91 347 ALA A CA 1
ATOM 2563 C C . ALA A 1 347 ? 29.398 1.904 -39.161 1.00 47.91 347 ALA A C 1
ATOM 2565 O O . ALA A 1 347 ? 28.884 2.301 -38.124 1.00 47.91 347 ALA A O 1
ATOM 2566 N N . GLU A 1 348 ? 30.698 2.071 -39.415 1.00 49.41 348 GLU A N 1
ATOM 2567 C CA . GLU A 1 348 ? 31.625 3.162 -39.024 1.00 49.41 348 GLU A CA 1
ATOM 2568 C C . GLU A 1 348 ? 31.702 3.770 -37.590 1.00 49.41 348 GLU A C 1
ATOM 2570 O O . GLU A 1 348 ? 32.550 4.639 -37.409 1.00 49.41 348 GLU A O 1
ATOM 2575 N N . ASN A 1 349 ? 30.976 3.332 -36.549 1.00 51.00 349 ASN A N 1
ATOM 2576 C CA . ASN A 1 349 ? 31.038 3.969 -35.207 1.00 51.00 349 ASN A CA 1
ATOM 2577 C C . ASN A 1 349 ? 31.214 2.994 -34.017 1.00 51.00 349 ASN A C 1
ATOM 2579 O O . ASN A 1 349 ? 30.392 2.974 -33.102 1.00 51.00 349 ASN A O 1
ATOM 2583 N N . ALA A 1 350 ? 32.284 2.193 -34.004 1.00 52.72 350 ALA A N 1
ATOM 2584 C CA . ALA A 1 350 ? 32.677 1.415 -32.820 1.00 52.72 350 ALA A CA 1
ATOM 2585 C C . ALA A 1 350 ? 33.648 2.212 -31.925 1.00 52.72 350 ALA A C 1
ATOM 2587 O O . ALA A 1 350 ? 34.501 2.942 -32.438 1.00 52.72 350 ALA A O 1
ATOM 2588 N N . ASP A 1 351 ? 33.550 2.045 -30.601 1.00 54.72 351 ASP A N 1
ATOM 2589 C CA . ASP A 1 351 ? 34.544 2.562 -29.650 1.00 54.72 351 ASP A CA 1
ATOM 2590 C C . ASP A 1 351 ? 35.937 1.953 -29.930 1.00 54.72 351 ASP A C 1
ATOM 2592 O O . ASP A 1 351 ? 36.036 0.902 -30.572 1.00 54.72 351 ASP A O 1
ATOM 2596 N N . PRO A 1 352 ? 37.045 2.561 -29.455 1.00 54.38 352 PRO A N 1
ATOM 2597 C CA . PRO A 1 352 ? 38.405 2.096 -29.759 1.00 54.38 352 PRO A CA 1
ATOM 2598 C C . PRO A 1 352 ? 38.708 0.641 -29.344 1.00 54.38 352 PRO A C 1
ATOM 2600 O O . PRO A 1 352 ? 39.652 0.059 -29.876 1.00 54.38 352 PRO A O 1
ATOM 2603 N N . ASP A 1 353 ? 37.912 0.050 -28.444 1.00 56.88 353 ASP A N 1
ATOM 2604 C CA . ASP A 1 353 ? 38.002 -1.359 -28.013 1.00 56.88 353 ASP A CA 1
ATOM 2605 C C . ASP A 1 353 ? 37.057 -2.309 -28.792 1.00 56.88 353 ASP A C 1
ATOM 2607 O O . ASP A 1 353 ? 36.953 -3.496 -28.497 1.00 56.88 353 ASP A O 1
ATOM 2611 N N . GLY A 1 354 ? 36.323 -1.804 -29.791 1.00 59.38 354 GLY A N 1
ATOM 2612 C CA . GLY A 1 354 ? 35.392 -2.596 -30.606 1.00 59.38 354 GLY A CA 1
ATOM 2613 C C . GLY A 1 354 ? 34.120 -3.051 -29.880 1.00 59.38 354 GLY A C 1
ATOM 2614 O O . GLY A 1 354 ? 33.364 -3.846 -30.433 1.00 59.38 354 GLY A O 1
ATOM 2615 N N . SER A 1 355 ? 33.885 -2.568 -28.656 1.00 67.88 355 SER A N 1
ATOM 2616 C CA . SER A 1 355 ? 32.624 -2.757 -27.936 1.00 67.88 355 SER A CA 1
ATOM 2617 C C . SER A 1 355 ? 31.602 -1.690 -28.348 1.00 67.88 355 SER A C 1
ATOM 2619 O O . SER A 1 355 ? 31.990 -0.564 -28.669 1.00 67.88 355 SER A O 1
ATOM 2621 N N . PRO A 1 356 ? 30.299 -2.006 -28.332 1.00 75.56 356 PRO A N 1
ATOM 2622 C CA . PRO A 1 356 ? 29.269 -1.031 -28.654 1.00 75.56 356 PRO A CA 1
ATOM 2623 C C . PRO A 1 356 ? 29.173 0.042 -27.565 1.00 75.56 356 PRO A C 1
ATOM 2625 O O . PRO A 1 356 ? 28.988 -0.277 -26.389 1.00 75.56 356 PRO A O 1
ATOM 2628 N N . GLY A 1 357 ? 29.259 1.313 -27.963 1.00 82.94 357 GLY A N 1
ATOM 2629 C CA . GLY A 1 357 ? 29.089 2.447 -27.053 1.00 82.94 357 GLY A CA 1
ATOM 2630 C C . GLY A 1 357 ? 27.670 2.521 -26.461 1.00 82.94 357 GLY A C 1
ATOM 2631 O O . GLY A 1 357 ? 26.723 1.944 -27.008 1.00 82.94 357 GLY A O 1
ATOM 2632 N N . PRO A 1 358 ? 27.464 3.265 -25.360 1.00 86.62 358 PRO A N 1
ATOM 2633 C CA . PRO A 1 358 ? 26.181 3.304 -24.648 1.00 86.62 358 PRO A CA 1
ATOM 2634 C C . PRO A 1 358 ? 25.037 3.889 -25.481 1.00 86.62 358 PRO A C 1
ATOM 2636 O O . PRO A 1 358 ? 23.897 3.472 -25.311 1.00 86.62 358 PRO A O 1
ATOM 2639 N N . ASP A 1 359 ? 25.324 4.825 -26.393 1.00 86.81 359 ASP A N 1
ATOM 2640 C CA . ASP A 1 359 ? 24.315 5.414 -27.278 1.00 86.81 359 ASP A CA 1
ATOM 2641 C C . ASP A 1 359 ? 23.767 4.346 -28.239 1.00 86.81 359 ASP A C 1
ATOM 2643 O O . ASP A 1 359 ? 22.555 4.195 -28.370 1.00 86.81 359 ASP A O 1
ATOM 2647 N N . ALA A 1 360 ? 24.644 3.525 -28.827 1.00 86.75 360 ALA A N 1
ATOM 2648 C CA . ALA A 1 360 ? 24.241 2.417 -29.692 1.00 86.75 360 ALA A CA 1
ATOM 2649 C C . ALA A 1 360 ? 23.426 1.362 -28.924 1.00 86.75 360 ALA A C 1
ATOM 2651 O O . ALA A 1 360 ? 22.412 0.868 -29.422 1.00 86.75 360 ALA A O 1
ATOM 2652 N N . LEU A 1 361 ? 23.825 1.052 -27.685 1.00 90.75 361 LEU A N 1
ATOM 2653 C CA . LEU A 1 361 ? 23.084 0.143 -26.804 1.00 90.75 361 LEU A CA 1
ATOM 2654 C C . LEU A 1 361 ? 21.700 0.698 -26.433 1.00 90.75 361 LEU A C 1
ATOM 2656 O O . LEU A 1 361 ? 20.724 -0.052 -26.452 1.00 90.75 361 LEU A O 1
ATOM 2660 N N . ALA A 1 362 ? 21.589 2.000 -26.159 1.00 91.50 362 ALA A N 1
ATOM 2661 C CA . ALA A 1 362 ? 20.324 2.676 -25.881 1.00 91.50 362 ALA A CA 1
ATOM 2662 C C . ALA A 1 362 ? 19.368 2.649 -27.083 1.00 91.50 362 ALA A C 1
ATOM 2664 O O . ALA A 1 362 ? 18.197 2.276 -26.939 1.00 91.50 362 ALA A O 1
ATOM 2665 N N . VAL A 1 363 ? 19.866 2.971 -28.281 1.00 90.56 363 VAL A N 1
ATOM 2666 C CA . VAL A 1 363 ? 19.090 2.904 -29.531 1.00 90.56 363 VAL A CA 1
ATOM 2667 C C . VAL A 1 363 ? 18.617 1.477 -29.801 1.00 90.56 363 VAL A C 1
ATOM 2669 O O . VAL A 1 363 ? 17.440 1.250 -30.102 1.00 90.56 363 VAL A O 1
ATOM 2672 N N . ALA A 1 364 ? 19.503 0.493 -29.642 1.00 91.75 364 ALA A N 1
ATOM 2673 C CA . ALA A 1 364 ? 19.169 -0.905 -29.864 1.00 91.75 364 ALA A CA 1
ATOM 2674 C C . ALA A 1 364 ? 18.195 -1.467 -28.823 1.00 91.75 364 ALA A C 1
ATOM 2676 O O . ALA A 1 364 ? 17.331 -2.266 -29.184 1.00 91.75 364 ALA A O 1
ATOM 2677 N N . ALA A 1 365 ? 18.273 -1.033 -27.563 1.00 94.19 365 ALA A N 1
ATOM 2678 C CA . ALA A 1 365 ? 17.290 -1.380 -26.540 1.00 94.19 365 ALA A CA 1
ATOM 2679 C C . ALA A 1 365 ? 15.894 -0.851 -26.909 1.00 94.19 365 ALA A C 1
ATOM 2681 O O . ALA A 1 365 ? 14.916 -1.600 -26.853 1.00 94.19 365 ALA A O 1
ATOM 2682 N N . CYS A 1 366 ? 15.802 0.399 -27.381 1.00 93.19 366 CYS A N 1
ATOM 2683 C CA . CYS A 1 366 ? 14.546 0.964 -27.881 1.00 93.19 366 CYS A CA 1
ATOM 2684 C C . CYS A 1 366 ? 14.031 0.192 -29.107 1.00 93.19 366 CYS A C 1
ATOM 2686 O O . CYS A 1 366 ? 12.846 -0.113 -29.203 1.00 93.19 366 CYS A O 1
ATOM 2688 N N . ALA A 1 367 ? 14.907 -0.171 -30.048 1.00 90.75 367 ALA A N 1
ATOM 2689 C CA . ALA A 1 367 ? 14.533 -0.975 -31.211 1.00 90.75 367 ALA A CA 1
ATOM 2690 C C . ALA A 1 367 ? 14.015 -2.375 -30.823 1.00 90.75 367 ALA A C 1
ATOM 2692 O O . ALA A 1 367 ? 12.966 -2.792 -31.311 1.00 90.75 367 ALA A O 1
ATOM 2693 N N . ALA A 1 368 ? 14.684 -3.058 -29.889 1.00 92.38 368 ALA A N 1
ATOM 2694 C CA . ALA A 1 368 ? 14.259 -4.363 -29.384 1.00 92.38 368 ALA A CA 1
ATOM 2695 C C . ALA A 1 368 ? 12.896 -4.303 -28.669 1.00 92.38 368 ALA A C 1
ATOM 2697 O O . ALA A 1 368 ? 12.106 -5.246 -28.767 1.00 92.38 368 ALA A O 1
ATOM 2698 N N . LEU A 1 369 ? 12.596 -3.200 -27.973 1.00 92.62 369 LEU A N 1
ATOM 2699 C CA . LEU A 1 369 ? 11.285 -2.972 -27.365 1.00 92.62 369 LEU A CA 1
ATOM 2700 C C . LEU A 1 369 ? 10.188 -2.761 -28.423 1.00 92.62 369 LEU A C 1
ATOM 2702 O O . LEU A 1 369 ? 9.107 -3.338 -28.297 1.00 92.62 369 LEU A O 1
ATOM 2706 N N . ARG A 1 370 ? 10.455 -1.990 -29.486 1.00 90.69 370 ARG A N 1
ATOM 2707 C CA . ARG A 1 370 ? 9.479 -1.730 -30.567 1.00 90.69 370 ARG A CA 1
ATOM 2708 C C . ARG A 1 370 ? 9.007 -2.998 -31.263 1.00 90.69 370 ARG A C 1
ATOM 2710 O O . ARG A 1 370 ? 7.823 -3.119 -31.584 1.00 90.69 370 ARG A O 1
ATOM 2717 N N . ASP A 1 371 ? 9.890 -3.980 -31.416 1.00 87.44 371 ASP A N 1
ATOM 2718 C CA . ASP A 1 371 ? 9.541 -5.287 -31.983 1.00 87.44 371 ASP A CA 1
ATOM 2719 C C . ASP A 1 371 ? 8.495 -6.047 -31.143 1.00 87.44 371 ASP A C 1
ATOM 2721 O O . ASP A 1 371 ? 7.816 -6.941 -31.655 1.00 87.44 371 ASP A O 1
ATOM 2725 N N . ARG A 1 372 ? 8.306 -5.672 -29.869 1.00 86.69 372 ARG A N 1
ATOM 2726 C CA . ARG A 1 372 ? 7.285 -6.234 -28.971 1.00 86.69 372 ARG A CA 1
ATOM 2727 C C . ARG A 1 372 ? 5.924 -5.542 -29.061 1.00 86.69 372 ARG A C 1
ATOM 2729 O O . ARG A 1 372 ? 4.977 -6.061 -28.483 1.00 86.69 372 ARG A O 1
ATOM 2736 N N . ARG A 1 373 ? 5.804 -4.429 -29.801 1.00 85.31 373 ARG A N 1
ATOM 2737 C CA . ARG A 1 373 ? 4.542 -3.691 -30.042 1.00 85.31 373 ARG A CA 1
ATOM 2738 C C . ARG A 1 373 ? 3.748 -3.377 -28.767 1.00 85.31 373 ARG A C 1
ATOM 2740 O O . ARG A 1 373 ? 2.522 -3.483 -28.751 1.00 85.31 373 ARG A O 1
ATOM 2747 N N . VAL A 1 374 ? 4.454 -3.015 -27.699 1.00 86.94 374 VAL A N 1
ATOM 2748 C CA . VAL A 1 374 ? 3.821 -2.535 -26.465 1.00 86.94 374 VAL A CA 1
ATOM 2749 C C . VAL A 1 374 ? 3.079 -1.228 -26.771 1.00 86.94 374 VAL A C 1
ATOM 2751 O O . VAL A 1 374 ? 3.450 -0.514 -27.692 1.00 86.94 374 VAL A O 1
ATOM 2754 N N . MET A 1 375 ? 2.017 -0.915 -26.038 1.00 84.25 375 MET A N 1
ATOM 2755 C CA . MET A 1 375 ? 1.269 0.336 -26.163 1.00 84.25 375 MET A CA 1
ATOM 2756 C C . MET A 1 375 ? 1.246 1.067 -24.823 1.00 84.25 375 MET A C 1
ATOM 2758 O O . MET A 1 375 ? 1.107 0.446 -23.767 1.00 84.25 375 MET A O 1
ATOM 2762 N N . ILE A 1 376 ? 1.335 2.394 -24.856 1.00 83.12 376 ILE A N 1
ATOM 2763 C CA . ILE A 1 376 ? 1.231 3.212 -23.647 1.00 83.12 376 ILE A CA 1
ATOM 2764 C C . ILE A 1 376 ? -0.228 3.589 -23.412 1.00 83.12 376 ILE A C 1
ATOM 2766 O O . ILE A 1 376 ? -0.914 4.109 -24.293 1.00 83.12 376 ILE A O 1
ATOM 2770 N N . LYS A 1 377 ? -0.718 3.314 -22.203 1.00 80.25 377 LYS A N 1
ATOM 2771 C CA . LYS A 1 377 ? -2.039 3.748 -21.758 1.00 80.25 377 LYS A CA 1
ATOM 2772 C C . LYS A 1 377 ? -1.970 5.234 -21.413 1.00 80.25 377 LYS A C 1
ATOM 2774 O O . LYS A 1 377 ? -1.166 5.633 -20.574 1.00 80.25 377 LYS A O 1
ATOM 2779 N N . ALA A 1 378 ? -2.840 6.035 -22.027 1.00 63.66 378 ALA A N 1
ATOM 2780 C CA . ALA A 1 378 ? -2.971 7.447 -21.690 1.00 63.66 378 ALA A CA 1
ATOM 2781 C C . ALA A 1 378 ? -3.332 7.595 -20.202 1.00 63.66 378 ALA A C 1
ATOM 2783 O O . ALA A 1 378 ? -4.377 7.111 -19.756 1.00 63.66 378 ALA A O 1
ATOM 2784 N N . VAL A 1 379 ? -2.453 8.231 -19.430 1.00 58.44 379 VAL A N 1
ATOM 2785 C CA . VAL A 1 379 ? -2.700 8.530 -18.017 1.00 58.44 379 VAL A CA 1
ATOM 2786 C C . VAL A 1 379 ? -3.489 9.836 -17.948 1.00 58.44 379 VAL A C 1
ATOM 2788 O O . VAL A 1 379 ? -3.120 10.816 -18.590 1.00 58.44 379 VAL A O 1
ATOM 2791 N N . SER A 1 380 ? -4.602 9.843 -17.211 1.00 49.09 380 SER A N 1
ATOM 2792 C CA . SER A 1 380 ? -5.442 11.043 -17.055 1.00 49.09 380 SER A CA 1
ATOM 2793 C C . SER A 1 380 ? -4.905 12.019 -15.996 1.00 49.09 380 SER A C 1
ATOM 2795 O O . SER A 1 380 ? -5.199 13.207 -16.082 1.00 49.09 380 SER A O 1
ATOM 2797 N N . ASP A 1 381 ? -4.062 11.545 -15.069 1.00 55.38 381 ASP A N 1
ATOM 2798 C CA . ASP A 1 381 ? -3.518 12.319 -13.946 1.00 55.38 381 ASP A CA 1
ATOM 2799 C C . ASP A 1 381 ? -1.976 12.378 -13.948 1.00 55.38 381 ASP A C 1
ATOM 2801 O O . ASP A 1 381 ? -1.317 11.422 -14.366 1.00 55.38 381 ASP A O 1
ATOM 2805 N N . PRO A 1 382 ? -1.357 13.472 -13.457 1.00 61.81 382 PRO A N 1
ATOM 2806 C CA . PRO A 1 382 ? 0.091 13.527 -13.253 1.00 61.81 382 PRO A CA 1
ATOM 2807 C C . PRO A 1 382 ? 0.531 12.437 -12.267 1.00 61.81 382 PRO A C 1
ATOM 2809 O O . PRO A 1 382 ? -0.139 12.195 -11.262 1.00 61.81 382 PRO A O 1
ATOM 2812 N N . TRP A 1 383 ? 1.683 11.799 -12.498 1.00 69.44 383 TRP A N 1
ATOM 2813 C CA . TRP A 1 383 ? 2.123 10.666 -11.668 1.00 69.44 383 TRP A CA 1
ATOM 2814 C C . TRP A 1 383 ? 2.349 11.040 -10.189 1.00 69.44 383 TRP A C 1
ATOM 2816 O O . TRP A 1 383 ? 2.326 10.175 -9.320 1.00 69.44 383 TRP A O 1
ATOM 2826 N N . GLN A 1 384 ? 2.486 12.329 -9.870 1.00 61.47 384 GLN A N 1
ATOM 2827 C CA . GLN A 1 384 ? 2.573 12.826 -8.492 1.00 61.47 384 GLN A CA 1
ATOM 2828 C C . GLN A 1 384 ? 1.248 12.749 -7.712 1.00 61.47 384 GLN A C 1
ATOM 2830 O O . GLN A 1 384 ? 1.266 12.781 -6.485 1.00 61.47 384 GLN A O 1
ATOM 2835 N N . ALA A 1 385 ? 0.099 12.657 -8.388 1.00 59.50 385 ALA A N 1
ATOM 2836 C CA . ALA A 1 385 ? -1.213 12.748 -7.745 1.00 59.50 385 ALA A CA 1
ATOM 2837 C C . ALA A 1 385 ? -1.701 11.431 -7.111 1.00 59.50 385 ALA A C 1
ATOM 2839 O O . ALA A 1 385 ? -2.699 11.438 -6.392 1.00 59.50 385 ALA A O 1
ATOM 2840 N N . GLY A 1 386 ? -1.022 10.301 -7.345 1.00 72.25 386 GLY A N 1
ATOM 2841 C CA . GLY A 1 386 ? -1.535 8.989 -6.950 1.00 72.25 386 GLY A CA 1
ATOM 2842 C C . GLY A 1 386 ? -0.480 7.898 -6.804 1.00 72.25 386 GLY A C 1
ATOM 2843 O O . GLY A 1 386 ? 0.711 8.113 -7.011 1.00 72.25 386 GLY A O 1
ATOM 2844 N N . SER A 1 387 ? -0.938 6.714 -6.399 1.00 82.06 387 SER A N 1
ATOM 2845 C CA . SER A 1 387 ? -0.133 5.487 -6.427 1.00 82.06 387 SER A CA 1
ATOM 2846 C C . SER A 1 387 ? -0.236 4.846 -7.804 1.00 82.06 387 SER A C 1
ATOM 2848 O O . SER A 1 387 ? -1.335 4.746 -8.345 1.00 82.06 387 SER A O 1
ATOM 2850 N N . HIS A 1 388 ? 0.883 4.368 -8.340 1.00 83.44 388 HIS A N 1
ATOM 2851 C CA . HIS A 1 388 ? 0.942 3.753 -9.664 1.00 83.44 388 HIS A CA 1
ATOM 2852 C C . HIS A 1 388 ? 1.385 2.300 -9.550 1.00 83.44 388 HIS A C 1
ATOM 2854 O O . HIS A 1 388 ? 2.398 2.031 -8.898 1.00 83.44 388 HIS A O 1
ATOM 2860 N N . PRO A 1 389 ? 0.662 1.353 -10.171 1.00 88.56 389 PRO A N 1
ATOM 2861 C CA . PRO A 1 389 ? 1.154 -0.006 -10.309 1.00 88.56 389 PRO A CA 1
ATOM 2862 C C . PRO A 1 389 ? 2.332 -0.037 -11.283 1.00 88.56 389 PRO A C 1
ATOM 2864 O O . PRO A 1 389 ? 2.222 0.489 -12.390 1.00 88.56 389 PRO A O 1
ATOM 2867 N N . ILE A 1 390 ? 3.425 -0.683 -10.876 1.00 91.56 390 ILE A N 1
ATOM 2868 C CA . ILE A 1 390 ? 4.586 -0.959 -11.727 1.00 91.56 390 ILE A CA 1
ATOM 2869 C C . ILE A 1 390 ? 4.655 -2.469 -11.948 1.00 91.56 390 ILE A C 1
ATOM 2871 O O . ILE A 1 390 ? 4.793 -3.252 -11.003 1.00 91.56 390 ILE A O 1
ATOM 2875 N N . ARG A 1 391 ? 4.510 -2.886 -13.205 1.00 90.06 391 ARG A N 1
ATOM 2876 C CA . ARG A 1 391 ? 4.484 -4.297 -13.610 1.00 90.06 391 ARG A CA 1
ATOM 2877 C C . ARG A 1 391 ? 5.892 -4.870 -13.715 1.00 90.06 391 ARG A C 1
ATOM 2879 O O . ARG A 1 391 ? 6.864 -4.159 -13.945 1.00 90.06 391 ARG A O 1
ATOM 2886 N N . THR A 1 392 ? 5.984 -6.193 -13.616 1.00 90.88 392 THR A N 1
ATOM 2887 C CA . THR A 1 392 ? 7.196 -6.921 -14.014 1.00 90.88 392 THR A CA 1
ATOM 2888 C C . THR A 1 392 ? 7.378 -6.855 -15.531 1.00 90.88 392 THR A C 1
ATOM 2890 O O . THR A 1 392 ? 6.408 -6.656 -16.270 1.00 90.88 392 THR A O 1
ATOM 2893 N N . ALA A 1 393 ? 8.601 -7.074 -16.024 1.00 90.88 393 ALA A N 1
ATOM 2894 C CA . ALA A 1 393 ? 8.861 -7.029 -17.461 1.00 90.88 393 ALA A CA 1
ATOM 2895 C C . ALA A 1 393 ? 8.051 -8.095 -18.216 1.00 90.88 393 ALA A C 1
ATOM 2897 O O . ALA A 1 393 ? 7.492 -7.798 -19.267 1.00 90.88 393 ALA A O 1
ATOM 2898 N N . SER A 1 394 ? 7.919 -9.306 -17.661 1.00 87.38 394 SER A N 1
ATOM 2899 C CA . SER A 1 394 ? 7.067 -10.351 -18.248 1.00 87.38 394 SER A CA 1
ATOM 2900 C C . SER A 1 394 ? 5.603 -9.915 -18.319 1.00 87.38 394 SER A C 1
ATOM 2902 O O . SER A 1 394 ? 5.019 -9.948 -19.397 1.00 87.38 394 SER A O 1
ATOM 2904 N N . GLY A 1 395 ? 5.037 -9.413 -17.214 1.00 87.25 395 GLY A N 1
ATOM 2905 C CA . GLY A 1 395 ? 3.638 -8.977 -17.182 1.00 87.25 395 GLY A CA 1
ATOM 2906 C C . GLY A 1 395 ? 3.349 -7.811 -18.133 1.00 87.25 395 GLY A C 1
ATOM 2907 O O . GLY A 1 395 ? 2.287 -7.763 -18.748 1.00 87.25 395 GLY A O 1
ATOM 2908 N N . LEU A 1 396 ? 4.303 -6.891 -18.306 1.00 90.38 396 LEU A N 1
ATOM 2909 C CA . LEU A 1 396 ? 4.195 -5.786 -19.261 1.00 90.38 396 LEU A CA 1
ATOM 2910 C C . LEU A 1 396 ? 4.241 -6.264 -20.720 1.00 90.38 396 LEU A C 1
ATOM 2912 O O . LEU A 1 396 ? 3.441 -5.818 -21.544 1.00 90.38 396 LEU A O 1
ATOM 2916 N N . LEU A 1 397 ? 5.174 -7.164 -21.047 1.00 88.94 397 LEU A N 1
ATOM 2917 C CA . LEU A 1 397 ? 5.339 -7.685 -22.405 1.00 88.94 397 LEU A CA 1
ATOM 2918 C C . LEU A 1 397 ? 4.196 -8.621 -22.813 1.00 88.94 397 LEU A C 1
ATOM 2920 O O . LEU A 1 397 ? 3.795 -8.589 -23.973 1.00 88.94 397 LEU A O 1
ATOM 2924 N N . GLU A 1 398 ? 3.654 -9.410 -21.883 1.00 86.94 398 GLU A N 1
ATOM 2925 C CA . GLU A 1 398 ? 2.485 -10.271 -22.108 1.00 86.94 398 GLU A CA 1
ATOM 2926 C C . GLU A 1 398 ? 1.206 -9.457 -22.318 1.00 86.94 398 GLU A C 1
ATOM 2928 O O . GLU A 1 398 ? 0.436 -9.738 -23.234 1.00 86.94 398 GLU A O 1
ATOM 2933 N N . ALA A 1 399 ? 0.993 -8.416 -21.506 1.00 86.31 399 ALA A N 1
ATOM 2934 C CA . ALA A 1 399 ? -0.165 -7.538 -21.646 1.00 86.31 399 ALA A CA 1
ATOM 2935 C C . ALA A 1 399 ? -0.076 -6.607 -22.870 1.00 86.31 399 ALA A C 1
ATOM 2937 O O . ALA A 1 399 ? -1.076 -5.985 -23.236 1.00 86.31 399 ALA A O 1
ATOM 2938 N N . CYS A 1 400 ? 1.122 -6.440 -23.447 1.00 86.31 400 CYS A N 1
ATOM 2939 C CA . CYS A 1 400 ? 1.454 -5.462 -24.490 1.00 86.31 400 CYS A CA 1
ATOM 2940 C C . CYS A 1 400 ? 0.931 -4.039 -24.203 1.00 86.31 400 CYS A C 1
ATOM 2942 O O . CYS A 1 400 ? 0.740 -3.248 -25.125 1.00 86.31 400 CYS A O 1
ATOM 2944 N N . THR A 1 401 ? 0.679 -3.693 -22.939 1.00 85.62 401 THR A N 1
ATOM 2945 C CA . THR A 1 401 ? 0.082 -2.419 -22.523 1.00 85.62 401 THR A CA 1
ATOM 2946 C C . THR A 1 401 ? 0.615 -2.005 -21.152 1.00 85.62 401 THR A C 1
ATOM 2948 O O . THR A 1 401 ? 0.650 -2.811 -20.223 1.00 85.62 401 THR A O 1
ATOM 2951 N N . GLY A 1 402 ? 1.024 -0.743 -21.001 1.00 85.94 402 GLY A N 1
ATOM 2952 C CA . GLY A 1 402 ? 1.573 -0.231 -19.740 1.00 85.94 402 GLY A CA 1
ATOM 2953 C C . GLY A 1 402 ? 1.608 1.290 -19.649 1.00 85.94 402 GLY A C 1
ATOM 2954 O O . GLY A 1 402 ? 1.154 1.991 -20.549 1.00 85.94 402 GLY A O 1
ATOM 2955 N N . SER A 1 403 ? 2.114 1.805 -18.534 1.00 89.19 403 SER A N 1
ATOM 2956 C CA . SER A 1 403 ? 2.379 3.231 -18.324 1.00 89.19 403 SER A CA 1
ATOM 2957 C C . SER A 1 403 ? 3.761 3.632 -18.853 1.00 89.19 403 SER A C 1
ATOM 2959 O O . SER A 1 403 ? 4.632 2.787 -19.041 1.00 89.19 403 SER A O 1
ATOM 2961 N N . VAL A 1 404 ? 4.003 4.935 -19.033 1.00 90.62 404 VAL A N 1
ATOM 2962 C CA . VAL A 1 404 ? 5.343 5.455 -19.380 1.00 90.62 404 VAL A CA 1
ATOM 2963 C C . VAL A 1 404 ? 6.384 5.040 -18.327 1.00 90.62 404 VAL A C 1
ATOM 2965 O O . VAL A 1 404 ? 7.516 4.709 -18.673 1.00 90.62 404 VAL A O 1
ATOM 2968 N N . LEU A 1 405 ? 5.991 4.984 -17.047 1.00 91.31 405 LEU A N 1
ATOM 2969 C CA . LEU A 1 405 ? 6.859 4.540 -15.955 1.00 91.31 405 LEU A CA 1
ATOM 2970 C C . LEU A 1 405 ? 7.211 3.047 -16.062 1.00 91.31 405 LEU A C 1
ATOM 2972 O O . LEU A 1 405 ? 8.371 2.697 -15.864 1.00 91.31 405 LEU A O 1
ATOM 2976 N N . ASP A 1 406 ? 6.256 2.187 -16.440 1.00 92.44 406 ASP A N 1
ATOM 2977 C CA . ASP A 1 406 ? 6.518 0.760 -16.704 1.00 92.44 406 ASP A CA 1
ATOM 2978 C C . ASP A 1 406 ? 7.596 0.594 -17.792 1.00 92.44 406 ASP A C 1
ATOM 2980 O O . ASP A 1 406 ? 8.527 -0.200 -17.647 1.00 92.44 406 ASP A O 1
ATOM 2984 N N . ILE A 1 407 ? 7.496 1.380 -18.871 1.00 93.81 407 ILE A N 1
ATOM 2985 C CA . ILE A 1 407 ? 8.457 1.351 -19.982 1.00 93.81 407 ILE A CA 1
ATOM 2986 C C . ILE A 1 407 ? 9.830 1.866 -19.542 1.00 93.81 407 ILE A C 1
ATOM 2988 O O . ILE A 1 407 ? 10.843 1.248 -19.868 1.00 93.81 407 ILE A O 1
ATOM 2992 N N . ALA A 1 408 ? 9.878 2.965 -18.784 1.00 95.38 408 ALA A N 1
ATOM 2993 C CA . ALA A 1 408 ? 11.124 3.528 -18.268 1.00 95.38 408 ALA A CA 1
ATOM 2994 C C . ALA A 1 408 ? 11.867 2.533 -17.363 1.00 95.38 408 ALA A C 1
ATOM 2996 O O . ALA A 1 408 ? 13.067 2.327 -17.532 1.00 95.38 408 ALA A O 1
ATOM 2997 N N . VAL A 1 409 ? 11.149 1.872 -16.447 1.00 96.50 409 VAL A N 1
ATOM 2998 C CA . VAL A 1 409 ? 11.697 0.849 -15.541 1.00 96.50 409 VAL A CA 1
ATOM 2999 C C . VAL A 1 409 ? 12.186 -0.379 -16.317 1.00 96.50 409 VAL A C 1
ATOM 3001 O O . VAL A 1 409 ? 13.275 -0.886 -16.040 1.00 96.50 409 VAL A O 1
ATOM 3004 N N . LEU A 1 410 ? 11.432 -0.837 -17.325 1.00 96.44 410 LEU A N 1
ATOM 3005 C CA . LEU A 1 410 ? 11.848 -1.944 -18.190 1.00 96.44 410 LEU A CA 1
ATOM 3006 C C . LEU A 1 410 ? 13.128 -1.603 -18.964 1.00 96.44 410 LEU A C 1
ATOM 3008 O O . LEU A 1 410 ? 14.073 -2.392 -18.957 1.00 96.44 410 LEU A O 1
ATOM 3012 N N . LEU A 1 411 ? 13.183 -0.436 -19.614 1.00 96.56 411 LEU A N 1
ATOM 3013 C CA . LEU A 1 411 ? 14.362 -0.005 -20.369 1.00 96.56 411 LEU A CA 1
ATOM 3014 C C . LEU A 1 411 ? 15.569 0.213 -19.452 1.00 96.56 411 LEU A C 1
ATOM 3016 O O . LEU A 1 411 ? 16.671 -0.188 -19.819 1.00 96.56 411 LEU A O 1
ATOM 3020 N N . ALA A 1 412 ? 15.373 0.759 -18.247 1.00 97.50 412 ALA A N 1
ATOM 3021 C CA . ALA A 1 412 ? 16.431 0.879 -17.247 1.00 97.50 412 ALA A CA 1
ATOM 3022 C C . ALA A 1 412 ? 17.027 -0.493 -16.900 1.00 97.50 412 ALA A C 1
ATOM 3024 O O . ALA A 1 412 ? 18.246 -0.635 -16.877 1.00 97.50 412 ALA A O 1
ATOM 3025 N N . GLY A 1 413 ? 16.187 -1.520 -16.727 1.00 97.12 413 GLY A N 1
ATOM 3026 C CA . GLY A 1 413 ? 16.647 -2.886 -16.461 1.00 97.12 413 GLY A CA 1
ATOM 3027 C C . GLY A 1 413 ? 17.420 -3.495 -17.633 1.00 97.12 413 GLY A C 1
ATOM 3028 O O . GLY A 1 413 ? 18.400 -4.208 -17.420 1.00 97.12 413 GLY A O 1
ATOM 3029 N N . VAL A 1 414 ? 17.022 -3.191 -18.875 1.00 97.19 414 VAL A N 1
ATOM 3030 C CA . VAL A 1 414 ? 17.773 -3.598 -20.076 1.00 97.19 414 VAL A CA 1
ATOM 3031 C C . VAL A 1 414 ? 19.138 -2.909 -20.120 1.00 97.19 414 VAL A C 1
ATOM 3033 O O . VAL A 1 414 ? 20.137 -3.591 -20.330 1.00 97.19 414 VAL A O 1
ATOM 3036 N N . LEU A 1 415 ? 19.203 -1.594 -19.889 1.00 95.62 415 LEU A N 1
ATOM 3037 C CA . LEU A 1 415 ? 20.463 -0.843 -19.875 1.00 95.62 415 LEU A CA 1
ATOM 3038 C C . LEU A 1 415 ? 21.406 -1.317 -18.764 1.00 95.62 415 LEU A C 1
ATOM 3040 O O . LEU A 1 415 ? 22.572 -1.588 -19.046 1.00 95.62 415 LEU A O 1
ATOM 3044 N N . GLU A 1 416 ? 20.890 -1.514 -17.548 1.00 95.31 416 GLU A N 1
ATOM 3045 C CA . GLU A 1 416 ? 21.659 -2.044 -16.415 1.00 95.31 416 GLU A CA 1
ATOM 3046 C C . GLU A 1 416 ? 22.235 -3.428 -16.751 1.00 95.31 416 GLU A C 1
ATOM 3048 O O . GLU A 1 416 ? 23.419 -3.687 -16.534 1.00 95.31 416 GLU A O 1
ATOM 3053 N N . ARG A 1 417 ? 21.442 -4.305 -17.387 1.00 95.31 417 ARG A N 1
ATOM 3054 C CA . ARG A 1 417 ? 21.916 -5.622 -17.840 1.00 95.31 417 ARG A CA 1
ATOM 3055 C C . ARG A 1 417 ? 22.970 -5.543 -18.947 1.00 95.31 417 ARG A C 1
ATOM 3057 O O . ARG A 1 417 ? 23.808 -6.439 -19.050 1.00 95.31 417 ARG A O 1
ATOM 3064 N N . LEU A 1 418 ? 22.925 -4.505 -19.778 1.00 93.12 418 LEU A N 1
ATOM 3065 C CA . LEU A 1 418 ? 23.922 -4.228 -20.815 1.00 93.12 418 LEU A CA 1
ATOM 3066 C C . LEU A 1 418 ? 25.183 -3.539 -20.261 1.00 93.12 418 LEU A C 1
ATOM 3068 O O . LEU A 1 418 ? 26.109 -3.289 -21.027 1.00 93.12 418 LEU A O 1
ATOM 3072 N N . GLY A 1 419 ? 25.241 -3.253 -18.955 1.00 89.94 419 GLY A N 1
ATOM 3073 C CA . GLY A 1 419 ? 26.374 -2.586 -18.308 1.00 89.94 419 GLY A CA 1
ATOM 3074 C C . GLY A 1 419 ? 26.380 -1.062 -18.467 1.00 89.94 419 GLY A C 1
ATOM 3075 O O . GLY A 1 419 ? 27.381 -0.421 -18.156 1.00 89.94 419 GLY A O 1
ATOM 3076 N N . VAL A 1 420 ? 25.281 -0.470 -18.939 1.00 91.12 420 VAL A N 1
ATOM 3077 C CA . VAL A 1 420 ? 25.103 0.983 -19.031 1.00 91.12 420 VAL A CA 1
ATOM 3078 C C . VAL A 1 420 ? 24.420 1.467 -17.758 1.00 91.12 420 VAL A C 1
ATOM 3080 O O . VAL A 1 420 ? 23.383 0.928 -17.391 1.00 91.12 420 VAL A O 1
ATOM 3083 N N . VAL A 1 421 ? 24.966 2.495 -17.104 1.00 90.69 421 VAL A N 1
ATOM 3084 C CA . VAL A 1 421 ? 24.410 3.039 -15.852 1.00 90.69 421 VAL A CA 1
ATOM 3085 C C . VAL A 1 421 ? 23.170 3.895 -16.148 1.00 90.69 421 VAL A C 1
ATOM 3087 O O . VAL A 1 421 ? 23.326 4.981 -16.724 1.00 90.69 421 VAL A O 1
ATOM 3090 N N . PRO A 1 422 ? 21.954 3.449 -15.772 1.00 94.44 422 PRO A N 1
ATOM 3091 C CA . PRO A 1 422 ? 20.729 4.196 -16.010 1.00 94.44 422 PRO A CA 1
ATOM 3092 C C . PRO A 1 422 ? 20.426 5.171 -14.862 1.00 94.44 422 PRO A C 1
ATOM 3094 O O . PRO A 1 422 ? 20.798 4.957 -13.706 1.00 94.44 422 PRO A O 1
ATOM 3097 N N . VAL A 1 423 ? 19.692 6.233 -15.181 1.00 94.56 423 VAL A N 1
ATOM 3098 C CA . VAL A 1 423 ? 19.171 7.220 -14.230 1.00 94.56 423 VAL A CA 1
ATOM 3099 C C . VAL A 1 423 ? 17.696 7.446 -14.549 1.00 94.56 423 VAL A C 1
ATOM 3101 O O . VAL A 1 423 ? 17.371 7.936 -15.628 1.00 94.56 423 VAL A O 1
ATOM 3104 N N . LEU A 1 424 ? 16.778 7.094 -13.646 1.00 95.19 424 LEU A N 1
ATOM 3105 C CA . LEU A 1 424 ? 15.357 7.407 -13.851 1.00 95.19 424 LEU A CA 1
ATOM 3106 C C . LEU A 1 424 ? 15.121 8.889 -13.555 1.00 95.19 424 LEU A C 1
ATOM 3108 O O . LEU A 1 424 ? 15.548 9.386 -12.516 1.00 95.19 424 LEU A O 1
ATOM 3112 N N . LEU A 1 425 ? 14.437 9.591 -14.456 1.00 93.31 425 LEU A N 1
ATOM 3113 C CA . LEU A 1 425 ? 14.219 11.035 -14.380 1.00 93.31 425 LEU A CA 1
ATOM 3114 C C . LEU A 1 425 ? 12.721 11.319 -14.421 1.00 93.31 425 LEU A C 1
ATOM 3116 O O . LEU A 1 425 ? 12.042 10.951 -15.377 1.00 93.31 425 LEU A O 1
ATOM 3120 N N . LEU A 1 426 ? 12.183 11.951 -13.383 1.00 90.94 426 LEU A N 1
ATOM 3121 C CA . LEU A 1 426 ? 10.751 12.196 -13.270 1.00 90.94 426 LEU A CA 1
ATOM 3122 C C . LEU A 1 426 ? 10.474 13.697 -13.102 1.00 90.94 426 LEU A C 1
ATOM 3124 O O . LEU A 1 426 ? 10.911 14.321 -12.135 1.00 90.94 426 LEU A O 1
ATOM 3128 N N . ALA A 1 427 ? 9.697 14.263 -14.025 1.00 87.25 427 ALA A N 1
ATOM 3129 C CA . ALA A 1 427 ? 9.125 15.616 -13.975 1.00 87.25 427 ALA A CA 1
ATOM 3130 C C . ALA A 1 427 ? 7.601 15.503 -13.813 1.00 87.25 427 ALA A C 1
ATOM 3132 O O . ALA A 1 427 ? 7.056 14.531 -14.308 1.00 87.25 427 ALA A O 1
ATOM 3133 N N . PRO A 1 428 ? 6.848 16.446 -13.220 1.00 81.44 428 PRO A N 1
ATOM 3134 C CA . PRO A 1 428 ? 5.449 16.247 -12.801 1.00 81.44 428 PRO A CA 1
ATOM 3135 C C . PRO A 1 428 ? 4.494 15.625 -13.836 1.00 81.44 428 PRO A C 1
ATOM 3137 O O . PRO A 1 428 ? 3.516 14.975 -13.467 1.00 81.44 428 PRO A O 1
ATOM 3140 N N . LYS A 1 429 ? 4.769 15.824 -15.130 1.00 77.94 429 LYS A N 1
ATOM 3141 C CA . LYS A 1 429 ? 3.967 15.327 -16.257 1.00 77.94 429 LYS A CA 1
ATOM 3142 C C . LYS A 1 429 ? 4.719 14.396 -17.216 1.00 77.94 429 LYS A C 1
ATOM 3144 O O . LYS A 1 429 ? 4.122 13.969 -18.196 1.00 77.94 429 LYS A O 1
ATOM 3149 N N . ALA A 1 430 ? 5.993 14.096 -16.967 1.00 85.50 430 ALA A N 1
ATOM 3150 C CA . ALA A 1 430 ? 6.831 13.314 -17.872 1.00 85.50 430 ALA A CA 1
ATOM 3151 C C . ALA A 1 430 ? 7.801 12.400 -17.112 1.00 85.50 430 ALA A C 1
ATOM 3153 O O . ALA A 1 430 ? 8.228 12.701 -15.998 1.00 85.50 430 ALA A O 1
ATOM 3154 N N . VAL A 1 431 ? 8.157 11.280 -17.732 1.00 90.00 431 VAL A N 1
ATOM 3155 C CA . VAL A 1 431 ? 9.170 10.351 -17.228 1.00 90.00 431 VAL A CA 1
ATOM 3156 C C . VAL A 1 431 ? 10.180 10.144 -18.343 1.00 90.00 431 VAL A C 1
ATOM 3158 O O . VAL A 1 431 ? 9.791 9.840 -19.465 1.00 90.00 431 VAL A O 1
ATOM 3161 N N . PHE A 1 432 ? 11.459 10.289 -18.026 1.00 92.69 432 PHE A N 1
ATOM 3162 C CA . PHE A 1 432 ? 12.574 10.061 -18.932 1.00 92.69 432 PHE A CA 1
ATOM 3163 C C . PHE A 1 432 ? 13.540 9.040 -18.334 1.00 92.69 432 PHE A C 1
ATOM 3165 O O . PHE A 1 432 ? 13.542 8.773 -17.128 1.00 92.69 432 PHE A O 1
ATOM 3172 N N . LEU A 1 433 ? 14.385 8.477 -19.189 1.00 94.81 433 LEU A N 1
ATOM 3173 C CA . LEU A 1 433 ? 15.457 7.577 -18.786 1.00 94.81 433 LEU A CA 1
ATOM 3174 C C . LEU A 1 433 ? 16.797 8.161 -19.230 1.00 94.81 433 LEU A C 1
ATOM 3176 O O . LEU A 1 433 ? 17.127 8.160 -20.412 1.00 94.81 433 LEU A O 1
ATOM 3180 N N . GLY A 1 434 ? 17.562 8.677 -18.276 1.00 92.81 434 GLY A N 1
ATOM 3181 C CA . GLY A 1 434 ? 18.946 9.078 -18.478 1.00 92.81 434 GLY A CA 1
ATOM 3182 C C . GLY A 1 434 ? 19.883 7.872 -18.502 1.00 92.81 434 GLY A C 1
ATOM 3183 O O . GLY A 1 434 ? 19.593 6.831 -17.912 1.00 92.81 434 GLY A O 1
ATOM 3184 N N . TYR A 1 435 ? 21.029 8.008 -19.157 1.00 92.38 435 TYR A N 1
ATOM 3185 C CA . TYR A 1 435 ? 22.114 7.036 -19.069 1.00 92.38 435 TYR A CA 1
ATOM 3186 C C . TYR A 1 435 ? 23.477 7.717 -19.209 1.00 92.38 435 TYR A C 1
ATOM 3188 O O . TYR A 1 435 ? 23.630 8.695 -19.948 1.00 92.38 435 TYR A O 1
ATOM 3196 N N . ARG A 1 436 ? 24.483 7.229 -18.476 1.00 86.50 436 ARG A N 1
ATOM 3197 C CA . ARG A 1 436 ? 25.830 7.822 -18.521 1.00 86.50 436 ARG A CA 1
ATOM 3198 C C . ARG A 1 436 ? 26.554 7.460 -19.818 1.00 86.50 436 ARG A C 1
ATOM 3200 O O . ARG A 1 436 ? 26.489 6.320 -20.276 1.00 86.50 436 ARG A O 1
ATOM 3207 N N . ARG A 1 437 ? 27.275 8.432 -20.385 1.00 83.19 437 ARG A N 1
ATOM 3208 C CA . ARG A 1 437 ? 28.167 8.234 -21.535 1.00 83.19 437 ARG A CA 1
ATOM 3209 C C . ARG A 1 437 ? 29.625 8.198 -21.042 1.00 83.19 437 ARG A C 1
ATOM 3211 O O . ARG A 1 437 ? 29.945 8.984 -20.151 1.00 83.19 437 ARG A O 1
ATOM 3218 N N . PRO A 1 438 ? 30.506 7.320 -21.564 1.00 65.31 438 PRO A N 1
ATOM 3219 C CA . PRO A 1 438 ? 31.929 7.344 -21.268 1.00 65.31 438 PRO A CA 1
ATOM 3220 C C . PRO A 1 438 ? 32.497 8.736 -21.524 1.00 65.31 438 PRO A C 1
ATOM 3222 O O . PRO A 1 438 ? 32.340 9.305 -22.606 1.00 65.31 438 PRO A O 1
ATOM 3225 N N . GLN A 1 439 ? 33.134 9.297 -20.504 1.00 58.84 439 GLN A N 1
ATOM 3226 C CA . GLN A 1 439 ? 33.757 10.608 -20.577 1.00 58.84 439 GLN A CA 1
ATOM 3227 C C . GLN A 1 439 ? 35.034 10.487 -21.413 1.00 58.84 439 GLN A C 1
ATOM 3229 O O . GLN A 1 439 ? 35.965 9.774 -21.047 1.00 58.84 439 GLN A O 1
ATOM 3234 N N . GLY A 1 440 ? 35.093 11.171 -22.555 1.00 43.09 440 GLY A N 1
ATOM 3235 C CA . GLY A 1 440 ? 36.350 11.329 -23.280 1.00 43.09 440 GLY A CA 1
ATOM 3236 C C . GLY A 1 440 ? 37.269 12.277 -22.512 1.00 43.09 440 GLY A C 1
ATOM 3237 O O . GLY A 1 440 ? 36.997 13.471 -22.494 1.00 43.09 440 GLY A O 1
ATOM 3238 N N . ASP A 1 441 ? 38.316 11.743 -21.874 1.00 40.56 441 ASP A N 1
ATOM 3239 C CA . ASP A 1 441 ? 39.538 12.410 -21.366 1.00 40.56 441 ASP A CA 1
ATOM 3240 C C . ASP A 1 441 ? 39.391 13.730 -20.562 1.00 40.56 441 ASP A C 1
ATOM 3242 O O . ASP A 1 441 ? 40.369 14.437 -20.317 1.00 40.56 441 ASP A O 1
ATOM 3246 N N . GLN A 1 442 ? 38.187 14.089 -20.112 1.00 42.66 442 GLN A N 1
ATOM 3247 C CA . GLN A 1 442 ? 37.950 15.207 -19.200 1.00 42.66 442 GLN A CA 1
ATOM 3248 C C . GLN A 1 442 ? 37.790 14.644 -17.797 1.00 42.66 442 GLN A C 1
ATOM 3250 O O . GLN A 1 442 ? 36.766 14.034 -17.496 1.00 42.66 442 GLN A O 1
ATOM 3255 N N . GLY A 1 443 ? 38.861 14.830 -17.020 1.00 39.50 443 GLY A N 1
ATOM 3256 C CA . GLY A 1 443 ? 39.146 14.177 -15.751 1.00 39.50 443 GLY A CA 1
ATOM 3257 C C . GLY A 1 443 ? 38.007 14.141 -14.746 1.00 39.50 443 GLY A C 1
ATOM 3258 O O . GLY A 1 443 ? 37.094 14.968 -14.766 1.00 39.50 443 GLY A O 1
ATOM 3259 N N . ASP A 1 444 ? 38.133 13.150 -13.872 1.00 40.88 444 ASP A N 1
ATOM 3260 C CA . ASP A 1 444 ? 37.278 12.862 -12.734 1.00 40.88 444 ASP A CA 1
ATOM 3261 C C . ASP A 1 444 ? 36.939 14.157 -11.993 1.00 40.88 444 ASP A C 1
ATOM 3263 O O . ASP A 1 444 ? 37.757 14.734 -11.271 1.00 40.88 444 ASP A O 1
ATOM 3267 N N . GLN A 1 445 ? 35.725 14.655 -12.209 1.00 44.03 445 GLN A N 1
ATOM 3268 C CA . GLN A 1 445 ? 35.154 15.658 -11.333 1.00 44.03 445 GLN A CA 1
ATOM 3269 C C . GLN A 1 445 ? 34.577 14.878 -10.152 1.00 44.03 445 GLN A C 1
ATOM 3271 O O . GLN A 1 445 ? 33.382 14.618 -10.084 1.00 44.03 445 GLN A O 1
ATOM 3276 N N . GLU A 1 446 ? 35.475 14.411 -9.283 1.00 42.25 446 GLU A N 1
ATOM 3277 C CA . GLU A 1 446 ? 35.118 14.016 -7.928 1.00 42.25 446 GLU A CA 1
ATOM 3278 C C . GLU A 1 446 ? 34.546 15.271 -7.261 1.00 42.25 446 GLU A C 1
ATOM 3280 O O . GLU A 1 446 ? 35.263 16.250 -7.023 1.00 42.25 446 GLU A O 1
ATOM 3285 N N . ASP A 1 447 ? 33.236 15.284 -7.017 1.00 40.50 447 ASP A N 1
ATOM 3286 C CA . ASP A 1 447 ? 32.651 16.252 -6.100 1.00 40.50 447 ASP A CA 1
ATOM 3287 C C . ASP A 1 447 ? 33.368 16.133 -4.748 1.00 40.50 447 ASP A C 1
ATOM 3289 O O . ASP A 1 447 ? 33.828 15.057 -4.358 1.00 40.50 447 ASP A O 1
ATOM 3293 N N . ALA A 1 448 ? 33.492 17.252 -4.030 1.00 42.50 448 ALA A N 1
ATOM 3294 C CA . ALA A 1 448 ? 34.329 17.391 -2.833 1.00 42.50 448 ALA A CA 1
ATOM 3295 C C . ALA A 1 448 ? 33.998 16.421 -1.672 1.00 42.50 448 ALA A C 1
ATOM 3297 O O . ALA A 1 448 ? 34.748 16.387 -0.695 1.00 42.50 448 ALA A O 1
ATOM 3298 N N . ASP A 1 449 ? 32.929 15.628 -1.800 1.00 40.00 449 ASP A N 1
ATOM 3299 C CA . ASP A 1 449 ? 32.423 14.676 -0.810 1.00 40.00 449 ASP A CA 1
ATOM 3300 C C . ASP A 1 449 ? 32.474 13.196 -1.263 1.00 40.00 449 ASP A C 1
ATOM 3302 O O . ASP A 1 449 ? 32.046 12.324 -0.514 1.00 40.00 449 ASP A O 1
ATOM 3306 N N . GLY A 1 450 ? 33.034 12.872 -2.437 1.00 42.28 450 GLY A N 1
ATOM 3307 C CA . GLY A 1 450 ? 33.371 11.487 -2.814 1.00 42.28 450 GLY A CA 1
ATOM 3308 C C . GLY A 1 450 ? 32.205 10.529 -3.113 1.00 42.28 450 GLY A C 1
ATOM 3309 O O . GLY A 1 450 ? 32.462 9.364 -3.403 1.00 42.28 450 GLY A O 1
ATOM 3310 N N . GLU A 1 451 ? 30.954 10.993 -3.104 1.00 43.56 451 GLU A N 1
ATOM 3311 C CA . GLU A 1 451 ? 29.770 10.196 -3.460 1.00 43.56 451 GLU A CA 1
ATOM 3312 C C . GLU A 1 451 ? 29.121 10.751 -4.745 1.00 43.56 451 GLU A C 1
ATOM 3314 O O . GLU A 1 451 ? 28.781 11.937 -4.784 1.00 43.56 451 GLU A O 1
ATOM 3319 N N . PRO A 1 452 ? 28.916 9.944 -5.807 1.00 51.59 452 PRO A N 1
ATOM 3320 C CA . PRO A 1 452 ? 28.348 10.396 -7.079 1.00 51.59 452 PRO A CA 1
ATOM 3321 C C . PRO A 1 452 ? 26.823 10.583 -6.986 1.00 51.59 452 PRO A C 1
ATOM 3323 O O . PRO A 1 452 ? 26.048 9.911 -7.665 1.00 51.59 452 PRO A O 1
ATOM 3326 N N . HIS A 1 453 ? 26.355 11.497 -6.139 1.00 53.28 453 HIS A N 1
ATOM 3327 C CA . HIS A 1 453 ? 24.940 11.841 -6.044 1.00 53.28 453 HIS A CA 1
ATOM 3328 C C . HIS A 1 453 ? 24.539 12.780 -7.186 1.00 53.28 453 HIS A C 1
ATOM 3330 O O . HIS A 1 453 ? 24.878 13.956 -7.191 1.00 53.28 453 HIS A O 1
ATOM 3336 N N . VAL A 1 454 ? 23.768 12.276 -8.151 1.00 67.38 454 VAL A N 1
ATOM 3337 C CA . VAL A 1 454 ? 23.199 13.111 -9.218 1.00 67.38 454 VAL A CA 1
ATOM 3338 C C . VAL A 1 454 ? 21.854 13.666 -8.744 1.00 67.38 454 VAL A C 1
ATOM 3340 O O . VAL A 1 454 ? 20.862 12.933 -8.722 1.00 67.38 454 VAL A O 1
ATOM 3343 N N . SER A 1 455 ? 21.795 14.946 -8.360 1.00 80.62 455 SER A N 1
ATOM 3344 C CA . SER A 1 455 ? 20.510 15.608 -8.093 1.00 80.62 455 SER A CA 1
ATOM 3345 C C . SER A 1 455 ? 19.696 15.785 -9.385 1.00 80.62 455 SER A C 1
ATOM 3347 O O . SER A 1 455 ? 20.211 15.642 -10.495 1.00 80.62 455 SER A O 1
ATOM 3349 N N . ALA A 1 456 ? 18.406 16.124 -9.271 1.00 82.88 456 ALA A N 1
ATOM 3350 C CA . ALA A 1 456 ? 17.566 16.410 -10.440 1.00 82.88 456 ALA A CA 1
ATOM 3351 C C . ALA A 1 456 ? 18.133 17.549 -11.312 1.00 82.88 456 ALA A C 1
ATOM 3353 O O . ALA A 1 456 ? 18.080 17.467 -12.540 1.00 82.88 456 ALA A O 1
ATOM 3354 N N . GLN A 1 457 ? 18.722 18.570 -10.680 1.00 83.62 457 GLN A N 1
ATOM 3355 C CA . GLN A 1 457 ? 19.354 19.680 -11.389 1.00 83.62 457 GLN A CA 1
ATOM 3356 C C . GLN A 1 457 ? 20.674 19.253 -12.039 1.00 83.62 457 GLN A C 1
ATOM 3358 O O . GLN A 1 457 ? 20.911 19.583 -13.198 1.00 83.62 457 GLN A O 1
ATOM 3363 N N . ASP A 1 458 ? 21.497 18.462 -11.347 1.00 83.88 458 ASP A N 1
ATOM 3364 C CA . ASP A 1 458 ? 22.762 17.977 -11.913 1.00 83.88 458 ASP A CA 1
ATOM 3365 C C . ASP A 1 458 ? 22.509 17.063 -13.115 1.00 83.88 458 ASP A C 1
ATOM 3367 O O . ASP A 1 458 ? 23.192 17.163 -14.134 1.00 83.88 458 ASP A O 1
ATOM 3371 N N . ALA A 1 459 ? 21.478 16.212 -13.047 1.00 85.31 459 ALA A N 1
ATOM 3372 C CA . ALA A 1 459 ? 21.041 15.409 -14.185 1.00 85.31 459 ALA A CA 1
ATOM 3373 C C . ALA A 1 459 ? 20.645 16.295 -15.375 1.00 85.31 459 ALA A C 1
ATOM 3375 O O . ALA A 1 459 ? 21.103 16.055 -16.493 1.00 85.31 459 ALA A O 1
ATOM 3376 N N . ALA A 1 460 ? 19.835 17.335 -15.143 1.00 85.88 460 ALA A N 1
ATOM 3377 C CA . ALA A 1 460 ? 19.447 18.288 -16.181 1.00 85.88 460 ALA A CA 1
ATOM 3378 C C . ALA A 1 460 ? 20.674 18.949 -16.831 1.00 85.88 460 ALA A C 1
ATOM 3380 O O . ALA A 1 460 ? 20.774 18.990 -18.060 1.00 85.88 460 ALA A O 1
ATOM 3381 N N . ASP A 1 461 ? 21.632 19.404 -16.024 1.00 84.56 461 ASP A N 1
ATOM 3382 C CA . ASP A 1 461 ? 22.848 20.069 -16.491 1.00 84.56 461 ASP A CA 1
ATOM 3383 C C . ASP A 1 461 ? 23.748 19.110 -17.292 1.00 84.56 461 ASP A C 1
ATOM 3385 O O . ASP A 1 461 ? 24.274 19.474 -18.350 1.00 84.56 461 ASP A O 1
ATOM 3389 N N . LEU A 1 462 ? 23.898 17.857 -16.847 1.00 85.75 462 LEU A N 1
ATOM 3390 C CA . LEU A 1 462 ? 24.657 16.823 -17.560 1.00 85.75 462 LEU A CA 1
ATOM 3391 C C . LEU A 1 462 ? 24.019 16.458 -18.908 1.00 85.75 462 LEU A C 1
ATOM 3393 O O . LEU A 1 462 ? 24.743 16.237 -19.886 1.00 85.75 462 LEU A O 1
ATOM 3397 N N . ILE A 1 463 ? 22.686 16.430 -18.988 1.00 86.81 463 ILE A N 1
ATOM 3398 C CA . ILE A 1 463 ? 21.946 16.204 -20.238 1.00 86.81 463 ILE A CA 1
ATOM 3399 C C . ILE A 1 463 ? 22.127 17.392 -21.187 1.00 86.81 463 ILE A C 1
ATOM 3401 O O . ILE A 1 463 ? 22.440 17.196 -22.364 1.00 86.81 463 ILE A O 1
ATOM 3405 N N . GLN A 1 464 ? 22.007 18.626 -20.687 1.00 83.50 464 GLN A N 1
ATOM 3406 C CA . GLN A 1 464 ? 22.214 19.842 -21.483 1.00 83.50 464 GLN A CA 1
ATOM 3407 C C . GLN A 1 464 ? 23.638 19.928 -22.045 1.00 83.50 464 GLN A C 1
ATOM 3409 O O . GLN A 1 464 ? 23.829 20.309 -23.201 1.00 83.50 464 GLN A O 1
ATOM 3414 N N . ARG A 1 465 ? 24.638 19.523 -21.254 1.00 81.25 465 ARG A N 1
ATOM 3415 C CA . ARG A 1 465 ? 26.047 19.442 -21.673 1.00 81.25 465 ARG A CA 1
ATOM 3416 C C . ARG A 1 465 ? 26.335 18.269 -22.615 1.00 81.25 465 ARG A C 1
ATOM 3418 O O . ARG A 1 465 ? 27.439 18.187 -23.148 1.00 81.25 465 ARG A O 1
ATOM 3425 N N . GLY A 1 466 ? 25.381 17.358 -22.810 1.00 79.06 466 GLY A N 1
ATOM 3426 C CA . GLY A 1 466 ? 25.545 16.148 -23.615 1.00 79.06 466 GLY A CA 1
ATOM 3427 C C . GLY A 1 466 ? 26.447 15.087 -22.981 1.00 79.06 466 GLY A C 1
ATOM 3428 O O . GLY A 1 466 ? 26.838 14.147 -23.666 1.00 79.06 466 GLY A O 1
ATOM 3429 N N . VAL A 1 467 ? 26.780 15.211 -21.694 1.00 81.69 467 VAL A N 1
ATOM 3430 C CA . VAL A 1 467 ? 27.558 14.208 -20.944 1.00 81.69 467 VAL A CA 1
ATOM 3431 C C . VAL A 1 467 ? 26.679 13.002 -20.595 1.00 81.69 467 VAL A C 1
ATOM 3433 O O . VAL A 1 467 ? 27.146 11.868 -20.562 1.00 81.69 467 VAL A O 1
ATOM 3436 N N . MET A 1 468 ? 25.380 13.235 -20.402 1.00 86.06 468 MET A N 1
ATOM 3437 C CA . MET A 1 468 ? 24.373 12.198 -20.197 1.00 86.06 468 MET A CA 1
ATOM 3438 C C . MET A 1 468 ? 23.497 12.054 -21.450 1.00 86.06 468 MET A C 1
ATOM 3440 O O . MET A 1 468 ? 23.120 13.039 -22.092 1.00 86.06 468 MET A O 1
ATOM 3444 N N . GLY A 1 469 ? 23.202 10.814 -21.830 1.00 88.75 469 GLY A N 1
ATOM 3445 C CA . GLY A 1 469 ? 22.172 10.500 -22.814 1.00 88.75 469 GLY A CA 1
ATOM 3446 C C . GLY A 1 469 ? 20.796 10.471 -22.155 1.00 88.75 469 GLY A C 1
ATOM 3447 O O . GLY A 1 469 ? 20.689 10.256 -20.953 1.00 88.75 469 GLY A O 1
ATOM 3448 N N . MET A 1 470 ? 19.737 10.698 -22.924 1.00 91.88 470 MET A N 1
ATOM 3449 C CA . MET A 1 470 ? 18.365 10.650 -22.417 1.00 91.88 470 MET A CA 1
ATOM 3450 C C . MET A 1 470 ? 17.478 9.936 -23.428 1.00 91.88 470 MET A C 1
ATOM 3452 O O . MET A 1 470 ? 17.601 10.167 -24.626 1.00 91.88 470 MET A O 1
ATOM 3456 N N . ILE A 1 471 ? 16.600 9.071 -22.943 1.00 92.44 471 ILE A N 1
ATOM 3457 C CA . ILE A 1 471 ? 15.593 8.347 -23.710 1.00 92.44 471 ILE A CA 1
ATOM 3458 C C . ILE A 1 471 ? 14.232 8.870 -23.274 1.00 92.44 471 ILE A C 1
ATOM 3460 O O . ILE A 1 471 ? 13.965 8.983 -22.075 1.00 92.44 471 ILE A O 1
ATOM 3464 N N . ASP A 1 472 ? 13.374 9.152 -24.249 1.00 91.50 472 ASP A N 1
ATOM 3465 C CA . ASP A 1 472 ? 11.947 9.350 -24.022 1.00 91.50 472 ASP A CA 1
ATOM 3466 C C . ASP A 1 472 ? 11.225 7.991 -24.150 1.00 91.50 472 ASP A C 1
ATOM 3468 O O . ASP A 1 472 ? 11.142 7.449 -25.259 1.00 91.50 472 ASP A O 1
ATOM 3472 N N . PRO A 1 473 ? 10.731 7.399 -23.043 1.00 91.19 473 PRO A N 1
ATOM 3473 C CA . PRO A 1 473 ? 10.048 6.110 -23.060 1.00 91.19 473 PRO A CA 1
ATOM 3474 C C . PRO A 1 473 ? 8.754 6.126 -23.883 1.00 91.19 473 PRO A C 1
ATOM 3476 O O . PRO A 1 473 ? 8.376 5.080 -24.407 1.00 91.19 473 PRO A O 1
ATOM 3479 N N . ASP A 1 474 ? 8.093 7.280 -24.028 1.00 88.12 474 ASP A N 1
ATOM 3480 C CA . ASP A 1 474 ? 6.890 7.411 -24.858 1.00 88.12 474 ASP A CA 1
ATOM 3481 C C . ASP A 1 474 ? 7.238 7.270 -26.344 1.00 88.12 474 ASP A C 1
ATOM 3483 O O . ASP A 1 474 ? 6.639 6.483 -27.084 1.00 88.12 474 ASP A O 1
ATOM 3487 N N . LEU A 1 475 ? 8.318 7.932 -26.765 1.00 86.88 475 LEU A N 1
ATOM 3488 C CA . LEU A 1 475 ? 8.847 7.797 -28.122 1.00 86.88 475 LEU A CA 1
ATOM 3489 C C . LEU A 1 475 ? 9.476 6.420 -28.369 1.00 86.88 475 LEU A C 1
ATOM 3491 O O . LEU A 1 475 ? 9.369 5.900 -29.481 1.00 86.88 475 LEU A O 1
ATOM 3495 N N . ALA A 1 476 ? 10.083 5.795 -27.357 1.00 87.44 476 ALA A N 1
ATOM 3496 C CA . ALA A 1 476 ? 10.753 4.496 -27.479 1.00 87.44 476 ALA A CA 1
ATOM 3497 C C . ALA A 1 476 ? 9.826 3.367 -27.944 1.00 87.44 476 ALA A C 1
ATOM 3499 O O . ALA A 1 476 ? 10.300 2.396 -28.528 1.00 87.44 476 ALA A O 1
ATOM 3500 N N . VAL A 1 477 ? 8.518 3.492 -27.722 1.00 85.81 477 VAL A N 1
ATOM 3501 C CA . VAL A 1 477 ? 7.529 2.471 -28.079 1.00 85.81 477 VAL A CA 1
ATOM 3502 C C . VAL A 1 477 ? 7.059 2.578 -29.537 1.00 85.81 477 VAL A C 1
ATOM 3504 O O . VAL A 1 477 ? 6.747 1.560 -30.156 1.00 85.81 477 VAL A O 1
ATOM 3507 N N . GLY A 1 478 ? 7.027 3.785 -30.112 1.00 75.56 478 GLY A N 1
ATOM 3508 C CA . GLY A 1 478 ? 6.407 4.031 -31.424 1.00 75.56 478 GLY A CA 1
ATOM 3509 C C . GLY A 1 478 ? 7.294 4.703 -32.473 1.00 75.56 478 GLY A C 1
ATOM 3510 O O . GLY A 1 478 ? 7.071 4.516 -33.671 1.00 75.56 478 GLY A O 1
ATOM 3511 N N . ALA A 1 479 ? 8.301 5.474 -32.064 1.00 78.06 479 ALA A N 1
ATOM 3512 C CA . ALA A 1 479 ? 9.132 6.262 -32.966 1.00 78.06 479 ALA A CA 1
ATOM 3513 C C . ALA A 1 479 ? 10.411 5.519 -33.371 1.00 78.06 479 ALA A C 1
ATOM 3515 O O . ALA A 1 479 ? 10.978 4.733 -32.616 1.00 78.06 479 ALA A O 1
ATOM 3516 N N . SER A 1 480 ? 10.915 5.801 -34.576 1.00 70.25 480 SER A N 1
ATOM 3517 C CA . SER A 1 480 ? 12.204 5.253 -35.024 1.00 70.25 480 SER A CA 1
ATOM 3518 C C . SER A 1 480 ? 13.397 5.779 -34.232 1.00 70.25 480 SER A C 1
ATOM 3520 O O . SER A 1 480 ? 14.439 5.132 -34.234 1.00 70.25 480 SER A O 1
ATOM 3522 N N . ILE A 1 481 ? 13.222 6.924 -33.571 1.00 71.31 481 ILE A N 1
ATOM 3523 C CA . ILE A 1 481 ? 14.233 7.627 -32.795 1.00 71.31 481 ILE A CA 1
ATOM 3524 C C . ILE A 1 481 ? 13.611 8.016 -31.457 1.00 71.31 481 ILE A C 1
ATOM 3526 O O . ILE A 1 481 ? 12.564 8.662 -31.432 1.00 71.31 481 ILE A O 1
ATOM 3530 N N . ALA A 1 482 ? 14.270 7.636 -30.367 1.00 69.00 482 ALA A N 1
ATOM 3531 C CA . ALA A 1 482 ? 13.826 7.922 -29.002 1.00 69.00 482 ALA A CA 1
ATOM 3532 C C . ALA A 1 482 ? 14.945 8.456 -28.094 1.00 69.00 482 ALA A C 1
ATOM 3534 O O . ALA A 1 482 ? 14.677 8.890 -26.976 1.00 69.00 482 ALA A O 1
ATOM 3535 N N . VAL A 1 483 ? 16.193 8.440 -28.574 1.00 79.69 483 VAL A N 1
ATOM 3536 C CA . VAL A 1 483 ? 17.362 8.963 -27.863 1.00 79.69 483 VAL A CA 1
ATOM 3537 C C . VAL A 1 483 ? 17.520 10.447 -28.181 1.00 79.69 483 VAL A C 1
ATOM 3539 O O . VAL A 1 483 ? 17.564 10.835 -29.345 1.00 79.69 483 VAL A O 1
ATOM 3542 N N . LEU A 1 484 ? 17.644 11.281 -27.148 1.00 78.44 484 LEU A N 1
ATOM 3543 C CA . LEU A 1 484 ? 17.655 12.744 -27.221 1.00 78.44 484 LEU A CA 1
ATOM 3544 C C . LEU A 1 484 ? 18.634 13.304 -28.257 1.00 78.44 484 LEU A C 1
ATOM 3546 O O . LEU A 1 484 ? 18.307 14.261 -28.954 1.00 78.44 484 LEU A O 1
ATOM 3550 N N . HIS A 1 485 ? 19.829 12.720 -28.355 1.00 73.56 485 HIS A N 1
ATOM 3551 C CA . HIS A 1 485 ? 20.881 13.196 -29.259 1.00 73.56 485 HIS A CA 1
ATOM 3552 C C . HIS A 1 485 ? 20.615 12.861 -30.731 1.00 73.56 485 HIS A C 1
ATOM 3554 O O . HIS A 1 485 ? 21.221 13.473 -31.606 1.00 73.56 485 HIS A O 1
ATOM 3560 N N . GLU A 1 486 ? 19.681 11.950 -31.003 1.00 72.56 486 GLU A N 1
ATOM 3561 C CA . GLU A 1 486 ? 19.210 11.614 -32.348 1.00 72.56 486 GLU A CA 1
ATOM 3562 C C . GLU A 1 486 ? 17.878 12.304 -32.693 1.00 72.56 486 GLU A C 1
ATOM 3564 O O . GLU A 1 486 ? 17.475 12.324 -33.860 1.00 72.56 486 GLU A O 1
ATOM 3569 N N . LEU A 1 487 ? 17.174 12.870 -31.700 1.00 73.75 487 LEU A N 1
ATOM 3570 C CA . LEU A 1 487 ? 15.883 13.522 -31.917 1.00 73.75 487 LEU A CA 1
ATOM 3571 C C . LEU A 1 487 ? 16.022 14.754 -32.830 1.00 73.75 487 LEU A C 1
ATOM 3573 O O . LEU A 1 487 ? 16.972 15.529 -32.687 1.00 73.75 487 LEU A O 1
ATOM 3577 N N . PRO A 1 488 ? 15.037 15.009 -33.715 1.00 74.75 488 PRO A N 1
ATOM 3578 C CA . PRO A 1 488 ? 14.967 16.259 -34.466 1.00 74.75 488 PRO A CA 1
ATOM 3579 C C . PRO A 1 488 ? 14.947 17.476 -33.532 1.00 74.75 488 PRO A C 1
ATOM 3581 O O . PRO A 1 488 ? 14.278 17.434 -32.496 1.00 74.75 488 PRO A O 1
ATOM 3584 N N . ASP A 1 489 ? 15.590 18.580 -33.936 1.00 74.38 489 ASP A N 1
ATOM 3585 C CA . ASP A 1 489 ? 15.753 19.796 -33.115 1.00 74.38 489 ASP A CA 1
ATOM 3586 C C . ASP A 1 489 ? 14.447 20.272 -32.464 1.00 74.38 489 ASP A C 1
ATOM 3588 O O . ASP A 1 489 ? 14.434 20.645 -31.297 1.00 74.38 489 ASP A O 1
ATOM 3592 N N . THR A 1 490 ? 13.320 20.192 -33.178 1.00 74.06 490 THR A N 1
ATOM 3593 C CA . THR A 1 490 ? 12.008 20.600 -32.657 1.00 74.06 490 THR A CA 1
ATOM 3594 C C . THR A 1 490 ? 11.526 19.747 -31.483 1.00 74.06 490 THR A C 1
ATOM 3596 O O . THR A 1 490 ? 10.975 20.287 -30.531 1.00 74.06 490 THR A O 1
ATOM 3599 N N . VAL A 1 491 ? 11.712 18.424 -31.538 1.00 73.38 491 VAL A N 1
ATOM 3600 C CA . VAL A 1 491 ? 11.291 17.499 -30.468 1.00 73.38 491 VAL A CA 1
ATOM 3601 C C . VAL A 1 491 ? 12.285 17.562 -29.313 1.00 73.38 491 VAL A C 1
ATOM 3603 O O . VAL A 1 491 ? 11.895 17.608 -28.149 1.00 73.38 491 VAL A O 1
ATOM 3606 N N . ARG A 1 492 ? 13.575 17.655 -29.647 1.00 77.62 492 ARG A N 1
ATOM 3607 C CA . ARG A 1 492 ? 14.657 17.855 -28.688 1.00 77.62 492 ARG A CA 1
ATOM 3608 C C . ARG A 1 492 ? 14.450 19.121 -27.855 1.00 77.62 492 ARG A C 1
ATOM 3610 O O . ARG A 1 492 ? 14.610 19.056 -26.643 1.00 77.62 492 ARG A O 1
ATOM 3617 N N . SER A 1 493 ? 14.066 20.247 -28.462 1.00 75.88 493 SER A N 1
ATOM 3618 C CA . SER A 1 493 ? 13.773 21.484 -27.724 1.00 75.88 493 SER A CA 1
ATOM 3619 C C . SER A 1 493 ? 12.642 21.307 -26.711 1.00 75.88 493 SER A C 1
ATOM 3621 O O . SER A 1 493 ? 12.804 21.723 -25.572 1.00 75.88 493 SER A O 1
ATOM 3623 N N . VAL A 1 494 ? 11.548 20.632 -27.082 1.00 78.38 494 VAL A N 1
ATOM 3624 C CA . VAL A 1 494 ? 10.423 20.367 -26.165 1.00 78.38 494 VAL A CA 1
ATOM 3625 C C . VAL A 1 494 ? 10.851 19.470 -25.001 1.00 78.38 494 VAL A C 1
ATOM 3627 O O . VAL A 1 494 ? 10.522 19.754 -23.854 1.00 78.38 494 VAL A O 1
ATOM 3630 N N . ALA A 1 495 ? 11.630 18.418 -25.265 1.00 75.19 495 ALA A N 1
ATOM 3631 C CA . ALA A 1 495 ? 12.155 17.558 -24.206 1.00 75.19 495 ALA A CA 1
ATOM 3632 C C . ALA A 1 495 ? 13.090 18.334 -23.256 1.00 75.19 495 ALA A C 1
ATOM 3634 O O . ALA A 1 495 ? 12.975 18.220 -22.037 1.00 75.19 495 ALA A O 1
ATOM 3635 N N . LEU A 1 496 ? 13.965 19.191 -23.795 1.00 81.12 496 LEU A N 1
ATOM 3636 C CA . LEU A 1 496 ? 14.858 20.038 -22.998 1.00 81.12 496 LEU A CA 1
ATOM 3637 C C . LEU A 1 496 ? 14.106 21.092 -22.165 1.00 81.12 496 LEU A C 1
ATOM 3639 O O . LEU A 1 496 ? 14.551 21.407 -21.064 1.00 81.12 496 LEU A O 1
ATOM 3643 N N . GLU A 1 497 ? 12.966 21.603 -22.643 1.00 83.56 497 GLU A N 1
ATOM 3644 C CA . GLU A 1 497 ? 12.106 22.534 -21.892 1.00 83.56 497 GLU A CA 1
ATOM 3645 C C . GLU A 1 497 ? 11.501 21.906 -20.627 1.00 83.56 497 GLU A C 1
ATOM 3647 O O . GLU A 1 497 ? 11.166 22.636 -19.700 1.00 83.56 497 GLU A O 1
ATOM 3652 N N . THR A 1 498 ? 11.398 20.573 -20.554 1.00 81.19 498 THR A N 1
ATOM 3653 C CA . THR A 1 498 ? 10.888 19.867 -19.363 1.00 81.19 498 THR A CA 1
ATOM 3654 C C . THR A 1 498 ? 11.953 19.572 -18.304 1.00 81.19 498 THR A C 1
ATOM 3656 O O . THR A 1 498 ? 11.607 19.260 -17.166 1.00 81.19 498 THR A O 1
ATOM 3659 N N . LEU A 1 499 ? 13.245 19.691 -18.641 1.00 82.62 499 LEU A N 1
ATOM 3660 C CA . LEU A 1 499 ? 14.345 19.401 -17.711 1.00 82.62 499 LEU A CA 1
ATOM 3661 C C . LEU A 1 499 ? 14.363 20.288 -16.452 1.00 82.62 499 LEU A C 1
ATOM 3663 O O . LEU A 1 499 ? 14.626 19.745 -15.381 1.00 82.62 499 LEU A O 1
ATOM 3667 N N . PRO A 1 500 ? 14.072 21.606 -16.518 1.00 83.81 500 PRO A N 1
ATOM 3668 C CA . PRO A 1 500 ? 14.010 22.449 -15.321 1.00 83.81 500 PRO A CA 1
ATOM 3669 C C . PRO A 1 500 ? 12.913 22.038 -14.328 1.00 83.81 500 PRO A C 1
ATOM 3671 O O . PRO A 1 500 ? 12.997 22.390 -13.156 1.00 83.81 500 PRO A O 1
ATOM 3674 N N . ASP A 1 501 ? 11.899 21.294 -14.783 1.00 84.94 501 ASP A N 1
ATOM 3675 C CA . ASP A 1 501 ? 10.790 20.816 -13.953 1.00 84.94 501 ASP A CA 1
ATOM 3676 C C . ASP A 1 501 ? 11.069 19.430 -13.331 1.00 84.94 501 ASP A C 1
ATOM 3678 O O . ASP A 1 501 ? 10.187 18.850 -12.689 1.00 84.94 501 ASP A O 1
ATOM 3682 N N . LEU A 1 502 ? 12.268 18.858 -13.512 1.00 86.25 502 LEU A N 1
ATOM 3683 C CA . LEU A 1 502 ? 12.622 17.568 -12.916 1.00 86.25 502 LEU A CA 1
ATOM 3684 C C . LEU A 1 502 ? 12.492 17.620 -11.389 1.00 86.25 502 LEU A C 1
ATOM 3686 O O . LEU A 1 502 ? 13.114 18.424 -10.703 1.00 86.25 502 LEU A O 1
ATOM 3690 N N . THR A 1 503 ? 11.664 16.725 -10.852 1.00 87.50 503 THR A N 1
ATOM 3691 C CA . THR A 1 503 ? 11.372 16.630 -9.415 1.00 87.50 503 THR A CA 1
ATOM 3692 C C . THR A 1 503 ? 12.191 15.532 -8.741 1.00 87.50 503 THR A C 1
ATOM 3694 O O . THR A 1 503 ? 12.494 15.630 -7.555 1.00 87.50 503 THR A O 1
ATOM 3697 N N . LEU A 1 504 ? 12.537 14.472 -9.477 1.00 89.31 504 LEU A N 1
ATOM 3698 C CA . LEU A 1 504 ? 13.286 13.333 -8.957 1.00 89.31 504 LEU A CA 1
ATOM 3699 C C . LEU A 1 504 ? 14.262 12.804 -10.012 1.00 89.31 504 LEU A C 1
ATOM 3701 O O . LEU A 1 504 ? 13.865 12.558 -11.151 1.00 89.31 504 LEU A O 1
ATOM 3705 N N . ALA A 1 505 ? 15.508 12.575 -9.602 1.00 91.62 505 ALA A N 1
ATOM 3706 C CA . ALA A 1 505 ? 16.478 11.763 -10.324 1.00 91.62 505 ALA A CA 1
ATOM 3707 C C . ALA A 1 505 ? 16.869 10.567 -9.447 1.00 91.62 505 ALA A C 1
ATOM 3709 O O . ALA A 1 505 ? 17.161 10.736 -8.265 1.00 91.62 505 ALA A O 1
ATOM 3710 N N . VAL A 1 506 ? 16.848 9.364 -10.020 1.00 93.62 506 VAL A N 1
ATOM 3711 C CA . VAL A 1 506 ? 17.225 8.118 -9.340 1.00 93.62 506 VAL A CA 1
ATOM 3712 C C . VAL A 1 506 ? 18.399 7.493 -10.093 1.00 93.62 506 VAL A C 1
ATOM 3714 O O . VAL A 1 506 ? 18.174 6.731 -11.040 1.00 93.62 506 VAL A O 1
ATOM 3717 N N . PRO A 1 507 ? 19.649 7.844 -9.736 1.00 91.81 507 PRO A N 1
ATOM 3718 C CA . PRO A 1 507 ? 20.831 7.168 -10.255 1.00 91.81 507 PRO A CA 1
ATOM 3719 C C . PRO A 1 507 ? 20.883 5.744 -9.702 1.00 91.81 507 PRO A C 1
ATOM 3721 O O . PRO A 1 507 ? 20.929 5.534 -8.489 1.00 91.81 507 PRO A O 1
ATOM 3724 N N . LEU A 1 508 ? 20.804 4.758 -10.595 1.00 92.56 508 LEU A N 1
ATOM 3725 C CA . LEU A 1 508 ? 20.573 3.382 -10.177 1.00 92.56 508 LEU A CA 1
ATOM 3726 C C . LEU A 1 508 ? 21.805 2.771 -9.504 1.00 92.56 508 LEU A C 1
ATOM 3728 O O . LEU A 1 508 ? 21.658 2.047 -8.534 1.00 92.56 508 LEU A O 1
ATOM 3732 N N . ASP A 1 509 ? 23.008 3.121 -9.952 1.00 88.75 509 ASP A N 1
ATOM 3733 C CA . ASP A 1 509 ? 24.275 2.698 -9.347 1.00 88.75 509 ASP A CA 1
ATOM 3734 C C . ASP A 1 509 ? 24.413 3.132 -7.881 1.00 88.75 509 ASP A C 1
ATOM 3736 O O . ASP A 1 509 ? 24.799 2.322 -7.041 1.00 88.75 509 ASP A O 1
ATOM 3740 N N . VAL A 1 510 ? 24.028 4.373 -7.567 1.00 88.56 510 VAL A N 1
ATOM 3741 C CA . VAL A 1 510 ? 23.998 4.888 -6.188 1.00 88.56 510 VAL A CA 1
ATOM 3742 C C . VAL A 1 510 ? 22.946 4.144 -5.377 1.00 88.56 510 VAL A C 1
ATOM 3744 O O . VAL A 1 510 ? 23.235 3.651 -4.295 1.00 88.56 510 VAL A O 1
ATOM 3747 N N . ALA A 1 511 ? 21.736 3.992 -5.925 1.00 91.00 511 ALA A N 1
ATOM 3748 C CA . ALA A 1 511 ? 20.667 3.284 -5.232 1.00 91.00 511 ALA A CA 1
ATOM 3749 C C . ALA A 1 511 ? 21.058 1.827 -4.915 1.00 91.00 511 ALA A C 1
ATOM 3751 O O . ALA A 1 511 ? 20.776 1.351 -3.819 1.00 91.00 511 ALA A O 1
ATOM 3752 N N . ARG A 1 512 ? 21.742 1.124 -5.833 1.00 90.94 512 ARG A N 1
ATOM 3753 C CA . ARG A 1 512 ? 22.277 -0.226 -5.580 1.00 90.94 512 ARG A CA 1
ATOM 3754 C C . ARG A 1 512 ? 23.343 -0.219 -4.484 1.00 90.94 512 ARG A C 1
ATOM 3756 O O . ARG A 1 512 ? 23.297 -1.084 -3.616 1.00 90.94 512 ARG A O 1
ATOM 3763 N N . ALA A 1 513 ? 24.271 0.741 -4.504 1.00 89.19 513 ALA A N 1
ATOM 3764 C CA . ALA A 1 513 ? 25.295 0.878 -3.463 1.00 89.19 513 ALA A CA 1
ATOM 3765 C C . ALA A 1 513 ? 24.680 1.120 -2.071 1.00 89.19 513 ALA A C 1
ATOM 3767 O O . ALA A 1 513 ? 25.169 0.573 -1.083 1.00 89.19 513 ALA A O 1
ATOM 3768 N N . ASP A 1 514 ? 23.556 1.838 -2.021 1.00 86.44 514 ASP A N 1
ATOM 3769 C CA . ASP A 1 514 ? 22.766 2.095 -0.812 1.00 86.44 514 ASP A CA 1
ATOM 3770 C C . ASP A 1 514 ? 21.859 0.912 -0.397 1.00 86.44 514 ASP A C 1
ATOM 3772 O O . ASP A 1 514 ? 21.120 1.009 0.582 1.00 86.44 514 ASP A O 1
ATOM 3776 N N . GLY A 1 515 ? 21.907 -0.221 -1.111 1.00 88.81 515 GLY A N 1
ATOM 3777 C CA . GLY A 1 515 ? 21.169 -1.443 -0.772 1.00 88.81 515 GLY A CA 1
ATOM 3778 C C . GLY A 1 515 ? 19.791 -1.582 -1.426 1.00 88.81 515 GLY A C 1
ATOM 3779 O O . GLY A 1 515 ? 19.044 -2.500 -1.081 1.00 88.81 515 GLY A O 1
ATOM 3780 N N . ALA A 1 516 ? 19.445 -0.725 -2.395 1.00 92.44 516 ALA A N 1
ATOM 3781 C CA . ALA A 1 516 ? 18.201 -0.825 -3.156 1.00 92.44 516 ALA A CA 1
ATOM 3782 C C . ALA A 1 516 ? 18.235 -1.973 -4.175 1.00 92.44 516 ALA A C 1
ATOM 3784 O O . ALA A 1 516 ? 18.222 -1.743 -5.382 1.00 92.44 516 ALA A O 1
ATOM 3785 N N . GLU A 1 517 ? 18.286 -3.216 -3.704 1.00 92.62 517 GLU A N 1
ATOM 3786 C CA . GLU A 1 517 ? 18.317 -4.411 -4.550 1.00 92.62 517 GLU A CA 1
ATOM 3787 C C . GLU A 1 517 ? 17.016 -4.593 -5.362 1.00 92.62 517 GLU A C 1
ATOM 3789 O O . GLU A 1 517 ? 15.938 -4.143 -4.945 1.00 92.62 517 GLU A O 1
ATOM 3794 N N . PRO A 1 518 ? 17.068 -5.263 -6.529 1.00 94.25 518 PRO A N 1
ATOM 3795 C CA . PRO A 1 518 ? 15.874 -5.610 -7.287 1.00 94.25 518 PRO A CA 1
ATOM 3796 C C . PRO A 1 518 ? 14.861 -6.403 -6.457 1.00 94.25 518 PRO A C 1
ATOM 3798 O O . PRO A 1 518 ? 15.210 -7.359 -5.762 1.00 94.25 518 PRO A O 1
ATOM 3801 N N . GLN A 1 519 ? 13.574 -6.070 -6.588 1.00 93.00 519 GLN A N 1
ATOM 3802 C CA . GLN A 1 519 ? 12.518 -6.860 -5.957 1.00 93.00 519 GLN A CA 1
ATOM 3803 C C . GLN A 1 519 ? 12.576 -8.312 -6.449 1.00 93.00 519 GLN A C 1
ATOM 3805 O O . GLN A 1 519 ? 12.783 -8.547 -7.646 1.00 93.00 519 GLN A O 1
ATOM 3810 N N . PRO A 1 520 ? 12.318 -9.298 -5.581 1.00 90.31 520 PRO A N 1
ATOM 3811 C CA . PRO A 1 520 ? 12.184 -10.680 -6.015 1.00 90.31 520 PRO A CA 1
ATOM 3812 C C . PRO A 1 520 ? 10.957 -10.840 -6.920 1.00 90.31 520 PRO A C 1
ATOM 3814 O O . PRO A 1 520 ? 10.075 -9.973 -6.989 1.00 90.31 520 PRO A O 1
ATOM 3817 N N . MET A 1 521 ? 10.885 -11.958 -7.642 1.00 86.94 521 MET A N 1
ATOM 3818 C CA . MET A 1 521 ? 9.609 -12.359 -8.229 1.00 86.94 521 MET A CA 1
ATOM 3819 C C . MET A 1 521 ? 8.656 -12.749 -7.103 1.00 86.94 521 MET A C 1
ATOM 3821 O O . MET A 1 521 ? 9.084 -13.280 -6.084 1.00 86.94 521 MET A O 1
ATOM 3825 N N . LEU A 1 522 ? 7.379 -12.427 -7.276 1.00 89.38 522 LEU A N 1
ATOM 3826 C CA . LEU A 1 522 ? 6.353 -12.755 -6.297 1.00 89.38 522 LEU A CA 1
ATOM 3827 C C . LEU A 1 522 ? 5.473 -13.838 -6.893 1.00 89.38 522 LEU A C 1
ATOM 3829 O O . LEU A 1 522 ? 5.152 -13.768 -8.080 1.00 89.38 522 LEU A O 1
ATOM 3833 N N . ASP A 1 523 ? 5.095 -14.791 -6.063 1.00 82.31 523 ASP A N 1
ATOM 3834 C CA . ASP A 1 523 ? 4.109 -15.810 -6.388 1.00 82.31 523 ASP A CA 1
ATOM 3835 C C . ASP A 1 523 ? 3.102 -15.901 -5.249 1.00 82.31 523 ASP A C 1
ATOM 3837 O O . ASP A 1 523 ? 3.293 -15.299 -4.189 1.00 82.31 523 ASP A O 1
ATOM 3841 N N . ARG A 1 524 ? 2.024 -16.641 -5.464 1.00 78.81 524 ARG A N 1
ATOM 3842 C CA . ARG A 1 524 ? 1.127 -17.024 -4.386 1.00 78.81 524 ARG A CA 1
ATOM 3843 C C . ARG A 1 524 ? 1.296 -18.497 -4.103 1.00 78.81 524 ARG A C 1
ATOM 3845 O O . ARG A 1 524 ? 1.301 -19.317 -5.018 1.00 78.81 524 ARG A O 1
ATOM 3852 N N . ASP A 1 525 ? 1.471 -18.819 -2.831 1.00 72.00 525 ASP A N 1
ATOM 3853 C CA . ASP A 1 525 ? 1.531 -20.208 -2.415 1.00 72.00 525 ASP A CA 1
ATOM 3854 C C . ASP A 1 525 ? 0.144 -20.873 -2.500 1.00 72.00 525 ASP A C 1
ATOM 3856 O O . ASP A 1 525 ? -0.865 -20.263 -2.865 1.00 72.00 525 ASP A O 1
ATOM 3860 N N . GLU A 1 526 ? 0.081 -22.151 -2.134 1.00 54.03 526 GLU A N 1
ATOM 3861 C CA . GLU A 1 526 ? -1.166 -22.927 -2.099 1.00 54.03 526 GLU A CA 1
ATOM 3862 C C . GLU A 1 526 ? -2.253 -22.333 -1.172 1.00 54.03 526 GLU A C 1
ATOM 3864 O O . GLU A 1 526 ? -3.417 -22.730 -1.253 1.00 54.03 526 GLU A O 1
ATOM 3869 N N . HIS A 1 527 ? -1.898 -21.368 -0.318 1.00 56.72 527 HIS A N 1
ATOM 3870 C CA . HIS A 1 527 ? -2.780 -20.685 0.623 1.00 56.72 527 HIS A CA 1
ATOM 3871 C C . HIS A 1 527 ? -3.135 -19.252 0.188 1.00 56.72 527 HIS A C 1
ATOM 3873 O O . HIS A 1 527 ? -3.729 -18.521 0.981 1.00 56.72 527 HIS A O 1
ATOM 3879 N N . ASP A 1 528 ? -2.807 -18.856 -1.050 1.00 65.94 528 ASP A N 1
ATOM 3880 C CA . ASP A 1 528 ? -2.992 -17.496 -1.589 1.00 65.94 528 ASP A CA 1
ATOM 3881 C C . ASP A 1 528 ? -2.167 -16.428 -0.832 1.00 65.94 528 ASP A C 1
ATOM 3883 O O . ASP A 1 528 ? -2.413 -15.230 -0.964 1.00 65.94 528 ASP A O 1
ATOM 3887 N N . VAL A 1 529 ? -1.158 -16.850 -0.055 1.00 78.06 529 VAL A N 1
ATOM 3888 C CA . VAL A 1 529 ? -0.208 -15.961 0.623 1.00 78.06 529 VAL A CA 1
ATOM 3889 C C . VAL A 1 529 ? 0.856 -15.551 -0.381 1.00 78.06 529 VAL A C 1
ATOM 3891 O O . VAL A 1 529 ? 1.446 -16.389 -1.066 1.00 78.06 529 VAL A O 1
ATOM 3894 N N . VAL A 1 530 ? 1.128 -14.250 -0.465 1.00 83.00 530 VAL A N 1
ATOM 3895 C CA . VAL A 1 530 ? 2.156 -13.746 -1.376 1.00 83.00 530 VAL A CA 1
ATOM 3896 C C . VAL A 1 530 ? 3.529 -14.133 -0.829 1.00 83.00 530 VAL A C 1
ATOM 3898 O O . VAL A 1 530 ? 3.867 -13.794 0.304 1.00 83.00 530 VAL A O 1
ATOM 3901 N N . ILE A 1 531 ? 4.328 -14.835 -1.624 1.00 86.94 531 ILE A N 1
ATOM 3902 C CA . ILE A 1 531 ? 5.674 -15.288 -1.272 1.00 86.94 531 ILE A CA 1
ATOM 3903 C C . ILE A 1 531 ? 6.712 -14.733 -2.244 1.00 86.94 531 ILE A C 1
ATOM 3905 O O . ILE A 1 531 ? 6.421 -14.416 -3.398 1.00 86.94 531 ILE A O 1
ATOM 3909 N N . GLU A 1 532 ? 7.949 -14.632 -1.770 1.00 89.44 532 GLU A N 1
ATOM 3910 C CA . GLU A 1 532 ? 9.093 -14.262 -2.596 1.00 89.44 532 GLU A CA 1
ATOM 3911 C C . GLU A 1 532 ? 9.713 -15.509 -3.223 1.00 89.44 532 GLU A C 1
ATOM 3913 O O . GLU A 1 532 ? 10.091 -16.454 -2.530 1.00 89.44 532 GLU A O 1
ATOM 3918 N N . LEU A 1 533 ? 9.864 -15.496 -4.541 1.00 83.19 533 LEU A N 1
ATOM 3919 C CA . LEU A 1 533 ? 10.642 -16.489 -5.263 1.00 83.19 533 LEU A CA 1
ATOM 3920 C C . LEU A 1 533 ? 12.126 -16.129 -5.165 1.00 83.19 533 LEU A C 1
ATOM 3922 O O . LEU A 1 533 ? 12.524 -14.998 -5.463 1.00 83.19 533 LEU A O 1
ATOM 3926 N N . ALA A 1 534 ? 12.950 -17.107 -4.784 1.00 68.06 534 ALA A N 1
ATOM 3927 C CA . ALA A 1 534 ? 14.399 -16.949 -4.763 1.00 68.06 534 ALA A CA 1
ATOM 3928 C C . ALA A 1 534 ? 14.910 -16.531 -6.152 1.00 68.06 534 ALA A C 1
ATOM 3930 O O . ALA A 1 534 ? 14.504 -17.091 -7.175 1.00 68.06 534 ALA A O 1
ATOM 3931 N N . ALA A 1 535 ? 15.810 -15.547 -6.190 1.00 58.12 535 ALA A N 1
ATOM 3932 C CA . ALA A 1 535 ? 16.451 -15.133 -7.430 1.00 58.12 535 ALA A CA 1
ATOM 3933 C C . ALA A 1 535 ? 17.174 -16.340 -8.052 1.00 58.12 535 ALA A C 1
ATOM 3935 O O . ALA A 1 535 ? 18.004 -16.973 -7.400 1.00 58.12 535 ALA A O 1
ATOM 3936 N N . SER A 1 536 ? 16.860 -16.673 -9.310 1.00 47.78 536 SER A N 1
ATOM 3937 C CA . SER A 1 536 ? 17.663 -17.648 -10.054 1.00 47.78 536 SER A CA 1
ATOM 3938 C C . SER A 1 536 ? 19.086 -17.110 -10.149 1.00 47.78 536 SER A C 1
ATOM 3940 O O . SER A 1 536 ? 19.310 -16.028 -10.693 1.00 47.78 536 SER A O 1
ATOM 3942 N N . THR A 1 537 ? 20.040 -17.851 -9.593 1.00 34.84 537 THR A N 1
ATOM 3943 C CA . THR A 1 537 ? 21.464 -17.528 -9.650 1.00 34.84 537 THR A CA 1
ATOM 3944 C C . THR A 1 537 ? 21.890 -17.291 -11.096 1.00 34.84 537 THR A C 1
ATOM 3946 O O . THR A 1 537 ? 21.531 -18.050 -12.000 1.00 34.84 537 THR A O 1
ATOM 3949 N N . ARG A 1 538 ? 22.670 -16.223 -11.326 1.00 37.69 538 ARG A N 1
ATOM 3950 C CA . ARG A 1 538 ? 23.313 -15.962 -12.622 1.00 37.69 538 ARG A CA 1
ATOM 3951 C C . ARG A 1 538 ? 23.998 -17.245 -13.110 1.00 37.69 538 ARG A C 1
ATOM 3953 O O . ARG A 1 538 ? 24.883 -17.744 -12.411 1.00 37.69 538 ARG A O 1
ATOM 3960 N N . PRO A 1 539 ? 23.695 -17.744 -14.318 1.00 31.33 539 PRO A N 1
ATOM 3961 C CA . PRO A 1 539 ? 24.561 -18.718 -14.954 1.00 31.33 539 PRO A CA 1
ATOM 3962 C C . PRO A 1 539 ? 25.831 -17.972 -15.379 1.00 31.33 539 PRO A C 1
ATOM 3964 O O . PRO A 1 539 ? 25.858 -17.325 -16.424 1.00 31.33 539 PRO A O 1
ATOM 3967 N N . GLY A 1 540 ? 26.853 -17.973 -14.518 1.00 34.84 540 GLY A N 1
ATOM 3968 C CA . GLY A 1 540 ? 28.094 -17.245 -14.788 1.00 34.84 540 GLY A CA 1
ATOM 3969 C C . GLY A 1 540 ? 29.129 -17.139 -13.664 1.00 34.84 540 GLY A C 1
ATOM 3970 O O . GLY A 1 540 ? 30.230 -16.687 -13.956 1.00 34.84 540 GLY A O 1
ATOM 3971 N N . SER A 1 541 ? 28.849 -17.560 -12.427 1.00 28.02 541 SER A N 1
ATOM 3972 C CA . SER A 1 541 ? 29.899 -17.651 -11.396 1.00 28.02 541 SER A CA 1
ATOM 3973 C C . SER A 1 541 ? 30.561 -19.035 -11.436 1.00 28.02 541 SER A C 1
ATOM 3975 O O . SER A 1 541 ? 29.870 -20.032 -11.219 1.00 28.02 541 SER A O 1
ATOM 3977 N N . PRO A 1 542 ? 31.874 -19.146 -11.714 1.00 34.19 542 PRO A N 1
ATOM 3978 C CA . PRO A 1 542 ? 32.591 -20.414 -11.707 1.00 34.19 542 PRO A CA 1
ATOM 3979 C C . PRO A 1 542 ? 33.049 -20.741 -10.283 1.00 34.19 542 PRO A C 1
ATOM 3981 O O . PRO A 1 542 ? 34.240 -20.825 -10.034 1.00 34.19 542 PRO A O 1
ATOM 3984 N N . ASP A 1 543 ? 32.110 -20.868 -9.349 1.00 35.00 543 ASP A N 1
ATOM 3985 C CA . ASP A 1 543 ? 32.385 -21.343 -7.989 1.00 35.00 543 ASP A CA 1
ATOM 3986 C C . ASP A 1 543 ? 31.074 -21.816 -7.348 1.00 35.00 543 ASP A C 1
ATOM 3988 O O . ASP A 1 543 ? 30.551 -21.199 -6.431 1.00 35.00 543 ASP A O 1
ATOM 3992 N N . ASP A 1 544 ? 30.498 -22.897 -7.883 1.00 30.48 544 ASP A N 1
ATOM 3993 C CA . ASP A 1 544 ? 29.888 -23.912 -7.015 1.00 30.48 544 ASP A CA 1
ATOM 3994 C C . ASP A 1 544 ? 29.727 -25.244 -7.762 1.00 30.48 544 ASP A C 1
ATOM 3996 O O . ASP A 1 544 ? 28.671 -25.619 -8.273 1.00 30.48 544 ASP A O 1
ATOM 4000 N N . ALA A 1 545 ? 30.835 -25.972 -7.885 1.00 37.50 545 ALA A N 1
ATOM 4001 C CA . ALA A 1 545 ? 30.811 -27.373 -8.269 1.00 37.50 545 ALA A CA 1
ATOM 4002 C C . ALA A 1 545 ? 30.757 -28.240 -7.004 1.00 37.50 545 ALA A C 1
ATOM 4004 O O . ALA A 1 545 ? 31.766 -28.837 -6.637 1.00 37.50 545 ALA A O 1
ATOM 4005 N N . SER A 1 546 ? 29.601 -28.315 -6.335 1.00 38.31 546 SER A N 1
ATOM 4006 C CA . SER A 1 546 ? 29.163 -29.498 -5.568 1.00 38.31 546 SER A CA 1
ATOM 4007 C C . SER A 1 546 ? 27.840 -29.265 -4.845 1.00 38.31 546 SER A C 1
ATOM 4009 O O . SER A 1 546 ? 27.841 -28.920 -3.672 1.00 38.31 546 SER A O 1
ATOM 4011 N N . VAL A 1 547 ? 26.721 -29.627 -5.474 1.00 31.98 547 VAL A N 1
ATOM 4012 C CA . VAL A 1 547 ? 25.629 -30.285 -4.741 1.00 31.98 547 VAL A CA 1
ATOM 4013 C C . VAL A 1 547 ? 25.030 -31.367 -5.637 1.00 31.98 547 VAL A C 1
ATOM 4015 O O . VAL A 1 547 ? 24.609 -31.120 -6.764 1.00 31.98 547 VAL A O 1
ATOM 4018 N N . LEU A 1 548 ? 25.079 -32.592 -5.125 1.00 30.39 548 LEU A N 1
ATOM 4019 C CA . LEU A 1 548 ? 24.578 -33.820 -5.729 1.00 30.39 548 LEU A CA 1
ATOM 4020 C C . LEU A 1 548 ? 23.057 -33.752 -5.932 1.00 30.39 548 LEU A C 1
ATOM 4022 O O . LEU A 1 548 ? 22.323 -33.342 -5.034 1.00 30.39 548 LEU A O 1
ATOM 4026 N N . ALA A 1 549 ? 22.601 -34.198 -7.101 1.00 30.11 549 ALA A N 1
ATOM 4027 C CA . ALA A 1 549 ? 21.192 -34.435 -7.392 1.00 30.11 549 ALA A CA 1
ATOM 4028 C C . ALA A 1 549 ? 20.628 -35.560 -6.498 1.00 30.11 549 ALA A C 1
ATOM 4030 O O . ALA A 1 549 ? 21.336 -36.543 -6.263 1.00 30.11 549 ALA A O 1
ATOM 4031 N N . PRO A 1 550 ? 19.373 -35.472 -6.025 1.00 33.00 550 PRO A N 1
ATOM 4032 C CA . PRO A 1 550 ? 18.682 -36.621 -5.463 1.00 33.00 550 PRO A CA 1
ATOM 4033 C C . PRO A 1 550 ? 18.109 -37.495 -6.589 1.00 33.00 550 PRO A C 1
ATOM 4035 O O . PRO A 1 550 ? 17.390 -37.013 -7.466 1.00 33.00 550 PRO A O 1
ATOM 4038 N N . ASP A 1 551 ? 18.450 -38.783 -6.545 1.00 27.86 551 ASP A N 1
ATOM 4039 C CA . ASP A 1 551 ? 17.930 -39.832 -7.421 1.00 27.86 551 ASP A CA 1
ATOM 4040 C C . ASP A 1 551 ? 16.403 -39.980 -7.293 1.00 27.86 551 ASP A C 1
ATOM 4042 O O . ASP A 1 551 ? 15.836 -39.992 -6.196 1.00 27.86 551 ASP A O 1
ATOM 4046 N N . ALA A 1 552 ? 15.744 -40.122 -8.443 1.00 30.48 552 ALA A N 1
ATOM 4047 C CA . ALA A 1 552 ? 14.339 -40.491 -8.563 1.00 30.48 552 ALA A CA 1
ATOM 4048 C C . ALA A 1 552 ? 14.115 -41.962 -8.150 1.00 30.48 552 ALA A C 1
ATOM 4050 O O . ALA A 1 552 ? 14.983 -42.798 -8.406 1.00 30.48 552 ALA A O 1
ATOM 4051 N N . PRO A 1 553 ? 12.957 -42.329 -7.567 1.00 34.56 553 PRO A N 1
ATOM 4052 C CA . PRO A 1 553 ? 12.633 -43.727 -7.335 1.00 34.56 553 PRO A CA 1
ATOM 4053 C C . PRO A 1 553 ? 12.000 -44.348 -8.589 1.00 34.56 553 PRO A C 1
ATOM 4055 O O . PRO A 1 553 ? 10.951 -43.907 -9.062 1.00 34.56 553 PRO A O 1
ATOM 4058 N N . ASP A 1 554 ? 12.643 -45.400 -9.094 1.00 28.56 554 ASP A N 1
ATOM 4059 C CA . ASP A 1 554 ? 12.120 -46.296 -10.123 1.00 28.56 554 ASP A CA 1
ATOM 4060 C C . ASP A 1 554 ? 10.847 -47.020 -9.651 1.00 28.56 554 ASP A C 1
ATOM 4062 O O . ASP A 1 554 ? 10.794 -47.620 -8.573 1.00 28.56 554 ASP A O 1
ATOM 4066 N N . ALA A 1 555 ? 9.830 -47.014 -10.511 1.00 29.38 555 ALA A N 1
ATOM 4067 C CA . ALA A 1 555 ? 8.694 -47.925 -10.451 1.00 29.38 555 ALA A CA 1
ATOM 4068 C C . ALA A 1 555 ? 9.082 -49.307 -11.016 1.00 29.38 555 ALA A C 1
ATOM 4070 O O . ALA A 1 555 ? 9.825 -49.363 -11.998 1.00 29.38 555 ALA A O 1
ATOM 4071 N N . PRO A 1 556 ? 8.522 -50.421 -10.507 1.00 33.38 556 PRO A N 1
ATOM 4072 C CA . PRO A 1 556 ? 8.556 -51.689 -11.226 1.00 33.38 556 PRO A CA 1
ATOM 4073 C C . PRO A 1 556 ? 7.157 -52.125 -11.696 1.00 33.38 556 PRO A C 1
ATOM 4075 O O . PRO A 1 556 ? 6.217 -52.210 -10.905 1.00 33.38 556 PRO A O 1
ATOM 4078 N N . GLU A 1 557 ? 7.043 -52.474 -12.980 1.00 27.42 557 GLU A N 1
ATOM 4079 C CA . GLU A 1 557 ? 5.944 -53.280 -13.528 1.00 27.42 557 GLU A CA 1
ATOM 4080 C C . GLU A 1 557 ? 6.372 -54.742 -13.772 1.00 27.42 557 GLU A C 1
ATOM 4082 O O . GLU A 1 557 ? 7.435 -54.986 -14.340 1.00 27.42 557 GLU A O 1
ATOM 4087 N N . ALA A 1 558 ? 5.446 -55.656 -13.425 1.00 27.30 558 ALA A N 1
ATOM 4088 C CA . ALA A 1 558 ? 5.207 -57.028 -13.924 1.00 27.30 558 ALA A CA 1
ATOM 4089 C C . ALA A 1 558 ? 6.313 -58.097 -13.680 1.00 27.30 558 ALA A C 1
ATOM 4091 O O . ALA A 1 558 ? 7.496 -57.806 -13.699 1.00 27.30 558 ALA A O 1
ATOM 4092 N N . ASP A 1 559 ? 6.053 -59.392 -13.434 1.00 25.67 559 ASP A N 1
ATOM 4093 C CA . ASP A 1 559 ? 4.972 -60.262 -13.910 1.00 25.67 559 ASP A CA 1
ATOM 4094 C C . ASP A 1 559 ? 4.918 -61.610 -13.122 1.00 25.67 559 ASP A C 1
ATOM 4096 O O . ASP A 1 559 ? 5.948 -62.218 -12.841 1.00 25.67 559 ASP A O 1
ATOM 4100 N N . ARG A 1 560 ? 3.693 -62.078 -12.822 1.00 25.00 560 ARG A N 1
ATOM 4101 C CA . ARG A 1 560 ? 3.165 -63.471 -12.865 1.00 25.00 560 ARG A CA 1
ATOM 4102 C C . ARG A 1 560 ? 3.968 -64.685 -12.325 1.00 25.00 560 ARG A C 1
ATOM 4104 O O . ARG A 1 560 ? 4.844 -65.204 -13.011 1.00 25.00 560 ARG A O 1
ATOM 4111 N N . SER A 1 561 ? 3.434 -65.350 -11.281 1.00 27.58 561 SER A N 1
ATOM 4112 C CA . SER A 1 561 ? 2.669 -66.636 -11.368 1.00 27.58 561 SER A CA 1
ATOM 4113 C C . SER A 1 561 ? 2.772 -67.570 -10.137 1.00 27.58 561 SER A C 1
ATOM 4115 O O . SER A 1 561 ? 3.871 -67.936 -9.737 1.00 27.58 561 SER A O 1
ATOM 4117 N N . SER A 1 562 ? 1.596 -68.080 -9.723 1.00 29.45 562 SER A N 1
ATOM 4118 C CA . SER A 1 562 ? 1.278 -69.416 -9.145 1.00 29.45 562 SER A CA 1
ATOM 4119 C C . SER A 1 562 ? 1.642 -69.718 -7.677 1.00 29.45 562 SER A C 1
ATOM 4121 O O . SER A 1 562 ? 2.812 -69.841 -7.344 1.00 29.45 562 SER A O 1
ATOM 4123 N N . ALA A 1 563 ? 0.641 -69.782 -6.779 1.00 28.31 563 ALA A N 1
ATOM 4124 C CA . ALA A 1 563 ? -0.113 -70.989 -6.331 1.00 28.31 563 ALA A CA 1
ATOM 4125 C C . ALA A 1 563 ? 0.481 -71.481 -4.982 1.00 28.31 563 ALA A C 1
ATOM 4127 O O . ALA A 1 563 ? 1.693 -71.430 -4.837 1.00 28.31 563 ALA A O 1
ATOM 4128 N N . GLU A 1 564 ? -0.189 -71.894 -3.903 1.00 29.94 564 GLU A N 1
ATOM 4129 C CA . GLU A 1 564 ? -1.536 -72.316 -3.464 1.00 29.94 564 GLU A CA 1
ATOM 4130 C C . GLU A 1 564 ? -1.600 -71.858 -1.968 1.00 29.94 564 GLU A C 1
ATOM 4132 O O . GLU A 1 564 ? -0.548 -71.653 -1.363 1.00 29.94 564 GLU A O 1
ATOM 4137 N N . ASP A 1 565 ? -2.716 -71.510 -1.325 1.00 29.42 565 ASP A N 1
ATOM 4138 C CA . ASP A 1 565 ? -3.623 -72.444 -0.642 1.00 29.42 565 ASP A CA 1
ATOM 4139 C C . ASP A 1 565 ? -4.754 -71.621 0.030 1.00 29.42 565 ASP A C 1
ATOM 4141 O O . ASP A 1 565 ? -4.509 -70.594 0.669 1.00 29.42 565 ASP A O 1
ATOM 4145 N N . GLU A 1 566 ? -5.986 -72.083 -0.150 1.00 30.42 566 GLU A N 1
ATOM 4146 C CA . GLU A 1 566 ? -7.254 -71.670 0.488 1.00 30.42 566 GLU A CA 1
ATOM 4147 C C . GLU A 1 566 ? -7.412 -72.472 1.817 1.00 30.42 566 GLU A C 1
ATOM 4149 O O . GLU A 1 566 ? -6.713 -73.479 1.961 1.00 30.42 566 GLU A O 1
ATOM 4154 N N . PRO A 1 567 ? -8.282 -72.123 2.804 1.00 37.81 567 PRO A N 1
ATOM 4155 C CA . PRO A 1 567 ? -9.724 -72.050 2.551 1.00 37.81 567 PRO A CA 1
ATOM 4156 C C . PRO A 1 567 ? -10.571 -71.021 3.339 1.00 37.81 567 PRO A C 1
ATOM 4158 O O . PRO A 1 567 ? -10.375 -70.772 4.527 1.00 37.81 567 PRO A O 1
ATOM 4161 N N . ASP A 1 568 ? -11.565 -70.489 2.622 1.00 27.02 568 ASP A N 1
ATOM 4162 C CA . ASP A 1 568 ? -13.016 -70.636 2.846 1.00 27.02 568 ASP A CA 1
ATOM 4163 C C . ASP A 1 568 ? -13.628 -70.296 4.223 1.00 27.02 568 ASP A C 1
ATOM 4165 O O . ASP A 1 568 ? -13.472 -71.030 5.201 1.00 27.02 568 ASP A O 1
ATOM 4169 N N . SER A 1 569 ? -14.478 -69.261 4.254 1.00 31.80 569 SER A N 1
ATOM 4170 C CA . SER A 1 569 ? -15.940 -69.390 4.480 1.00 31.80 569 SER A CA 1
ATOM 4171 C C . SER A 1 569 ? -16.574 -68.048 4.879 1.00 31.80 569 SER A C 1
ATOM 4173 O O . SER A 1 569 ? -16.288 -67.496 5.942 1.00 31.80 569 SER A O 1
ATOM 4175 N N . GLY A 1 570 ? -17.486 -67.549 4.038 1.00 25.70 570 GLY A N 1
ATOM 4176 C CA . GLY A 1 570 ? -18.568 -66.636 4.439 1.00 25.70 570 GLY A CA 1
ATOM 4177 C C . GLY A 1 570 ? -19.800 -67.420 4.946 1.00 25.70 570 GLY A C 1
ATOM 4178 O O . GLY A 1 570 ? -19.649 -68.546 5.409 1.00 25.70 570 GLY A O 1
ATOM 4179 N N . PRO A 1 571 ? -21.030 -66.908 4.783 1.00 54.53 571 PRO A N 1
ATOM 4180 C CA . PRO A 1 571 ? -21.697 -66.005 5.726 1.00 54.53 571 PRO A CA 1
ATOM 4181 C C . PRO A 1 571 ? -23.060 -66.547 6.246 1.00 54.53 571 PRO A C 1
ATOM 4183 O O . PRO A 1 571 ? -23.444 -67.676 5.960 1.00 54.53 571 PRO A O 1
ATOM 4186 N N . ASP A 1 572 ? -23.777 -65.679 6.975 1.00 26.44 572 ASP A N 1
ATOM 4187 C CA . ASP A 1 572 ? -25.242 -65.614 7.171 1.00 26.44 572 ASP A CA 1
ATOM 4188 C C . ASP A 1 572 ? -25.938 -66.197 8.430 1.00 26.44 572 ASP A C 1
ATOM 4190 O O . ASP A 1 572 ? -25.798 -67.353 8.819 1.00 26.44 572 ASP A O 1
ATOM 4194 N N . SER A 1 573 ? -26.823 -65.325 8.946 1.00 30.36 573 SER A N 1
ATOM 4195 C CA . SER A 1 573 ? -28.187 -65.560 9.455 1.00 30.36 573 SER A CA 1
ATOM 4196 C C . SER A 1 573 ? -28.489 -65.989 10.908 1.00 30.36 573 SER A C 1
ATOM 4198 O O . SER A 1 573 ? -28.308 -67.127 11.323 1.00 30.36 573 SER A O 1
ATOM 4200 N N . ASP A 1 574 ? -29.183 -65.049 11.568 1.00 27.09 574 ASP A N 1
ATOM 4201 C CA . ASP A 1 574 ? -30.522 -65.168 12.180 1.00 27.09 574 ASP A CA 1
ATOM 4202 C C . ASP A 1 574 ? -30.765 -65.686 13.611 1.00 27.09 574 ASP A C 1
ATOM 4204 O O . ASP A 1 574 ? -30.254 -66.701 14.068 1.00 27.09 574 ASP A O 1
ATOM 4208 N N . SER A 1 575 ? -31.787 -65.029 14.191 1.00 31.75 575 SER A N 1
ATOM 4209 C CA . SER A 1 575 ? -32.681 -65.433 15.295 1.00 31.75 575 SER A CA 1
ATOM 4210 C C . SER A 1 575 ? -32.161 -65.223 16.724 1.00 31.75 575 SER A C 1
ATOM 4212 O O . SER A 1 575 ? -31.036 -65.555 17.053 1.00 31.75 575 SER A O 1
ATOM 4214 N N . GLY A 1 576 ? -32.940 -64.725 17.685 1.00 26.39 576 GLY A N 1
ATOM 4215 C CA . GLY A 1 576 ? -34.354 -64.370 17.728 1.00 26.39 576 GLY A CA 1
ATOM 4216 C C . GLY A 1 576 ? -34.784 -64.179 19.197 1.00 26.39 576 GLY A C 1
ATOM 4217 O O . GLY A 1 576 ? -34.180 -64.757 20.092 1.00 26.39 576 GLY A O 1
ATOM 4218 N N . SER A 1 577 ? -35.790 -63.319 19.383 1.00 29.70 577 SER A N 1
ATOM 4219 C CA . SER A 1 577 ? -36.811 -63.211 20.452 1.00 29.70 577 SER A CA 1
ATOM 4220 C C . SER A 1 577 ? -36.564 -63.757 21.875 1.00 29.70 577 SER A C 1
ATOM 4222 O O . SER A 1 577 ? -36.370 -64.953 22.054 1.00 29.70 577 SER A O 1
ATOM 4224 N N . ASP A 1 578 ? -36.741 -62.903 22.898 1.00 29.67 578 ASP A N 1
ATOM 4225 C CA . ASP A 1 578 ? -37.900 -62.906 23.836 1.00 29.67 578 ASP A CA 1
ATOM 4226 C C . ASP A 1 578 ? -37.690 -61.834 24.935 1.00 29.67 578 ASP A C 1
ATOM 4228 O O . ASP A 1 578 ? -36.643 -61.781 25.573 1.00 29.67 578 ASP A O 1
ATOM 4232 N N . ALA A 1 579 ? -38.536 -60.794 25.011 1.00 31.44 579 ALA A N 1
ATOM 4233 C CA . ALA A 1 579 ? -39.793 -60.712 25.784 1.00 31.44 579 ALA A CA 1
ATOM 4234 C C . ALA A 1 579 ? -39.571 -60.701 27.321 1.00 31.44 579 ALA A C 1
ATOM 4236 O O . ALA A 1 579 ? -38.992 -61.624 27.871 1.00 31.44 579 ALA A O 1
ATOM 4237 N N . GLY A 1 580 ? -40.021 -59.717 28.109 1.00 27.33 580 GLY A N 1
ATOM 4238 C CA . GLY A 1 580 ? -40.846 -58.540 27.843 1.00 27.33 580 GLY A CA 1
ATOM 4239 C C . GLY A 1 580 ? -41.137 -57.737 29.129 1.00 27.33 580 GLY A C 1
ATOM 4240 O O . GLY A 1 580 ? -40.532 -57.992 30.169 1.00 27.33 580 GLY A O 1
ATOM 4241 N N . SER A 1 581 ? -42.128 -56.837 29.009 1.00 31.27 581 SER A N 1
ATOM 4242 C CA . SER A 1 581 ? -42.898 -56.137 30.066 1.00 31.27 581 SER A CA 1
ATOM 4243 C C . SER A 1 581 ? -42.206 -54.957 30.785 1.00 31.27 581 SER A C 1
ATOM 4245 O O . SER A 1 581 ? -41.088 -55.082 31.253 1.00 31.27 581 SER A O 1
ATOM 4247 N N . ASP A 1 582 ? -42.813 -53.781 30.983 1.00 27.91 582 ASP A N 1
ATOM 4248 C CA . ASP A 1 582 ? -44.170 -53.296 30.705 1.00 27.91 582 ASP A CA 1
ATOM 4249 C C . ASP A 1 582 ? -44.214 -51.751 30.826 1.00 27.91 582 ASP A C 1
ATOM 4251 O O . ASP A 1 582 ? -43.527 -51.171 31.663 1.00 27.91 582 ASP A O 1
ATOM 4255 N N . SER A 1 583 ?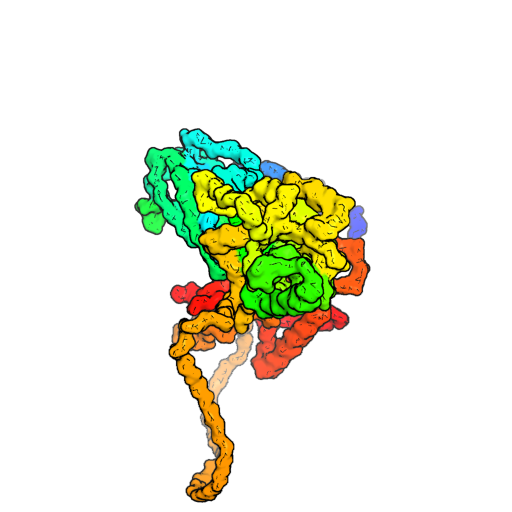 -45.083 -51.145 30.013 1.00 29.23 583 SER A N 1
ATOM 4256 C CA . SER A 1 583 ? -45.867 -49.917 30.223 1.00 29.23 583 SER A CA 1
ATOM 4257 C C . SER A 1 583 ? -45.224 -48.568 30.595 1.00 29.23 583 SER A C 1
ATOM 4259 O O . SER A 1 583 ? -44.892 -48.290 31.743 1.00 29.23 583 SER A O 1
ATOM 4261 N N . GLY A 1 584 ? -45.381 -47.625 29.655 1.00 27.52 584 GLY A N 1
ATOM 4262 C CA . GLY A 1 584 ? -46.219 -46.447 29.912 1.00 27.52 584 GLY A CA 1
ATOM 4263 C C . GLY A 1 584 ? -45.550 -45.079 29.771 1.00 27.52 584 GLY A C 1
ATOM 4264 O O . GLY A 1 584 ? -44.805 -44.673 30.658 1.00 27.52 584 GLY A O 1
ATOM 4265 N N . SER A 1 585 ? -45.978 -44.335 28.740 1.00 28.77 585 SER A N 1
ATOM 4266 C CA . SER A 1 585 ? -46.195 -42.867 28.673 1.00 28.77 585 SER A CA 1
ATOM 4267 C C . SER A 1 585 ? -45.475 -42.181 27.500 1.00 28.77 585 SER A C 1
ATOM 4269 O O . SER A 1 585 ? -44.306 -41.831 27.595 1.00 28.77 585 SER A O 1
ATOM 4271 N N . GLU A 1 586 ? -46.208 -41.890 26.424 1.00 36.62 586 GLU A N 1
ATOM 4272 C CA . GLU A 1 586 ? -46.114 -40.563 25.786 1.00 36.62 586 GLU A CA 1
ATOM 4273 C C . GLU A 1 586 ? -46.950 -39.586 26.645 1.00 36.62 586 GLU A C 1
ATOM 4275 O O . GLU A 1 586 ? -47.925 -40.059 27.246 1.00 36.62 586 GLU A O 1
ATOM 4280 N N . PRO A 1 587 ? -46.642 -38.268 26.749 1.00 41.91 587 PRO A N 1
ATOM 4281 C CA . PRO A 1 587 ? -46.345 -37.402 25.595 1.00 41.91 587 PRO A CA 1
ATOM 4282 C C . PRO A 1 587 ? -45.344 -36.225 25.804 1.00 41.91 587 PRO A C 1
ATOM 4284 O O . PRO A 1 587 ? -44.981 -35.875 26.918 1.00 41.91 587 PRO A O 1
ATOM 4287 N N . ALA A 1 588 ? -44.965 -35.599 24.678 1.00 33.44 588 ALA A N 1
ATOM 4288 C CA . ALA A 1 588 ? -44.664 -34.171 24.427 1.00 33.44 588 ALA A CA 1
ATOM 4289 C C . ALA A 1 588 ? -43.846 -33.308 25.427 1.00 33.44 588 ALA A C 1
ATOM 4291 O O . ALA A 1 588 ? -44.302 -33.046 26.532 1.00 33.44 588 ALA A O 1
ATOM 4292 N N . SER A 1 589 ? -42.753 -32.686 24.942 1.00 29.36 589 SER A N 1
ATOM 4293 C CA . SER A 1 589 ? -42.312 -31.297 25.255 1.00 29.36 589 SER A CA 1
ATOM 4294 C C . SER A 1 589 ? -41.072 -30.967 24.393 1.00 29.36 589 SER A C 1
ATOM 4296 O O . SER A 1 589 ? -40.067 -31.658 24.487 1.00 29.36 589 SER A O 1
ATOM 4298 N N . ALA A 1 590 ? -41.102 -30.068 23.401 1.00 34.69 590 ALA A N 1
ATOM 4299 C CA . ALA A 1 590 ? -40.870 -28.623 23.544 1.00 34.69 590 ALA A CA 1
ATOM 4300 C C . ALA A 1 590 ? -39.916 -28.247 24.701 1.00 34.69 590 ALA A C 1
ATOM 4302 O O . ALA A 1 590 ? -40.247 -28.455 25.862 1.00 34.69 590 ALA A O 1
ATOM 4303 N N . ALA A 1 591 ? -38.772 -27.638 24.372 1.00 36.47 591 ALA A N 1
ATOM 4304 C CA . ALA A 1 591 ? -37.830 -27.008 25.306 1.00 36.47 591 ALA A CA 1
ATOM 4305 C C . ALA A 1 591 ? -37.219 -27.933 26.384 1.00 36.47 591 ALA A C 1
ATOM 4307 O O . ALA A 1 591 ? -37.552 -27.850 27.563 1.00 36.47 591 ALA A O 1
ATOM 4308 N N . ALA A 1 592 ? -36.245 -28.757 25.991 1.00 29.00 592 ALA A N 1
ATOM 4309 C CA . ALA A 1 592 ? -35.217 -29.212 26.923 1.00 29.00 592 ALA A CA 1
ATOM 4310 C C . ALA A 1 592 ? -34.046 -28.223 26.846 1.00 29.00 592 ALA A C 1
ATOM 4312 O O . ALA A 1 592 ? -33.272 -28.243 25.888 1.00 29.00 592 ALA A O 1
ATOM 4313 N N . GLU A 1 593 ? -33.947 -27.329 27.832 1.00 33.69 593 GLU A N 1
ATOM 4314 C CA . GLU A 1 593 ? -32.709 -26.602 28.121 1.00 33.69 593 GLU A CA 1
ATOM 4315 C C . GLU A 1 593 ? -31.542 -27.595 28.111 1.00 33.69 593 GLU A C 1
ATOM 4317 O O . GLU A 1 593 ? -31.568 -28.621 28.797 1.00 33.69 593 GLU A O 1
ATOM 4322 N N . ALA A 1 594 ? -30.532 -27.304 27.292 1.00 36.47 594 ALA A N 1
ATOM 4323 C CA . ALA A 1 594 ? -29.337 -28.115 27.163 1.00 36.47 594 ALA A CA 1
ATOM 4324 C C . ALA A 1 594 ? -28.592 -28.162 28.507 1.00 36.47 594 ALA A C 1
ATOM 4326 O O . ALA A 1 594 ? -27.798 -27.278 28.829 1.00 36.47 594 ALA A O 1
ATOM 4327 N N . LEU A 1 595 ? -28.838 -29.209 29.297 1.00 40.03 595 LEU A N 1
ATOM 4328 C CA . LEU A 1 595 ? -27.957 -29.577 30.401 1.00 40.03 595 LEU A CA 1
ATOM 4329 C C . LEU A 1 595 ? -26.525 -29.701 29.847 1.00 40.03 595 LEU A C 1
ATOM 4331 O O . LEU A 1 595 ? -26.340 -30.303 28.781 1.00 40.03 595 LEU A O 1
ATOM 4335 N N . PRO A 1 596 ? -25.504 -29.146 30.528 1.00 51.78 596 PRO A N 1
ATOM 4336 C CA . PRO A 1 596 ? -24.131 -29.245 30.060 1.00 51.78 596 PRO A CA 1
ATOM 4337 C C . PRO A 1 596 ? -23.758 -30.723 29.944 1.00 51.78 596 PRO A C 1
ATOM 4339 O O . PRO A 1 596 ? -23.956 -31.504 30.877 1.00 51.78 596 PRO A O 1
ATOM 4342 N N . ALA A 1 597 ? -23.260 -31.112 28.768 1.00 55.12 597 ALA A N 1
ATOM 4343 C CA . ALA A 1 597 ? -22.873 -32.490 28.497 1.00 55.12 597 ALA A CA 1
ATOM 4344 C C . ALA A 1 597 ? -21.906 -33.003 29.586 1.00 55.12 597 ALA A C 1
ATOM 4346 O O . ALA A 1 597 ? -21.059 -32.227 30.044 1.00 55.12 597 ALA A O 1
ATOM 4347 N N . PRO A 1 598 ? -21.983 -34.290 29.984 1.00 78.25 598 PRO A N 1
ATOM 4348 C CA . PRO A 1 598 ? -21.041 -34.878 30.931 1.00 78.25 598 PRO A CA 1
ATOM 4349 C C . PRO A 1 598 ? -19.592 -34.553 30.537 1.00 78.25 598 PRO A C 1
ATOM 4351 O O . PRO A 1 598 ? -19.285 -34.567 29.343 1.00 78.25 598 PRO A O 1
ATOM 4354 N N . PRO A 1 599 ? -18.681 -34.284 31.489 1.00 67.56 599 PRO A N 1
ATOM 4355 C CA . PRO A 1 599 ? -17.339 -33.780 31.188 1.00 67.56 599 PRO A CA 1
ATOM 4356 C C . PRO A 1 599 ? -16.559 -34.679 30.219 1.00 67.56 599 PRO A C 1
ATOM 4358 O O . PRO A 1 599 ? -15.911 -34.161 29.316 1.00 67.56 599 PRO A O 1
ATOM 4361 N N . ALA A 1 600 ? -16.726 -36.003 30.315 1.00 65.06 600 ALA A N 1
ATOM 4362 C CA . ALA A 1 600 ? -16.151 -36.965 29.372 1.00 65.06 600 ALA A CA 1
ATOM 4363 C C . ALA A 1 600 ? -16.706 -36.822 27.941 1.00 65.06 600 ALA A C 1
ATOM 4365 O O . ALA A 1 600 ? -15.969 -36.950 26.970 1.00 65.06 600 ALA A O 1
ATOM 4366 N N . VAL A 1 601 ? -17.996 -36.502 27.792 1.00 67.94 601 VAL A N 1
ATOM 4367 C CA . VAL A 1 601 ? -18.629 -36.237 26.490 1.00 67.94 601 VAL A CA 1
ATOM 4368 C C . VAL A 1 601 ? -18.201 -34.871 25.954 1.00 67.94 601 VAL A C 1
ATOM 4370 O O . VAL A 1 601 ? -17.982 -34.732 24.758 1.00 67.94 601 VAL A O 1
ATOM 4373 N N . ALA A 1 602 ? -18.045 -33.862 26.812 1.00 64.88 602 ALA A N 1
ATOM 4374 C CA . ALA A 1 602 ? -17.535 -32.550 26.413 1.00 64.88 602 ALA A CA 1
ATOM 4375 C C . ALA A 1 602 ? -16.053 -32.598 25.997 1.00 64.88 602 ALA A C 1
ATOM 4377 O O . ALA A 1 602 ? -15.632 -31.842 25.126 1.00 64.88 602 ALA A O 1
ATOM 4378 N N . GLU A 1 603 ? -15.258 -33.465 26.621 1.00 61.59 603 GLU A N 1
ATOM 4379 C CA . GLU A 1 603 ? -13.862 -33.729 26.266 1.00 61.59 603 GLU A CA 1
ATOM 4380 C C . GLU A 1 603 ? -13.750 -34.551 24.980 1.00 61.59 603 GLU A C 1
ATOM 4382 O O . GLU A 1 603 ? -13.017 -34.164 24.077 1.00 61.59 603 GLU A O 1
ATOM 4387 N N . TRP A 1 604 ? -14.567 -35.595 24.825 1.00 70.12 604 TRP A N 1
ATOM 4388 C CA . TRP A 1 604 ? -14.695 -36.329 23.566 1.00 70.12 604 TRP A CA 1
ATOM 4389 C C . TRP A 1 604 ? -15.138 -35.421 22.406 1.00 70.12 604 TRP A C 1
ATOM 4391 O O . TRP A 1 604 ? -14.526 -35.454 21.344 1.00 70.12 604 TRP A O 1
ATOM 4401 N N . LYS A 1 605 ? -16.124 -34.537 22.624 1.00 62.34 605 LYS A N 1
ATOM 4402 C CA . LYS A 1 605 ? -16.553 -33.525 21.639 1.00 62.34 605 LYS A CA 1
ATOM 4403 C C . LYS A 1 605 ? -15.435 -32.543 21.285 1.00 62.34 605 LYS A C 1
ATOM 4405 O O . LYS A 1 605 ? -15.305 -32.183 20.123 1.00 62.34 605 LYS A O 1
ATOM 4410 N N . ARG A 1 606 ? -14.621 -32.121 22.262 1.00 62.34 606 ARG A N 1
ATOM 4411 C CA . ARG A 1 606 ? -13.440 -31.272 22.016 1.00 62.34 606 ARG A CA 1
ATOM 4412 C C . ARG A 1 606 ? -12.370 -32.003 21.206 1.00 62.34 606 ARG A C 1
ATOM 4414 O O . ARG A 1 606 ? -11.803 -31.397 20.309 1.00 62.34 606 ARG A O 1
ATOM 4421 N N . ASN A 1 607 ? -12.153 -33.290 21.468 1.00 63.62 607 ASN A N 1
ATOM 4422 C CA . ASN A 1 607 ? -11.207 -34.127 20.722 1.00 63.62 607 ASN A CA 1
ATOM 4423 C C . ASN A 1 607 ? -11.687 -34.463 19.301 1.00 63.62 607 ASN A C 1
ATOM 4425 O O . ASN A 1 607 ? -10.884 -34.884 18.474 1.00 63.62 607 ASN A O 1
ATOM 4429 N N . LEU A 1 608 ? -12.981 -34.284 19.020 1.00 67.56 608 LEU A N 1
ATOM 4430 C CA . LEU A 1 608 ? -13.563 -34.443 17.687 1.00 67.56 608 LEU A CA 1
ATOM 4431 C C . LEU A 1 608 ? -13.348 -33.218 16.785 1.00 67.56 608 LEU A C 1
ATOM 4433 O O . LEU A 1 608 ? -13.519 -33.323 15.574 1.00 67.56 608 LEU A O 1
ATOM 4437 N N . LEU A 1 609 ? -13.010 -32.058 17.360 1.00 74.00 609 LEU A N 1
ATOM 4438 C CA . LEU A 1 609 ? -12.752 -30.840 16.599 1.00 74.00 609 LEU A CA 1
ATOM 4439 C C . LEU A 1 609 ? -11.333 -30.886 16.030 1.00 74.00 609 LEU A C 1
ATOM 4441 O O . LEU A 1 609 ? -10.355 -30.819 16.773 1.00 74.00 609 LEU A O 1
ATOM 4445 N N . ASP A 1 610 ? -11.220 -30.938 14.705 1.00 74.00 610 ASP A N 1
ATOM 4446 C CA . ASP A 1 610 ? -9.946 -30.705 14.032 1.00 74.00 610 ASP A CA 1
ATOM 4447 C C . ASP A 1 610 ? -9.578 -29.217 14.161 1.00 74.00 610 ASP A C 1
ATOM 4449 O O . ASP A 1 610 ? -10.217 -28.350 13.568 1.00 74.00 610 ASP A O 1
ATOM 4453 N N . LEU A 1 611 ? -8.580 -28.901 14.988 1.00 80.94 611 LEU A N 1
ATOM 4454 C CA . LEU A 1 611 ? -8.055 -27.538 15.161 1.00 80.94 611 LEU A CA 1
ATOM 4455 C C . LEU A 1 611 ? -6.827 -27.270 14.276 1.00 80.94 611 LEU A C 1
ATOM 4457 O O . LEU A 1 611 ? -6.147 -26.255 14.453 1.00 80.94 611 LEU A O 1
ATOM 4461 N N . SER A 1 612 ? -6.513 -28.191 13.361 1.00 75.25 612 SER A N 1
ATOM 4462 C CA . SER A 1 612 ? -5.433 -28.036 12.395 1.00 75.25 612 SER A CA 1
ATOM 4463 C C . SER A 1 612 ? -5.834 -27.112 11.242 1.00 75.25 612 SER A C 1
ATOM 4465 O O . SER A 1 612 ? -7.002 -26.774 11.041 1.00 75.25 612 SER A O 1
ATOM 4467 N N . ARG A 1 613 ? -4.840 -26.745 10.427 1.00 77.31 613 ARG A N 1
ATOM 4468 C CA . ARG A 1 613 ? -5.017 -25.942 9.207 1.00 77.31 613 ARG A CA 1
ATOM 4469 C C . ARG A 1 613 ? -5.903 -26.607 8.145 1.00 77.31 613 ARG A C 1
ATOM 4471 O O . ARG A 1 613 ? -6.303 -25.934 7.207 1.00 77.31 613 ARG A O 1
ATOM 4478 N N . ARG A 1 614 ? -6.201 -27.907 8.268 1.00 74.94 614 ARG A N 1
ATOM 4479 C CA . ARG A 1 614 ? -7.076 -28.633 7.331 1.00 74.94 614 ARG A CA 1
ATOM 4480 C C . ARG A 1 614 ? -8.554 -28.320 7.541 1.00 74.94 614 ARG A C 1
ATOM 4482 O O . ARG A 1 614 ? -9.354 -28.595 6.654 1.00 74.94 614 ARG A O 1
ATOM 4489 N N . ASN A 1 615 ? -8.917 -27.757 8.694 1.00 83.25 615 ASN A N 1
ATOM 4490 C CA . ASN A 1 615 ? -10.290 -27.374 8.976 1.00 83.25 615 ASN A CA 1
ATOM 4491 C C . ASN A 1 615 ? -10.631 -26.044 8.269 1.00 83.25 615 ASN A C 1
ATOM 4493 O O . ASN A 1 615 ? -10.019 -25.026 8.603 1.00 83.25 615 ASN A O 1
ATOM 4497 N N . PRO A 1 616 ? -11.644 -25.997 7.380 1.00 82.81 616 PRO A N 1
ATOM 4498 C CA . PRO A 1 616 ? -12.082 -24.763 6.720 1.00 82.81 616 PRO A CA 1
ATOM 4499 C C . PRO A 1 616 ? -12.570 -23.664 7.675 1.00 82.81 616 PRO A C 1
ATOM 4501 O O . PRO A 1 616 ? -12.574 -22.491 7.317 1.00 82.81 616 PRO A O 1
ATOM 4504 N N . LEU A 1 617 ? -12.970 -24.020 8.901 1.00 86.19 617 LEU A N 1
ATOM 4505 C CA . LEU A 1 617 ? -13.321 -23.063 9.954 1.00 86.19 617 LEU A CA 1
ATOM 4506 C C . LEU A 1 617 ? -12.086 -22.453 10.638 1.00 86.19 617 LEU A C 1
ATOM 4508 O O . LEU A 1 617 ? -12.212 -21.482 11.378 1.00 86.19 617 LEU A O 1
ATOM 4512 N N . ILE A 1 618 ? -10.896 -23.002 10.403 1.00 85.75 618 ILE A N 1
ATOM 4513 C CA . ILE A 1 618 ? -9.609 -22.459 10.856 1.00 85.75 618 ILE A CA 1
ATOM 4514 C C . ILE A 1 618 ? -8.893 -21.772 9.692 1.00 85.75 618 ILE A C 1
ATOM 4516 O O . ILE A 1 618 ? -8.404 -20.658 9.852 1.00 85.75 618 ILE A O 1
ATOM 4520 N N . ASN A 1 619 ? -8.873 -22.386 8.514 1.00 83.75 619 ASN A N 1
ATOM 4521 C CA . ASN A 1 619 ? -8.265 -21.809 7.327 1.00 83.75 619 ASN A CA 1
ATOM 4522 C C . ASN A 1 619 ? -9.218 -21.894 6.133 1.00 83.75 619 ASN A C 1
ATOM 4524 O O . ASN A 1 619 ? -9.383 -22.965 5.549 1.00 83.75 619 ASN A O 1
ATOM 4528 N N . ARG A 1 620 ? -9.836 -20.767 5.768 1.00 84.75 620 ARG A N 1
ATOM 4529 C CA . ARG A 1 620 ? -10.683 -20.659 4.580 1.00 84.75 620 ARG A CA 1
ATOM 4530 C C . ARG A 1 620 ? -9.951 -19.876 3.483 1.00 84.75 620 ARG A C 1
ATOM 4532 O O . ARG A 1 620 ? -9.776 -18.666 3.644 1.00 84.75 620 ARG A O 1
ATOM 4539 N N . PRO A 1 621 ? -9.538 -20.526 2.382 1.00 71.19 621 PRO A N 1
ATOM 4540 C CA . PRO A 1 621 ? -8.865 -19.835 1.292 1.00 71.19 621 PRO A CA 1
ATOM 4541 C C . PRO A 1 621 ? -9.847 -18.960 0.497 1.00 71.19 621 PRO A C 1
ATOM 4543 O O . PRO A 1 621 ? -11.034 -19.277 0.388 1.00 71.19 621 PRO A O 1
ATOM 4546 N N . MET A 1 622 ? -9.352 -17.861 -0.083 1.00 68.56 622 MET A N 1
ATOM 4547 C CA . MET A 1 622 ? -10.193 -16.876 -0.777 1.00 68.56 622 MET A CA 1
ATOM 4548 C C . MET A 1 622 ? -10.897 -17.436 -2.019 1.00 68.56 622 MET A C 1
ATOM 4550 O O . MET A 1 622 ? -12.023 -17.033 -2.301 1.00 68.56 622 MET A O 1
ATOM 4554 N N . HIS A 1 623 ? -10.284 -18.381 -2.740 1.00 67.69 623 HIS A N 1
ATOM 4555 C CA . HIS A 1 623 ? -10.873 -18.971 -3.949 1.00 67.69 623 HIS A CA 1
ATOM 4556 C C . HIS A 1 623 ? -12.167 -19.764 -3.682 1.00 67.69 623 HIS A C 1
ATOM 4558 O O . HIS A 1 623 ? -12.997 -19.882 -4.581 1.00 67.69 623 HIS A O 1
ATOM 4564 N N . ASP A 1 624 ? -12.363 -20.227 -2.443 1.00 68.81 624 ASP A N 1
ATOM 4565 C CA . ASP A 1 624 ? -13.561 -20.937 -1.972 1.00 68.81 624 ASP A CA 1
ATOM 4566 C C . ASP A 1 624 ? -14.592 -20.006 -1.305 1.00 68.81 624 ASP A C 1
ATOM 4568 O O . ASP A 1 624 ? -15.535 -20.464 -0.641 1.00 68.81 624 ASP A O 1
ATOM 4572 N N . SER A 1 625 ? -14.393 -18.693 -1.434 1.00 82.56 625 SER A N 1
ATOM 4573 C CA . SER A 1 625 ? -15.260 -17.651 -0.891 1.00 82.56 625 SER A CA 1
ATOM 4574 C C . SER A 1 625 ? -15.578 -16.592 -1.945 1.00 82.56 625 SER A C 1
ATOM 4576 O O . SER A 1 625 ? -14.819 -16.367 -2.886 1.00 82.56 625 SER A O 1
ATOM 4578 N N . ILE A 1 626 ? -16.723 -15.936 -1.786 1.00 84.31 626 ILE A N 1
ATOM 4579 C CA . ILE A 1 626 ? -17.111 -14.779 -2.588 1.00 84.31 626 ILE A CA 1
ATOM 4580 C C . ILE A 1 626 ? -17.293 -13.618 -1.622 1.00 84.31 626 ILE A C 1
ATOM 4582 O O . ILE A 1 626 ? -18.040 -13.732 -0.650 1.00 84.31 626 ILE A O 1
ATOM 4586 N N . GLU A 1 627 ? -16.585 -12.522 -1.875 1.00 83.75 627 GLU A N 1
ATOM 4587 C CA . GLU A 1 627 ? -16.661 -11.327 -1.045 1.00 83.75 627 GLU A CA 1
ATOM 4588 C C . GLU A 1 627 ? -17.876 -10.483 -1.438 1.00 83.75 627 GLU A C 1
ATOM 4590 O O . GLU A 1 627 ? -18.104 -10.183 -2.613 1.00 83.75 627 GLU A O 1
ATOM 4595 N N . LEU A 1 628 ? -18.679 -10.138 -0.433 1.00 85.56 628 LEU A N 1
ATOM 4596 C CA . LEU A 1 628 ? -19.848 -9.284 -0.581 1.00 85.56 628 LEU A CA 1
ATOM 4597 C C . LEU A 1 628 ? -19.459 -7.852 -0.218 1.00 85.56 628 LEU A C 1
ATOM 4599 O O . LEU A 1 628 ? -18.991 -7.597 0.892 1.00 85.56 628 LEU A O 1
ATOM 4603 N N . MET A 1 629 ? -19.689 -6.915 -1.133 1.00 79.06 629 MET A N 1
ATOM 4604 C CA . MET A 1 629 ? -19.387 -5.501 -0.926 1.00 79.06 629 MET A CA 1
ATOM 4605 C C . MET A 1 629 ? -20.501 -4.867 -0.094 1.00 79.06 629 MET A C 1
ATOM 4607 O O . MET A 1 629 ? -21.537 -4.461 -0.621 1.00 79.06 629 MET A O 1
ATOM 4611 N N . VAL A 1 630 ? -20.297 -4.830 1.222 1.00 79.88 630 VAL A N 1
ATOM 4612 C CA . VAL A 1 630 ? -21.260 -4.299 2.191 1.00 79.88 630 VAL A CA 1
ATOM 4613 C C . VAL A 1 630 ? -20.554 -3.287 3.079 1.00 79.88 630 VAL A C 1
ATOM 4615 O O . VAL A 1 630 ? -19.560 -3.602 3.734 1.00 79.88 630 VAL A O 1
ATOM 4618 N N . GLU A 1 631 ? -21.081 -2.068 3.118 1.00 78.31 631 GLU A N 1
ATOM 4619 C CA . GLU A 1 631 ? -20.571 -1.016 3.991 1.00 78.31 631 GLU A CA 1
ATOM 4620 C C . GLU A 1 631 ? -20.703 -1.435 5.475 1.00 78.31 631 GLU A C 1
ATOM 4622 O O . GLU A 1 631 ? -21.724 -2.026 5.849 1.00 78.31 631 GLU A O 1
ATOM 4627 N N . PRO A 1 632 ? -19.722 -1.150 6.358 1.00 74.31 632 PRO A N 1
ATOM 4628 C CA . PRO A 1 632 ? -19.721 -1.673 7.731 1.00 74.31 632 PRO A CA 1
ATOM 4629 C C . PRO A 1 632 ? -20.983 -1.338 8.541 1.00 74.31 632 PRO A C 1
ATOM 4631 O O . PRO A 1 632 ? -21.440 -2.153 9.345 1.00 74.31 632 PRO A O 1
ATOM 4634 N N . ASP A 1 633 ? -21.577 -0.167 8.295 1.00 78.19 633 ASP A N 1
ATOM 4635 C CA . ASP A 1 633 ? -22.788 0.308 8.975 1.00 78.19 633 ASP A CA 1
ATOM 4636 C C . ASP A 1 633 ? -24.058 -0.458 8.546 1.00 78.19 633 ASP A C 1
ATOM 4638 O O . ASP A 1 633 ? -25.072 -0.449 9.250 1.00 78.19 633 ASP A O 1
ATOM 4642 N N . LEU A 1 634 ? -24.001 -1.169 7.416 1.00 80.00 634 LEU A N 1
ATOM 4643 C CA . LEU A 1 634 ? -25.107 -1.928 6.829 1.00 80.00 634 LEU A CA 1
ATOM 4644 C C . LEU A 1 634 ? -25.055 -3.426 7.160 1.00 80.00 634 LEU A C 1
ATOM 4646 O O . LEU A 1 634 ? -26.022 -4.144 6.897 1.00 80.00 634 LEU A O 1
ATOM 4650 N N . LEU A 1 635 ? -23.983 -3.908 7.797 1.00 81.94 635 LEU A N 1
ATOM 4651 C CA . LEU A 1 635 ? -23.806 -5.329 8.113 1.00 81.94 635 LEU A CA 1
ATOM 4652 C C . LEU A 1 635 ? -24.944 -5.880 8.987 1.00 81.94 635 LEU A C 1
ATOM 4654 O O . LEU A 1 635 ? -25.502 -6.936 8.695 1.00 81.94 635 LEU A O 1
ATOM 4658 N N . GLY A 1 636 ? -25.353 -5.126 10.014 1.00 82.00 636 GLY A N 1
ATOM 4659 C CA . GLY A 1 636 ? -26.474 -5.513 10.879 1.00 82.00 636 GLY A CA 1
ATOM 4660 C C . GLY A 1 636 ? -27.829 -5.500 10.159 1.00 82.00 636 GLY A C 1
ATOM 4661 O O . GLY A 1 636 ? -28.747 -6.228 10.541 1.00 82.00 636 GLY A O 1
ATOM 4662 N N . ARG A 1 637 ? -27.973 -4.699 9.093 1.00 83.31 637 ARG A N 1
ATOM 4663 C CA . ARG A 1 637 ? -29.173 -4.706 8.242 1.00 83.31 637 ARG A CA 1
ATOM 4664 C C . ARG A 1 637 ? -29.207 -5.935 7.348 1.00 83.31 637 ARG A C 1
ATOM 4666 O O . ARG A 1 637 ? -30.246 -6.583 7.305 1.00 83.31 637 ARG A O 1
ATOM 4673 N N . LEU A 1 638 ? -28.091 -6.275 6.704 1.00 84.50 638 LEU A N 1
ATOM 4674 C CA . LEU A 1 638 ? -27.971 -7.502 5.916 1.00 84.50 638 LEU A CA 1
ATOM 4675 C C . LEU A 1 638 ? -28.262 -8.739 6.775 1.00 84.50 638 LEU A C 1
ATOM 4677 O O . LEU A 1 638 ? -29.073 -9.577 6.394 1.00 84.50 638 LEU A O 1
A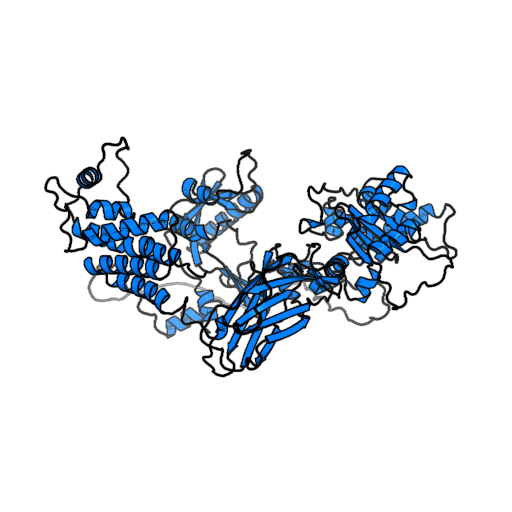TOM 4681 N N . GLU A 1 639 ? -27.666 -8.806 7.968 1.00 84.75 639 GLU A N 1
ATOM 4682 C CA . GLU A 1 639 ? -27.943 -9.861 8.944 1.00 84.75 639 GLU A CA 1
ATOM 4683 C C . GLU A 1 639 ? -29.438 -9.934 9.286 1.00 84.75 639 GLU A C 1
ATOM 4685 O O . GLU A 1 639 ? -30.014 -11.019 9.314 1.00 84.75 639 GLU A O 1
ATOM 4690 N N . SER A 1 640 ? -30.084 -8.788 9.522 1.00 84.25 640 SER A N 1
ATOM 4691 C CA . SER A 1 640 ? -31.514 -8.739 9.848 1.00 84.25 640 SER A CA 1
ATOM 4692 C C . SER A 1 640 ? -32.400 -9.202 8.688 1.00 84.25 640 SER A C 1
ATOM 4694 O O . SER A 1 640 ? -33.374 -9.902 8.937 1.00 84.25 640 SER A O 1
ATOM 4696 N N . LEU A 1 641 ? -32.076 -8.827 7.444 1.00 85.00 641 LEU A N 1
ATOM 4697 C CA . LEU A 1 641 ? -32.822 -9.236 6.246 1.00 85.00 641 LEU A CA 1
ATOM 4698 C C . LEU A 1 641 ? -32.745 -10.751 6.044 1.00 85.00 641 LEU A C 1
ATOM 4700 O O . LEU A 1 641 ? -33.769 -11.410 5.889 1.00 85.00 641 LEU A O 1
ATOM 4704 N N . ILE A 1 642 ? -31.541 -11.314 6.136 1.00 85.00 642 ILE A N 1
ATOM 4705 C CA . ILE A 1 642 ? -31.344 -12.753 5.959 1.00 85.00 642 ILE A CA 1
ATOM 4706 C C . ILE A 1 642 ? -32.027 -13.517 7.094 1.00 85.00 642 ILE A C 1
ATOM 4708 O O . ILE A 1 642 ? -32.805 -14.422 6.824 1.00 85.00 642 ILE A O 1
ATOM 4712 N N . ASN A 1 643 ? -31.853 -13.110 8.358 1.00 82.75 643 ASN A N 1
ATOM 4713 C CA . ASN A 1 643 ? -32.546 -13.757 9.481 1.00 82.75 643 ASN A CA 1
ATOM 4714 C C . ASN A 1 643 ? -34.079 -13.579 9.445 1.00 82.75 643 ASN A C 1
ATOM 4716 O O . ASN A 1 643 ? -34.790 -14.358 10.077 1.00 82.75 643 ASN A O 1
ATOM 4720 N N . ALA A 1 644 ? -34.604 -12.578 8.729 1.00 83.00 644 ALA A N 1
ATOM 4721 C CA . ALA A 1 644 ? -36.039 -12.424 8.484 1.00 83.00 644 ALA A CA 1
ATOM 4722 C C . ALA A 1 644 ? -36.574 -13.371 7.389 1.00 83.00 644 ALA A C 1
ATOM 4724 O O . ALA A 1 644 ? -37.786 -13.417 7.180 1.00 83.00 644 ALA A O 1
ATOM 4725 N N . GLY A 1 645 ? -35.695 -14.120 6.712 1.00 79.69 645 GLY A N 1
ATOM 4726 C CA . GLY A 1 645 ? -36.034 -14.991 5.586 1.00 79.69 645 GLY A CA 1
ATOM 4727 C C . GLY A 1 645 ? -36.222 -14.238 4.266 1.00 79.69 645 GLY A C 1
ATOM 4728 O O . GLY A 1 645 ? -36.786 -14.791 3.325 1.00 79.69 645 GLY A O 1
ATOM 4729 N N . ASP A 1 646 ? -35.786 -12.976 4.183 1.00 83.56 646 ASP A N 1
ATOM 4730 C CA . ASP A 1 646 ? -35.871 -12.205 2.945 1.00 83.56 646 ASP A CA 1
ATOM 4731 C C . ASP A 1 646 ? -34.799 -12.666 1.943 1.00 83.56 646 ASP A C 1
ATOM 4733 O O . ASP A 1 646 ? -33.631 -12.838 2.295 1.00 83.56 646 ASP A O 1
ATOM 4737 N N . LEU A 1 647 ? -35.190 -12.805 0.671 1.00 85.38 647 LEU A N 1
ATOM 4738 C CA . LEU A 1 647 ? -34.263 -13.069 -0.430 1.00 85.38 647 LEU A CA 1
ATOM 4739 C C . LEU A 1 647 ? -33.407 -11.824 -0.705 1.00 85.38 647 LEU A C 1
ATOM 4741 O O . LEU A 1 647 ? -33.941 -10.744 -0.978 1.00 85.38 647 LEU A O 1
ATOM 4745 N N . VAL A 1 648 ? -32.085 -11.991 -0.654 1.00 87.56 648 VAL A N 1
ATOM 4746 C CA . VAL A 1 648 ? -31.105 -10.946 -0.974 1.00 87.56 648 VAL A CA 1
ATOM 4747 C C . VAL A 1 648 ? -30.434 -11.273 -2.303 1.00 87.56 648 VAL A C 1
ATOM 4749 O O . VAL A 1 648 ? -29.713 -12.263 -2.408 1.00 87.56 648 VAL A O 1
ATOM 4752 N N . VAL A 1 649 ? -30.656 -10.446 -3.322 1.00 87.56 649 VAL A N 1
ATOM 4753 C CA . VAL A 1 649 ? -30.147 -10.671 -4.683 1.00 87.56 649 VAL A CA 1
ATOM 4754 C C . VAL A 1 649 ? -28.666 -10.306 -4.766 1.00 87.56 649 VAL A C 1
ATOM 4756 O O . VAL A 1 649 ? -28.242 -9.252 -4.296 1.00 87.56 649 VAL A O 1
ATOM 4759 N N . LEU A 1 650 ? -27.873 -11.164 -5.400 1.00 86.12 650 LEU A N 1
ATOM 4760 C CA . LEU A 1 650 ? -26.455 -10.957 -5.660 1.00 86.12 650 LEU A CA 1
ATOM 4761 C C . LEU A 1 650 ? -26.252 -10.416 -7.073 1.00 86.12 650 LEU A C 1
ATOM 4763 O O . LEU A 1 650 ? -26.620 -11.063 -8.056 1.00 86.12 650 LEU A O 1
ATOM 4767 N N . ARG A 1 651 ? -25.628 -9.240 -7.180 1.00 81.31 651 ARG A N 1
ATOM 4768 C CA . ARG A 1 651 ? -25.340 -8.592 -8.463 1.00 81.31 651 ARG A CA 1
ATOM 4769 C C . ARG A 1 651 ? -23.845 -8.353 -8.641 1.00 81.31 651 ARG A C 1
ATOM 4771 O O . ARG A 1 651 ? -23.154 -7.957 -7.709 1.00 81.31 651 ARG A O 1
ATOM 4778 N N . SER A 1 652 ? -23.339 -8.570 -9.852 1.00 79.00 652 SER A N 1
ATOM 4779 C CA . SER A 1 652 ? -21.978 -8.160 -10.212 1.00 79.00 652 SER A CA 1
ATOM 4780 C C . SER A 1 652 ? -21.891 -6.637 -10.327 1.00 79.00 652 SER A C 1
ATOM 4782 O O . SER A 1 652 ? -22.764 -6.009 -10.921 1.00 79.00 652 SER A O 1
ATOM 4784 N N . MET A 1 653 ? -20.807 -6.050 -9.818 1.00 69.75 653 MET A N 1
ATOM 4785 C CA . MET A 1 653 ? -20.509 -4.623 -10.002 1.00 69.75 653 MET A CA 1
ATOM 4786 C C . MET A 1 653 ? -20.298 -4.217 -11.470 1.00 69.75 653 MET A C 1
ATOM 4788 O O . MET A 1 653 ? -20.414 -3.041 -11.797 1.00 69.75 653 MET A O 1
ATOM 4792 N N . TYR A 1 654 ? -19.975 -5.172 -12.346 1.00 62.06 654 TYR A N 1
ATOM 4793 C CA . TYR A 1 654 ? -19.534 -4.924 -13.722 1.00 62.06 654 TYR A CA 1
ATOM 4794 C C . TYR A 1 654 ? -20.568 -5.361 -14.766 1.00 62.06 654 TYR A C 1
ATOM 4796 O O . TYR A 1 654 ? -20.199 -5.657 -15.904 1.00 62.06 654 TYR A O 1
ATOM 4804 N N . ASP A 1 655 ? -21.842 -5.472 -14.385 1.00 63.38 655 ASP A N 1
ATOM 4805 C CA . ASP A 1 655 ? -22.880 -5.926 -15.306 1.00 63.38 655 ASP A CA 1
ATOM 4806 C C . ASP A 1 655 ? -23.076 -4.929 -16.464 1.00 63.38 655 ASP A C 1
ATOM 4808 O O . ASP A 1 655 ? -23.182 -3.716 -16.271 1.00 63.38 655 ASP A O 1
ATOM 4812 N N . ALA A 1 656 ? -23.057 -5.453 -17.689 1.00 44.56 656 ALA A N 1
ATOM 4813 C CA . ALA A 1 656 ? -22.942 -4.691 -18.927 1.00 44.56 656 ALA A CA 1
ATOM 4814 C C . ALA A 1 656 ? -24.325 -4.327 -19.481 1.00 44.56 656 ALA A C 1
ATOM 4816 O O . ALA A 1 656 ? -24.718 -4.776 -20.557 1.00 44.56 656 ALA A O 1
ATOM 4817 N N . VAL A 1 657 ? -25.068 -3.496 -18.752 1.00 46.56 657 VAL A N 1
ATOM 4818 C CA . VAL A 1 657 ? -26.235 -2.790 -19.289 1.00 46.56 657 VAL A CA 1
ATOM 4819 C C . VAL A 1 657 ? -26.180 -1.359 -18.773 1.00 46.56 657 VAL A C 1
ATOM 4821 O O . VAL A 1 657 ? -26.185 -1.138 -17.567 1.00 46.56 657 VAL A O 1
ATOM 4824 N N . ASP A 1 658 ? -26.071 -0.408 -19.702 1.00 45.59 658 ASP A N 1
ATOM 4825 C CA . ASP A 1 658 ? -26.147 1.035 -19.468 1.00 45.59 658 ASP A CA 1
ATOM 4826 C C . ASP A 1 658 ? -27.208 1.390 -18.412 1.00 45.59 658 ASP A C 1
ATOM 4828 O O . ASP A 1 658 ? -28.402 1.409 -18.705 1.00 45.59 658 ASP A O 1
ATOM 4832 N N . ASP A 1 659 ? -26.756 1.767 -17.219 1.00 37.97 659 ASP A N 1
ATOM 4833 C CA . ASP A 1 659 ? -27.387 2.838 -16.462 1.00 37.97 659 ASP A CA 1
ATOM 4834 C C . ASP A 1 659 ? -26.288 3.834 -16.102 1.00 37.97 659 ASP A C 1
ATOM 4836 O O . ASP A 1 659 ? -25.530 3.698 -15.137 1.00 37.97 659 ASP A O 1
ATOM 4840 N N . ALA A 1 660 ? -26.184 4.850 -16.952 1.00 38.16 660 ALA A N 1
ATOM 4841 C CA . ALA A 1 660 ? -25.427 6.064 -16.721 1.00 38.16 660 ALA A CA 1
ATOM 4842 C C . ALA A 1 660 ? -26.041 6.855 -15.545 1.00 38.16 660 ALA A C 1
ATOM 4844 O O . ALA A 1 660 ? -26.565 7.946 -15.742 1.00 38.16 660 ALA A O 1
ATOM 4845 N N . SER A 1 661 ? -26.010 6.283 -14.336 1.00 41.72 661 SER A N 1
ATOM 4846 C CA . SER A 1 661 ? -26.262 6.939 -13.044 1.00 41.72 661 SER A CA 1
ATOM 4847 C C . SER A 1 661 ? -26.026 6.033 -11.822 1.00 41.72 661 SER A C 1
ATOM 4849 O O . SER A 1 661 ? -26.591 6.309 -10.764 1.00 41.72 661 SER A O 1
ATOM 4851 N N . ALA A 1 662 ? -25.204 4.977 -11.894 1.00 43.38 662 ALA A N 1
ATOM 4852 C CA . ALA A 1 662 ? -24.675 4.360 -10.673 1.00 43.38 662 ALA A CA 1
ATOM 4853 C C . ALA A 1 662 ? -23.574 5.266 -10.099 1.00 43.38 662 ALA A C 1
ATOM 4855 O O . ALA A 1 662 ? -22.379 4.993 -10.196 1.00 43.38 662 ALA A O 1
ATOM 4856 N N . ASP A 1 663 ? -24.006 6.406 -9.563 1.00 41.34 663 ASP A N 1
ATOM 4857 C CA . ASP A 1 663 ? -23.218 7.192 -8.630 1.00 41.34 663 ASP A CA 1
ATOM 4858 C C . ASP A 1 663 ? -22.698 6.216 -7.567 1.00 41.34 663 ASP A C 1
ATOM 4860 O O . ASP A 1 663 ? -23.442 5.349 -7.095 1.00 41.34 663 ASP A O 1
ATOM 4864 N N . ALA A 1 664 ? -21.436 6.340 -7.170 1.00 44.25 664 ALA A N 1
ATOM 4865 C CA . ALA A 1 664 ? -20.836 5.577 -6.073 1.00 44.25 664 ALA A CA 1
ATOM 4866 C C . ALA A 1 664 ? -21.461 5.938 -4.698 1.00 44.25 664 ALA A C 1
ATOM 4868 O O . ALA A 1 664 ? -20.786 5.914 -3.674 1.00 44.25 664 ALA A O 1
ATOM 4869 N N . GLY A 1 665 ? -22.735 6.341 -4.685 1.00 47.81 665 GLY A N 1
ATOM 4870 C CA . GLY A 1 665 ? -23.367 7.167 -3.672 1.00 47.81 665 GLY A CA 1
ATOM 4871 C C . GLY A 1 665 ? -24.544 6.545 -2.929 1.00 47.81 665 GLY A C 1
ATOM 4872 O O . GLY A 1 665 ? -25.046 7.222 -2.041 1.00 47.81 665 GLY A O 1
ATOM 4873 N N . ASP A 1 666 ? -24.992 5.310 -3.204 1.00 62.66 666 ASP A N 1
ATOM 4874 C CA . ASP A 1 666 ? -26.027 4.712 -2.338 1.00 62.66 666 ASP A CA 1
ATOM 4875 C C . ASP A 1 666 ? -26.093 3.167 -2.321 1.00 62.66 666 ASP A C 1
ATOM 4877 O O . ASP A 1 666 ? -27.117 2.549 -2.625 1.00 62.66 666 ASP A O 1
ATOM 4881 N N . GLN A 1 667 ? -25.000 2.501 -1.919 1.00 62.94 667 GLN A N 1
ATOM 4882 C CA . GLN A 1 667 ? -25.051 1.067 -1.560 1.00 62.94 667 GLN A CA 1
ATOM 4883 C C . GLN A 1 667 ? -26.079 0.791 -0.442 1.00 62.94 667 GLN A C 1
ATOM 4885 O O . GLN A 1 667 ? -26.668 -0.292 -0.382 1.00 62.94 667 GLN A O 1
ATOM 4890 N N . GLY A 1 668 ? -26.350 1.799 0.397 1.00 61.47 668 GLY A N 1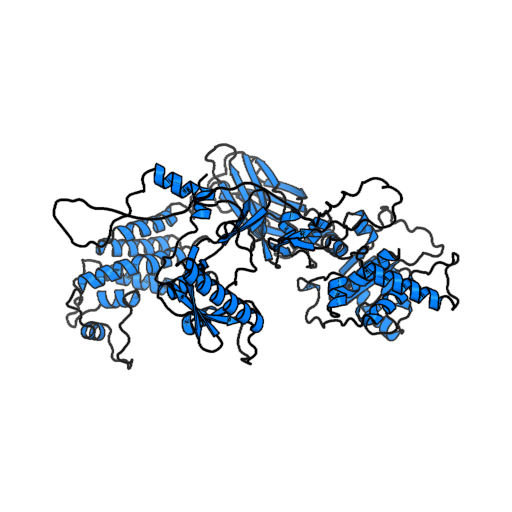
ATOM 4891 C CA . GLY A 1 668 ? -27.412 1.796 1.399 1.00 61.47 668 GLY A CA 1
ATOM 4892 C C . GLY A 1 668 ? -28.803 1.612 0.801 1.00 61.47 668 GLY A C 1
ATOM 4893 O O . GLY A 1 668 ? -29.534 0.723 1.247 1.00 61.47 668 GLY A O 1
ATOM 4894 N N . ALA A 1 669 ? -29.169 2.390 -0.219 1.00 68.19 669 ALA A N 1
ATOM 4895 C CA . ALA A 1 669 ? -30.450 2.245 -0.911 1.00 68.19 669 ALA A CA 1
ATOM 4896 C C . ALA A 1 669 ? -30.556 0.932 -1.696 1.00 68.19 669 ALA A C 1
ATOM 4898 O O . ALA A 1 669 ? -31.613 0.305 -1.680 1.00 68.19 669 ALA A O 1
ATOM 4899 N N . LEU A 1 670 ? -29.474 0.450 -2.317 1.00 74.38 670 LEU A N 1
ATOM 4900 C CA . LEU A 1 670 ? -29.489 -0.848 -3.010 1.00 74.38 670 LEU A CA 1
ATOM 4901 C C . LEU A 1 670 ? -29.831 -2.004 -2.060 1.00 74.38 670 LEU A C 1
ATOM 4903 O O . LEU A 1 670 ? -30.673 -2.843 -2.385 1.00 74.38 670 LEU A O 1
ATOM 4907 N N . LEU A 1 671 ? -29.255 -2.018 -0.856 1.00 76.19 671 LEU A N 1
ATOM 4908 C CA . LEU A 1 671 ? -29.582 -3.032 0.145 1.00 76.19 671 LEU A CA 1
ATOM 4909 C C . LEU A 1 671 ? -30.963 -2.800 0.781 1.00 76.19 671 LEU A C 1
ATOM 4911 O O . LEU A 1 671 ? -31.711 -3.751 1.001 1.00 76.19 671 LEU A O 1
ATOM 4915 N N . THR A 1 672 ? -31.309 -1.548 1.087 1.00 70.81 672 THR A N 1
ATOM 4916 C CA . THR A 1 672 ? -32.513 -1.215 1.871 1.00 70.81 672 THR A CA 1
ATOM 4917 C C . THR A 1 672 ? -33.790 -1.238 1.031 1.00 70.81 672 THR A C 1
ATOM 4919 O O . THR A 1 672 ? -34.826 -1.698 1.506 1.00 70.81 672 THR A O 1
ATOM 4922 N N . GLU A 1 673 ? -33.730 -0.753 -0.208 1.00 74.69 673 GLU A N 1
ATOM 4923 C CA . GLU A 1 673 ? -34.884 -0.633 -1.104 1.00 74.69 673 GLU A CA 1
ATOM 4924 C C . GLU A 1 673 ? -34.966 -1.801 -2.088 1.00 74.69 673 GLU A C 1
ATOM 4926 O O . GLU A 1 673 ? -36.051 -2.330 -2.323 1.00 74.69 673 GLU A O 1
ATOM 4931 N N . GLN A 1 674 ? -33.824 -2.222 -2.646 1.00 71.75 674 GLN A N 1
ATOM 4932 C CA . GLN A 1 674 ? -33.769 -3.235 -3.710 1.00 71.75 674 GLN A CA 1
ATOM 4933 C C . GLN A 1 674 ? -33.309 -4.612 -3.222 1.00 71.75 674 GLN A C 1
ATOM 4935 O O . GLN A 1 674 ? -33.271 -5.548 -4.020 1.00 71.75 674 GLN A O 1
ATOM 4940 N N . ARG A 1 675 ? -32.941 -4.749 -1.937 1.00 82.31 675 ARG A N 1
ATOM 4941 C CA . ARG A 1 675 ? -32.430 -5.996 -1.334 1.00 82.31 675 ARG A CA 1
ATOM 4942 C C . ARG A 1 675 ? -31.312 -6.630 -2.162 1.00 82.31 675 ARG A C 1
ATOM 4944 O O . ARG A 1 675 ? -31.234 -7.847 -2.291 1.00 82.31 675 ARG A O 1
ATOM 4951 N N . THR A 1 676 ? -30.470 -5.791 -2.757 1.00 81.06 676 THR A N 1
ATOM 4952 C CA . THR A 1 676 ? -29.402 -6.216 -3.658 1.00 81.06 676 THR A CA 1
ATOM 4953 C C . THR A 1 676 ? -28.050 -5.947 -3.014 1.00 81.06 676 THR A C 1
ATOM 4955 O O . THR A 1 676 ? -27.806 -4.855 -2.502 1.00 81.06 676 THR A O 1
ATOM 4958 N N . VAL A 1 677 ? -27.167 -6.942 -3.055 1.00 84.62 677 VAL A N 1
ATOM 4959 C CA . VAL A 1 677 ? -25.775 -6.845 -2.613 1.00 84.62 677 VAL A CA 1
ATOM 4960 C C . VAL A 1 677 ? -24.859 -7.005 -3.814 1.00 84.62 677 VAL A C 1
ATOM 4962 O O . VAL A 1 677 ? -25.033 -7.906 -4.639 1.00 84.62 677 VAL A O 1
ATOM 4965 N N . CYS A 1 678 ? -23.867 -6.126 -3.900 1.00 81.38 678 CYS A N 1
ATOM 4966 C CA . CYS A 1 678 ? -22.900 -6.148 -4.979 1.00 81.38 678 CYS A CA 1
ATOM 4967 C C . CYS A 1 678 ? -21.717 -7.078 -4.676 1.00 81.38 678 CYS A C 1
ATOM 4969 O O . CYS A 1 678 ? -21.258 -7.178 -3.538 1.00 81.38 678 CYS A O 1
ATOM 4971 N N . ILE A 1 679 ? -21.194 -7.718 -5.718 1.00 83.44 679 ILE A N 1
ATOM 4972 C CA . ILE A 1 679 ? -20.006 -8.575 -5.685 1.00 83.44 679 ILE A CA 1
ATOM 4973 C C . ILE A 1 679 ? -18.929 -7.955 -6.573 1.00 83.44 679 ILE A C 1
ATOM 4975 O O . ILE A 1 679 ? -19.199 -7.590 -7.723 1.00 83.44 679 ILE A O 1
ATOM 4979 N N . ASP A 1 680 ? -17.699 -7.894 -6.064 1.00 77.56 680 ASP A N 1
ATOM 4980 C CA . ASP A 1 680 ? -16.524 -7.422 -6.806 1.00 77.56 680 ASP A CA 1
ATOM 4981 C C . ASP A 1 680 ? -15.926 -8.525 -7.699 1.00 77.56 680 ASP A C 1
ATOM 4983 O O . ASP A 1 680 ? -14.783 -8.950 -7.558 1.00 77.56 680 ASP A O 1
ATOM 4987 N N . LEU A 1 681 ? -16.741 -9.056 -8.613 1.00 77.31 681 LEU A N 1
ATOM 4988 C CA . LEU A 1 681 ? -16.314 -10.009 -9.640 1.00 77.31 681 LEU A CA 1
ATOM 4989 C C . LEU A 1 681 ? -17.004 -9.687 -10.969 1.00 77.31 681 LEU A C 1
ATOM 4991 O O . LEU A 1 681 ? -18.182 -9.317 -10.946 1.00 77.31 681 LEU A O 1
ATOM 4995 N N . PRO A 1 682 ? -16.337 -9.875 -12.126 1.00 76.56 682 PRO A N 1
ATOM 4996 C CA . PRO A 1 682 ? -16.979 -9.784 -13.439 1.00 76.56 682 PRO A CA 1
ATOM 4997 C C . PRO A 1 682 ? -18.200 -10.706 -13.536 1.00 76.56 682 PRO A C 1
ATOM 4999 O O . PRO A 1 682 ? -18.185 -11.800 -12.970 1.00 76.56 682 PRO A O 1
ATOM 5002 N N . ALA A 1 683 ? -19.237 -10.297 -14.272 1.00 75.06 683 ALA A N 1
ATOM 5003 C CA . ALA A 1 683 ? -20.521 -11.005 -14.319 1.00 75.06 683 ALA A CA 1
ATOM 5004 C C . ALA A 1 683 ? -20.392 -12.496 -14.693 1.00 75.06 683 ALA A C 1
ATOM 5006 O O . ALA A 1 683 ? -20.960 -13.351 -14.012 1.00 75.06 683 ALA A O 1
ATOM 5007 N N . GLU A 1 684 ? -19.581 -12.824 -15.705 1.00 75.00 684 GLU A N 1
ATOM 5008 C CA . GLU A 1 684 ? -19.353 -14.211 -16.144 1.00 75.00 684 GLU A CA 1
ATOM 5009 C C . GLU A 1 684 ? -18.677 -15.071 -15.061 1.00 75.00 684 GLU A C 1
ATOM 5011 O O . GLU A 1 684 ? -19.073 -16.213 -14.819 1.00 75.00 684 GLU A O 1
ATOM 5016 N N . GLU A 1 685 ? -17.682 -14.514 -14.368 1.00 78.25 685 GLU A N 1
ATOM 5017 C CA . GLU A 1 685 ? -16.945 -15.207 -13.308 1.00 78.25 685 GLU A CA 1
ATOM 5018 C C . GLU A 1 685 ? -17.796 -15.360 -12.039 1.00 78.25 685 GLU A C 1
ATOM 5020 O O . GLU A 1 685 ? -17.786 -16.416 -11.403 1.00 78.25 685 GLU A O 1
ATOM 5025 N N . CYS A 1 686 ? -18.582 -14.334 -11.706 1.00 82.12 686 CYS A N 1
ATOM 5026 C CA . CYS A 1 686 ? -19.541 -14.347 -10.606 1.00 82.12 686 CYS A CA 1
ATOM 5027 C C . CYS A 1 686 ? -20.582 -15.460 -10.801 1.00 82.12 686 CYS A C 1
ATOM 5029 O O . CYS A 1 686 ? -20.743 -16.320 -9.931 1.00 82.12 686 CYS A O 1
ATOM 5031 N N . ALA A 1 687 ? -21.212 -15.515 -11.979 1.00 81.38 687 ALA A N 1
ATOM 5032 C CA . ALA A 1 687 ? -22.195 -16.542 -12.314 1.00 81.38 687 ALA A CA 1
ATOM 5033 C C . ALA A 1 687 ? -21.592 -17.954 -12.253 1.00 81.38 687 ALA A C 1
ATOM 5035 O O . ALA A 1 687 ? -22.179 -18.855 -11.650 1.00 81.38 687 ALA A O 1
ATOM 5036 N N . ARG A 1 688 ? -20.387 -18.143 -12.810 1.00 83.44 688 ARG A N 1
ATOM 5037 C CA . ARG A 1 688 ? -19.677 -19.430 -12.795 1.00 83.44 688 ARG A CA 1
ATOM 5038 C C . ARG A 1 688 ? -19.371 -19.906 -11.371 1.00 83.44 688 ARG A C 1
ATOM 5040 O O . ARG A 1 688 ? -19.582 -21.083 -11.058 1.00 83.44 688 ARG A O 1
ATOM 5047 N N . ARG A 1 689 ? -18.880 -19.020 -10.495 1.00 83.50 689 ARG A N 1
ATOM 5048 C CA . ARG A 1 689 ? -18.563 -19.368 -9.098 1.00 83.50 689 ARG A CA 1
ATOM 5049 C C . ARG A 1 689 ? -19.815 -19.656 -8.279 1.00 83.50 689 ARG A C 1
ATOM 5051 O O . ARG A 1 689 ? -19.857 -20.692 -7.621 1.00 83.50 689 ARG A O 1
ATOM 5058 N N . LEU A 1 690 ? -20.847 -18.816 -8.375 1.00 86.75 690 LEU A N 1
ATOM 5059 C CA . LEU A 1 690 ? -22.118 -19.025 -7.670 1.00 86.75 690 LEU A CA 1
ATOM 5060 C C . LEU A 1 690 ? -22.793 -20.331 -8.101 1.00 86.75 690 LEU A C 1
ATOM 5062 O O . LEU A 1 690 ? -23.249 -21.096 -7.252 1.00 86.75 690 LEU A O 1
ATOM 5066 N N . GLN A 1 691 ? -22.760 -20.653 -9.397 1.00 85.12 691 GLN A N 1
ATOM 5067 C CA . GLN A 1 691 ? -23.252 -21.932 -9.906 1.00 85.12 691 GLN A CA 1
ATOM 5068 C C . GLN A 1 691 ? -22.475 -23.122 -9.326 1.00 85.12 691 GLN A C 1
ATOM 5070 O O . GLN A 1 691 ? -23.077 -24.122 -8.929 1.00 85.12 691 GLN A O 1
ATOM 5075 N N . THR A 1 692 ? -21.144 -23.015 -9.264 1.00 85.44 692 THR A N 1
ATOM 5076 C CA . THR A 1 692 ? -20.269 -24.063 -8.715 1.00 85.44 692 THR A CA 1
ATOM 5077 C C . THR A 1 692 ? -20.528 -24.267 -7.220 1.00 85.44 692 THR A C 1
ATOM 5079 O O . THR A 1 692 ? -20.679 -25.405 -6.777 1.00 85.44 692 THR A O 1
ATOM 5082 N N . MET A 1 693 ? -20.659 -23.182 -6.451 1.00 88.38 693 MET A N 1
ATOM 5083 C CA . MET A 1 693 ? -20.981 -23.226 -5.020 1.00 88.38 693 MET A CA 1
ATOM 5084 C C . MET A 1 693 ? -22.363 -23.829 -4.774 1.00 88.38 693 MET A C 1
ATOM 5086 O O . MET A 1 693 ? -22.493 -24.734 -3.955 1.00 88.38 693 MET A O 1
ATOM 5090 N N . ALA A 1 694 ? -23.379 -23.407 -5.530 1.00 86.25 694 ALA A N 1
ATOM 5091 C CA . ALA A 1 694 ? -24.728 -23.949 -5.414 1.00 86.25 694 ALA A CA 1
ATOM 5092 C C . ALA A 1 694 ? -24.781 -25.444 -5.780 1.00 86.25 694 ALA A C 1
ATOM 5094 O O . ALA A 1 694 ? -25.495 -26.218 -5.143 1.00 86.25 694 ALA A O 1
ATOM 5095 N N . ALA A 1 695 ? -24.021 -25.876 -6.792 1.00 85.19 695 ALA A N 1
ATOM 5096 C CA . ALA A 1 695 ? -23.908 -27.289 -7.145 1.00 85.19 695 ALA A CA 1
ATOM 5097 C C . ALA A 1 695 ? -23.216 -28.101 -6.041 1.00 85.19 695 ALA A C 1
ATOM 5099 O O . ALA A 1 695 ? -23.740 -29.136 -5.641 1.00 85.19 695 ALA A O 1
ATOM 5100 N N . SER A 1 696 ? -22.093 -27.608 -5.515 1.00 84.69 696 SER A N 1
ATOM 5101 C CA . SER A 1 696 ? -21.347 -28.254 -4.429 1.00 84.69 696 SER A CA 1
ATOM 5102 C C . SER A 1 696 ? -22.172 -28.374 -3.142 1.00 84.69 696 SER A C 1
ATOM 5104 O O . SER A 1 696 ? -22.217 -29.448 -2.536 1.00 84.69 696 SER A O 1
ATOM 5106 N N . ALA A 1 697 ? -22.898 -27.313 -2.773 1.00 85.44 697 ALA A N 1
ATOM 5107 C CA . ALA A 1 697 ? -23.776 -27.297 -1.606 1.00 85.44 697 ALA A CA 1
ATOM 5108 C C . ALA A 1 697 ? -24.903 -28.330 -1.730 1.00 85.44 697 ALA A C 1
ATOM 5110 O O . ALA A 1 697 ? -25.118 -29.124 -0.817 1.00 85.44 697 ALA A O 1
ATOM 5111 N N . ARG A 1 698 ? -25.563 -28.408 -2.897 1.00 83.69 698 ARG A N 1
ATOM 5112 C CA . ARG A 1 698 ? -26.587 -29.434 -3.160 1.00 83.69 698 ARG A CA 1
ATOM 5113 C C . ARG A 1 698 ? -26.023 -30.849 -3.095 1.00 83.69 698 ARG A C 1
ATOM 5115 O O . ARG A 1 698 ? -26.652 -31.714 -2.495 1.00 83.69 698 ARG A O 1
ATOM 5122 N N . THR A 1 699 ? -24.859 -31.093 -3.696 1.00 84.50 699 THR A N 1
ATOM 5123 C CA . THR A 1 699 ? -24.205 -32.408 -3.638 1.00 84.50 699 THR A CA 1
ATOM 5124 C C . THR A 1 699 ? -23.881 -32.789 -2.196 1.00 84.50 699 THR A C 1
ATOM 5126 O O . THR A 1 699 ? -24.241 -33.877 -1.760 1.00 84.50 699 THR A O 1
ATOM 5129 N N . THR A 1 700 ? -23.302 -31.869 -1.421 1.00 83.75 700 THR A N 1
ATOM 5130 C CA . THR A 1 700 ? -22.937 -32.125 -0.019 1.00 83.75 700 THR A CA 1
ATOM 5131 C C . THR A 1 700 ? -24.165 -32.367 0.852 1.00 83.75 700 THR A C 1
ATOM 5133 O O . THR A 1 700 ? -24.158 -33.283 1.672 1.00 83.75 700 THR A O 1
ATOM 5136 N N . LEU A 1 701 ? -25.244 -31.610 0.640 1.00 84.06 701 LEU A N 1
ATOM 5137 C CA . LEU A 1 701 ? -26.515 -31.806 1.332 1.00 84.06 701 LEU A CA 1
ATOM 5138 C C . LEU A 1 701 ? -27.105 -33.193 1.046 1.00 84.06 701 LEU A C 1
ATOM 5140 O O . LEU A 1 701 ? -27.597 -33.851 1.958 1.00 84.06 701 LEU A O 1
ATOM 5144 N N . VAL A 1 702 ? -27.020 -33.670 -0.199 1.00 84.56 702 VAL A N 1
ATOM 5145 C CA . VAL A 1 702 ? -27.481 -35.015 -0.580 1.00 84.56 702 VAL A CA 1
ATOM 5146 C C . VAL A 1 702 ? -26.594 -36.112 0.018 1.00 84.56 702 VAL A C 1
ATOM 5148 O O . VAL A 1 702 ? -27.111 -37.137 0.456 1.00 84.56 702 VAL A O 1
ATOM 5151 N N . GLU A 1 703 ? -25.275 -35.915 0.045 1.00 86.50 703 GLU A N 1
ATOM 5152 C CA . GLU A 1 703 ? -24.313 -36.922 0.515 1.00 86.50 703 GLU A CA 1
ATOM 5153 C C . GLU A 1 703 ? -24.230 -37.020 2.043 1.00 86.50 703 GLU A C 1
ATOM 5155 O O . GLU A 1 703 ? -24.109 -38.115 2.592 1.00 86.50 703 GLU A O 1
ATOM 5160 N N . THR A 1 704 ? -24.284 -35.883 2.735 1.00 80.12 704 THR A N 1
ATOM 5161 C CA . THR A 1 704 ? -24.014 -35.784 4.179 1.00 80.12 704 THR A CA 1
ATOM 5162 C C . THR A 1 704 ? -25.247 -35.426 5.003 1.00 80.12 704 THR A C 1
ATOM 5164 O O . THR A 1 704 ? -25.233 -35.587 6.223 1.00 80.12 704 THR A O 1
ATOM 5167 N N . GLY A 1 705 ? -26.320 -34.962 4.357 1.00 77.69 705 GLY A N 1
ATOM 5168 C CA . GLY A 1 705 ? -27.520 -34.462 5.026 1.00 77.69 705 GLY A CA 1
ATOM 5169 C C . GLY A 1 705 ? -27.360 -33.078 5.661 1.00 77.69 705 GLY A C 1
ATOM 5170 O O . GLY A 1 705 ? -28.303 -32.623 6.303 1.00 77.69 705 GLY A O 1
ATOM 5171 N N . ALA A 1 706 ? -26.206 -32.418 5.500 1.00 77.38 706 ALA A N 1
ATOM 5172 C CA . ALA A 1 706 ? -25.914 -31.100 6.062 1.00 77.38 706 ALA A CA 1
ATOM 5173 C C . ALA A 1 706 ? -25.524 -30.102 4.965 1.00 77.38 706 ALA A C 1
ATOM 5175 O O . ALA A 1 706 ? -24.815 -30.446 4.013 1.00 77.38 706 ALA A O 1
ATOM 5176 N N . ASN A 1 707 ? -25.985 -28.860 5.102 1.00 80.88 707 ASN A N 1
ATOM 5177 C CA . ASN A 1 707 ? -25.644 -27.789 4.178 1.00 80.88 707 ASN A CA 1
ATOM 5178 C C . ASN A 1 707 ? -24.286 -27.203 4.581 1.00 80.88 707 ASN A C 1
ATOM 5180 O O . ASN A 1 707 ? -24.095 -26.764 5.708 1.00 80.88 707 ASN A O 1
ATOM 5184 N N . ASN A 1 708 ? -23.318 -27.209 3.667 1.00 83.88 708 ASN A N 1
ATOM 5185 C CA . ASN A 1 708 ? -21.979 -26.675 3.926 1.00 83.88 708 ASN A CA 1
ATOM 5186 C C . ASN A 1 708 ? -21.801 -25.231 3.433 1.00 83.88 708 ASN A C 1
ATOM 5188 O O . ASN A 1 708 ? -20.670 -24.733 3.390 1.00 83.88 708 ASN A O 1
ATOM 5192 N N . LEU A 1 709 ? -22.893 -24.569 3.042 1.00 89.25 709 LEU A N 1
ATOM 5193 C CA . LEU A 1 709 ? -22.883 -23.198 2.573 1.00 89.25 709 LEU A CA 1
ATOM 5194 C C . LEU A 1 709 ? -23.277 -22.225 3.686 1.00 89.25 709 LEU A C 1
ATOM 5196 O O . LEU A 1 709 ? -24.388 -22.249 4.213 1.00 89.25 709 LEU A O 1
ATOM 5200 N N . TYR A 1 710 ? -22.358 -21.310 3.983 1.00 90.12 710 TYR A N 1
ATOM 5201 C CA . TYR A 1 710 ? -22.540 -20.300 5.014 1.00 90.12 710 TYR A CA 1
ATOM 5202 C C . TYR A 1 710 ? -22.229 -18.912 4.466 1.00 90.12 710 TYR A C 1
ATOM 5204 O O . TYR A 1 710 ? -21.218 -18.708 3.792 1.00 90.12 710 TYR A O 1
ATOM 5212 N N . LEU A 1 711 ? -23.062 -17.942 4.829 1.00 90.00 711 LEU A N 1
ATOM 5213 C CA . LEU A 1 711 ? -22.694 -16.540 4.810 1.00 90.00 711 LEU A CA 1
ATOM 5214 C C . LEU A 1 711 ? -21.876 -16.237 6.066 1.00 90.00 711 LEU A C 1
ATOM 5216 O O . LEU A 1 711 ? -22.312 -16.482 7.191 1.00 90.00 711 LEU A O 1
ATOM 5220 N N . THR A 1 712 ? -20.689 -15.674 5.875 1.00 89.56 712 THR A N 1
ATOM 5221 C CA . THR A 1 712 ? -19.787 -15.348 6.977 1.00 89.56 712 THR A CA 1
ATOM 5222 C C . THR A 1 712 ? -19.829 -13.858 7.286 1.00 89.56 712 THR A C 1
ATOM 5224 O O . THR A 1 712 ? -19.466 -13.051 6.428 1.00 89.56 712 THR A O 1
ATOM 5227 N N . LEU A 1 713 ? -20.208 -13.476 8.509 1.00 86.75 713 LEU A N 1
ATOM 5228 C CA . LEU A 1 713 ? -20.089 -12.081 8.950 1.00 86.75 713 LEU A CA 1
ATOM 5229 C C . LEU A 1 713 ? -18.721 -11.869 9.596 1.00 86.75 713 LEU A C 1
ATOM 5231 O O . LEU A 1 713 ? -18.490 -12.225 10.753 1.00 86.75 713 LEU A O 1
ATOM 5235 N N . GLY A 1 714 ? -17.813 -11.289 8.815 1.00 83.69 714 GLY A N 1
ATOM 5236 C CA . GLY A 1 714 ? -16.446 -11.003 9.225 1.00 83.69 714 GLY A CA 1
ATOM 5237 C C . GLY A 1 714 ? -15.532 -12.232 9.253 1.00 83.69 714 GLY A C 1
ATOM 5238 O O . GLY A 1 714 ? -15.955 -13.387 9.353 1.00 83.69 714 GLY A O 1
ATOM 5239 N N . SER A 1 715 ? -14.233 -11.960 9.187 1.00 87.44 715 SER A N 1
ATOM 5240 C CA . SER A 1 715 ? -13.180 -12.968 9.286 1.00 87.44 715 SER A CA 1
ATOM 5241 C C . SER A 1 715 ? -12.032 -12.445 10.145 1.00 87.44 715 SER A C 1
ATOM 5243 O O . SER A 1 715 ? -11.769 -11.244 10.166 1.00 87.44 715 SER A O 1
ATOM 5245 N N . LEU A 1 716 ? -11.359 -13.344 10.855 1.00 87.50 716 LEU A N 1
ATOM 5246 C CA . LEU A 1 716 ? -10.139 -13.072 11.599 1.00 87.50 716 LEU A CA 1
ATOM 5247 C C . LEU A 1 716 ? -8.944 -13.581 10.796 1.00 87.50 716 LEU A C 1
ATOM 5249 O O . LEU A 1 716 ? -8.894 -14.763 10.459 1.00 87.50 716 LEU A O 1
ATOM 5253 N N . VAL A 1 717 ? -7.970 -12.713 10.535 1.00 85.88 717 VAL A N 1
ATOM 5254 C CA . VAL A 1 717 ? -6.668 -13.099 9.975 1.00 85.88 717 VAL A CA 1
ATOM 5255 C C . VAL A 1 717 ? -5.675 -13.235 11.125 1.00 85.88 717 VAL A C 1
ATOM 5257 O O . VAL A 1 717 ? -5.504 -12.305 11.912 1.00 85.88 717 VAL A O 1
ATOM 5260 N N . TRP A 1 718 ? -5.052 -14.402 11.263 1.00 83.25 718 TRP A N 1
ATOM 5261 C CA . TRP A 1 718 ? -4.140 -14.708 12.371 1.00 83.25 718 TRP A CA 1
ATOM 5262 C C . TRP A 1 718 ? -3.089 -15.742 11.956 1.00 83.25 718 TRP A C 1
ATOM 5264 O O . TRP A 1 718 ? -3.195 -16.355 10.898 1.00 83.25 718 TRP A O 1
ATOM 5274 N N . CYS A 1 719 ? -2.042 -15.907 12.767 1.00 80.12 719 CYS A N 1
ATOM 5275 C CA . CYS A 1 719 ? -0.920 -16.798 12.468 1.00 80.12 719 CYS A CA 1
ATOM 5276 C C . CYS A 1 719 ? -0.994 -18.095 13.291 1.00 80.12 719 CYS A C 1
ATOM 5278 O O . CYS A 1 719 ? -1.194 -18.056 14.507 1.00 80.12 719 CYS A O 1
ATOM 5280 N N . ILE A 1 720 ? -0.799 -19.238 12.630 1.00 77.25 720 ILE A N 1
ATOM 5281 C CA . ILE A 1 720 ? -0.703 -20.576 13.222 1.00 77.25 720 ILE A CA 1
ATOM 5282 C C . ILE A 1 720 ? 0.541 -21.287 12.676 1.00 77.25 720 ILE A C 1
ATOM 5284 O O . ILE A 1 720 ? 0.694 -21.450 11.470 1.00 77.25 720 ILE A O 1
ATOM 5288 N N . ASP A 1 721 ? 1.449 -21.700 13.564 1.00 71.81 721 ASP A N 1
ATOM 5289 C CA . ASP A 1 721 ? 2.692 -22.411 13.214 1.00 71.81 721 ASP A CA 1
ATOM 5290 C C . ASP A 1 721 ? 3.551 -21.697 12.142 1.00 71.81 721 ASP A C 1
ATOM 5292 O O . ASP A 1 721 ? 4.207 -22.345 11.331 1.00 71.81 721 ASP A O 1
ATOM 5296 N N . GLY A 1 722 ? 3.534 -20.356 12.121 1.00 66.50 722 GLY A N 1
ATOM 5297 C CA . GLY A 1 722 ? 4.254 -19.533 11.136 1.00 66.50 722 GLY A CA 1
ATOM 5298 C C . GLY A 1 722 ? 3.491 -19.259 9.833 1.00 66.50 722 GLY A C 1
ATOM 5299 O O . GLY A 1 722 ? 4.004 -18.539 8.982 1.00 66.50 722 GLY A O 1
ATOM 5300 N N . TYR A 1 723 ? 2.270 -19.782 9.684 1.00 60.75 723 TYR A N 1
ATOM 5301 C CA . TYR A 1 723 ? 1.415 -19.593 8.511 1.00 60.75 723 TYR A CA 1
ATOM 5302 C C . TYR A 1 723 ? 0.244 -18.663 8.823 1.00 60.75 723 TYR A C 1
ATOM 5304 O O . TYR A 1 723 ? -0.438 -18.825 9.837 1.00 60.75 723 TYR A O 1
ATOM 5312 N N . TRP A 1 724 ? -0.023 -17.710 7.930 1.00 75.31 724 TRP A N 1
ATOM 5313 C CA . TRP A 1 724 ? -1.198 -16.848 8.020 1.00 75.31 724 TRP A CA 1
ATOM 5314 C C . TRP A 1 724 ? -2.440 -17.592 7.538 1.00 75.31 724 TRP A C 1
ATOM 5316 O O . TRP A 1 724 ? -2.447 -18.166 6.454 1.00 75.31 724 TRP A O 1
ATOM 5326 N N . VAL A 1 725 ? -3.492 -17.575 8.350 1.00 81.88 725 VAL A N 1
ATOM 5327 C CA . VAL A 1 725 ? -4.778 -18.208 8.053 1.00 81.88 725 VAL A CA 1
ATOM 5328 C C . VAL A 1 725 ? -5.916 -17.217 8.265 1.00 81.88 725 VAL A C 1
ATOM 5330 O O . VAL A 1 725 ? -5.836 -16.316 9.107 1.00 81.88 725 VAL A O 1
ATOM 5333 N N . ARG A 1 726 ? -6.993 -17.386 7.495 1.00 83.31 726 ARG A N 1
ATOM 5334 C CA . ARG A 1 726 ? -8.230 -16.607 7.619 1.00 83.31 726 ARG A CA 1
ATOM 5335 C C . ARG A 1 726 ? -9.338 -17.512 8.150 1.00 83.31 726 ARG A C 1
ATOM 5337 O O . ARG A 1 726 ? -9.701 -18.491 7.503 1.00 83.31 726 ARG A O 1
ATOM 5344 N N . SER A 1 727 ? -9.893 -17.181 9.313 1.00 89.56 727 SER A N 1
ATOM 5345 C CA . SER A 1 727 ? -11.010 -17.919 9.915 1.00 89.56 727 SER A CA 1
ATOM 5346 C C . SER A 1 727 ? -12.290 -17.083 9.917 1.00 89.56 727 SER A C 1
ATOM 5348 O O . SER A 1 727 ? -12.244 -15.922 10.323 1.00 89.56 727 SER A O 1
ATOM 5350 N N . PRO A 1 728 ? -13.449 -17.642 9.539 1.00 90.75 728 PRO A N 1
ATOM 5351 C CA . PRO A 1 728 ? -14.726 -16.937 9.650 1.00 90.75 728 PRO A CA 1
ATOM 5352 C C . PRO A 1 728 ? -15.105 -16.692 11.119 1.00 90.75 728 PRO A C 1
ATOM 5354 O O . PRO A 1 728 ? -14.750 -17.489 11.988 1.00 90.75 728 PRO A O 1
ATOM 5357 N N . LEU A 1 729 ? -15.820 -15.602 11.415 1.00 89.25 729 LEU A N 1
ATOM 5358 C CA . LEU A 1 729 ? -16.218 -15.253 12.789 1.00 89.25 729 LEU A CA 1
ATOM 5359 C C . LEU A 1 729 ? -17.618 -15.756 13.149 1.00 89.25 729 LEU A C 1
ATOM 5361 O O . LEU A 1 729 ? -17.780 -16.482 14.132 1.00 89.25 729 LEU A O 1
ATOM 5365 N N . ILE A 1 730 ? -18.619 -15.368 12.359 1.00 89.44 730 ILE A N 1
ATOM 5366 C CA . ILE A 1 730 ? -20.025 -15.751 12.525 1.00 89.44 730 ILE A CA 1
ATOM 5367 C C . ILE A 1 730 ? -20.462 -16.471 11.256 1.00 89.44 730 ILE A C 1
ATOM 5369 O O . ILE A 1 730 ? -20.182 -15.995 10.158 1.00 89.44 730 ILE A O 1
ATOM 5373 N N . LEU A 1 731 ? -21.131 -17.606 11.417 1.00 90.06 731 LEU A N 1
ATOM 5374 C CA . LEU A 1 731 ? -21.629 -18.457 10.346 1.00 90.06 731 LEU A CA 1
ATOM 5375 C C . LEU A 1 731 ? -23.155 -18.367 10.325 1.00 90.06 731 LEU A C 1
ATOM 5377 O O . LEU A 1 731 ? -23.803 -18.708 11.316 1.00 90.06 731 LEU A O 1
ATOM 5381 N N . ILE A 1 732 ? -23.714 -17.906 9.210 1.00 89.69 732 ILE A N 1
ATOM 5382 C CA . ILE A 1 732 ? -25.155 -17.890 8.948 1.00 89.69 732 ILE A CA 1
ATOM 5383 C C . ILE A 1 732 ? -25.423 -18.918 7.846 1.00 89.69 732 ILE A C 1
ATOM 5385 O O . ILE A 1 732 ? -24.871 -18.772 6.756 1.00 89.69 732 ILE A O 1
ATOM 5389 N N . PRO A 1 733 ? -26.211 -19.966 8.103 1.00 89.31 733 PRO A N 1
ATOM 5390 C CA . PRO A 1 733 ? -26.495 -20.999 7.113 1.00 89.31 733 PRO A CA 1
ATOM 5391 C C . PRO A 1 733 ? -27.436 -20.444 6.042 1.00 89.31 733 PRO A C 1
ATOM 5393 O O . PRO A 1 733 ? -28.448 -19.811 6.351 1.00 89.31 733 PRO A O 1
ATOM 5396 N N . VAL A 1 734 ? -27.078 -20.624 4.771 1.00 90.94 734 VAL A N 1
ATOM 5397 C CA . VAL A 1 734 ? -27.814 -20.017 3.656 1.00 90.94 734 VAL A CA 1
ATOM 5398 C C . VAL A 1 734 ? -27.971 -20.969 2.480 1.00 90.94 734 VAL A C 1
ATOM 5400 O O . VAL A 1 734 ? -27.143 -21.847 2.243 1.00 90.94 734 VAL A O 1
ATOM 5403 N N . ASN A 1 735 ? -29.019 -20.742 1.696 1.00 88.50 735 ASN A N 1
ATOM 5404 C CA . ASN A 1 735 ? -29.257 -21.387 0.416 1.00 88.50 735 ASN A CA 1
ATOM 5405 C C . ASN A 1 735 ? -29.073 -20.383 -0.726 1.00 88.50 735 ASN A C 1
ATOM 5407 O O . ASN A 1 735 ? -29.430 -19.210 -0.609 1.00 88.50 735 ASN A O 1
ATOM 5411 N N . LEU A 1 736 ? -28.513 -20.864 -1.839 1.00 89.25 736 LEU A N 1
ATOM 5412 C CA . LEU A 1 736 ? -28.446 -20.113 -3.092 1.00 89.25 736 LEU A CA 1
ATOM 5413 C C . LEU A 1 736 ? -29.639 -20.488 -3.965 1.00 89.25 736 LEU A C 1
ATOM 5415 O O . LEU A 1 736 ? -29.702 -21.602 -4.494 1.00 89.25 736 LEU A O 1
ATOM 5419 N N . GLU A 1 737 ? -30.551 -19.541 -4.139 1.00 86.44 737 GLU A N 1
ATOM 5420 C CA . GLU A 1 737 ? -31.684 -19.664 -5.050 1.00 86.44 737 GLU A CA 1
ATOM 5421 C C . GLU A 1 737 ? -31.389 -18.917 -6.348 1.00 86.44 737 GLU A C 1
ATOM 5423 O O . GLU A 1 737 ? -30.806 -17.835 -6.347 1.00 86.44 737 GLU A O 1
ATOM 5428 N N . GLN A 1 738 ? -31.752 -19.513 -7.481 1.00 81.94 738 GLN A N 1
ATOM 5429 C CA . GLN A 1 738 ? -31.620 -18.861 -8.778 1.00 81.94 738 GLN A CA 1
ATOM 5430 C C . GLN A 1 738 ? -32.943 -18.173 -9.123 1.00 81.94 738 GLN A C 1
ATOM 5432 O O . GLN A 1 738 ? -33.963 -18.845 -9.281 1.00 81.94 738 GLN A O 1
ATOM 5437 N N . GLU A 1 739 ? -32.917 -16.849 -9.272 1.00 71.75 739 GLU A N 1
ATOM 5438 C CA . GLU A 1 739 ? -34.055 -16.033 -9.692 1.00 71.75 739 GLU A CA 1
ATOM 5439 C C . GLU A 1 739 ? -33.737 -15.389 -11.051 1.00 71.75 739 GLU A C 1
ATOM 5441 O O . GLU A 1 739 ? -32.973 -14.427 -11.161 1.00 71.75 739 GLU A O 1
ATOM 5446 N N . GLY A 1 740 ? -34.286 -15.975 -12.121 1.00 73.44 740 GLY A N 1
ATOM 5447 C CA . GLY A 1 740 ? -33.970 -15.587 -13.499 1.00 73.44 740 GLY A CA 1
ATOM 5448 C C . GLY A 1 740 ? -32.495 -15.821 -13.845 1.00 73.44 740 GLY A C 1
ATOM 5449 O O . GLY A 1 740 ? -31.991 -16.937 -13.708 1.00 73.44 740 GLY A O 1
ATOM 5450 N N . ASP A 1 741 ? -31.816 -14.758 -14.279 1.00 69.31 741 ASP A N 1
ATOM 5451 C CA . ASP A 1 741 ? -30.382 -14.760 -14.608 1.00 69.31 741 ASP A CA 1
ATOM 5452 C C . ASP A 1 741 ? -29.492 -14.398 -13.400 1.00 69.31 741 ASP A C 1
ATOM 5454 O O . ASP A 1 741 ? -28.268 -14.364 -13.512 1.00 69.31 741 ASP A O 1
ATOM 5458 N N . THR A 1 742 ? -30.091 -14.151 -12.230 1.00 77.12 742 THR A N 1
ATOM 5459 C CA . THR A 1 742 ? -29.389 -13.746 -11.004 1.00 77.12 742 THR A CA 1
ATOM 5460 C C . THR A 1 742 ? -29.497 -14.801 -9.905 1.00 77.12 742 THR A C 1
ATOM 5462 O O . THR A 1 742 ? -30.426 -15.608 -9.881 1.00 77.12 742 THR A O 1
ATOM 5465 N N . TYR A 1 743 ? -28.535 -14.811 -8.984 1.00 85.62 743 TYR A N 1
ATOM 5466 C CA . TYR A 1 743 ? -28.588 -15.641 -7.778 1.00 85.62 743 TYR A CA 1
ATOM 5467 C C . TYR A 1 743 ? -28.987 -14.782 -6.583 1.00 85.62 743 TYR A C 1
ATOM 5469 O O . TYR A 1 743 ? -28.570 -13.632 -6.486 1.00 85.62 743 TYR A O 1
ATOM 5477 N N . GLY A 1 744 ? -29.749 -15.346 -5.655 1.00 87.06 744 GLY A N 1
ATOM 5478 C CA . GLY A 1 744 ? -30.065 -14.744 -4.369 1.00 87.06 744 GLY A CA 1
ATOM 5479 C C . GLY A 1 744 ? -29.670 -15.649 -3.206 1.00 87.06 744 GLY A C 1
ATOM 5480 O O . GLY A 1 744 ? -29.544 -16.866 -3.355 1.00 87.06 744 GLY A O 1
ATOM 5481 N N . ILE A 1 745 ? -29.450 -15.033 -2.049 1.00 90.50 745 ILE A N 1
ATOM 5482 C CA . ILE A 1 745 ? -29.172 -15.697 -0.776 1.00 90.50 745 ILE A CA 1
ATOM 5483 C C . ILE A 1 745 ? -30.441 -15.655 0.073 1.00 90.50 745 ILE A C 1
ATOM 5485 O O . ILE A 1 745 ? -31.016 -14.584 0.272 1.00 90.50 745 ILE A O 1
ATOM 5489 N N . VAL A 1 746 ? -30.840 -16.807 0.607 1.00 88.88 746 VAL A N 1
ATOM 5490 C CA . VAL A 1 746 ? -31.922 -16.944 1.593 1.00 88.88 746 VAL A CA 1
ATOM 5491 C C . VAL A 1 746 ? -31.429 -17.751 2.795 1.00 88.88 746 VAL A C 1
ATOM 5493 O O . VAL A 1 746 ? -30.514 -18.562 2.661 1.00 88.88 746 VAL A O 1
ATOM 5496 N N . LEU A 1 747 ? -32.001 -17.523 3.977 1.00 87.31 747 LEU A N 1
ATOM 5497 C CA . LEU A 1 747 ? -31.671 -18.291 5.179 1.00 87.31 747 LEU A CA 1
ATOM 5498 C C . LEU A 1 747 ? -32.059 -19.763 5.017 1.00 87.31 747 LEU A C 1
ATOM 5500 O O . LEU A 1 747 ? -33.150 -20.084 4.548 1.00 87.31 747 LEU A O 1
ATOM 5504 N N . ASP A 1 748 ? -31.178 -20.654 5.459 1.00 84.50 748 ASP A N 1
ATOM 5505 C CA . ASP A 1 748 ? -31.520 -22.055 5.662 1.00 84.50 748 ASP A CA 1
ATOM 5506 C C . ASP A 1 748 ? -32.113 -22.241 7.067 1.00 84.50 748 ASP A C 1
ATOM 5508 O O . ASP A 1 748 ? -31.395 -22.225 8.066 1.00 84.50 748 ASP A O 1
ATOM 5512 N N . GLU A 1 749 ? -33.437 -22.401 7.154 1.00 78.06 749 GLU A N 1
ATOM 5513 C CA . GLU A 1 749 ? -34.159 -22.547 8.429 1.00 78.06 749 GLU A CA 1
ATOM 5514 C C . GLU A 1 749 ? -33.785 -23.823 9.211 1.00 78.06 749 GLU A C 1
ATOM 5516 O O . GLU A 1 749 ? -34.173 -23.969 10.375 1.00 78.06 749 GLU A O 1
ATOM 5521 N N . ALA A 1 750 ? -33.053 -24.760 8.595 1.00 69.50 750 ALA A N 1
ATOM 5522 C CA . ALA A 1 750 ? -32.622 -25.995 9.244 1.00 69.50 750 ALA A CA 1
ATOM 5523 C C . ALA A 1 750 ? -31.495 -25.780 10.270 1.00 69.50 750 ALA A C 1
ATOM 5525 O O . ALA A 1 750 ? -31.352 -26.580 11.201 1.00 69.50 750 ALA A O 1
ATOM 5526 N N . GLU A 1 751 ? -30.715 -24.706 10.132 1.00 70.94 751 GLU A N 1
ATOM 5527 C CA . GLU A 1 751 ? -29.565 -24.407 10.982 1.00 70.94 751 GLU A CA 1
ATOM 5528 C C . GLU A 1 751 ? -29.672 -22.996 11.589 1.00 70.94 751 GLU A C 1
ATOM 5530 O O . GLU A 1 751 ? -30.309 -22.094 11.052 1.00 70.94 751 GLU A O 1
ATOM 5535 N N . ALA A 1 752 ? -29.050 -22.785 12.752 1.00 75.00 752 ALA A N 1
ATOM 5536 C CA . ALA A 1 752 ? -29.038 -21.483 13.416 1.00 75.00 752 ALA A CA 1
ATOM 5537 C C . ALA A 1 752 ? -27.726 -20.735 13.148 1.00 75.00 752 ALA A C 1
ATOM 5539 O O . ALA A 1 752 ? -26.654 -21.339 13.087 1.00 75.00 752 ALA A O 1
ATOM 5540 N N . SER A 1 753 ? -27.803 -19.405 13.095 1.00 82.69 753 SER A N 1
ATOM 5541 C CA . SER A 1 753 ? -26.631 -18.528 13.085 1.00 82.69 753 SER A CA 1
ATOM 5542 C C . SER A 1 753 ? -25.761 -18.791 14.318 1.00 82.69 753 SER A C 1
ATOM 5544 O O . SER A 1 753 ? -26.225 -18.676 15.457 1.00 82.69 753 SER A O 1
ATOM 5546 N N . THR A 1 754 ? -24.497 -19.162 14.110 1.00 85.81 754 THR A N 1
ATOM 5547 C CA . THR A 1 754 ? -23.587 -19.565 15.192 1.00 85.81 754 THR A CA 1
ATOM 5548 C C . THR A 1 754 ? -22.226 -18.881 15.084 1.00 85.81 754 THR A C 1
ATOM 5550 O O . THR A 1 754 ? -21.730 -18.625 13.987 1.00 85.81 754 THR A O 1
ATOM 5553 N N . PRO A 1 755 ? -21.575 -18.566 16.219 1.00 87.12 755 PRO A N 1
ATOM 5554 C CA . PRO A 1 755 ? -20.181 -18.154 16.199 1.00 87.12 755 PRO A CA 1
ATOM 5555 C C . PRO A 1 755 ? -19.290 -19.346 15.831 1.00 87.12 755 PRO A C 1
ATOM 5557 O O . PRO A 1 755 ? -19.613 -20.499 16.123 1.00 87.12 755 PRO A O 1
ATOM 5560 N N . ASN A 1 756 ? -18.120 -19.075 15.259 1.00 89.06 756 ASN A N 1
ATOM 5561 C CA . ASN A 1 756 ? -17.158 -20.114 14.921 1.00 89.06 756 ASN A CA 1
ATOM 5562 C C . ASN A 1 756 ? -16.588 -20.779 16.188 1.00 89.06 756 ASN A C 1
ATOM 5564 O O . ASN A 1 756 ? -15.631 -20.313 16.815 1.00 89.06 756 ASN A O 1
ATOM 5568 N N . HIS A 1 757 ? -17.189 -21.904 16.570 1.00 83.62 757 HIS A N 1
ATOM 5569 C CA . HIS A 1 757 ? -16.813 -22.649 17.763 1.00 83.62 757 HIS A CA 1
ATOM 5570 C C . HIS A 1 757 ? -15.429 -23.306 17.658 1.00 83.62 757 HIS A C 1
ATOM 5572 O O . HIS A 1 757 ? -14.763 -23.429 18.687 1.00 83.62 757 HIS A O 1
ATOM 5578 N N . SER A 1 758 ? -14.966 -23.676 16.457 1.00 83.19 758 SER A N 1
ATOM 5579 C CA . SER A 1 758 ? -13.607 -24.198 16.237 1.00 83.19 758 SER A CA 1
ATOM 5580 C C . SER A 1 758 ? -12.556 -23.131 16.538 1.00 83.19 758 SER A C 1
ATOM 5582 O O . SER A 1 758 ? -11.596 -23.391 17.265 1.00 83.19 758 SER A O 1
ATOM 5584 N N . LEU A 1 759 ? -12.788 -21.904 16.069 1.00 86.31 759 LEU A N 1
ATOM 5585 C CA . LEU A 1 759 ? -11.939 -20.756 16.372 1.00 86.31 759 LEU A CA 1
ATOM 5586 C C . LEU A 1 759 ? -11.949 -20.435 17.872 1.00 86.31 759 LEU A C 1
ATOM 5588 O O . LEU A 1 759 ? -10.895 -20.309 18.494 1.00 86.31 759 LEU A O 1
ATOM 5592 N N . LEU A 1 760 ? -13.133 -20.380 18.491 1.00 84.88 760 LEU A N 1
ATOM 5593 C CA . LEU A 1 760 ? -13.262 -20.136 19.932 1.00 84.88 760 LEU A CA 1
ATOM 5594 C C . LEU A 1 760 ? -12.588 -21.221 20.780 1.00 84.88 760 LEU A C 1
ATOM 5596 O O . LEU A 1 760 ? -12.036 -20.914 21.833 1.00 84.88 760 LEU A O 1
ATOM 5600 N N . ALA A 1 761 ? -12.640 -22.485 20.358 1.00 81.62 761 ALA A N 1
ATOM 5601 C CA . ALA A 1 761 ? -11.965 -23.578 21.050 1.00 81.62 761 ALA A CA 1
ATOM 5602 C C . ALA A 1 761 ? -10.436 -23.448 20.965 1.00 81.62 761 ALA A C 1
ATOM 5604 O O . ALA A 1 761 ? -9.757 -23.726 21.950 1.00 81.62 761 ALA A O 1
ATOM 5605 N N . ARG A 1 762 ? -9.902 -22.970 19.833 1.00 79.69 762 ARG A N 1
ATOM 5606 C CA . ARG A 1 762 ? -8.463 -22.731 19.641 1.00 79.69 762 ARG A CA 1
ATOM 5607 C C . ARG A 1 762 ? -7.914 -21.649 20.579 1.00 79.69 762 ARG A C 1
ATOM 5609 O O . ARG A 1 762 ? -6.843 -21.837 21.141 1.00 79.69 762 ARG A O 1
ATOM 5616 N N . PHE A 1 763 ? -8.643 -20.547 20.762 1.00 76.81 763 PHE A N 1
ATOM 5617 C CA . PHE A 1 763 ? -8.213 -19.407 21.590 1.00 76.81 763 PHE A CA 1
ATOM 5618 C C . PHE A 1 763 ? -8.563 -19.532 23.082 1.00 76.81 763 PHE A C 1
ATOM 5620 O O . PHE A 1 763 ? -8.243 -18.644 23.866 1.00 76.81 763 PHE A O 1
ATOM 5627 N N . LYS A 1 764 ? -9.226 -20.620 23.491 1.00 71.56 764 LYS A N 1
ATOM 5628 C CA . LYS A 1 764 ? -9.530 -20.923 24.900 1.00 71.56 764 LYS A CA 1
ATOM 5629 C C . LYS A 1 764 ? -8.398 -21.657 25.637 1.00 71.56 764 LYS A C 1
ATOM 5631 O O . LYS A 1 764 ? -8.621 -22.070 26.775 1.00 71.56 764 LYS A O 1
ATOM 5636 N N . VAL A 1 765 ? -7.253 -21.862 24.979 1.00 48.12 765 VAL A N 1
ATOM 5637 C CA . VAL A 1 765 ? -6.081 -22.585 25.507 1.00 48.12 765 VAL A CA 1
ATOM 5638 C C . VAL A 1 765 ? -5.280 -21.720 26.466 1.00 48.12 765 VAL A C 1
ATOM 5640 O O . VAL A 1 765 ? -5.002 -20.554 26.107 1.00 48.12 765 VAL A O 1
#

Secondary structure (DSSP, 8-state):
----HHHHHHIIIIIIHHHHHHHHHHHHHGGG--HHHHHHHTT--S---TT----TT-HHHHHHHHT-B-TTSSBSS-PPTTHHHHHHHHHHHHHHHHTT----HHHHHHHHHHHHHHHHHHT-HHHHHHHHHHHHHHHTTTTTS--GGGGEEEEEEE-SEEEHHHHHTT---EEEEEEEETTSSPPP----SS-EE-TTS-EEEEEEEPPP--SSPPPSEEEEEEEEEETTT--B-B--EEEEEETTSSEEEEEEEPPB-HHHHHT--S-EEEEEEEEEEETT-TT--EEEEEEEEEEEE-TTEE---S-HHHHHHHHHTT--TTSHHHHHHHHHHHHHHHHHTTSS---TTSSPPHHHHHHHHHHHHHTTT-EEPPPSS-GGGS-EE---HHHHHHHTEE-HHHHHHHHHHHHHHTT--EEEEEETTEEEEEEEPPP-S------TTS-----HHHHHHHHHTTSEEEE-HHHHHH-S--BTTTS-HHHHHHHHHTGGG--EEEEHHHHHHTT-PPPPEEEE-TTS-EEEEPPPPPTT-S-----PPPPPPPP----------------------------------S----PPPPHHHHHHHHHTS--STTSTTT---GGG---EE--GGGHHHHHHHHHTT--EEEEETT--S--TT--TT-HHHHHHHH-EEEESS-HHHHHHHHHHHHHHHHHHHHHHSS---EEEEEEEEEEETTEEEEEEEEEEEEEEEEETTEEEEEE-TTS--EE-HHHHHHTT-

Radius of gyration: 36.07 Å; chains: 1; bounding box: 102×98×79 Å

pLDDT: mean 74.2, std 19.03, range [25.0, 97.5]

Foldseek 3Di:
DPQDLLNLLCCLLLPLQQVLLLVLLCVQCDPVDDLVNLCVQVDPPDDDDDPDRPPSSDLVSSLSQQLGADPVRDGPTDFFPPLNVLSVVLVVLVVCSVVDHDDDLVNSLVSLVSSLVNCVRSVNVVSNVVSVVSNCVSVVPCPDQDDLCLQKKKKKKWWQEDALLLLLLQAFIKIKMKIFGNPDDWDDDLPDQFFPQDPVQWTIGIFIDTRDDHPHHDPFKKKKKKFKAFDPQRFTFWDIDIDIDGVVDRMDIDIDGTNTDSQRRQQDDAKGWMWIWMWIFHPPDPPTDIDIDTGTRHIYGHLQKAAPITGFLSRLLSLLQQQDLLDPLLVVLLVQLVVVLVVCVVDDDADPVRDRFLVSSLLSSLVSLQVLLADEDDDPAFRNPDMDGADHSVVRSVVSYYHLSNLLSSSCSNCVNVVWFWKWWDFRRFTKIKTAGPDDPPDDPQPPPNAPDQFLLNSLVCVVVVRIKMFRSNCSNPPSDGILVPDDPVVNVVVNVRSVRTRYMRGSVNSVVSRSHHAADWDADPQRRIDGDDRDDPPDDPPDPDDDDDDDDDDDDDDDDDDDDDDDDDDDDDDDDDDDDDDDDDDDDDDDDDDPPDVVVVVVVLVPQDLDCVDCQWFPGPLLDFDWDDDPVCLVVLVVCQVVQHWAWEDEPADPDDDPPPDVPPPPCCCPVVSYIYTPDPLVVVLVSLVVLLVVQVVCCVVPVDGPDWDADDWDWDDDPNDTGIHGFKTFAWHWDDDPSTIIIHGDPVDHIDTSVSVVSVVVD